Protein 4IJN (pdb70)

InterPro domains:
  IPR000890 Aliphatic acid kinase, short-chain [PF00871] (3-370)
  IPR000890 Aliphatic acid kinase, short-chain [PR00471] (3-14)
  IPR000890 Aliphatic acid kinase, short-chain [PR00471] (154-167)
  IPR000890 Aliphatic acid kinase, short-chain [PR00471] (184-205)
  IPR000890 Aliphatic acid kinase, short-chain [PR00471] (280-293)
  IPR000890 Aliphatic acid kinase, short-chain [PR00471] (302-318)
  IPR000890 Aliphatic acid kinase, short-chain [PR00471] (357-369)
  IPR000890 Aliphatic acid kinase, short-chain [PTHR21060] (1-375)
  IPR004372 Acetate/propionate kinase [MF_00020] (1-376)
  IPR004372 Acetate/propionate kinase [PIRSF000722] (1-375)
  IPR004372 Acetate/propionate kinase [TIGR00016] (37-373)
  IPR023865 Aliphatic acid kinase, short-chain, conserved site [PS01075] (3-14)
  IPR023865 Aliphatic acid kinase, short-chain, conserved site [PS01076] (184-201)
  IPR043129 ATPase, nucleotide binding domain [SSF53067] (1-176)
  IPR043129 ATPase, nucleotide binding domain [SSF53067] (139-375)

Solvent-accessible surface area: 27531 Å² total; per-residue (Å²): 135,66,1,2,1,0,1,11,7,18,48,56,26,0,80,10,0,0,0,51,11,79,70,16,86,61,50,16,101,22,70,13,102,141,13,52,81,70,101,24,71,63,10,45,23,0,0,104,24,0,41,99,75,5,56,94,73,51,30,87,20,145,110,42,93,21,46,5,0,0,2,55,0,3,0,1,7,73,80,25,72,52,51,21,78,9,68,108,114,1,17,61,59,1,124,116,22,13,56,16,0,46,19,29,0,39,7,3,3,100,0,0,62,2,0,90,141,49,28,92,138,40,64,8,4,0,6,2,4,3,37,34,1,69,120,16,55,48,38,8,14,32,7,0,0,23,47,86,39,12,105,88,78,123,12,63,17,16,0,2,16,1,25,0,0,67,45,0,1,69,46,0,3,112,84,39,134,102,88,48,128,55,0,21,0,0,0,0,12,1,13,122,7,0,0,0,0,0,0,36,26,19,59,8,30,0,0,1,1,0,4,3,8,8,8,0,4,2,0,18,42,15,1,0,31,5,0,1,2,0,0,2,32,0,83,77,67,22,64,38,54,3,65,76,0,16,41,5,1,5,109,111,0,0,4,59,16,5,2,57,1,90,67,22,215,33,0,65,65,56,33,94,90,57,42,147,99,0,89,30,1,3,36,3,8,12,27,21,2,33,26,27,0,1,5,0,3,0,30,20,7,129,12,17,0,0,0,0,0,11,45,14,0,32,94,23,37,29,0,2,103,35,0,3,50,62,1,48,45,7,4,4,82,26,34,89,74,74,4,65,61,203,41,119,111,55,31,77,0,2,27,138,119,16,158,6,24,0,0,0,1,29,15,64,45,25,22,14,5,0,90,30,7,88,88,77,90,1,1,3,0,1,26,5,22,72,61,33,0,25,8,0,2,0,78,3,99,84,15,81,67,51,18,94,21,87,10,105,126,27,56,40,83,95,16,83,74,17,54,22,0,0,115,23,0,49,98,77,12,46,93,70,54,36,83,32,142,115,45,83,21,105,7,0,0,2,42,0,3,0,1,7,69,87,43,44,125,45,19,77,6,71,114,63,1,18,61,58,2,122,112,20,13,59,17,0,51,46,35,0,40,7,5,4,109,0,0,80,5,0,77,71,48,32,87,137,40,59,1,2,0,8,2,3,4,35,32,3,74,119,15,52,50,39,8,14,27,7,0,0,37,67,140,32,8,94,80,76,121,7,64,22,15,0,3,20,0,21,5,0,67,34,0,1,72,49,0,3,115,85,38,132,102,87,43,134,54,0,19,0,0,0,0,21,1,14,127,7,0,0,0,0,0,0,34,25,19,56,7,30,0,0,1,2,0,3,4,8,5,8,0,4,2,0,17,43,14,1,0,30,6,0,1,2,0,0,2,29,0,79,72,69,21,64,39,52,2,69,79,0,17,44,14,0,6,148,106,0,0,4,40,3,5,3,56,2,87,67,23,209,38,0,75,62,55,33,93,87,57,46,146,83,0,93,44,1,3,36,3,8,12,27,18,2,34,25,28,0,1,6,0,2,0,33,19,9,130,13,17,0,0,0,0,0,10,45,12,0,35,89,22,31,25,0,1,82,44,0,4,49,62,1,49,45,5,4,4,88,26,33,86,82,69,0,66,46,111,43,118,115,54,27,69,0,2,26,129,128,15,158,6,25,0,0,0,1,31,35,45,40,30,16,20,1,0,106,29,7,86,82,75

CATH classification: 3.30.420.40 (+1 more: 3.30.420.40)

B-factor: mean 19.55, std 8.21, range [7.13, 52.05]

Organism: Mycolicibacterium smegmatis (strain ATCC 700084 / mc(2)155) (NCBI:txid246196)

Foldseek 3Di:
DEWEWEWEFWQFKIKIWIADLPVRDTPDIDMDGRACDDQRNALLSVVVVVVVVCVVVVHDVVPHNHAEYFYEQADQAPPDAAWDFDDVVSLVSLVVCCVLEVGGSVRRSVNVVNCCVVPVPHTYIYHYFQNLVNPADCVAWPDPDDPVVCVVVVFTFRGGNNLVVLVQLVVVCVVVVHQSQCAWEKEWAAEQQTKIFTAHRSHTHHMFAHSHSQAAAQHQQAAHDDDVVVLVCCCPPVVDDNVRVVCNRRHQHGLCVQVVANGDVRLVVCVVVPRVSSVVSLVRRLVRLLVVVVVSCVVNVHHAEYEFEYDCRQPPLVSVCSNQPPVVVVQFAFDSVQSPDDDNDWDWGTDPSRNHTYIYHYDDPSSSSRNSPPPD/DWEWEWEFFPFKIKIWIADLVVRDTPDIDMGGRACDPQHNHLLSRVVVVCVVCVVVVHDVVPPPYAEYEFEAEDQAPPDAAWAFDDPVSLVSLVVCCVLEVRGSVRRSVNVVSCCVVCVPHTYIYHYQQNLVPPAPCVQWPDPDDPVVCVVVVFTFRGGPNLQVLVQLVVVCVVVVHQLQCAWEKEWAAEQQTKIFTAHRSHTHHMAAGSHSQAAAFHQQAAHDDDVVVLVCCVPPVVDDNVRVVCNRRGLHGLCNQPVDNGDVRLVVCVVVVRVSSVVSLVRRLVRLLVVVVVSCVVRVHHAEYEFEDDCRQPPLVSVCSNCPPCVVVQWAFDSVQSPDDDRAWGWGTDPRRNHTYIYHYGDVRSSSVVSPPPD

Secondary structure (DSSP, 8-state):
--EEEEEEE-SS-EEEEEE-TTT--EEEEEEE-STTBTTB-SHHHHHHHHHHHHHHTT--GGGS-EEEEEEEES--TTT--S-EE--HHHHHHHHHTGGGSTTTHHHHHHHHHHHHHH-TTS-EEEEETTGGGTT--HHHH--SS-HHHHHHTT-----S-HHHHHHHHHHHHHHTTS-GGG-EEEEEEESSSEEEEEEETTEEEEES--SSTTSSS--SS---S--HHHHHHHHHTS---HHHHHHHHHHS-HHHHHH--SSHHHHHHHHHTT-HHHHHHHHHHHHHHHHHHHHHHHHHSS--EEEEEHHHHHH-HHHHHHHHTT-GGGT--B-HHHHHS---S-EE-B-TT-SSEEEE----HHHHHHHHHTT-/-EEEEEEE-SS-EEEEEEETTTTEEEEEEEE--TTSSS--SHHHHHHHHHHHHHHTT--GGGTTEEEEEEEES--TTT--S-EE--HHHHHHHHHTGGGSTTTHHHHHHHHHHHHHH-TTS-EEEEETTGGGTT--HHHH--SS-HHHHHHHT-----S-HHHHHHHHHHHHHHTTS-GGG-EEEEEEESSSEEEEEEETTEEEEES--SSTTSSS--SS---S--HHHHHHHHHTS---HHHHHHHHHHS-HHHHHH--SSHHHHHHHHHTT-HHHHHHHHHHHHHHHHHHHHHHHHHSS--EEEEEHHHHHH-HHHHHHHHTT-GGGT--B-HHHHH----S-EE-B-TT-SSEEEE----HHHHHHHHHTT-

Sequence (751 aa):
MVTVLVVNSSGSSSSSSLKYAVVRPASGEFLADGIIEEIGSGAVVPDHDAALRAAFDELAAAGLHLEDLDLKAVGHRMVHGGKTFYKPSVVDDELIAKARELSPLAPLHNPPAIKGIEVARKLLPDLPHIAVFDTAFFHDLPAPASTYAIDRELAETWHIKRYGFHGTSSHEYVSQQAAIFLDRPLESLNQIVLHLGNGASASAVAGGKAVDTSMGLTPMEGLVMGTRSGDIDPGVIMYLWRTAGMSVDDIESMLNRRSGVLGLGGASDFRKLRELIESGDEHAKLAYDVYIHRLRKYIGAYMAVLGRTDVVISFTAGVGENVPPVRRDALAGLGGLGIEIDDALNSAKSDEPRLISTPDSRVTVLVVPTNEELAIARACVGVVTVLVVNSGSSSLKYAVVRPASGEFLADGIIIEEIGSGAVPDHDAALRAAFDELAAAGLHLEDLDLKAVGHRMVHGGKTFYKPSVVDDELIAKARELSPLAPLHNPPAIKGIEVARRKLLPDLPHIAVFDTAFFHDLPAPASTYAIDRELAETWHIKRYGFHGTSHEYVSQQAAIFLDRPLESLNQIVLHLGNGASASAVAGGKAVDTSMGLTPMEGLVMGTRSGDIDPGVIMYLWRTAGMSVDDIESSMLNRRSGVVLGLGGASDFRKLRELIESGDEHAKLAYDVYIHRLRKYIGAYMAVLGRTDVISFTAGVGENVPPVRRRDALAGLGGLGIEIDDALNSAKSDEPRLISTPDSRVTVLVVPTNEELAIARACVGV

Nearest PDB structures (foldseek):
  4ijn-assembly1_B  TM=9.954E-01  e=4.849E-78  Mycolicibacterium smegmatis MC2 155
  3r9p-assembly1_B-2  TM=9.637E-01  e=4.231E-61  Mycobacterium avium subsp. paratuberculosis
  4iz9-assembly1_A-2  TM=9.794E-01  e=1.901E-60  Mycobacterium avium 104
  3r9p-assembly1_A  TM=9.610E-01  e=1.086E-59  Mycobacterium avium subsp. paratuberculosis
  3p4i-assembly1_A  TM=9.543E-01  e=3.615E-59  Mycobacterium avium

Structure (mmCIF, N/CA/C/O backbone):
data_4IJN
#
_entry.id   4IJN
#
_cell.length_a   55.430
_cell.length_b   81.910
_cell.length_c   95.400
_cell.angle_alpha   90.000
_cell.angle_beta   96.510
_cell.angle_gamma   90.000
#
_symmetry.space_group_name_H-M   'P 1 21 1'
#
loop_
_entity.id
_entity.type
_entity.pdbx_description
1 polymer 'Acetate kinase'
2 non-polymer 'SULFATE ION'
3 non-polymer 'ADENOSINE MONOPHOSPHATE'
4 non-polymer 1,2-ETHANEDIOL
5 water water
#
loop_
_atom_site.group_PDB
_atom_site.id
_atom_site.type_symbol
_atom_site.label_atom_id
_atom_site.label_alt_id
_atom_site.label_comp_id
_atom_site.label_asym_id
_atom_site.label_entity_id
_atom_site.label_seq_id
_atom_site.pdbx_PDB_ins_code
_atom_site.Cartn_x
_atom_site.Cartn_y
_atom_site.Cartn_z
_atom_site.occupancy
_atom_site.B_iso_or_equiv
_atom_site.auth_seq_id
_atom_site.auth_comp_id
_atom_site.auth_asym_id
_atom_site.auth_atom_id
_atom_site.pdbx_PDB_model_num
ATOM 1 N N . MET A 1 22 ? 69.177 16.770 25.772 1.00 39.43 1 MET A N 1
ATOM 2 C CA . MET A 1 22 ? 68.504 17.089 24.476 1.00 38.21 1 MET A CA 1
ATOM 3 C C . MET A 1 22 ? 67.218 16.236 24.328 1.00 33.76 1 MET A C 1
ATOM 4 O O . MET A 1 22 ? 67.162 15.069 24.748 1.00 35.15 1 MET A O 1
ATOM 9 N N . VAL A 1 23 ? 66.187 16.852 23.761 1.00 29.96 2 VAL A N 1
ATOM 10 C CA . VAL A 1 23 ? 64.879 16.217 23.501 1.00 26.68 2 VAL A CA 1
ATOM 11 C C . VAL A 1 23 ? 64.992 14.930 22.692 1.00 23.92 2 VAL A C 1
ATOM 12 O O . VAL A 1 23 ? 65.686 14.886 21.693 1.00 21.49 2 VAL A O 1
ATOM 16 N N . THR A 1 24 ? 64.233 13.920 23.106 1.00 21.92 3 THR A N 1
ATOM 17 C CA . THR A 1 24 ? 64.324 12.576 22.524 1.00 21.41 3 THR A CA 1
ATOM 18 C C . THR A 1 24 ? 62.924 12.114 22.122 1.00 19.72 3 THR A C 1
ATOM 19 O O . THR A 1 24 ? 61.945 12.449 22.789 1.00 19.45 3 THR A O 1
ATOM 23 N N . VAL A 1 25 ? 62.808 11.410 20.993 1.00 18.29 4 VAL A N 1
ATOM 24 C CA . VAL A 1 25 ? 61.522 10.900 20.503 1.00 17.65 4 VAL A CA 1
ATOM 25 C C . VAL A 1 25 ? 61.714 9.401 20.237 1.00 16.85 4 VAL A C 1
ATOM 26 O O . VAL A 1 25 ? 62.731 9.001 19.681 1.00 18.44 4 VAL A O 1
ATOM 30 N N . LEU A 1 26 ? 60.734 8.589 20.611 1.00 15.21 5 LEU A N 1
ATOM 31 C CA . LEU A 1 26 ? 60.648 7.189 20.161 1.00 14.30 5 LEU A CA 1
ATOM 32 C C . LEU A 1 26 ? 59.824 7.123 18.887 1.00 13.90 5 LEU A C 1
ATOM 33 O O . LEU A 1 26 ? 58.711 7.654 18.843 1.00 13.60 5 LEU A O 1
ATOM 38 N N . VAL A 1 27 ? 60.380 6.465 17.865 1.00 13.63 6 VAL A N 1
ATOM 39 C CA . VAL A 1 27 ? 59.714 6.308 16.557 1.00 13.94 6 VAL A CA 1
ATOM 40 C C . VAL A 1 27 ? 59.322 4.854 16.373 1.00 13.73 6 VAL A C 1
ATOM 41 O O . VAL A 1 27 ? 60.135 3.963 16.611 1.00 14.01 6 VAL A O 1
ATOM 45 N N . VAL A 1 28 ? 58.065 4.663 16.009 1.00 13.87 7 VAL A N 1
ATOM 46 C CA . VAL A 1 28 ? 57.488 3.360 15.734 1.00 14.64 7 VAL A CA 1
ATOM 47 C C . VAL A 1 28 ? 56.940 3.379 14.301 1.00 14.68 7 VAL A C 1
ATOM 48 O O . VAL A 1 28 ? 56.110 4.202 13.933 1.00 15.38 7 VAL A O 1
ATOM 52 N N . ASN A 1 29 ? 57.424 2.459 13.474 1.00 15.24 8 ASN A N 1
ATOM 53 C CA . ASN A 1 29 ? 57.019 2.357 12.100 1.00 15.87 8 ASN A CA 1
ATOM 54 C C . ASN A 1 29 ? 56.615 0.897 11.879 1.00 14.67 8 ASN A C 1
ATOM 55 O O . ASN A 1 29 ? 57.451 0.020 11.680 1.00 14.04 8 ASN A O 1
ATOM 60 N N . SER A 1 30 ? 55.306 0.686 11.939 1.00 14.99 9 SER A N 1
ATOM 61 C CA A SER A 1 30 ? 54.706 -0.653 12.025 0.50 15.11 9 SER A CA 1
ATOM 62 C CA B SER A 1 30 ? 54.715 -0.656 12.054 0.50 15.08 9 SER A CA 1
ATOM 63 C C . SER A 1 30 ? 54.158 -1.068 10.702 1.00 15.69 9 SER A C 1
ATOM 64 O O . SER A 1 30 ? 53.155 -0.515 10.262 1.00 18.16 9 SER A O 1
ATOM 69 N N . GLY A 1 31 ? 54.828 -2.032 10.056 1.00 14.76 10 GLY A N 1
ATOM 70 C CA . GLY A 1 31 ? 54.431 -2.567 8.781 1.00 14.75 10 GLY A CA 1
ATOM 71 C C . GLY A 1 31 ? 53.779 -3.932 8.926 1.00 14.69 10 GLY A C 1
ATOM 72 O O . GLY A 1 31 ? 53.629 -4.430 10.013 1.00 14.16 10 GLY A O 1
ATOM 73 N N . SER A 1 32 ? 53.407 -4.514 7.797 1.00 15.39 11 SER A N 1
ATOM 74 C CA A SER A 1 32 ? 52.562 -5.707 7.774 0.70 16.22 11 SER A CA 1
ATOM 75 C CA B SER A 1 32 ? 52.555 -5.698 7.800 0.30 15.81 11 SER A CA 1
ATOM 76 C C . SER A 1 32 ? 53.206 -6.840 8.555 1.00 16.60 11 SER A C 1
ATOM 77 O O . SER A 1 32 ? 52.550 -7.515 9.369 1.00 17.54 11 SER A O 1
ATOM 82 N N . SER A 1 33 ? 54.499 -7.042 8.346 1.00 16.55 12 SER A N 1
ATOM 83 C CA A SER A 1 33 ? 55.210 -8.109 9.052 0.50 16.86 12 SER A CA 1
ATOM 84 C CA B SER A 1 33 ? 55.195 -8.111 9.082 0.50 16.82 12 SER A CA 1
ATOM 85 C C . SER A 1 33 ? 56.445 -7.642 9.819 1.00 16.26 12 SER A C 1
ATOM 86 O O . SER A 1 33 ? 57.207 -8.441 10.316 1.00 15.59 12 SER A O 1
ATOM 91 N N . SER A 1 34 ? 56.625 -6.328 9.953 1.00 15.96 13 SER A N 1
ATOM 92 C CA A SER A 1 34 ? 57.781 -5.851 10.715 0.70 15.66 13 SER A CA 1
ATOM 93 C CA B SER A 1 34 ? 57.835 -5.763 10.580 0.30 15.79 13 SER A CA 1
ATOM 94 C C . SER A 1 34 ? 57.451 -4.609 11.498 1.00 15.66 13 SER A C 1
ATOM 95 O O . SER A 1 34 ? 56.437 -3.919 11.247 1.00 16.85 13 SER A O 1
ATOM 100 N N . LEU A 1 35 ? 58.251 -4.370 12.524 1.00 14.14 14 LEU A N 1
ATOM 101 C CA . LEU A 1 35 ? 58.102 -3.131 13.297 1.00 14.12 14 LEU A CA 1
ATOM 102 C C . LEU A 1 35 ? 59.470 -2.528 13.453 1.00 13.85 14 LEU A C 1
ATOM 103 O O . LEU A 1 35 ? 60.347 -3.172 13.991 1.00 13.61 14 LEU A O 1
ATOM 108 N N . LYS A 1 36 ? 59.669 -1.311 12.923 1.00 14.32 15 LYS A N 1
ATOM 109 C CA . LYS A 1 36 ? 60.953 -0.640 13.000 1.00 15.05 15 LYS A CA 1
ATOM 110 C C . LYS A 1 36 ? 60.820 0.370 14.115 1.00 14.50 15 LYS A C 1
ATOM 111 O O . LYS A 1 36 ? 59.787 1.021 14.215 1.00 14.35 15 LYS A O 1
ATOM 117 N N . TYR A 1 37 ? 61.846 0.474 14.948 1.00 13.83 16 TYR A N 1
ATOM 118 C CA . TYR A 1 37 ? 61.816 1.400 16.069 1.00 14.08 16 TYR A CA 1
ATOM 119 C C . TYR A 1 37 ? 63.137 2.157 16.134 1.00 14.03 16 TYR A C 1
ATOM 120 O O . TYR A 1 37 ? 64.175 1.657 15.713 1.00 13.40 16 TYR A O 1
ATOM 129 N N . ALA A 1 38 ? 63.088 3.385 16.638 1.00 13.94 17 ALA A N 1
ATOM 130 C CA . ALA A 1 38 ? 64.315 4.142 16.895 1.00 13.95 17 ALA A CA 1
ATOM 131 C C . ALA A 1 38 ? 64.088 5.106 18.046 1.00 14.27 17 ALA A C 1
ATOM 132 O O . ALA A 1 38 ? 62.994 5.574 18.267 1.00 14.52 17 ALA A O 1
ATOM 134 N N . VAL A 1 39 ? 65.146 5.402 18.777 1.00 14.56 18 VAL A N 1
ATOM 135 C CA . VAL A 1 39 ? 65.114 6.481 19.747 1.00 15.18 18 VAL A CA 1
ATOM 136 C C . VAL A 1 39 ? 66.054 7.540 19.197 1.00 14.94 18 VAL A C 1
ATOM 137 O O . VAL A 1 39 ? 67.248 7.263 19.002 1.00 14.65 18 VAL A O 1
ATOM 141 N N . VAL A 1 40 ? 65.514 8.727 18.922 1.00 15.59 19 VAL A N 1
ATOM 142 C CA . VAL A 1 40 ? 66.169 9.725 18.089 1.00 16.12 19 VAL A CA 1
ATOM 143 C C . VAL A 1 40 ? 66.179 11.081 18.809 1.00 16.60 19 VAL A C 1
ATOM 144 O O . VAL A 1 40 ? 65.177 11.478 19.401 1.00 16.07 19 VAL A O 1
ATOM 148 N N . ARG A 1 41 ? 67.286 11.810 18.699 1.00 16.90 20 ARG A N 1
ATOM 149 C CA . ARG A 1 41 ? 67.289 13.219 19.084 1.00 18.08 20 ARG A CA 1
ATOM 150 C C . ARG A 1 41 ? 67.098 14.081 17.839 1.00 17.75 20 ARG A C 1
ATOM 151 O O . ARG A 1 41 ? 68.012 14.168 17.031 1.00 17.46 20 ARG A O 1
ATOM 159 N N . PRO A 1 42 ? 65.914 14.695 17.671 1.00 18.47 21 PRO A N 1
ATOM 160 C CA . PRO A 1 42 ? 65.646 15.332 16.378 1.00 18.57 21 PRO A CA 1
ATOM 161 C C . PRO A 1 42 ? 66.570 16.520 16.044 1.00 18.69 21 PRO A C 1
ATOM 162 O O . PRO A 1 42 ? 66.829 16.767 14.852 1.00 19.54 21 PRO A O 1
ATOM 166 N N . ALA A 1 43 ? 67.101 17.211 17.048 1.00 18.85 22 ALA A N 1
ATOM 167 C CA . ALA A 1 43 ? 67.945 18.399 16.760 1.00 18.71 22 ALA A CA 1
ATOM 168 C C . ALA A 1 43 ? 69.262 17.968 16.108 1.00 18.60 22 ALA A C 1
ATOM 169 O O . ALA A 1 43 ? 69.530 18.310 14.964 1.00 18.99 22 ALA A O 1
ATOM 171 N N . SER A 1 44 ? 70.054 17.185 16.819 1.00 18.66 23 SER A N 1
ATOM 172 C CA . SER A 1 44 ? 71.308 16.620 16.287 1.00 18.68 23 SER A CA 1
ATOM 173 C C . SER A 1 44 ? 71.123 15.532 15.220 1.00 18.49 23 SER A C 1
ATOM 174 O O . SER A 1 44 ? 72.015 15.295 14.399 1.00 18.83 23 SER A O 1
ATOM 177 N N . GLY A 1 45 ? 69.995 14.837 15.252 1.00 18.11 24 GLY A N 1
ATOM 178 C CA . GLY A 1 45 ? 69.813 13.679 14.434 1.00 18.01 24 GLY A CA 1
ATOM 179 C C . GLY A 1 45 ? 70.463 12.422 14.992 1.00 17.97 24 GLY A C 1
ATOM 180 O O . GLY A 1 45 ? 70.464 11.371 14.339 1.00 18.38 24 GLY A O 1
ATOM 181 N N . GLU A 1 46 ? 71.014 12.492 16.213 1.00 18.03 25 GLU A N 1
ATOM 182 C CA . GLU A 1 46 ? 71.609 11.306 16.848 1.00 18.87 25 GLU A CA 1
ATOM 183 C C . GLU A 1 46 ? 70.563 10.224 17.128 1.00 17.89 25 GLU A C 1
ATOM 184 O O . GLU A 1 46 ? 69.482 10.501 17.642 1.00 17.06 25 GLU A O 1
ATOM 190 N N . PHE A 1 47 ? 70.902 8.991 16.764 1.00 18.03 26 PHE A N 1
ATOM 191 C CA . PHE A 1 47 ? 70.157 7.809 17.149 1.00 18.16 26 PHE A CA 1
ATOM 192 C C . PHE A 1 47 ? 70.762 7.197 18.379 1.00 17.92 26 PHE A C 1
ATOM 193 O O . PHE A 1 47 ? 71.968 6.886 18.402 1.00 18.58 26 PHE A O 1
ATOM 201 N N . LEU A 1 48 ? 69.951 7.026 19.421 1.00 17.95 27 LEU A N 1
ATOM 202 C CA . LEU A 1 48 ? 70.384 6.375 20.646 1.00 18.51 27 LEU A CA 1
ATOM 203 C C . LEU A 1 48 ? 70.196 4.859 20.531 1.00 18.48 27 LEU A C 1
ATOM 204 O O . LEU A 1 48 ? 70.893 4.087 21.176 1.00 18.81 27 LEU A O 1
ATOM 209 N N . ALA A 1 49 ? 69.252 4.441 19.696 1.00 17.62 28 ALA A N 1
ATOM 210 C CA . ALA A 1 49 ? 69.013 3.018 19.451 1.00 17.66 28 ALA A CA 1
ATOM 211 C C . ALA A 1 49 ? 68.171 2.902 18.194 1.00 17.85 28 ALA A C 1
ATOM 212 O O . ALA A 1 49 ? 67.485 3.837 17.823 1.00 16.86 28 ALA A O 1
ATOM 214 N N . ASP A 1 50 ? 68.203 1.730 17.571 1.00 18.71 29 ASP A N 1
ATOM 215 C CA . ASP A 1 50 ? 67.385 1.478 16.408 1.00 19.76 29 ASP A CA 1
ATOM 216 C C . ASP A 1 50 ? 67.324 -0.028 16.260 1.00 18.24 29 ASP A C 1
ATOM 217 O O . ASP A 1 50 ? 68.215 -0.759 16.710 1.00 18.45 29 ASP A O 1
ATOM 222 N N . GLY A 1 51 ? 66.238 -0.497 15.680 1.00 17.22 30 GLY A N 1
ATOM 223 C CA . GLY A 1 51 ? 66.095 -1.924 15.464 1.00 16.13 30 GLY A CA 1
ATOM 224 C C . GLY A 1 51 ? 64.856 -2.257 14.669 1.00 15.78 30 GLY A C 1
ATOM 225 O O . GLY A 1 51 ? 64.071 -1.392 14.304 1.00 15.53 30 GLY A O 1
ATOM 226 N N . ILE A 1 52 ? 64.702 -3.539 14.375 1.00 15.61 31 ILE A N 1
ATOM 227 C CA . ILE A 1 52 ? 63.525 -3.995 13.681 1.00 15.72 31 ILE A CA 1
ATOM 228 C C . ILE A 1 52 ? 63.116 -5.362 14.211 1.00 15.24 31 ILE A C 1
ATOM 229 O O . ILE A 1 52 ? 63.965 -6.256 14.386 1.00 15.36 31 ILE A O 1
ATOM 234 N N . ILE A 1 53 ? 61.821 -5.515 14.477 1.00 14.44 32 ILE A N 1
ATOM 235 C CA . ILE A 1 53 ? 61.235 -6.811 14.812 1.00 14.79 32 ILE A CA 1
ATOM 236 C C . ILE A 1 53 ? 60.603 -7.364 13.561 1.00 15.20 32 ILE A C 1
ATOM 237 O O . ILE A 1 53 ? 59.785 -6.701 12.926 1.00 14.67 32 ILE A O 1
ATOM 242 N N . GLU A 1 54 ? 60.995 -8.583 13.180 1.00 15.96 33 GLU A N 1
ATOM 243 C CA . GLU A 1 54 ? 60.572 -9.118 11.891 1.00 17.61 33 GLU A CA 1
ATOM 244 C C . GLU A 1 54 ? 59.740 -10.370 12.045 1.00 16.54 33 GLU A C 1
ATOM 245 O O . GLU A 1 54 ? 59.637 -10.916 13.125 1.00 16.00 33 GLU A O 1
ATOM 251 N N . GLU A 1 55 ? 59.156 -10.813 10.945 1.00 16.06 34 GLU A N 1
ATOM 252 C CA . GLU A 1 55 ? 58.347 -12.053 10.945 1.00 17.14 34 GLU A CA 1
ATOM 253 C C . GLU A 1 55 ? 57.168 -12.015 11.911 1.00 16.00 34 GLU A C 1
ATOM 254 O O . GLU A 1 55 ? 56.769 -13.007 12.508 1.00 14.67 34 GLU A O 1
ATOM 260 N N . ILE A 1 56 ? 56.603 -10.824 12.070 1.00 14.25 35 ILE A N 1
ATOM 261 C CA . ILE A 1 56 ? 55.430 -10.669 12.904 1.00 13.90 35 ILE A CA 1
ATOM 262 C C . ILE A 1 56 ? 54.270 -11.439 12.297 1.00 13.81 35 ILE A C 1
ATOM 263 O O . ILE A 1 56 ? 54.077 -11.394 11.076 1.00 14.32 35 ILE A O 1
ATOM 268 N N . GLY A 1 57 ? 53.550 -12.168 13.136 1.00 13.71 36 GLY A N 1
ATOM 269 C CA . GLY A 1 57 ? 52.343 -12.880 12.689 1.00 13.89 36 GLY A CA 1
ATOM 270 C C . GLY A 1 57 ? 52.241 -14.284 13.192 1.00 14.00 36 GLY A C 1
ATOM 271 O O . GLY A 1 57 ? 51.167 -14.875 13.143 1.00 14.09 36 GLY A O 1
ATOM 272 N N . SER A 1 58 ? 53.326 -14.822 13.739 1.00 13.86 37 SER A N 1
ATOM 273 C CA . SER A 1 58 ? 53.290 -16.208 14.249 1.00 13.85 37 SER A CA 1
ATOM 274 C C . SER A 1 58 ? 54.411 -16.389 15.230 1.00 14.14 37 SER A C 1
ATOM 275 O O . SER A 1 58 ? 55.280 -15.514 15.342 1.00 13.26 37 SER A O 1
ATOM 278 N N . GLY A 1 59 ? 54.436 -17.540 15.896 1.00 14.52 38 GLY A N 1
ATOM 279 C CA . GLY A 1 59 ? 55.560 -17.885 16.774 1.00 14.97 38 GLY A CA 1
ATOM 280 C C . GLY A 1 59 ? 55.673 -16.986 17.983 1.00 15.18 38 GLY A C 1
ATOM 281 O O . GLY A 1 59 ? 54.681 -16.617 18.592 1.00 15.22 38 GLY A O 1
ATOM 282 N N . ALA A 1 60 ? 56.894 -16.555 18.294 1.00 15.66 39 ALA A N 1
ATOM 283 C CA . ALA A 1 60 ? 57.085 -15.722 19.499 1.00 16.13 39 ALA A CA 1
ATOM 284 C C . ALA A 1 60 ? 56.494 -14.319 19.318 1.00 16.31 39 ALA A C 1
ATOM 285 O O . ALA A 1 60 ? 56.274 -13.613 20.313 1.00 16.98 39 ALA A O 1
ATOM 287 N N . VAL A 1 61 ? 56.272 -13.880 18.086 1.00 15.90 40 VAL A N 1
ATOM 288 C CA A VAL A 1 61 ? 55.759 -12.519 17.836 0.70 15.76 40 VAL A CA 1
ATOM 289 C CA B VAL A 1 61 ? 55.746 -12.518 17.833 0.30 15.74 40 VAL A CA 1
ATOM 290 C C . VAL A 1 61 ? 54.459 -12.614 17.034 1.00 15.88 40 VAL A C 1
ATOM 291 O O . VAL A 1 61 ? 54.417 -12.329 15.877 1.00 15.14 40 VAL A O 1
ATOM 298 N N . PRO A 1 62 ? 53.379 -13.046 17.694 1.00 18.03 41 PRO A N 1
ATOM 299 C CA . PRO A 1 62 ? 52.136 -13.301 16.982 1.00 19.28 41 PRO A CA 1
ATOM 300 C C . PRO A 1 62 ? 51.450 -12.077 16.392 1.00 19.45 41 PRO A C 1
ATOM 301 O O . PRO A 1 62 ? 50.682 -12.217 15.442 1.00 20.40 41 PRO A O 1
ATOM 305 N N . ASP A 1 63 ? 51.739 -10.912 16.960 1.00 19.46 42 ASP A N 1
ATOM 306 C CA . ASP A 1 63 ? 51.090 -9.669 16.577 1.00 19.11 42 ASP A CA 1
ATOM 307 C C . ASP A 1 63 ? 51.958 -8.478 16.914 1.00 19.14 42 ASP A C 1
ATOM 308 O O . ASP A 1 63 ? 53.059 -8.614 17.469 1.00 18.22 42 ASP A O 1
ATOM 313 N N . HIS A 1 64 ? 51.481 -7.276 16.567 1.00 17.97 43 HIS A N 1
ATOM 314 C CA . HIS A 1 64 ? 52.268 -6.079 16.751 1.00 18.46 43 HIS A CA 1
ATOM 315 C C . HIS A 1 64 ? 52.391 -5.668 18.213 1.00 17.52 43 HIS A C 1
ATOM 316 O O . HIS A 1 64 ? 53.357 -5.039 18.594 1.00 17.84 43 HIS A O 1
ATOM 323 N N . ASP A 1 65 ? 51.434 -6.058 19.040 1.00 17.68 44 ASP A N 1
ATOM 324 C CA . ASP A 1 65 ? 51.550 -5.855 20.494 1.00 17.60 44 ASP A CA 1
ATOM 325 C C . ASP A 1 65 ? 52.798 -6.587 21.016 1.00 17.05 44 ASP A C 1
ATOM 326 O O . ASP A 1 65 ? 53.651 -6.036 21.724 1.00 16.58 44 ASP A O 1
ATOM 331 N N . ALA A 1 66 ? 52.922 -7.836 20.637 1.00 16.67 45 ALA A N 1
ATOM 332 C CA . ALA A 1 66 ? 54.079 -8.622 21.030 1.00 16.50 45 ALA A CA 1
ATOM 333 C C . ALA A 1 66 ? 55.365 -8.030 20.426 1.00 16.30 45 ALA A C 1
ATOM 334 O O . ALA A 1 66 ? 56.415 -7.995 21.067 1.00 16.39 45 ALA A O 1
ATOM 336 N N . ALA A 1 67 ? 55.262 -7.566 19.186 1.00 16.16 46 ALA A N 1
ATOM 337 C CA . ALA A 1 67 ? 56.403 -6.967 18.507 1.00 16.02 46 ALA A CA 1
ATOM 338 C C . ALA A 1 67 ? 56.950 -5.729 19.238 1.00 16.31 46 ALA A C 1
ATOM 339 O O . ALA A 1 67 ? 58.162 -5.598 19.431 1.00 16.19 46 ALA A O 1
ATOM 341 N N . LEU A 1 68 ? 56.079 -4.813 19.679 1.00 16.67 47 LEU A N 1
ATOM 342 C CA . LEU A 1 68 ? 56.599 -3.615 20.342 1.00 16.66 47 LEU A CA 1
ATOM 343 C C . LEU A 1 68 ? 57.171 -3.971 21.704 1.00 17.42 47 LEU A C 1
ATOM 344 O O . LEU A 1 68 ? 58.195 -3.451 22.078 1.00 17.82 47 LEU A O 1
ATOM 349 N N . ARG A 1 69 ? 56.562 -4.925 22.390 1.00 18.29 48 ARG A N 1
ATOM 350 C CA . ARG A 1 69 ? 57.102 -5.406 23.681 1.00 19.03 48 ARG A CA 1
ATOM 351 C C . ARG A 1 69 ? 58.511 -5.991 23.470 1.00 19.23 48 ARG A C 1
ATOM 352 O O . ARG A 1 69 ? 59.443 -5.739 24.252 1.00 20.04 48 ARG A O 1
ATOM 360 N N . ALA A 1 70 ? 58.681 -6.703 22.359 1.00 18.75 49 ALA A N 1
ATOM 361 C CA . ALA A 1 70 ? 59.975 -7.267 22.003 1.00 18.43 49 ALA A CA 1
ATOM 362 C C . ALA A 1 70 ? 61.003 -6.196 21.676 1.00 18.24 49 ALA A C 1
ATOM 363 O O . ALA A 1 70 ? 62.182 -6.326 22.039 1.00 18.60 49 ALA A O 1
ATOM 365 N N . ALA A 1 71 ? 60.577 -5.157 20.967 1.00 17.40 50 ALA A N 1
ATOM 366 C CA . ALA A 1 71 ? 61.398 -3.978 20.774 1.00 17.75 50 ALA A CA 1
ATOM 367 C C . ALA A 1 71 ? 61.865 -3.402 22.139 1.00 18.24 50 ALA A C 1
ATOM 368 O O . ALA A 1 71 ? 63.020 -3.043 22.303 1.00 17.93 50 ALA A O 1
ATOM 370 N N . PHE A 1 72 ? 60.958 -3.329 23.104 1.00 19.49 51 PHE A N 1
ATOM 371 C CA . PHE A 1 72 ? 61.298 -2.767 24.408 1.00 21.01 51 PHE A CA 1
ATOM 372 C C . PHE A 1 72 ? 62.309 -3.692 25.095 1.00 22.68 51 PHE A C 1
ATOM 373 O O . PHE A 1 72 ? 63.293 -3.220 25.664 1.00 23.21 51 PHE A O 1
ATOM 381 N N . ASP A 1 73 ? 62.116 -5.010 24.993 1.00 23.86 52 ASP A N 1
ATOM 382 C CA . ASP A 1 73 ? 63.132 -5.976 25.485 1.00 25.17 52 ASP A CA 1
ATOM 383 C C . ASP A 1 73 ? 64.514 -5.762 24.868 1.00 24.34 52 ASP A C 1
ATOM 384 O O . ASP A 1 73 ? 65.515 -5.828 25.581 1.00 24.46 52 ASP A O 1
ATOM 389 N N . GLU A 1 74 ? 64.575 -5.511 23.557 1.00 21.90 53 GLU A N 1
ATOM 390 C CA . GLU A 1 74 ? 65.831 -5.203 22.877 1.00 21.98 53 GLU A CA 1
ATOM 391 C C . GLU A 1 74 ? 66.481 -3.913 23.379 1.00 22.80 53 GLU A C 1
ATOM 392 O O . GLU A 1 74 ? 67.714 -3.839 23.499 1.00 25.64 53 GLU A O 1
ATOM 398 N N . LEU A 1 75 ? 65.678 -2.889 23.639 1.00 22.94 54 LEU A N 1
ATOM 399 C CA . LEU A 1 75 ? 66.203 -1.620 24.151 1.00 23.45 54 LEU A CA 1
ATOM 400 C C . LEU A 1 75 ? 66.847 -1.874 25.505 1.00 25.02 54 LEU A C 1
ATOM 401 O O . LEU A 1 75 ? 67.983 -1.476 25.736 1.00 26.38 54 LEU A O 1
ATOM 406 N N . ALA A 1 76 ? 66.139 -2.600 26.359 1.00 26.31 55 ALA A N 1
ATOM 407 C CA . ALA A 1 76 ? 66.663 -2.964 27.688 1.00 28.56 55 ALA A CA 1
ATOM 408 C C . ALA A 1 76 ? 67.933 -3.795 27.568 1.00 30.28 55 ALA A C 1
ATOM 409 O O . ALA A 1 76 ? 68.934 -3.513 28.236 1.00 31.29 55 ALA A O 1
ATOM 411 N N . ALA A 1 77 ? 67.907 -4.807 26.706 1.00 31.55 56 ALA A N 1
ATOM 412 C CA . ALA A 1 77 ? 69.088 -5.650 26.475 1.00 31.86 56 ALA A CA 1
ATOM 413 C C . ALA A 1 77 ? 70.299 -4.824 26.008 1.00 33.71 56 ALA A C 1
ATOM 414 O O . ALA A 1 77 ? 71.438 -5.164 26.325 1.00 34.41 56 ALA A O 1
ATOM 416 N N . ALA A 1 78 ? 70.051 -3.730 25.290 1.00 32.94 57 ALA A N 1
ATOM 417 C CA . ALA A 1 78 ? 71.120 -2.866 24.813 1.00 33.30 57 ALA A CA 1
ATOM 418 C C . ALA A 1 78 ? 71.527 -1.805 25.837 1.00 34.18 57 ALA A C 1
ATOM 419 O O . ALA A 1 78 ? 72.387 -0.971 25.548 1.00 34.53 57 ALA A O 1
ATOM 421 N N . GLY A 1 79 ? 70.912 -1.840 27.020 1.00 33.86 58 GLY A N 1
ATOM 422 C CA . GLY A 1 79 ? 71.224 -0.915 28.099 1.00 33.89 58 GLY A CA 1
ATOM 423 C C . GLY A 1 79 ? 70.465 0.395 28.054 1.00 34.16 58 GLY A C 1
ATOM 424 O O . GLY A 1 79 ? 70.829 1.342 28.750 1.00 32.55 58 GLY A O 1
ATOM 425 N N . LEU A 1 80 ? 69.392 0.453 27.263 1.00 32.86 59 LEU A N 1
ATOM 426 C CA . LEU A 1 80 ? 68.572 1.648 27.168 1.00 33.53 59 LEU A CA 1
ATOM 427 C C . LEU A 1 80 ? 67.362 1.567 28.058 1.00 33.12 59 LEU A C 1
ATOM 428 O O . LEU A 1 80 ? 66.612 0.597 28.018 1.00 36.34 59 LEU A O 1
ATOM 433 N N . HIS A 1 81 ? 67.152 2.613 28.839 1.00 31.74 60 HIS A N 1
ATOM 434 C CA . HIS A 1 81 ? 66.024 2.687 29.737 1.00 31.29 60 HIS A CA 1
ATOM 435 C C . HIS A 1 81 ? 65.267 3.960 29.403 1.00 30.17 60 HIS A C 1
ATOM 436 O O . HIS A 1 81 ? 65.758 5.069 29.620 1.00 30.21 60 HIS A O 1
ATOM 443 N N . LEU A 1 82 ? 64.064 3.803 28.858 1.00 28.17 61 LEU A N 1
ATOM 444 C CA . LEU A 1 82 ? 63.336 4.950 28.325 1.00 27.75 61 LEU A CA 1
ATOM 445 C C . LEU A 1 82 ? 63.003 5.955 29.419 1.00 28.51 61 LEU A C 1
ATOM 446 O O . LEU A 1 82 ? 63.011 7.162 29.182 1.00 26.30 61 LEU A O 1
ATOM 451 N N . GLU A 1 83 ? 62.753 5.444 30.624 1.00 30.59 62 GLU A N 1
ATOM 452 C CA . GLU A 1 83 ? 62.416 6.288 31.765 1.00 33.15 62 GLU A CA 1
ATOM 453 C C . GLU A 1 83 ? 63.548 7.236 32.175 1.00 34.08 62 GLU A C 1
ATOM 454 O O . GLU A 1 83 ? 63.302 8.210 32.896 1.00 33.29 62 GLU A O 1
ATOM 460 N N . ASP A 1 84 ? 64.776 6.951 31.742 1.00 35.07 63 ASP A N 1
ATOM 461 C CA . ASP A 1 84 ? 65.915 7.852 31.978 1.00 36.89 63 ASP A CA 1
ATOM 462 C C . ASP A 1 84 ? 66.068 8.936 30.916 1.00 38.51 63 ASP A C 1
ATOM 463 O O . ASP A 1 84 ? 66.928 9.818 31.031 1.00 38.07 63 ASP A O 1
ATOM 468 N N . LEU A 1 85 ? 65.256 8.868 29.868 1.00 37.41 64 LEU A N 1
ATOM 469 C CA . LEU A 1 85 ? 65.404 9.785 28.756 1.00 37.78 64 LEU A CA 1
ATOM 470 C C . LEU A 1 85 ? 64.372 10.883 28.853 1.00 37.67 64 LEU A C 1
ATOM 471 O O . LEU A 1 85 ? 63.315 10.719 29.471 1.00 39.09 64 LEU A O 1
ATOM 476 N N . ASP A 1 86 ? 64.697 12.028 28.268 1.00 38.52 65 ASP A N 1
ATOM 477 C CA . ASP A 1 86 ? 63.775 13.136 28.208 1.00 38.63 65 ASP A CA 1
ATOM 478 C C . ASP A 1 86 ? 62.869 12.861 27.009 1.00 34.80 65 ASP A C 1
ATOM 479 O O . ASP A 1 86 ? 62.877 13.632 26.054 1.00 34.01 65 ASP A O 1
ATOM 484 N N . LEU A 1 87 ? 62.137 11.738 27.046 1.00 33.85 66 LEU A N 1
ATOM 485 C CA . LEU A 1 87 ? 61.238 11.366 25.932 1.00 28.60 66 LEU A CA 1
ATOM 486 C C . LEU A 1 87 ? 60.061 12.316 25.884 1.00 25.96 66 LEU A C 1
ATOM 487 O O . LEU A 1 87 ? 59.296 12.407 26.852 1.00 26.21 66 LEU A O 1
ATOM 492 N N . LYS A 1 88 ? 59.903 13.010 24.762 1.00 21.89 67 LYS A N 1
ATOM 493 C CA . LYS A 1 88 ? 58.883 14.043 24.608 1.00 21.41 67 LYS A CA 1
ATOM 494 C C . LYS A 1 88 ? 57.668 13.555 23.873 1.00 19.43 67 LYS A C 1
ATOM 495 O O . LYS A 1 88 ? 56.615 14.152 23.986 1.00 19.16 67 LYS A O 1
ATOM 497 N N . ALA A 1 89 ? 57.813 12.446 23.127 1.00 17.61 68 ALA A N 1
ATOM 498 C CA . ALA A 1 89 ? 56.744 11.965 22.272 1.00 16.10 68 ALA A CA 1
ATOM 499 C C . ALA A 1 89 ? 57.129 10.617 21.677 1.00 14.67 68 ALA A C 1
ATOM 500 O O . ALA A 1 89 ? 58.271 10.231 21.717 1.00 13.62 68 ALA A O 1
ATOM 502 N N . VAL A 1 90 ? 56.117 9.952 21.165 1.00 14.16 69 VAL A N 1
ATOM 503 C CA . VAL A 1 90 ? 56.259 8.746 20.371 1.00 13.91 69 VAL A CA 1
ATOM 504 C C . VAL A 1 90 ? 55.654 9.066 19.028 1.00 13.27 69 VAL A C 1
ATOM 505 O O . VAL A 1 90 ? 54.490 9.404 18.958 1.00 13.97 69 VAL A O 1
ATOM 509 N N . GLY A 1 91 ? 56.430 8.928 17.967 1.00 12.72 70 GLY A N 1
ATOM 510 C CA . GLY A 1 91 ? 55.945 9.186 16.631 1.00 12.40 70 GLY A CA 1
ATOM 511 C C . GLY A 1 91 ? 55.651 7.885 15.925 1.00 11.95 70 GLY A C 1
ATOM 512 O O . GLY A 1 91 ? 56.403 6.946 16.086 1.00 12.19 70 GLY A O 1
ATOM 513 N N . HIS A 1 92 ? 54.562 7.862 15.154 1.00 11.46 71 HIS A N 1
ATOM 514 C CA . HIS A 1 92 ? 54.090 6.683 14.412 1.00 11.19 71 HIS A CA 1
ATOM 515 C C . HIS A 1 92 ? 53.902 7.050 12.950 1.00 11.27 71 HIS A C 1
ATOM 516 O O . HIS A 1 92 ? 53.305 8.093 12.634 1.00 11.32 71 HIS A O 1
ATOM 523 N N . ARG A 1 93 ? 54.350 6.178 12.066 1.00 11.15 72 ARG A N 1
ATOM 524 C CA . ARG A 1 93 ? 53.981 6.338 10.639 1.00 11.40 72 ARG A CA 1
ATOM 525 C C . ARG A 1 93 ? 52.536 5.915 10.386 1.00 11.26 72 ARG A C 1
ATOM 526 O O . ARG A 1 93 ? 52.165 4.803 10.714 1.00 11.68 72 ARG A O 1
ATOM 534 N N . MET A 1 94 ? 51.713 6.797 9.814 1.00 11.32 73 MET A N 1
ATOM 535 C CA . MET A 1 94 ? 50.386 6.415 9.360 1.00 11.10 73 MET A CA 1
ATOM 536 C C . MET A 1 94 ? 50.303 6.728 7.869 1.00 10.89 73 MET A C 1
ATOM 537 O O . MET A 1 94 ? 50.593 7.819 7.429 1.00 11.42 73 MET A O 1
ATOM 542 N N . VAL A 1 95 ? 49.947 5.739 7.092 1.00 10.52 74 VAL A N 1
ATOM 543 C CA . VAL A 1 95 ? 49.937 5.933 5.652 1.00 10.43 74 VAL A CA 1
ATOM 544 C C . VAL A 1 95 ? 48.760 6.792 5.148 1.00 10.48 74 VAL A C 1
ATOM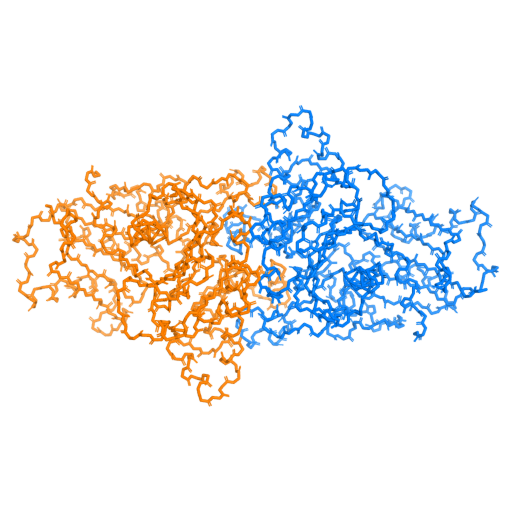 545 O O . VAL A 1 95 ? 48.986 7.730 4.371 1.00 10.68 74 VAL A O 1
ATOM 549 N N . HIS A 1 96 ? 47.549 6.477 5.584 1.00 10.49 75 HIS A N 1
ATOM 550 C CA . HIS A 1 96 ? 46.352 7.138 5.124 1.00 10.64 75 HIS A CA 1
ATOM 551 C C . HIS A 1 96 ? 45.532 7.745 6.262 1.00 11.44 75 HIS A C 1
ATOM 552 O O . HIS A 1 96 ? 45.082 7.035 7.174 1.00 11.48 75 HIS A O 1
ATOM 559 N N . GLY A 1 97 ? 45.285 9.052 6.157 1.00 11.88 76 GLY A N 1
ATOM 560 C CA . GLY A 1 97 ? 44.347 9.724 7.022 1.00 12.86 76 GLY A CA 1
ATOM 561 C C . GLY A 1 97 ? 43.199 10.394 6.309 1.00 13.74 76 GLY A C 1
ATOM 562 O O . GLY A 1 97 ? 42.456 11.180 6.911 1.00 14.22 76 GLY A O 1
ATOM 563 N N . GLY A 1 98 ? 43.047 10.091 5.027 1.00 13.64 77 GLY A N 1
ATOM 564 C CA . GLY A 1 98 ? 42.017 10.703 4.224 1.00 14.64 77 GLY A CA 1
ATOM 565 C C . GLY A 1 98 ? 42.059 12.213 4.224 1.00 15.59 77 GLY A C 1
ATOM 566 O O . GLY A 1 98 ? 43.136 12.823 4.308 1.00 15.75 77 GLY A O 1
ATOM 567 N N . LYS A 1 99 ? 40.880 12.824 4.136 1.00 17.17 78 LYS A N 1
ATOM 568 C CA . LYS A 1 99 ? 40.763 14.272 4.038 1.00 19.18 78 LYS A CA 1
ATOM 569 C C . LYS A 1 99 ? 41.041 14.955 5.364 1.00 20.49 78 LYS A C 1
ATOM 570 O O . LYS A 1 99 ? 41.586 16.074 5.395 1.00 21.30 78 LYS A O 1
ATOM 572 N N . THR A 1 100 ? 40.680 14.277 6.456 1.00 21.83 79 THR A N 1
ATOM 573 C CA . THR A 1 100 ? 40.654 14.900 7.780 1.00 23.68 79 THR A CA 1
ATOM 574 C C . THR A 1 100 ? 41.998 15.019 8.469 1.00 22.68 79 THR A C 1
ATOM 575 O O . THR A 1 100 ? 42.288 16.035 9.091 1.00 21.48 79 THR A O 1
ATOM 579 N N . PHE A 1 101 ? 42.823 13.980 8.360 1.00 19.88 80 PHE A N 1
ATOM 580 C CA . PHE A 1 101 ? 44.099 13.937 9.037 1.00 18.39 80 PHE A CA 1
ATOM 581 C C . PHE A 1 101 ? 45.229 13.822 8.040 1.00 17.11 80 PHE A C 1
ATOM 582 O O . PHE A 1 101 ? 45.373 12.773 7.382 1.00 16.24 80 PHE A O 1
ATOM 590 N N . TYR A 1 102 ? 46.006 14.882 7.896 1.00 15.72 81 TYR A N 1
ATOM 591 C CA . TYR A 1 102 ? 47.236 14.808 7.104 1.00 15.64 81 TYR A CA 1
ATOM 592 C C . TYR A 1 102 ? 48.423 15.487 7.766 1.00 15.56 81 TYR A C 1
ATOM 593 O O . TYR A 1 102 ? 49.561 15.063 7.598 1.00 15.33 81 TYR A O 1
ATOM 602 N N . LYS A 1 103 ? 48.181 16.564 8.505 1.00 16.05 82 LYS A N 1
ATOM 603 C CA . LYS A 1 103 ? 49.248 17.204 9.241 1.00 16.24 82 LYS A CA 1
ATOM 604 C C . LYS A 1 103 ? 49.688 16.274 10.374 1.00 16.26 82 LYS A C 1
ATOM 605 O O . LYS A 1 103 ? 48.898 15.439 10.803 1.00 16.51 82 LYS A O 1
ATOM 607 N N . PRO A 1 104 ? 50.923 16.436 10.892 1.00 16.83 83 PRO A N 1
ATOM 608 C CA . PRO A 1 104 ? 51.262 15.654 12.100 1.00 17.07 83 PRO A CA 1
ATOM 609 C C . PRO A 1 104 ? 50.265 15.953 13.196 1.00 17.54 83 PRO A C 1
ATOM 610 O O . PRO A 1 104 ? 49.957 17.140 13.454 1.00 18.65 83 PRO A O 1
ATOM 614 N N . SER A 1 105 ? 49.714 14.896 13.777 1.00 17.55 84 SER A N 1
ATOM 615 C CA . SER A 1 105 ? 48.527 14.999 14.623 1.00 18.22 84 SER A CA 1
ATOM 616 C C . SER A 1 105 ? 48.700 14.207 15.903 1.00 17.69 84 SER A C 1
ATOM 617 O O . SER A 1 105 ? 49.170 13.078 15.897 1.00 17.20 84 SER A O 1
ATOM 620 N N . VAL A 1 106 ? 48.300 14.797 17.013 1.00 18.27 85 VAL A N 1
ATOM 621 C CA . VAL A 1 106 ? 48.241 14.038 18.260 1.00 18.09 85 VAL A CA 1
ATOM 622 C C . VAL A 1 106 ? 47.174 12.966 18.133 1.00 17.76 85 VAL A C 1
ATOM 623 O O . VAL A 1 106 ? 46.037 13.249 17.703 1.00 18.16 85 VAL A O 1
ATOM 627 N N . VAL A 1 107 ? 47.529 11.727 18.466 1.00 17.03 86 VAL A N 1
ATOM 628 C CA . VAL A 1 107 ? 46.602 10.619 18.349 1.00 17.91 86 VAL A CA 1
ATOM 629 C C . VAL A 1 107 ? 45.513 10.714 19.411 1.00 19.89 86 VAL A C 1
ATOM 630 O O . VAL A 1 107 ? 45.804 10.939 20.586 1.00 20.94 86 VAL A O 1
ATOM 634 N N . ASP A 1 108 ? 44.268 10.537 18.986 1.00 21.25 87 ASP A N 1
ATOM 635 C CA . ASP A 1 108 ? 43.121 10.380 19.894 1.00 23.49 87 ASP A CA 1
ATOM 636 C C . ASP A 1 108 ? 42.202 9.346 19.254 1.00 24.50 87 ASP A C 1
ATOM 637 O O . ASP A 1 108 ? 42.494 8.871 18.151 1.00 21.91 87 ASP A O 1
ATOM 642 N N . ASP A 1 109 ? 41.081 9.022 19.904 1.00 25.85 88 ASP A N 1
ATOM 643 C CA . ASP A 1 109 ? 40.166 7.999 19.372 1.00 26.78 88 ASP A CA 1
ATOM 644 C C . ASP A 1 109 ? 39.592 8.364 18.005 1.00 26.03 88 ASP A C 1
ATOM 645 O O . ASP A 1 109 ? 39.391 7.483 17.166 1.00 24.79 88 ASP A O 1
ATOM 650 N N . GLU A 1 110 ? 39.314 9.648 17.778 1.00 25.05 89 GLU A N 1
ATOM 651 C CA . GLU A 1 110 ? 38.804 10.087 16.495 1.00 24.43 89 GLU A CA 1
ATOM 652 C C . GLU A 1 110 ? 39.770 9.711 15.365 1.00 22.04 89 GLU A C 1
ATOM 653 O O . GLU A 1 110 ? 39.355 9.144 14.361 1.00 21.06 89 GLU A O 1
ATOM 659 N N . LEU A 1 111 ? 41.046 10.032 15.543 1.00 19.70 90 LEU A N 1
ATOM 660 C CA . LEU A 1 111 ? 42.065 9.745 14.554 1.00 17.87 90 LEU A CA 1
ATOM 661 C C . LEU A 1 111 ? 42.179 8.231 14.337 1.00 16.72 90 LEU A C 1
ATOM 662 O O . LEU A 1 111 ? 42.265 7.783 13.199 1.00 16.28 90 LEU A O 1
ATOM 667 N N . ILE A 1 112 ? 42.188 7.461 15.417 1.00 16.65 91 ILE A N 1
ATOM 668 C CA . ILE A 1 112 ? 42.267 5.997 15.272 1.00 16.30 91 ILE A CA 1
ATOM 669 C C . ILE A 1 112 ? 41.055 5.469 14.506 1.00 16.35 91 ILE A C 1
ATOM 670 O O . ILE A 1 112 ? 41.160 4.597 13.617 1.00 15.94 91 ILE A O 1
ATOM 675 N N . ALA A 1 113 ? 39.878 5.983 14.849 1.00 16.77 92 ALA A N 1
ATOM 676 C CA . ALA A 1 113 ? 38.676 5.508 14.181 1.00 16.89 92 ALA A CA 1
ATOM 677 C C . ALA A 1 113 ? 38.706 5.832 12.673 1.00 16.46 92 ALA A C 1
ATOM 678 O O . ALA A 1 113 ? 38.316 4.990 11.837 1.00 16.94 92 ALA A O 1
ATOM 680 N N . LYS A 1 114 ? 39.182 7.027 12.320 1.00 16.31 93 LYS A N 1
ATOM 681 C CA . LYS A 1 114 ? 39.350 7.391 10.911 1.00 15.87 93 LYS A CA 1
ATOM 682 C C . LYS A 1 114 ? 40.360 6.476 10.215 1.00 14.88 93 LYS A C 1
ATOM 683 O O . LYS A 1 114 ? 40.098 5.952 9.125 1.00 13.92 93 LYS A O 1
ATOM 689 N N . ALA A 1 115 ? 41.492 6.244 10.863 1.00 14.35 94 ALA A N 1
ATOM 690 C CA . ALA A 1 115 ? 42.528 5.376 10.258 1.00 13.95 94 ALA A CA 1
ATOM 691 C C . ALA A 1 115 ? 41.998 3.977 10.059 1.00 13.90 94 ALA A C 1
ATOM 692 O O . ALA A 1 115 ? 42.297 3.341 9.072 1.00 13.94 94 ALA A O 1
ATOM 694 N N . ARG A 1 116 ? 41.176 3.509 10.984 1.00 14.53 95 ARG A N 1
ATOM 695 C CA . ARG A 1 116 ? 40.564 2.193 10.879 1.00 14.96 95 ARG A CA 1
ATOM 696 C C . ARG A 1 116 ? 39.566 2.147 9.715 1.00 15.11 95 ARG A C 1
ATOM 697 O O . ARG A 1 116 ? 39.568 1.203 8.890 1.00 14.65 95 ARG A O 1
ATOM 705 N N . GLU A 1 117 ? 38.791 3.217 9.577 1.00 15.63 96 GLU A N 1
ATOM 706 C CA . GLU A 1 117 ? 37.791 3.312 8.485 1.00 16.10 96 GLU A CA 1
ATOM 707 C C . GLU A 1 117 ? 38.488 3.242 7.121 1.00 15.88 96 GLU A C 1
ATOM 708 O O . GLU A 1 117 ? 37.979 2.622 6.174 1.00 15.19 96 GLU A O 1
ATOM 714 N N . LEU A 1 118 ? 39.640 3.911 7.031 1.00 15.42 97 LEU A N 1
ATOM 715 C CA . LEU A 1 118 ? 40.432 3.976 5.814 1.00 15.29 97 LEU A CA 1
ATOM 716 C C . LEU A 1 118 ? 41.353 2.776 5.600 1.00 14.17 97 LEU A C 1
ATOM 717 O O . LEU A 1 118 ? 42.052 2.711 4.590 1.00 13.82 97 LEU A O 1
ATOM 722 N N . SER A 1 119 ? 41.388 1.805 6.524 1.00 13.29 98 SER A N 1
ATOM 723 C CA . SER A 1 119 ? 42.375 0.752 6.427 1.00 12.42 98 SER A CA 1
ATOM 724 C C . SER A 1 119 ? 42.343 -0.037 5.107 1.00 11.90 98 SER A C 1
ATOM 725 O O . SER A 1 119 ? 43.423 -0.395 4.599 1.00 11.19 98 SER A O 1
ATOM 728 N N . PRO A 1 120 ? 41.146 -0.267 4.541 1.00 11.70 99 PRO A N 1
ATOM 729 C CA . PRO A 1 120 ? 41.121 -1.009 3.271 1.00 11.43 99 PRO A CA 1
ATOM 730 C C . PRO A 1 120 ? 41.762 -0.238 2.113 1.00 11.25 99 PRO A C 1
ATOM 731 O O . PRO A 1 120 ? 42.075 -0.858 1.120 1.00 11.06 99 PRO A O 1
ATOM 735 N N . LEU A 1 121 ? 41.971 1.082 2.236 1.00 11.00 100 LEU A N 1
ATOM 736 C CA . LEU A 1 121 ? 42.721 1.833 1.223 1.00 10.76 100 LEU A CA 1
ATOM 737 C C . LEU A 1 121 ? 44.242 1.607 1.347 1.00 10.39 100 LEU A C 1
ATOM 738 O O . LEU A 1 121 ? 44.975 1.874 0.428 1.00 10.60 100 LEU A O 1
ATOM 743 N N . ALA A 1 122 ? 44.712 1.151 2.503 1.00 10.05 101 ALA A N 1
ATOM 744 C CA . ALA A 1 122 ? 46.130 0.948 2.751 1.00 9.95 101 ALA A CA 1
ATOM 745 C C . ALA A 1 122 ? 46.271 -0.279 3.648 1.00 10.28 101 ALA A C 1
ATOM 746 O O . ALA A 1 122 ? 46.767 -0.180 4.758 1.00 10.24 101 ALA A O 1
ATOM 748 N N . PRO A 1 123 ? 45.835 -1.439 3.136 1.00 10.57 102 PRO A N 1
ATOM 749 C CA . PRO A 1 123 ? 45.708 -2.655 3.957 1.00 11.11 102 PRO A CA 1
ATOM 750 C C . PRO A 1 123 ? 47.033 -3.207 4.486 1.00 11.62 102 PRO A C 1
ATOM 751 O O . PRO A 1 123 ? 47.021 -3.946 5.496 1.00 11.89 102 PRO A O 1
ATOM 755 N N . LEU A 1 124 ? 48.136 -2.884 3.826 1.00 12.12 103 LEU A N 1
ATOM 756 C CA . LEU A 1 124 ? 49.473 -3.297 4.260 1.00 12.82 103 LEU A CA 1
ATOM 757 C C . LEU A 1 124 ? 50.048 -2.396 5.333 1.00 12.70 103 LEU A C 1
ATOM 758 O O . LEU A 1 124 ? 51.077 -2.688 5.931 1.00 13.58 103 LEU A O 1
ATOM 763 N N . HIS A 1 125 ? 49.408 -1.268 5.606 1.00 12.50 104 HIS A N 1
ATOM 764 C CA . HIS A 1 125 ? 50.047 -0.231 6.376 1.00 12.83 104 HIS A CA 1
ATOM 765 C C . HIS A 1 125 ? 49.176 0.344 7.489 1.00 12.13 104 HIS A C 1
ATOM 766 O O . HIS A 1 125 ? 49.633 0.484 8.606 1.00 12.31 104 HIS A O 1
ATOM 773 N N . ASN A 1 126 ? 47.938 0.679 7.190 1.00 11.53 105 ASN A N 1
ATOM 774 C CA . ASN A 1 126 ? 47.072 1.293 8.222 1.00 11.16 105 ASN A CA 1
ATOM 775 C C . ASN A 1 126 ? 46.769 0.329 9.378 1.00 11.34 105 ASN A C 1
ATOM 776 O O . ASN A 1 126 ? 46.916 0.695 10.563 1.00 11.32 105 ASN A O 1
ATOM 781 N N . PRO A 1 127 ? 46.421 -0.924 9.061 1.00 11.34 106 PRO A N 1
ATOM 782 C CA . PRO A 1 127 ? 46.146 -1.797 10.219 1.00 11.58 106 PRO A CA 1
ATOM 783 C C . PRO A 1 127 ? 47.339 -2.068 11.158 1.00 11.57 106 PRO A C 1
ATOM 784 O O . PRO A 1 127 ? 47.172 -2.002 12.383 1.00 11.76 106 PRO A O 1
ATOM 788 N N . PRO A 1 128 ? 48.517 -2.361 10.622 1.00 11.34 107 PRO A N 1
ATOM 789 C CA . PRO A 1 128 ? 49.616 -2.579 11.556 1.00 11.64 107 PRO A CA 1
ATOM 790 C C . PRO A 1 128 ? 50.027 -1.317 12.302 1.00 11.54 107 PRO A C 1
ATOM 791 O O . PRO A 1 128 ? 50.446 -1.358 13.455 1.00 11.37 107 PRO A O 1
ATOM 795 N N . ALA A 1 129 ? 49.879 -0.167 11.659 1.00 11.31 108 ALA A N 1
ATOM 796 C CA . ALA A 1 129 ? 50.214 1.073 12.348 1.00 11.35 108 ALA A CA 1
ATOM 797 C C . ALA A 1 129 ? 49.239 1.388 13.513 1.00 11.32 108 ALA A C 1
ATOM 798 O O . ALA A 1 129 ? 49.640 1.819 14.614 1.00 11.77 108 ALA A O 1
ATOM 800 N N . ILE A 1 130 ? 47.957 1.127 13.302 1.00 11.42 109 ILE A N 1
ATOM 801 C CA . ILE A 1 130 ? 46.957 1.250 14.360 1.00 11.69 109 ILE A CA 1
ATOM 802 C C . ILE A 1 130 ? 47.300 0.296 15.494 1.00 12.11 109 ILE A C 1
ATOM 803 O O . ILE A 1 130 ? 47.289 0.669 16.674 1.00 12.09 109 ILE A O 1
ATOM 808 N N . LYS A 1 131 ? 47.625 -0.949 15.156 1.00 12.35 110 LYS A N 1
ATOM 809 C CA . LYS A 1 131 ? 48.004 -1.894 16.205 1.00 13.04 110 LYS A CA 1
ATOM 810 C C . LYS A 1 131 ? 49.241 -1.440 16.961 1.00 12.73 110 LYS A C 1
ATOM 811 O O . LYS A 1 131 ? 49.313 -1.612 18.175 1.00 13.22 110 LYS A O 1
ATOM 817 N N . GLY A 1 132 ? 50.213 -0.846 16.267 1.00 12.22 111 GLY A N 1
ATOM 818 C CA . GLY A 1 132 ? 51.369 -0.284 16.932 1.00 12.34 111 GLY A CA 1
ATOM 819 C C . GLY A 1 132 ? 51.025 0.876 17.862 1.00 12.64 111 GLY A C 1
ATOM 820 O O . GLY A 1 132 ? 51.605 1.014 18.960 1.00 12.82 111 GLY A O 1
ATOM 821 N N . ILE A 1 133 ? 50.077 1.715 17.455 1.00 12.64 112 ILE A N 1
ATOM 822 C CA . ILE A 1 133 ? 49.635 2.793 18.333 1.00 13.33 112 ILE A CA 1
ATOM 823 C C . ILE A 1 133 ? 48.988 2.188 19.561 1.00 13.96 112 ILE A C 1
ATOM 824 O O . ILE A 1 133 ? 49.236 2.618 20.665 1.00 13.96 112 ILE A O 1
ATOM 829 N N . GLU A 1 134 ? 48.176 1.169 19.350 1.00 14.73 113 GLU A N 1
ATOM 830 C CA . GLU A 1 134 ? 47.415 0.595 20.463 1.00 15.81 113 GLU A CA 1
ATOM 831 C C . GLU A 1 134 ? 48.325 0.038 21.529 1.00 15.94 113 GLU A C 1
ATOM 832 O O . GLU A 1 134 ? 48.126 0.312 22.741 1.00 16.31 113 GLU A O 1
ATOM 838 N N . VAL A 1 135 ? 49.355 -0.704 21.133 1.00 15.54 114 VAL A N 1
ATOM 839 C CA . VAL A 1 135 ? 50.295 -1.201 22.141 1.00 15.33 114 VAL A CA 1
ATOM 840 C C . VAL A 1 135 ? 51.146 -0.086 22.715 1.00 15.53 114 VAL A C 1
ATOM 841 O O . VAL A 1 135 ? 51.391 -0.054 23.935 1.00 15.69 114 VAL A O 1
ATOM 845 N N . ALA A 1 136 ? 51.600 0.834 21.867 1.00 15.11 115 ALA A N 1
ATOM 846 C CA . ALA A 1 136 ? 52.433 1.946 22.357 1.00 15.72 115 ALA A CA 1
ATOM 847 C C . ALA A 1 136 ? 51.744 2.781 23.434 1.00 16.52 115 ALA A C 1
ATOM 848 O O . ALA A 1 136 ? 52.394 3.219 24.382 1.00 16.79 115 ALA A O 1
ATOM 850 N N . ARG A 1 137 ? 50.459 3.009 23.268 1.00 17.57 116 ARG A N 1
ATOM 851 C CA . ARG A 1 137 ? 49.713 3.782 24.263 1.00 19.08 116 ARG A CA 1
ATOM 852 C C . ARG A 1 137 ? 49.567 2.990 25.581 1.00 19.72 116 ARG A C 1
ATOM 853 O O . ARG A 1 137 ? 49.530 3.599 26.642 1.00 20.49 116 ARG A O 1
ATOM 861 N N . LYS A 1 138 ? 49.524 1.664 25.524 1.00 19.71 117 LYS A N 1
ATOM 862 C CA . LYS A 1 138 ? 49.540 0.857 26.756 1.00 20.80 117 LYS A CA 1
ATOM 863 C C . LYS A 1 138 ? 50.894 0.912 27.457 1.00 21.00 117 LYS A C 1
ATOM 864 O O . LYS A 1 138 ? 50.971 1.018 28.701 1.00 20.26 117 LYS A O 1
ATOM 870 N N . LEU A 1 139 ? 51.974 0.828 26.686 1.00 20.03 118 LEU A N 1
ATOM 871 C CA . LEU A 1 139 ? 53.322 0.853 27.252 1.00 20.18 118 LEU A CA 1
ATOM 872 C C . LEU A 1 139 ? 53.770 2.243 27.706 1.00 20.63 118 LEU A C 1
ATOM 873 O O . LEU A 1 139 ? 54.523 2.369 28.683 1.00 21.65 118 LEU A O 1
ATOM 878 N N . LEU A 1 140 ? 53.306 3.267 26.996 1.00 19.82 119 LEU A N 1
ATOM 879 C CA . LEU A 1 140 ? 53.683 4.651 27.243 1.00 19.96 119 LEU A CA 1
ATOM 880 C C . LEU A 1 140 ? 52.426 5.551 27.285 1.00 20.26 119 LEU A C 1
ATOM 881 O O . LEU A 1 140 ? 52.214 6.406 26.424 1.00 18.17 119 LEU A O 1
ATOM 886 N N . PRO A 1 141 ? 51.612 5.391 28.353 1.00 21.18 120 PRO A N 1
ATOM 887 C CA . PRO A 1 141 ? 50.356 6.113 28.492 1.00 22.43 120 PRO A CA 1
ATOM 888 C C . PRO A 1 141 ? 50.505 7.623 28.715 1.00 23.31 120 PRO A C 1
ATOM 889 O O . PRO A 1 141 ? 49.595 8.387 28.378 1.00 24.86 120 PRO A O 1
ATOM 893 N N . ASP A 1 142 ? 51.628 8.069 29.253 1.00 24.37 121 ASP A N 1
ATOM 894 C CA . ASP A 1 142 ? 51.734 9.468 29.696 1.00 26.01 121 ASP A CA 1
ATOM 895 C C . ASP A 1 142 ? 52.487 10.368 28.724 1.00 24.96 121 ASP A C 1
ATOM 896 O O . ASP A 1 142 ? 52.845 11.496 29.070 1.00 27.43 121 ASP A O 1
ATOM 901 N N . LEU A 1 143 ? 52.731 9.879 27.510 1.00 23.65 122 LEU A N 1
ATOM 902 C CA . LEU A 1 143 ? 53.427 10.639 26.492 1.00 23.76 122 LEU A CA 1
ATOM 903 C C . LEU A 1 143 ? 52.428 10.906 25.361 1.00 21.28 122 LEU A C 1
ATOM 904 O O . LEU A 1 143 ? 51.514 10.119 25.151 1.00 20.26 122 LEU A O 1
ATOM 909 N N . PRO A 1 144 ? 52.614 12.006 24.631 1.00 19.82 123 PRO A N 1
ATOM 910 C CA . PRO A 1 144 ? 51.804 12.223 23.434 1.00 19.06 123 PRO A CA 1
ATOM 911 C C . PRO A 1 144 ? 52.258 11.258 22.363 1.00 17.85 123 PRO A C 1
ATOM 912 O O . PRO A 1 144 ? 53.461 11.092 22.178 1.00 17.47 123 PRO A O 1
ATOM 916 N N . HIS A 1 145 ? 51.300 10.640 21.687 1.00 17.19 124 HIS A N 1
ATOM 917 C CA . HIS A 1 145 ? 51.572 9.815 20.512 1.00 16.29 124 HIS A CA 1
ATOM 918 C C . HIS A 1 145 ? 51.129 10.624 19.319 1.00 15.83 124 HIS A C 1
ATOM 919 O O . HIS A 1 145 ? 50.042 11.190 19.327 1.00 16.22 124 HIS A O 1
ATOM 926 N N . ILE A 1 146 ? 52.018 10.731 18.329 1.00 14.85 125 ILE A N 1
ATOM 927 C CA . ILE A 1 146 ? 51.805 11.563 17.168 1.00 14.71 125 ILE A CA 1
ATOM 928 C C . ILE A 1 146 ? 51.816 10.715 15.919 1.00 13.87 125 ILE A C 1
ATOM 929 O O . ILE A 1 146 ? 52.748 9.938 15.723 1.00 13.65 125 ILE A O 1
ATOM 934 N N . ALA A 1 147 ? 50.802 10.903 15.079 1.00 13.21 126 ALA A N 1
ATOM 935 C CA . ALA A 1 147 ? 50.751 10.311 13.740 1.00 12.69 126 ALA A CA 1
ATOM 936 C C . ALA A 1 147 ? 51.353 11.254 12.715 1.00 12.70 126 ALA A C 1
ATOM 937 O O . ALA A 1 147 ? 50.984 12.420 12.676 1.00 13.01 126 ALA A O 1
ATOM 939 N N . VAL A 1 148 ? 52.237 10.717 11.878 1.00 12.49 127 VAL A N 1
ATOM 940 C CA . VAL A 1 148 ? 52.883 11.458 10.810 1.00 12.31 127 VAL A CA 1
ATOM 941 C C . VAL A 1 148 ? 52.464 10.736 9.539 1.00 11.74 127 VAL A C 1
ATOM 942 O O . VAL A 1 148 ? 52.702 9.532 9.402 1.00 11.40 127 VAL A O 1
ATOM 946 N N . PHE A 1 149 ? 51.863 11.489 8.630 1.00 11.60 128 PHE A N 1
ATOM 947 C CA . PHE A 1 149 ? 51.132 10.930 7.501 1.00 11.42 128 PHE A CA 1
ATOM 948 C C . PHE A 1 149 ? 51.893 10.975 6.187 1.00 11.08 128 PHE A C 1
ATOM 949 O O . PHE A 1 149 ? 52.490 12.010 5.862 1.00 11.24 128 PHE A O 1
ATOM 957 N N . ASP A 1 150 ? 51.804 9.883 5.419 1.00 10.69 129 ASP A N 1
ATOM 958 C CA . ASP A 1 150 ? 52.471 9.779 4.135 1.00 10.59 129 ASP A CA 1
ATOM 959 C C . ASP A 1 150 ? 51.907 10.755 3.112 1.00 10.39 129 ASP A C 1
ATOM 960 O O . ASP A 1 150 ? 52.563 11.002 2.098 1.00 9.99 129 ASP A O 1
ATOM 965 N N . THR A 1 151 ? 50.680 11.230 3.342 1.00 10.57 130 THR A N 1
ATOM 966 C CA . THR A 1 151 ? 49.954 12.028 2.364 1.00 10.49 130 THR A CA 1
ATOM 967 C C . THR A 1 151 ? 50.219 13.533 2.475 1.00 11.04 130 THR A C 1
ATOM 968 O O . THR A 1 151 ? 49.847 14.274 1.584 1.00 10.56 130 THR A O 1
ATOM 972 N N . ALA A 1 152 ? 50.785 13.972 3.598 1.00 11.19 131 ALA A N 1
ATOM 973 C CA . ALA A 1 152 ? 50.871 15.427 3.899 1.00 11.90 131 ALA A CA 1
ATOM 974 C C . ALA A 1 152 ? 51.543 16.256 2.809 1.00 11.83 131 ALA A C 1
ATOM 975 O O . ALA A 1 152 ? 51.066 17.348 2.447 1.00 12.19 131 ALA A O 1
ATOM 977 N N . PHE A 1 153 ? 52.668 15.749 2.312 1.00 12.22 132 PHE A N 1
ATOM 978 C CA . PHE A 1 153 ? 53.487 16.499 1.354 1.00 11.97 132 PHE A CA 1
ATOM 979 C C . PHE A 1 153 ? 52.708 16.754 0.061 1.00 11.69 132 PHE A C 1
ATOM 980 O O . PHE A 1 153 ? 53.012 17.705 -0.667 1.00 11.76 132 PHE A O 1
ATOM 988 N N . PHE A 1 154 ? 51.717 15.900 -0.193 1.00 11.15 133 PHE A N 1
ATOM 989 C CA . PHE A 1 154 ? 50.920 15.927 -1.418 1.00 10.95 133 PHE A CA 1
ATOM 990 C C . PHE A 1 154 ? 49.543 16.562 -1.275 1.00 11.40 133 PHE A C 1
ATOM 991 O O . PHE A 1 154 ? 48.757 16.577 -2.215 1.00 10.81 133 PHE A O 1
ATOM 999 N N . HIS A 1 155 ? 49.246 17.136 -0.113 1.00 12.16 134 HIS A N 1
ATOM 1000 C CA . HIS A 1 155 ? 47.928 17.694 0.148 1.00 13.24 134 HIS A CA 1
ATOM 1001 C C . HIS A 1 155 ? 47.472 18.732 -0.883 1.00 13.93 134 HIS A C 1
ATOM 1002 O O . HIS A 1 155 ? 46.279 18.800 -1.245 1.00 14.14 134 HIS A O 1
ATOM 1009 N N . ASP A 1 156 ? 48.424 19.522 -1.332 1.00 14.62 135 ASP A N 1
ATOM 1010 C CA . ASP A 1 156 ? 48.165 20.624 -2.259 1.00 15.62 135 ASP A CA 1
ATOM 1011 C C . ASP A 1 156 ? 48.610 20.344 -3.696 1.00 13.90 135 ASP A C 1
ATOM 1012 O O . ASP A 1 156 ? 48.854 21.265 -4.478 1.00 12.94 135 ASP A O 1
ATOM 1017 N N . LEU A 1 157 ? 48.653 19.067 -4.076 1.00 12.16 136 LEU A N 1
ATOM 1018 C CA . LEU A 1 157 ? 48.858 18.755 -5.505 1.00 11.45 136 LEU A CA 1
ATOM 1019 C C . LEU A 1 157 ? 47.903 19.580 -6.379 1.00 11.82 136 LEU A C 1
ATOM 1020 O O . LEU A 1 157 ? 46.707 19.781 -6.013 1.00 11.89 136 LEU A O 1
ATOM 1025 N N . PRO A 1 158 ? 48.383 20.044 -7.551 1.00 11.60 137 PRO A N 1
ATOM 1026 C CA . PRO A 1 158 ? 47.488 20.730 -8.477 1.00 11.72 137 PRO A CA 1
ATOM 1027 C C . PRO A 1 158 ? 46.329 19.829 -8.885 1.00 11.33 137 PRO A C 1
ATOM 1028 O O . PRO A 1 158 ? 46.506 18.615 -9.064 1.00 10.91 137 PRO A O 1
ATOM 1032 N N . ALA A 1 159 ? 45.136 20.411 -9.000 1.00 11.44 138 ALA A N 1
ATOM 1033 C CA . ALA A 1 159 ? 43.968 19.598 -9.365 1.00 11.17 138 ALA A CA 1
ATOM 1034 C C . ALA A 1 159 ? 44.092 18.803 -10.663 1.00 10.90 138 ALA A C 1
ATOM 1035 O O . ALA A 1 159 ? 43.619 17.655 -10.707 1.00 11.08 138 ALA A O 1
ATOM 1037 N N . PRO A 1 160 ? 44.747 19.353 -11.712 1.00 10.56 139 PRO A N 1
ATOM 1038 C CA . PRO A 1 160 ? 44.882 18.536 -12.913 1.00 10.30 139 PRO A CA 1
ATOM 1039 C C . PRO A 1 160 ? 45.723 17.277 -12.718 1.00 10.26 139 PRO A C 1
ATOM 1040 O O . PRO A 1 160 ? 45.579 16.353 -13.515 1.00 10.57 139 PRO A O 1
ATOM 1044 N N . ALA A 1 161 ? 46.537 17.226 -11.659 1.00 10.19 140 ALA A N 1
ATOM 1045 C CA . ALA A 1 161 ? 47.374 16.059 -11.364 1.00 10.24 140 ALA A CA 1
ATOM 1046 C C . ALA A 1 161 ? 46.702 15.134 -10.388 1.00 10.25 140 ALA A C 1
ATOM 1047 O O . ALA A 1 161 ? 47.023 13.943 -10.350 1.00 10.87 140 ALA A O 1
ATOM 1049 N N . SER A 1 162 ? 45.762 15.620 -9.601 1.00 10.44 141 SER A N 1
ATOM 1050 C CA . SER A 1 162 ? 45.159 14.748 -8.573 1.00 10.34 141 SER A CA 1
ATOM 1051 C C . SER A 1 162 ? 43.752 14.294 -8.879 1.00 10.32 141 SER A C 1
ATOM 1052 O O . SER A 1 162 ? 43.209 13.513 -8.114 1.00 10.47 141 SER A O 1
ATOM 1055 N N . THR A 1 163 ? 43.151 14.822 -9.953 1.00 10.10 142 THR A N 1
ATOM 1056 C CA . THR A 1 163 ? 41.766 14.531 -10.300 1.00 9.82 142 THR A CA 1
ATOM 1057 C C . THR A 1 163 ? 41.757 13.436 -11.360 1.00 9.53 142 THR A C 1
ATOM 1058 O O . THR A 1 163 ? 42.251 13.622 -12.499 1.00 9.51 142 THR A O 1
ATOM 1062 N N . TYR A 1 164 ? 41.204 12.274 -11.004 1.00 9.11 143 TYR A N 1
ATOM 1063 C CA . TYR A 1 164 ? 41.042 11.183 -11.996 1.00 9.07 143 TYR A CA 1
ATOM 1064 C C . TYR A 1 164 ? 39.942 11.567 -12.979 1.00 9.12 143 TYR A C 1
ATOM 1065 O O . TYR A 1 164 ? 38.999 12.305 -12.654 1.00 8.95 143 TYR A O 1
ATOM 1074 N N . ALA A 1 165 ? 40.057 11.073 -14.209 1.00 9.22 144 ALA A N 1
ATOM 1075 C CA . ALA A 1 165 ? 39.105 11.378 -15.258 1.00 9.58 144 ALA A CA 1
ATOM 1076 C C . ALA A 1 165 ? 37.910 10.400 -15.194 1.00 10.06 144 ALA A C 1
ATOM 1077 O O . ALA A 1 165 ? 37.686 9.550 -16.055 1.00 10.25 144 ALA A O 1
ATOM 1079 N N . ILE A 1 166 ? 37.144 10.542 -14.117 1.00 10.26 145 ILE A N 1
ATOM 1080 C CA . ILE A 1 166 ? 35.946 9.734 -13.899 1.00 10.95 145 ILE A CA 1
ATOM 1081 C C . ILE A 1 166 ? 34.751 10.651 -13.624 1.00 11.44 145 ILE A C 1
ATOM 1082 O O . ILE A 1 166 ? 34.891 11.871 -13.539 1.00 13.06 145 ILE A O 1
ATOM 1087 N N . ASP A 1 167 ? 33.584 10.060 -13.488 1.00 11.56 146 ASP A N 1
ATOM 1088 C CA . ASP A 1 167 ? 32.368 10.785 -13.179 1.00 11.91 146 ASP A CA 1
ATOM 1089 C C . ASP A 1 167 ? 32.569 11.742 -12.020 1.00 11.88 146 ASP A C 1
ATOM 1090 O O . ASP A 1 167 ? 32.881 11.316 -10.910 1.00 11.07 146 ASP A O 1
ATOM 1095 N N . ARG A 1 168 ? 32.454 13.043 -12.290 1.00 12.61 147 ARG A N 1
ATOM 1096 C CA . ARG A 1 168 ? 32.865 14.073 -11.366 1.00 13.95 147 ARG A CA 1
ATOM 1097 C C . ARG A 1 168 ? 32.101 14.029 -10.066 1.00 13.46 147 ARG A C 1
ATOM 1098 O O . ARG A 1 168 ? 32.675 14.123 -8.967 1.00 12.71 147 ARG A O 1
ATOM 1106 N N . GLU A 1 169 ? 30.793 13.891 -10.198 1.00 13.30 148 GLU A N 1
ATOM 1107 C CA . GLU A 1 169 ? 29.912 13.848 -9.040 1.00 13.82 148 GLU A CA 1
ATOM 1108 C C . GLU A 1 169 ? 30.130 12.600 -8.197 1.00 12.36 148 GLU A C 1
ATOM 1109 O O . GLU A 1 169 ? 30.066 12.658 -6.989 1.00 11.73 148 GLU A O 1
ATOM 1115 N N . LEU A 1 170 ? 30.383 11.468 -8.835 1.00 11.35 149 LEU A N 1
ATOM 1116 C CA . LEU A 1 170 ? 30.665 10.257 -8.064 1.00 11.38 149 LEU A CA 1
ATOM 1117 C C . LEU A 1 170 ? 31.968 10.424 -7.285 1.00 11.04 149 LEU A C 1
ATOM 1118 O O . LEU A 1 170 ? 32.055 10.059 -6.125 1.00 10.95 149 LEU A O 1
ATOM 1123 N N . ALA A 1 171 ? 32.984 10.968 -7.953 1.00 11.20 150 ALA A N 1
ATOM 1124 C CA . ALA A 1 171 ? 34.295 11.208 -7.321 1.00 11.65 150 ALA A CA 1
ATOM 1125 C C . ALA A 1 171 ? 34.172 12.143 -6.108 1.00 12.45 150 ALA A C 1
ATOM 1126 O O . ALA A 1 171 ? 34.779 11.914 -5.067 1.00 11.92 150 ALA A O 1
ATOM 1128 N N . GLU A 1 172 ? 33.371 13.185 -6.268 1.00 13.83 151 GLU A N 1
ATOM 1129 C CA . GLU A 1 172 ? 33.204 14.189 -5.203 1.00 15.16 151 GLU A CA 1
ATOM 1130 C C . GLU A 1 172 ? 32.489 13.598 -3.994 1.00 14.51 151 GLU A C 1
ATOM 1131 O O . GLU A 1 172 ? 32.925 13.760 -2.856 1.00 14.39 151 GLU A O 1
ATOM 1137 N N . THR A 1 173 ? 31.408 12.857 -4.247 1.00 14.05 152 THR A N 1
ATOM 1138 C CA . THR A 1 173 ? 30.675 12.187 -3.206 1.00 13.96 152 THR A CA 1
ATOM 1139 C C . THR A 1 173 ? 31.504 11.214 -2.386 1.00 13.59 152 THR A C 1
ATOM 1140 O O . THR A 1 173 ? 31.408 11.202 -1.147 1.00 13.34 152 THR A O 1
ATOM 1144 N N . TRP A 1 174 ? 32.324 10.411 -3.067 1.00 12.90 153 TRP A N 1
ATOM 1145 C CA . TRP A 1 174 ? 33.102 9.409 -2.421 1.00 12.52 153 TRP A CA 1
ATOM 1146 C C . TRP A 1 174 ? 34.552 9.818 -2.164 1.00 12.34 153 TRP A C 1
ATOM 1147 O O . TRP A 1 174 ? 35.328 8.997 -1.772 1.00 11.74 153 TRP A O 1
ATOM 1158 N N . HIS A 1 175 ? 34.894 11.097 -2.321 1.00 12.72 154 HIS A N 1
ATOM 1159 C CA . HIS A 1 175 ? 36.199 11.621 -1.931 1.00 13.65 154 HIS A CA 1
ATOM 1160 C C . HIS A 1 175 ? 37.349 10.958 -2.676 1.00 12.41 154 HIS A C 1
ATOM 1161 O O . HIS A 1 175 ? 38.431 10.744 -2.131 1.00 12.74 154 HIS A O 1
ATOM 1168 N N . ILE A 1 176 ? 37.129 10.694 -3.961 1.00 11.39 155 ILE A N 1
ATOM 1169 C CA . ILE A 1 176 ? 38.158 10.078 -4.791 1.00 11.20 155 ILE A CA 1
ATOM 1170 C C . ILE A 1 176 ? 39.067 11.111 -5.436 1.00 11.08 155 ILE A C 1
ATOM 1171 O O . ILE A 1 176 ? 38.622 11.975 -6.198 1.00 11.33 155 ILE A O 1
ATOM 1176 N N . LYS A 1 177 ? 40.353 10.984 -5.155 1.00 10.95 156 LYS A N 1
ATOM 1177 C CA . LYS A 1 177 ? 41.381 11.813 -5.718 1.00 10.92 156 LYS A CA 1
ATOM 1178 C C . LYS A 1 177 ? 42.716 11.123 -5.468 1.00 10.50 156 LYS A C 1
ATOM 1179 O O . LYS A 1 177 ? 42.760 10.139 -4.720 1.00 10.09 156 LYS A O 1
ATOM 1185 N N . ARG A 1 178 ? 43.769 11.627 -6.113 1.00 9.94 157 ARG A N 1
ATOM 1186 C CA . ARG A 1 178 ? 45.138 11.171 -5.858 1.00 9.94 157 ARG A CA 1
ATOM 1187 C C . ARG A 1 178 ? 45.599 11.808 -4.551 1.00 10.22 157 ARG A C 1
ATOM 1188 O O . ARG A 1 178 ? 45.729 13.041 -4.444 1.00 10.72 157 ARG A O 1
ATOM 1196 N N . TYR A 1 179 ? 45.936 10.955 -3.584 1.00 10.41 158 TYR A N 1
ATOM 1197 C CA . TYR A 1 179 ? 46.548 11.378 -2.347 1.00 10.84 158 TYR A CA 1
ATOM 1198 C C . TYR A 1 179 ? 48.075 11.390 -2.386 1.00 10.29 158 TYR A C 1
ATOM 1199 O O . TYR A 1 179 ? 48.699 12.357 -1.981 1.00 10.20 158 TYR A O 1
ATOM 1208 N N . GLY A 1 180 ? 48.666 10.326 -2.878 1.00 9.66 159 GLY A N 1
ATOM 1209 C CA . GLY A 1 180 ? 50.118 10.148 -2.859 1.00 9.37 159 GLY A CA 1
ATOM 1210 C C . GLY A 1 180 ? 50.633 9.682 -1.524 1.00 9.25 159 GLY A C 1
ATOM 1211 O O . GLY A 1 180 ? 50.067 10.001 -0.487 1.00 9.29 159 GLY A O 1
ATOM 1212 N N . PHE A 1 181 ? 51.760 8.976 -1.562 1.00 9.02 160 PHE A N 1
ATOM 1213 C CA . PHE A 1 181 ? 52.365 8.429 -0.341 1.00 9.09 160 PHE A CA 1
ATOM 1214 C C . PHE A 1 181 ? 53.863 8.538 -0.370 1.00 9.01 160 PHE A C 1
ATOM 1215 O O . PHE A 1 181 ? 54.429 9.069 -1.314 1.00 9.00 160 PHE A O 1
ATOM 1223 N N . HIS A 1 182 ? 54.512 8.082 0.703 1.00 9.17 161 HIS A N 1
ATOM 1224 C CA . HIS A 1 182 ? 55.946 8.312 0.881 1.00 9.50 161 HIS A CA 1
ATOM 1225 C C . HIS A 1 182 ? 56.274 9.810 0.979 1.00 9.76 161 HIS A C 1
ATOM 1226 O O . HIS A 1 182 ? 57.427 10.227 0.772 1.00 10.33 161 HIS A O 1
ATOM 1233 N N . GLY A 1 183 ? 55.293 10.613 1.347 1.00 10.32 162 GLY A N 1
ATOM 1234 C CA . GLY A 1 183 ? 55.497 12.042 1.389 1.00 10.51 162 GLY A CA 1
ATOM 1235 C C . GLY A 1 183 ? 56.674 12.518 2.241 1.00 11.31 162 GLY A C 1
ATOM 1236 O O . GLY A 1 183 ? 57.305 13.512 1.902 1.00 11.21 162 GLY A O 1
ATOM 1237 N N . THR A 1 184 ? 56.950 11.846 3.360 1.00 12.67 163 THR A N 1
ATOM 1238 C CA . THR A 1 184 ? 58.008 12.316 4.250 1.00 13.48 163 THR A CA 1
ATOM 1239 C C . THR A 1 184 ? 59.371 12.162 3.608 1.00 13.45 163 THR A C 1
ATOM 1240 O O . THR A 1 184 ? 60.251 12.982 3.810 1.00 14.48 163 THR A O 1
ATOM 1244 N N . SER A 1 185 ? 59.538 11.127 2.795 1.00 12.99 164 SER A N 1
ATOM 1245 C CA A SER A 1 185 ? 60.749 10.898 2.071 0.70 12.99 164 SER A CA 1
ATOM 1246 C CA B SER A 1 185 ? 60.798 10.932 2.098 0.30 12.64 164 SER A CA 1
ATOM 1247 C C . SER A 1 185 ? 60.887 11.816 0.878 1.00 12.50 164 SER A C 1
ATOM 1248 O O . SER A 1 185 ? 61.937 12.376 0.616 1.00 12.23 164 SER A O 1
ATOM 1253 N N . HIS A 1 186 ? 59.805 11.955 0.101 1.00 12.15 165 HIS A N 1
ATOM 1254 C CA . HIS A 1 186 ? 59.854 12.866 -1.016 1.00 11.54 165 HIS A CA 1
ATOM 1255 C C . HIS A 1 186 ? 60.187 14.274 -0.551 1.00 12.39 165 HIS A C 1
ATOM 1256 O O . HIS A 1 186 ? 60.971 14.982 -1.213 1.00 12.48 165 HIS A O 1
ATOM 1263 N N . GLU A 1 187 ? 59.588 14.634 0.576 1.00 12.81 166 GLU A N 1
ATOM 1264 C CA . GLU A 1 187 ? 59.817 15.967 1.179 1.00 14.02 166 GLU A CA 1
ATOM 1265 C C . GLU A 1 187 ? 61.268 16.083 1.606 1.00 14.16 166 GLU A C 1
ATOM 1266 O O . GLU A 1 187 ? 61.963 17.026 1.239 1.00 14.00 166 GLU A O 1
ATOM 1272 N N . TYR A 1 188 ? 61.699 15.143 2.435 1.00 15.02 167 TYR A N 1
ATOM 1273 C CA . TYR A 1 188 ? 63.052 15.151 2.990 1.00 15.87 167 TYR A CA 1
ATOM 1274 C C . TYR A 1 188 ? 64.114 15.205 1.887 1.00 15.46 167 TYR A C 1
ATOM 1275 O O . TYR A 1 188 ? 65.039 16.001 1.935 1.00 15.31 167 TYR A O 1
ATOM 1284 N N . VAL A 1 189 ? 63.977 14.369 0.856 1.00 15.02 168 VAL A N 1
ATOM 1285 C CA . VAL A 1 189 ? 64.974 14.314 -0.212 1.00 15.03 168 VAL A CA 1
ATOM 1286 C C . VAL A 1 189 ? 65.006 15.585 -1.046 1.00 14.81 168 VAL A C 1
ATOM 1287 O O . VAL A 1 189 ? 66.083 16.098 -1.410 1.00 14.61 168 VAL A O 1
ATOM 1291 N N . SER A 1 190 ? 63.832 16.152 -1.322 1.00 14.19 169 SER A N 1
ATOM 1292 C CA . SER A 1 190 ? 63.799 17.367 -2.088 1.00 14.75 169 SER A CA 1
ATOM 1293 C C . SER A 1 190 ? 64.499 18.483 -1.299 1.00 15.15 169 SER A C 1
ATOM 1294 O O . SER A 1 190 ? 65.200 19.267 -1.896 1.00 15.94 169 SER A O 1
ATOM 1297 N N . GLN A 1 191 ? 64.315 18.537 0.013 1.00 15.65 170 GLN A N 1
ATOM 1298 C CA . GLN A 1 191 ? 65.001 19.544 0.849 1.00 16.87 170 GLN A CA 1
ATOM 1299 C C . GLN A 1 191 ? 66.489 19.308 0.866 1.00 17.97 170 GLN A C 1
ATOM 1300 O O . GLN A 1 191 ? 67.287 20.239 0.725 1.00 18.68 170 GLN A O 1
ATOM 1306 N N . GLN A 1 192 ? 66.872 18.043 1.034 1.00 17.91 171 GLN A N 1
ATOM 1307 C CA . GLN A 1 192 ? 68.272 17.701 1.197 1.00 19.32 171 GLN A CA 1
ATOM 1308 C C . GLN A 1 192 ? 69.024 17.790 -0.106 1.00 18.66 171 GLN A C 1
ATOM 1309 O O . GLN A 1 192 ? 70.207 18.086 -0.093 1.00 19.78 171 GLN A O 1
ATOM 1315 N N . ALA A 1 193 ? 68.353 17.619 -1.245 1.00 17.76 172 ALA A N 1
ATOM 1316 C CA . ALA A 1 193 ? 69.014 17.807 -2.536 1.00 17.78 172 ALA A CA 1
ATOM 1317 C C . ALA A 1 193 ? 69.404 19.280 -2.743 1.00 18.06 172 ALA A C 1
ATOM 1318 O O . ALA A 1 193 ? 70.511 19.600 -3.207 1.00 19.44 172 ALA A O 1
ATOM 1320 N N . ALA A 1 194 ? 68.501 20.172 -2.382 1.00 18.31 173 ALA A N 1
ATOM 1321 C CA . ALA A 1 194 ? 68.770 21.608 -2.444 1.00 18.29 173 ALA A CA 1
ATOM 1322 C C . ALA A 1 194 ? 69.957 21.962 -1.546 1.00 19.30 173 ALA A C 1
ATOM 1323 O O . ALA A 1 194 ? 70.848 22.696 -1.984 1.00 20.23 173 ALA A O 1
ATOM 1325 N N . ILE A 1 195 ? 69.941 21.466 -0.315 1.00 19.54 174 ILE A N 1
ATOM 1326 C CA . ILE A 1 195 ? 71.018 21.729 0.668 1.00 20.80 174 ILE A CA 1
ATOM 1327 C C . ILE A 1 195 ? 72.351 21.183 0.147 1.00 22.11 174 ILE A C 1
ATOM 1328 O O . ILE A 1 195 ? 73.385 21.864 0.216 1.00 23.57 174 ILE A O 1
ATOM 1333 N N . PHE A 1 196 ? 72.331 19.958 -0.383 1.00 20.95 175 PHE A N 1
ATOM 1334 C CA . PHE A 1 196 ? 73.526 19.355 -0.943 1.00 22.11 175 PHE A CA 1
ATOM 1335 C C . PHE A 1 196 ? 74.134 20.195 -2.064 1.00 22.66 175 PHE A C 1
ATOM 1336 O O . PHE A 1 196 ? 75.352 20.334 -2.148 1.00 23.56 175 PHE A O 1
ATOM 1344 N N . LEU A 1 197 ? 73.289 20.748 -2.919 1.00 22.41 176 LEU A N 1
ATOM 1345 C CA . LEU A 1 197 ? 73.736 21.550 -4.054 1.00 22.66 176 LEU A CA 1
ATOM 1346 C C . LEU A 1 197 ? 73.955 23.031 -3.716 1.00 23.67 176 LEU A C 1
ATOM 1347 O O . LEU A 1 197 ? 74.273 23.814 -4.604 1.00 23.26 176 LEU A O 1
ATOM 1352 N N . ASP A 1 198 ? 73.783 23.401 -2.452 1.00 24.76 177 ASP A N 1
ATOM 1353 C CA . ASP A 1 198 ? 73.827 24.820 -2.044 1.00 26.33 177 ASP A CA 1
ATOM 1354 C C . ASP A 1 198 ? 73.035 25.711 -3.006 1.00 25.26 177 ASP A C 1
ATOM 1355 O O . ASP A 1 198 ? 73.511 26.752 -3.456 1.00 26.01 177 ASP A O 1
ATOM 1360 N N . ARG A 1 199 ? 71.808 25.304 -3.329 1.00 24.95 178 ARG A N 1
ATOM 1361 C CA . ARG A 1 199 ? 70.914 26.111 -4.163 1.00 25.24 178 ARG A CA 1
ATOM 1362 C C . ARG A 1 199 ? 69.564 26.280 -3.458 1.00 23.53 178 ARG A C 1
ATOM 1363 O O . ARG A 1 199 ? 69.162 25.390 -2.707 1.00 23.30 178 ARG A O 1
ATOM 1371 N N . PRO A 1 200 ? 68.874 27.420 -3.673 1.00 22.43 179 PRO A N 1
ATOM 1372 C CA . PRO A 1 200 ? 67.604 27.565 -2.950 1.00 21.39 179 PRO A CA 1
ATOM 1373 C C . PRO A 1 200 ? 66.626 26.465 -3.335 1.00 19.92 179 PRO A C 1
ATOM 1374 O O . PRO A 1 200 ? 66.486 26.193 -4.507 1.00 18.73 179 PRO A O 1
ATOM 1378 N N . LEU A 1 201 ? 65.944 25.916 -2.342 1.00 19.81 180 LEU A N 1
ATOM 1379 C CA . LEU A 1 201 ? 64.877 24.934 -2.561 1.00 19.22 180 LEU A CA 1
ATOM 1380 C C . LEU A 1 201 ? 63.842 25.467 -3.580 1.00 19.63 180 LEU A C 1
ATOM 1381 O O . LEU A 1 201 ? 63.373 24.735 -4.455 1.00 19.10 180 LEU A O 1
ATOM 1386 N N . GLU A 1 202 ? 63.508 26.755 -3.485 1.00 20.34 181 GLU A N 1
ATOM 1387 C CA . GLU A 1 202 ? 62.507 27.350 -4.364 1.00 20.96 181 GLU A CA 1
ATOM 1388 C C . GLU A 1 202 ? 62.966 27.557 -5.823 1.00 19.67 181 GLU A C 1
ATOM 1389 O O . GLU A 1 202 ? 62.177 27.958 -6.665 1.00 19.95 181 GLU A O 1
ATOM 1395 N N . SER A 1 203 ? 64.248 27.348 -6.114 1.00 18.77 182 SER A N 1
ATOM 1396 C CA . SER A 1 203 ? 64.782 27.552 -7.457 1.00 18.18 182 SER A CA 1
ATOM 1397 C C . SER A 1 203 ? 64.769 26.276 -8.283 1.00 17.09 182 SER A C 1
ATOM 1398 O O . SER A 1 203 ? 64.974 26.331 -9.488 1.00 17.09 182 SER A O 1
ATOM 1401 N N . LEU A 1 204 ? 64.557 25.140 -7.621 1.00 15.69 183 LEU A N 1
ATOM 1402 C CA . LEU A 1 204 ? 64.787 23.850 -8.261 1.00 14.90 183 LEU A CA 1
ATOM 1403 C C . LEU A 1 204 ? 63.512 23.077 -8.666 1.00 13.82 183 LEU A C 1
ATOM 1404 O O . LEU A 1 204 ? 62.560 22.960 -7.899 1.00 13.89 183 LEU A O 1
ATOM 1409 N N . ASN A 1 205 ? 63.560 22.505 -9.856 1.00 13.04 184 ASN A N 1
ATOM 1410 C CA . ASN A 1 205 ? 62.571 21.502 -10.274 1.00 12.26 184 ASN A CA 1
ATOM 1411 C C . ASN A 1 205 ? 63.223 20.144 -10.161 1.00 11.89 184 ASN A C 1
ATOM 1412 O O . ASN A 1 205 ? 64.295 19.921 -10.750 1.00 11.63 184 ASN A O 1
ATOM 1417 N N . GLN A 1 206 ? 62.585 19.248 -9.413 1.00 11.59 185 GLN A N 1
ATOM 1418 C CA . GLN A 1 206 ? 63.219 17.985 -9.010 1.00 11.57 185 GLN A CA 1
ATOM 1419 C C . GLN A 1 206 ? 62.327 16.807 -9.229 1.00 11.00 185 GLN A C 1
ATOM 1420 O O . GLN A 1 206 ? 61.109 16.915 -9.104 1.00 10.87 185 GLN A O 1
ATOM 1426 N N . ILE A 1 207 ? 62.953 15.652 -9.495 1.00 10.41 186 ILE A N 1
ATOM 1427 C CA . ILE A 1 207 ? 62.280 14.374 -9.407 1.00 9.94 186 ILE A CA 1
ATOM 1428 C C . ILE A 1 207 ? 62.919 13.596 -8.280 1.00 9.84 186 ILE A C 1
ATOM 1429 O O . ILE A 1 207 ? 64.164 13.591 -8.135 1.00 9.89 186 ILE A O 1
ATOM 1434 N N . VAL A 1 208 ? 62.084 12.939 -7.473 1.00 9.62 187 VAL A N 1
ATOM 1435 C CA . VAL A 1 208 ? 62.586 12.074 -6.410 1.00 9.59 187 VAL A CA 1
ATOM 1436 C C . VAL A 1 208 ? 62.039 10.676 -6.668 1.00 9.36 187 VAL A C 1
ATOM 1437 O O . VAL A 1 208 ? 60.833 10.509 -6.949 1.00 9.18 187 VAL A O 1
ATOM 1441 N N . LEU A 1 209 ? 62.932 9.695 -6.580 1.00 9.27 188 LEU A N 1
ATOM 1442 C CA . LEU A 1 209 ? 62.574 8.286 -6.802 1.00 9.14 188 LEU A CA 1
ATOM 1443 C C . LEU A 1 209 ? 62.769 7.518 -5.515 1.00 9.05 188 LEU A C 1
ATOM 1444 O O . LEU A 1 209 ? 63.918 7.223 -5.127 1.00 9.26 188 LEU A O 1
ATOM 1449 N N . HIS A 1 210 ? 61.665 7.242 -4.834 1.00 8.78 189 HIS A N 1
ATOM 1450 C CA . HIS A 1 210 ? 61.648 6.409 -3.622 1.00 8.98 189 HIS A CA 1
ATOM 1451 C C . HIS A 1 210 ? 61.507 4.951 -4.043 1.00 9.04 189 HIS A C 1
ATOM 1452 O O . HIS A 1 210 ? 60.411 4.483 -4.323 1.00 8.93 189 HIS A O 1
ATOM 1459 N N . LEU A 1 211 ? 62.634 4.246 -4.089 1.00 9.53 190 LEU A N 1
ATOM 1460 C CA . LEU A 1 211 ? 62.654 2.895 -4.606 1.00 9.62 190 LEU A CA 1
ATOM 1461 C C . LEU A 1 211 ? 62.981 1.960 -3.443 1.00 10.20 190 LEU A C 1
ATOM 1462 O O . LEU A 1 211 ? 64.142 1.742 -3.095 1.00 10.47 190 LEU A O 1
ATOM 1467 N N . GLY A 1 212 ? 61.919 1.470 -2.845 1.00 10.94 191 GLY A N 1
ATOM 1468 C CA . GLY A 1 212 ? 62.000 0.554 -1.716 1.00 11.93 191 GLY A CA 1
ATOM 1469 C C . GLY A 1 212 ? 61.070 -0.608 -1.916 1.00 12.95 191 GLY A C 1
ATOM 1470 O O . GLY A 1 212 ? 60.714 -0.927 -3.051 1.00 13.59 191 GLY A O 1
ATOM 1471 N N . ASN A 1 213 ? 60.648 -1.230 -0.817 1.00 13.63 192 ASN A N 1
ATOM 1472 C CA . ASN A 1 213 ? 59.632 -2.290 -0.883 1.00 14.58 192 ASN A CA 1
ATOM 1473 C C . ASN A 1 213 ? 58.366 -1.757 -1.537 1.00 12.73 192 ASN A C 1
ATOM 1474 O O . ASN A 1 213 ? 57.834 -2.341 -2.475 1.00 13.93 192 ASN A O 1
ATOM 1479 N N . GLY A 1 214 ? 57.910 -0.611 -1.086 1.00 11.82 193 GLY A N 1
ATOM 1480 C CA . GLY A 1 214 ? 57.003 0.193 -1.915 1.00 10.92 193 GLY A CA 1
ATOM 1481 C C . GLY A 1 214 ? 57.837 1.165 -2.736 1.00 10.55 193 GLY A C 1
ATOM 1482 O O . GLY A 1 214 ? 58.945 1.556 -2.331 1.00 10.60 193 GLY A O 1
ATOM 1483 N N . ALA A 1 215 ? 57.335 1.566 -3.890 1.00 9.58 194 ALA A N 1
ATOM 1484 C CA . ALA A 1 215 ? 58.110 2.481 -4.764 1.00 9.33 194 ALA A CA 1
ATOM 1485 C C . ALA A 1 215 ? 57.211 3.533 -5.335 1.00 9.10 194 ALA A C 1
ATOM 1486 O O . ALA A 1 215 ? 56.120 3.253 -5.778 1.00 8.81 194 ALA A O 1
ATOM 1488 N N . SER A 1 216 ? 57.687 4.768 -5.303 1.00 8.84 195 SER A N 1
ATOM 1489 C CA . SER A 1 216 ? 56.944 5.877 -5.843 1.00 8.69 195 SER A CA 1
ATOM 1490 C C . SER A 1 216 ? 57.893 6.955 -6.307 1.00 8.39 195 SER A C 1
ATOM 1491 O O . SER A 1 216 ? 59.017 7.064 -5.821 1.00 8.40 195 SER A O 1
ATOM 1494 N N . ALA A 1 217 ? 57.428 7.725 -7.299 1.00 7.99 196 ALA A N 1
ATOM 1495 C CA . ALA A 1 217 ? 58.149 8.890 -7.828 1.00 7.97 196 ALA A CA 1
ATOM 1496 C C . ALA A 1 217 ? 57.365 10.152 -7.475 1.00 7.98 196 ALA A C 1
ATOM 1497 O O . ALA A 1 217 ? 56.139 10.112 -7.364 1.00 7.79 196 ALA A O 1
ATOM 1499 N N . SER A 1 218 ? 58.067 11.269 -7.377 1.00 8.03 197 SER A N 1
ATOM 1500 C CA . SER A 1 218 ? 57.425 12.578 -7.270 1.00 8.37 197 SER A CA 1
ATOM 1501 C C . SER A 1 218 ? 58.119 13.580 -8.178 1.00 8.48 197 SER A C 1
ATOM 1502 O O . SER A 1 218 ? 59.283 13.426 -8.530 1.00 8.43 197 SER A O 1
ATOM 1505 N N . ALA A 1 219 ? 57.375 14.631 -8.483 1.00 8.74 198 ALA A N 1
ATOM 1506 C CA . ALA A 1 219 ? 57.869 15.821 -9.194 1.00 9.10 198 ALA A CA 1
ATOM 1507 C C . ALA A 1 219 ? 57.604 16.971 -8.266 1.00 9.44 198 ALA A C 1
ATOM 1508 O O . ALA A 1 219 ? 56.478 17.118 -7.767 1.00 9.30 198 ALA A O 1
ATOM 1510 N N . VAL A 1 220 ? 58.654 17.766 -8.029 1.00 9.84 199 VAL A N 1
ATOM 1511 C CA . VAL A 1 220 ? 58.620 18.853 -7.048 1.00 10.53 199 VAL A CA 1
ATOM 1512 C C . VAL A 1 220 ? 59.117 20.132 -7.737 1.00 11.11 199 VAL A C 1
ATOM 1513 O O . VAL A 1 220 ? 60.245 20.152 -8.268 1.00 11.94 199 VAL A O 1
ATOM 1517 N N . ALA A 1 221 ? 58.277 21.171 -7.743 1.00 11.62 200 ALA A N 1
ATOM 1518 C CA . ALA A 1 221 ? 58.586 22.435 -8.379 1.00 12.49 200 ALA A CA 1
ATOM 1519 C C . ALA A 1 221 ? 58.777 23.482 -7.298 1.00 12.92 200 ALA A C 1
ATOM 1520 O O . ALA A 1 221 ? 57.829 23.885 -6.622 1.00 13.34 200 ALA A O 1
ATOM 1522 N N . GLY A 1 222 ? 60.037 23.853 -7.080 1.00 13.55 201 GLY A N 1
ATOM 1523 C CA . GLY A 1 222 ? 60.350 24.950 -6.138 1.00 14.03 201 GLY A CA 1
ATOM 1524 C C . GLY A 1 222 ? 59.906 24.627 -4.734 1.00 14.00 201 GLY A C 1
ATOM 1525 O O . GLY A 1 222 ? 59.393 25.493 -4.008 1.00 14.04 201 GLY A O 1
ATOM 1526 N N . GLY A 1 223 ? 60.072 23.366 -4.373 1.00 13.45 202 GLY A N 1
ATOM 1527 C CA . GLY A 1 223 ? 59.701 22.823 -3.087 1.00 13.57 202 GLY A CA 1
ATOM 1528 C C . GLY A 1 223 ? 58.306 22.226 -2.948 1.00 13.33 202 GLY A C 1
ATOM 1529 O O . GLY A 1 223 ? 58.065 21.557 -1.952 1.00 14.18 202 GLY A O 1
ATOM 1530 N N . LYS A 1 224 ? 57.405 22.513 -3.898 1.00 12.92 203 LYS A N 1
ATOM 1531 C CA . LYS A 1 224 ? 55.986 22.100 -3.831 1.00 12.35 203 LYS A CA 1
ATOM 1532 C C . LYS A 1 224 ? 55.769 20.882 -4.710 1.00 11.75 203 LYS A C 1
ATOM 1533 O O . LYS A 1 224 ? 56.128 20.909 -5.884 1.00 11.58 203 LYS A O 1
ATOM 1535 N N . ALA A 1 225 ? 55.156 19.822 -4.198 1.00 11.23 204 ALA A N 1
ATOM 1536 C CA . ALA A 1 225 ? 54.880 18.696 -5.028 1.00 10.90 204 ALA A CA 1
ATOM 1537 C C . ALA A 1 225 ? 53.883 19.060 -6.129 1.00 10.67 204 ALA A C 1
ATOM 1538 O O . ALA A 1 225 ? 52.869 19.728 -5.864 1.00 10.97 204 ALA A O 1
ATOM 1540 N N . VAL A 1 226 ? 54.188 18.679 -7.368 1.00 10.27 205 VAL A N 1
ATOM 1541 C CA . VAL A 1 226 ? 53.261 18.867 -8.466 1.00 10.17 205 VAL A CA 1
ATOM 1542 C C . VAL A 1 226 ? 52.740 17.562 -9.067 1.00 9.81 205 VAL A C 1
ATOM 1543 O O . VAL A 1 226 ? 51.764 17.585 -9.829 1.00 9.93 205 VAL A O 1
ATOM 1547 N N . ASP A 1 227 ? 53.381 16.429 -8.768 1.00 9.16 206 ASP A N 1
ATOM 1548 C CA . ASP A 1 227 ? 52.841 15.130 -9.208 1.00 8.81 206 ASP A CA 1
ATOM 1549 C C . ASP A 1 227 ? 53.475 14.041 -8.388 1.00 8.37 206 ASP A C 1
ATOM 1550 O O . ASP A 1 227 ? 54.549 14.223 -7.783 1.00 8.33 206 ASP A O 1
ATOM 1555 N N . THR A 1 228 ? 52.790 12.928 -8.310 1.00 8.05 207 THR A N 1
ATOM 1556 C CA . THR A 1 228 ? 53.384 11.748 -7.657 1.00 7.83 207 THR A CA 1
ATOM 1557 C C . THR A 1 228 ? 52.646 10.507 -8.164 1.00 7.71 207 THR A C 1
ATOM 1558 O O . THR A 1 228 ? 51.515 10.595 -8.640 1.00 7.56 207 THR A O 1
ATOM 1562 N N . SER A 1 229 ? 53.256 9.331 -8.003 1.00 7.61 208 SER A N 1
ATOM 1563 C CA . SER A 1 229 ? 52.837 8.148 -8.760 1.00 7.57 208 SER A CA 1
ATOM 1564 C C . SER A 1 229 ? 51.811 7.263 -8.071 1.00 7.69 208 SER A C 1
ATOM 1565 O O . SER A 1 229 ? 51.008 6.637 -8.741 1.00 7.98 208 SER A O 1
ATOM 1568 N N . MET A 1 230 ? 51.792 7.235 -6.726 1.00 7.74 209 MET A N 1
ATOM 1569 C CA . MET A 1 230 ? 50.754 6.505 -6.038 1.00 7.86 209 MET A CA 1
ATOM 1570 C C . MET A 1 230 ? 49.444 7.324 -6.074 1.00 8.02 209 MET A C 1
ATOM 1571 O O . MET A 1 230 ? 49.446 8.512 -6.460 1.00 8.20 209 MET A O 1
ATOM 1576 N N . GLY A 1 231 ? 48.339 6.722 -5.681 1.00 8.13 210 GLY A N 1
ATOM 1577 C CA . GLY A 1 231 ? 47.025 7.259 -6.057 1.00 8.05 210 GLY A CA 1
ATOM 1578 C C . GLY A 1 231 ? 46.156 7.595 -4.876 1.00 8.23 210 GLY A C 1
ATOM 1579 O O . GLY A 1 231 ? 46.592 8.206 -3.897 1.00 8.11 210 GLY A O 1
ATOM 1580 N N . LEU A 1 232 ? 44.900 7.191 -4.977 1.00 8.55 211 LEU A N 1
ATOM 1581 C CA . LEU A 1 232 ? 44.036 7.172 -3.806 1.00 8.87 211 LEU A CA 1
ATOM 1582 C C . LEU A 1 232 ? 44.635 6.216 -2.785 1.00 8.74 211 LEU A C 1
ATOM 1583 O O . LEU A 1 232 ? 44.486 6.407 -1.579 1.00 8.68 211 LEU A O 1
ATOM 1588 N N . THR A 1 233 ? 45.272 5.192 -3.320 1.00 8.63 212 THR A N 1
ATOM 1589 C CA . THR A 1 233 ? 45.922 4.122 -2.536 1.00 8.54 212 THR A CA 1
ATOM 1590 C C . THR A 1 233 ? 47.374 3.964 -2.988 1.00 8.48 212 THR A C 1
ATOM 1591 O O . THR A 1 233 ? 47.764 4.458 -4.052 1.00 7.97 212 THR A O 1
ATOM 1595 N N . PRO A 1 234 ? 48.175 3.222 -2.187 1.00 8.49 213 PRO A N 1
ATOM 1596 C CA . PRO A 1 234 ? 49.535 2.918 -2.567 1.00 8.61 213 PRO A CA 1
ATOM 1597 C C . PRO A 1 234 ? 49.668 1.898 -3.680 1.00 8.57 213 PRO A C 1
ATOM 1598 O O . PRO A 1 234 ? 50.770 1.413 -3.909 1.00 9.09 213 PRO A O 1
ATOM 1602 N N . MET A 1 235 ? 48.594 1.598 -4.418 1.00 8.64 214 MET A N 1
ATOM 1603 C CA . MET A 1 235 ? 48.658 0.583 -5.479 1.00 8.56 214 MET A CA 1
ATOM 1604 C C . MET A 1 235 ? 49.054 1.102 -6.869 1.00 8.40 214 MET A C 1
ATOM 1605 O O . MET A 1 235 ? 49.388 0.306 -7.726 1.00 8.79 214 MET A O 1
ATOM 1610 N N . GLU A 1 236 ? 48.988 2.410 -7.082 1.00 8.08 215 GLU A N 1
ATOM 1611 C CA . GLU A 1 236 ? 49.259 2.995 -8.395 1.00 7.90 215 GLU A CA 1
ATOM 1612 C C . GLU A 1 236 ? 50.756 3.267 -8.564 1.00 7.53 215 GLU A C 1
ATOM 1613 O O . GLU A 1 236 ? 51.445 3.507 -7.605 1.00 7.52 215 GLU A O 1
ATOM 1619 N N . GLY A 1 237 ? 51.224 3.200 -9.805 1.00 7.49 216 GLY A N 1
ATOM 1620 C CA . GLY A 1 237 ? 52.511 3.791 -10.195 1.00 7.28 216 GLY A CA 1
ATOM 1621 C C . GLY A 1 237 ? 53.560 2.747 -10.543 1.00 7.27 216 GLY A C 1
ATOM 1622 O O . GLY A 1 237 ? 53.367 1.934 -11.468 1.00 7.13 216 GLY A O 1
ATOM 1623 N N . LEU A 1 238 ? 54.686 2.843 -9.847 1.00 7.25 217 LEU A N 1
ATOM 1624 C CA . LEU A 1 238 ? 55.858 2.057 -10.173 1.00 7.37 217 LEU A CA 1
ATOM 1625 C C . LEU A 1 238 ? 55.629 0.575 -9.867 1.00 7.49 217 LEU A C 1
ATOM 1626 O O . LEU A 1 238 ? 54.771 0.240 -9.043 1.00 7.63 217 LEU A O 1
ATOM 1631 N N . VAL A 1 239 ? 56.455 -0.296 -10.453 1.00 7.69 218 VAL A N 1
ATOM 1632 C CA . VAL A 1 239 ? 56.534 -1.688 -10.027 1.00 7.95 218 VAL A CA 1
ATOM 1633 C C . VAL A 1 239 ? 57.207 -1.694 -8.641 1.00 8.13 218 VAL A C 1
ATOM 1634 O O . VAL A 1 239 ? 58.154 -0.934 -8.408 1.00 8.53 218 VAL A O 1
ATOM 1638 N N . MET A 1 240 ? 56.726 -2.548 -7.718 1.00 8.44 219 MET A N 1
ATOM 1639 C CA . MET A 1 240 ? 57.235 -2.579 -6.382 1.00 8.67 219 MET A CA 1
ATOM 1640 C C . MET A 1 240 ? 57.618 -4.012 -6.000 1.00 9.00 219 MET A C 1
ATOM 1641 O O . MET A 1 240 ? 57.711 -4.896 -6.881 1.00 8.90 219 MET A O 1
ATOM 1646 N N . GLY A 1 241 ? 57.960 -4.199 -4.712 1.00 9.20 220 GLY A N 1
ATOM 1647 C CA . GLY A 1 241 ? 58.423 -5.516 -4.222 1.00 9.92 220 GLY A CA 1
ATOM 1648 C C . GLY A 1 241 ? 57.429 -6.604 -4.495 1.00 10.18 220 GLY A C 1
ATOM 1649 O O . GLY A 1 241 ? 57.766 -7.678 -5.056 1.00 10.88 220 GLY A O 1
ATOM 1650 N N . THR A 1 242 ? 56.194 -6.348 -4.069 1.00 10.58 221 THR A N 1
ATOM 1651 C CA . THR A 1 242 ? 55.103 -7.291 -4.198 1.00 11.11 221 THR A CA 1
ATOM 1652 C C . THR A 1 242 ? 53.875 -6.680 -4.847 1.00 11.07 221 THR A C 1
ATOM 1653 O O . THR A 1 242 ? 52.868 -7.359 -5.029 1.00 10.81 221 THR A O 1
ATOM 1657 N N . ARG A 1 243 ? 53.955 -5.381 -5.212 1.00 11.05 222 ARG A N 1
ATOM 1658 C CA . ARG A 1 243 ? 52.838 -4.668 -5.806 1.00 11.04 222 ARG A CA 1
ATOM 1659 C C . ARG A 1 243 ? 53.018 -4.435 -7.291 1.00 10.50 222 ARG A C 1
ATOM 1660 O O . ARG A 1 243 ? 54.124 -4.136 -7.765 1.00 10.49 222 ARG A O 1
ATOM 1668 N N . SER A 1 244 ? 51.915 -4.498 -8.003 1.00 10.18 223 SER A N 1
ATOM 1669 C CA . SER A 1 244 ? 51.924 -4.399 -9.453 1.00 9.86 223 SER A CA 1
ATOM 1670 C C . SER A 1 244 ? 52.252 -3.006 -9.944 1.00 9.56 223 SER A C 1
ATOM 1671 O O . SER A 1 244 ? 52.789 -2.825 -11.028 1.00 9.35 223 SER A O 1
ATOM 1674 N N . GLY A 1 245 ? 51.865 -2.016 -9.139 1.00 9.06 224 GLY A N 1
ATOM 1675 C CA . GLY A 1 245 ? 51.719 -0.658 -9.657 1.00 8.82 224 GLY A CA 1
ATOM 1676 C C . GLY A 1 245 ? 50.733 -0.624 -10.823 1.00 8.73 224 GLY A C 1
ATOM 1677 O O . GLY A 1 245 ? 49.826 -1.414 -10.911 1.00 8.97 224 GLY A O 1
ATOM 1678 N N . ASP A 1 246 ? 50.952 0.318 -11.726 1.00 8.72 225 ASP A N 1
ATOM 1679 C CA . ASP A 1 246 ? 50.032 0.598 -12.829 1.00 8.74 225 ASP A CA 1
ATOM 1680 C C . ASP A 1 246 ? 49.579 -0.651 -13.573 1.00 8.89 225 ASP A C 1
ATOM 1681 O O . ASP A 1 246 ? 50.404 -1.465 -13.980 1.00 9.18 225 ASP A O 1
ATOM 1686 N N . ILE A 1 247 ? 48.287 -0.764 -13.781 1.00 8.93 226 ILE A N 1
ATOM 1687 C CA . ILE A 1 247 ? 47.705 -1.869 -14.507 1.00 9.37 226 ILE A CA 1
ATOM 1688 C C . ILE A 1 247 ? 46.401 -1.437 -15.183 1.00 9.32 226 ILE A C 1
ATOM 1689 O O . ILE A 1 247 ? 45.642 -0.624 -14.644 1.00 8.81 226 ILE A O 1
ATOM 1694 N N . ASP A 1 248 ? 46.173 -1.975 -16.390 1.00 9.59 227 ASP A N 1
ATOM 1695 C CA . ASP A 1 248 ? 44.951 -1.711 -17.147 1.00 9.71 227 ASP A CA 1
ATOM 1696 C C . ASP A 1 248 ? 43.790 -2.077 -16.245 1.00 9.90 227 ASP A C 1
ATOM 1697 O O . ASP A 1 248 ? 43.720 -3.201 -15.769 1.00 9.65 227 ASP A O 1
ATOM 1702 N N . PRO A 1 249 ? 42.836 -1.155 -16.028 1.00 10.19 228 PRO A N 1
ATOM 1703 C CA . PRO A 1 249 ? 41.652 -1.576 -15.209 1.00 10.41 228 PRO A CA 1
ATOM 1704 C C . PRO A 1 249 ? 40.894 -2.778 -15.823 1.00 10.77 228 PRO A C 1
ATOM 1705 O O . PRO A 1 249 ? 40.240 -3.513 -15.100 1.00 10.62 228 PRO A O 1
ATOM 1709 N N . GLY A 1 250 ? 41.001 -2.941 -17.144 1.00 10.71 229 GLY A N 1
ATOM 1710 C CA . GLY A 1 250 ? 40.415 -4.081 -17.849 1.00 11.06 229 GLY A CA 1
ATOM 1711 C C . GLY A 1 250 ? 40.937 -5.410 -17.366 1.00 11.32 229 GLY A C 1
ATOM 1712 O O . GLY A 1 250 ? 40.228 -6.413 -17.422 1.00 11.33 229 GLY A O 1
ATOM 1713 N N . VAL A 1 251 ? 42.164 -5.433 -16.852 1.00 11.34 230 VAL A N 1
ATOM 1714 C CA . VAL A 1 251 ? 42.731 -6.684 -16.337 1.00 11.77 230 VAL A CA 1
ATOM 1715 C C . VAL A 1 251 ? 41.974 -7.097 -15.080 1.00 11.78 230 VAL A C 1
ATOM 1716 O O . VAL A 1 251 ? 41.692 -8.295 -14.845 1.00 11.86 230 VAL A O 1
ATOM 1720 N N . ILE A 1 252 ? 41.644 -6.129 -14.230 1.00 11.97 231 ILE A N 1
ATOM 1721 C CA . ILE A 1 252 ? 40.890 -6.435 -13.025 1.00 12.43 231 ILE A CA 1
ATOM 1722 C C . ILE A 1 252 ? 39.524 -7.015 -13.377 1.00 12.53 231 ILE A C 1
ATOM 1723 O O . ILE A 1 252 ? 39.070 -8.007 -12.772 1.00 12.70 231 ILE A O 1
ATOM 1728 N N . MET A 1 253 ? 38.867 -6.411 -14.366 1.00 12.27 232 MET A N 1
ATOM 1729 C CA . MET A 1 253 ? 37.536 -6.809 -14.753 1.00 12.53 232 MET A CA 1
ATOM 1730 C C . MET A 1 253 ? 37.580 -8.252 -15.327 1.00 12.97 232 MET A C 1
ATOM 1731 O O . MET A 1 253 ? 36.678 -9.059 -15.105 1.00 12.77 232 MET A O 1
ATOM 1736 N N . TYR A 1 254 ? 38.640 -8.544 -16.072 1.00 12.95 233 TYR A N 1
ATOM 1737 C CA . TYR A 1 254 ? 38.833 -9.861 -16.710 1.00 13.53 233 TYR A CA 1
ATOM 1738 C C . TYR A 1 254 ? 39.132 -10.927 -15.690 1.00 13.92 233 TYR A C 1
ATOM 1739 O O . TYR A 1 254 ? 38.591 -12.056 -15.783 1.00 14.08 233 TYR A O 1
ATOM 1748 N N . LEU A 1 255 ? 39.969 -10.602 -14.703 1.00 13.56 234 LEU A N 1
ATOM 1749 C CA . LEU A 1 255 ? 40.230 -11.574 -13.619 1.00 13.86 234 LEU A CA 1
ATOM 1750 C C . LEU A 1 255 ? 38.979 -11.921 -12.800 1.00 14.30 234 LEU A C 1
ATOM 1751 O O . LEU A 1 255 ? 38.793 -13.074 -12.393 1.00 15.03 234 LEU A O 1
ATOM 1756 N N . TRP A 1 256 ? 38.112 -10.936 -12.593 1.00 14.18 235 TRP A N 1
ATOM 1757 C CA . TRP A 1 256 ? 36.830 -11.172 -11.962 1.00 14.57 235 TRP A CA 1
ATOM 1758 C C . TRP A 1 256 ? 35.889 -11.973 -12.838 1.00 15.31 235 TRP A C 1
ATOM 1759 O O . TRP A 1 256 ? 35.318 -12.979 -12.368 1.00 16.12 235 TRP A O 1
ATOM 1770 N N . ARG A 1 257 ? 35.749 -11.562 -14.101 1.00 14.99 236 ARG A N 1
ATOM 1771 C CA . ARG A 1 257 ? 34.708 -12.082 -14.984 1.00 15.79 236 ARG A CA 1
ATOM 1772 C C . ARG A 1 257 ? 35.045 -13.481 -15.516 1.00 16.20 236 ARG A C 1
ATOM 1773 O O . ARG A 1 257 ? 34.182 -14.379 -15.561 1.00 16.39 236 ARG A O 1
ATOM 1781 N N . THR A 1 258 ? 36.298 -13.676 -15.873 1.00 16.46 237 THR A N 1
ATOM 1782 C CA . THR A 1 258 ? 36.713 -14.902 -16.560 1.00 17.32 237 THR A CA 1
ATOM 1783 C C . THR A 1 258 ? 37.527 -15.844 -15.674 1.00 17.91 237 THR A C 1
ATOM 1784 O O . THR A 1 258 ? 37.279 -17.074 -15.665 1.00 17.90 237 THR A O 1
ATOM 1788 N N . ALA A 1 259 ? 38.486 -15.306 -14.935 1.00 17.70 238 ALA A N 1
ATOM 1789 C CA . ALA A 1 259 ? 39.286 -16.132 -14.036 1.00 17.91 238 ALA A CA 1
ATOM 1790 C C . ALA A 1 259 ? 38.568 -16.481 -12.740 1.00 18.37 238 ALA A C 1
ATOM 1791 O O . ALA A 1 259 ? 39.051 -17.340 -12.005 1.00 20.54 238 ALA A O 1
ATOM 1793 N N . GLY A 1 260 ? 37.405 -15.866 -12.505 1.00 17.84 239 GLY A N 1
ATOM 1794 C CA . GLY A 1 260 ? 36.556 -16.142 -11.357 1.00 17.80 239 GLY A CA 1
ATOM 1795 C C . GLY A 1 260 ? 37.117 -15.785 -10.001 1.00 17.60 239 GLY A C 1
ATOM 1796 O O . GLY A 1 260 ? 36.761 -16.392 -8.991 1.00 17.92 239 GLY A O 1
ATOM 1797 N N . MET A 1 261 ? 37.976 -14.778 -9.968 1.00 16.47 240 MET A N 1
ATOM 1798 C CA . MET A 1 261 ? 38.567 -14.324 -8.724 1.00 16.63 240 MET A CA 1
ATOM 1799 C C . MET A 1 261 ? 37.681 -13.273 -8.043 1.00 16.07 240 MET A C 1
ATOM 1800 O O . MET A 1 261 ? 37.107 -12.430 -8.723 1.00 16.24 240 MET A O 1
ATOM 1805 N N . SER A 1 262 ? 37.609 -13.325 -6.711 1.00 15.80 241 SER A N 1
ATOM 1806 C CA . SER A 1 262 ? 36.845 -12.347 -5.961 1.00 15.14 241 SER A CA 1
ATOM 1807 C C . SER A 1 262 ? 37.616 -11.039 -6.047 1.00 14.29 241 SER A C 1
ATOM 1808 O O . SER A 1 262 ? 38.839 -11.026 -6.248 1.00 13.58 241 SER A O 1
ATOM 1811 N N . VAL A 1 263 ? 36.912 -9.936 -5.847 1.00 13.92 242 VAL A N 1
ATOM 1812 C CA . VAL A 1 263 ? 37.595 -8.656 -5.866 1.00 13.64 242 VAL A CA 1
ATOM 1813 C C . VAL A 1 263 ? 38.645 -8.577 -4.753 1.00 13.67 242 VAL A C 1
ATOM 1814 O O . VAL A 1 263 ? 39.748 -8.066 -4.976 1.00 13.32 242 VAL A O 1
ATOM 1818 N N . ASP A 1 264 ? 38.331 -9.076 -3.559 1.00 14.31 243 ASP A N 1
ATOM 1819 C CA . ASP A 1 264 ? 39.287 -9.060 -2.470 1.00 15.06 243 ASP A CA 1
ATOM 1820 C C . ASP A 1 264 ? 40.538 -9.856 -2.887 1.00 14.04 243 ASP A C 1
ATOM 1821 O O . ASP A 1 264 ? 41.650 -9.488 -2.555 1.00 12.91 243 ASP A O 1
ATOM 1826 N N . ASP A 1 265 ? 40.335 -10.990 -3.541 1.00 13.80 244 ASP A N 1
ATOM 1827 C CA . ASP A 1 265 ? 41.454 -11.828 -3.943 1.00 13.70 244 ASP A CA 1
ATOM 1828 C C . ASP A 1 265 ? 42.319 -11.215 -5.064 1.00 12.89 244 ASP A C 1
ATOM 1829 O O . ASP A 1 265 ? 43.563 -11.344 -5.046 1.00 12.52 244 ASP A O 1
ATOM 1834 N N . ILE A 1 266 ? 41.688 -10.495 -5.986 1.00 12.44 245 ILE A N 1
ATOM 1835 C CA . ILE A 1 266 ? 42.420 -9.721 -6.993 1.00 11.96 245 ILE A CA 1
ATOM 1836 C C . ILE A 1 266 ? 43.253 -8.640 -6.311 1.00 11.28 245 ILE A C 1
ATOM 1837 O O . ILE A 1 266 ? 44.443 -8.500 -6.573 1.00 10.41 245 ILE A O 1
ATOM 1842 N N . GLU A 1 267 ? 42.637 -7.884 -5.408 1.00 11.04 246 GLU A N 1
ATOM 1843 C CA . GLU A 1 267 ? 43.393 -6.886 -4.637 1.00 11.04 246 GLU A CA 1
ATOM 1844 C C . GLU A 1 267 ? 44.583 -7.510 -3.878 1.00 11.13 246 GLU A C 1
ATOM 1845 O O . GLU A 1 267 ? 45.674 -6.992 -3.921 1.00 10.85 246 GLU A O 1
ATOM 1851 N N . SER A 1 268 ? 44.371 -8.672 -3.249 1.00 11.53 247 SER A N 1
ATOM 1852 C CA . SER A 1 268 ? 45.435 -9.323 -2.513 1.00 11.94 247 SER A CA 1
ATOM 1853 C C . SER A 1 268 ? 46.564 -9.719 -3.445 1.00 11.79 247 SER A C 1
ATOM 1854 O O . SER A 1 268 ? 47.746 -9.552 -3.109 1.00 12.19 247 SER A O 1
ATOM 1857 N N . MET A 1 269 ? 46.201 -10.226 -4.615 1.00 11.64 248 MET A N 1
ATOM 1858 C CA . MET A 1 269 ? 47.170 -10.606 -5.620 1.00 11.80 248 MET A CA 1
ATOM 1859 C C . MET A 1 269 ? 47.993 -9.409 -6.096 1.00 11.41 248 MET A C 1
ATOM 1860 O O . MET A 1 269 ? 49.222 -9.488 -6.188 1.00 10.97 248 MET A O 1
ATOM 1865 N N . LEU A 1 270 ? 47.315 -8.298 -6.362 1.00 10.92 249 LEU A N 1
ATOM 1866 C CA . LEU A 1 270 ? 48.021 -7.097 -6.791 1.00 10.71 249 LEU A CA 1
ATOM 1867 C C . LEU A 1 270 ? 48.894 -6.482 -5.726 1.00 10.62 249 LEU A C 1
ATOM 1868 O O . LEU A 1 270 ? 49.852 -5.782 -6.066 1.00 10.18 249 LEU A O 1
ATOM 1873 N N . ASN A 1 271 ? 48.568 -6.699 -4.457 1.00 11.29 250 ASN A N 1
ATOM 1874 C CA . ASN A 1 271 ? 49.330 -6.113 -3.336 1.00 12.02 250 ASN A CA 1
ATOM 1875 C C . ASN A 1 271 ? 50.444 -7.024 -2.838 1.00 13.15 250 ASN A C 1
ATOM 1876 O O . ASN A 1 271 ? 51.463 -6.546 -2.369 1.00 12.61 250 ASN A O 1
ATOM 1881 N N . ARG A 1 272 ? 50.223 -8.340 -2.913 1.00 14.47 251 ARG A N 1
ATOM 1882 C CA . ARG A 1 272 ? 51.069 -9.320 -2.229 1.00 16.46 251 ARG A CA 1
ATOM 1883 C C . ARG A 1 272 ? 51.775 -10.322 -3.113 1.00 15.84 251 ARG A C 1
ATOM 1884 O O . ARG A 1 272 ? 52.779 -10.910 -2.666 1.00 16.16 251 ARG A O 1
ATOM 1892 N N . ARG A 1 273 ? 51.266 -10.539 -4.321 1.00 15.44 252 ARG A N 1
ATOM 1893 C CA . ARG A 1 273 ? 51.783 -11.580 -5.214 1.00 16.40 252 ARG A CA 1
ATOM 1894 C C . ARG A 1 273 ? 52.038 -11.018 -6.597 1.00 14.87 252 ARG A C 1
ATOM 1895 O O . ARG A 1 273 ? 51.916 -11.695 -7.621 1.00 15.20 252 ARG A O 1
ATOM 1903 N N . SER A 1 274 ? 52.448 -9.756 -6.616 1.00 13.32 253 SER A N 1
ATOM 1904 C CA . SER A 1 274 ? 52.723 -9.081 -7.868 1.00 12.44 253 SER A CA 1
ATOM 1905 C C . SER A 1 274 ? 54.111 -8.459 -7.798 1.00 12.18 253 SER A C 1
ATOM 1906 O O . SER A 1 274 ? 54.937 -8.823 -6.953 1.00 11.63 253 SER A O 1
ATOM 1909 N N . GLY A 1 275 ? 54.373 -7.460 -8.618 1.00 12.53 254 GLY A N 1
ATOM 1910 C CA . GLY A 1 275 ? 55.654 -6.771 -8.529 1.00 12.39 254 GLY A CA 1
ATOM 1911 C C . GLY A 1 275 ? 56.806 -7.691 -8.888 1.00 13.20 254 GLY A C 1
ATOM 1912 O O . GLY A 1 275 ? 56.634 -8.667 -9.653 1.00 13.06 254 GLY A O 1
ATOM 1913 N N . VAL A 1 276 ? 57.973 -7.381 -8.350 1.00 14.24 255 VAL A N 1
ATOM 1914 C CA . VAL A 1 276 ? 59.181 -8.238 -8.516 1.00 16.37 255 VAL A CA 1
ATOM 1915 C C . VAL A 1 276 ? 58.937 -9.668 -8.002 1.00 16.60 255 VAL A C 1
ATOM 1916 O O . VAL A 1 276 ? 59.449 -10.630 -8.587 1.00 16.32 255 VAL A O 1
ATOM 1920 N N . LEU A 1 277 ? 58.177 -9.823 -6.933 1.00 16.67 256 LEU A N 1
ATOM 1921 C CA . LEU A 1 277 ? 57.873 -11.184 -6.427 1.00 17.05 256 LEU A CA 1
ATOM 1922 C C . LEU A 1 277 ? 57.018 -12.001 -7.382 1.00 17.48 256 LEU A C 1
ATOM 1923 O O . LEU A 1 277 ? 57.390 -13.111 -7.749 1.00 19.08 256 LEU A O 1
ATOM 1928 N N . GLY A 1 278 ? 55.862 -11.467 -7.757 1.00 17.26 257 GLY A N 1
ATOM 1929 C CA . GLY A 1 278 ? 54.891 -12.180 -8.595 1.00 16.82 257 GLY A CA 1
ATOM 1930 C C . GLY A 1 278 ? 55.448 -12.457 -9.966 1.00 17.09 257 GLY A C 1
ATOM 1931 O O . GLY A 1 278 ? 55.339 -13.547 -10.495 1.00 16.63 257 GLY A O 1
ATOM 1932 N N . LEU A 1 279 ? 56.127 -11.476 -10.526 1.00 16.50 258 LEU A N 1
ATOM 1933 C CA . LEU A 1 279 ? 56.660 -11.644 -11.846 1.00 16.62 258 LEU A CA 1
ATOM 1934 C C . LEU A 1 279 ? 58.031 -12.374 -11.844 1.00 16.59 258 LEU A C 1
ATOM 1935 O O . LEU A 1 279 ? 58.264 -13.250 -12.687 1.00 16.61 258 LEU A O 1
ATOM 1940 N N . GLY A 1 280 ? 58.907 -12.026 -10.901 1.00 15.89 259 GLY A N 1
ATOM 1941 C CA . GLY A 1 280 ? 60.310 -12.440 -10.938 1.00 16.38 259 GLY A CA 1
ATOM 1942 C C . GLY A 1 280 ? 60.664 -13.607 -10.034 1.00 17.01 259 GLY A C 1
ATOM 1943 O O . GLY A 1 280 ? 61.757 -14.171 -10.138 1.00 17.01 259 GLY A O 1
ATOM 1944 N N . GLY A 1 281 ? 59.748 -13.928 -9.135 1.00 17.61 260 GLY A N 1
ATOM 1945 C CA . GLY A 1 281 ? 59.945 -14.990 -8.139 1.00 18.97 260 GLY A CA 1
ATOM 1946 C C . GLY A 1 281 ? 60.971 -14.641 -7.088 1.00 20.67 260 GLY A C 1
ATOM 1947 O O . GLY A 1 281 ? 61.580 -15.545 -6.516 1.00 22.69 260 GLY A O 1
ATOM 1948 N N . ALA A 1 282 ? 61.186 -13.343 -6.842 1.00 20.38 261 ALA A N 1
ATOM 1949 C CA . ALA A 1 282 ? 62.182 -12.887 -5.889 1.00 22.50 261 ALA A CA 1
ATOM 1950 C C . ALA A 1 282 ? 61.512 -12.186 -4.724 1.00 23.92 261 ALA A C 1
ATOM 1951 O O . ALA A 1 282 ? 60.766 -11.196 -4.911 1.00 24.12 261 ALA A O 1
ATOM 1953 N N . SER A 1 283 ? 61.826 -12.654 -3.518 1.00 26.14 262 SER A N 1
ATOM 1954 C CA . SER A 1 283 ? 61.299 -12.086 -2.272 1.00 28.52 262 SER A CA 1
ATOM 1955 C C . SER A 1 283 ? 61.747 -10.645 -1.976 1.00 28.70 262 SER A C 1
ATOM 1956 O O . SER A 1 283 ? 61.089 -9.937 -1.196 1.00 26.21 262 SER A O 1
ATOM 1959 N N . ASP A 1 284 ? 62.866 -10.234 -2.574 1.00 26.19 263 ASP A N 1
ATOM 1960 C CA . ASP A 1 284 ? 63.343 -8.863 -2.478 1.00 25.82 263 ASP A CA 1
ATOM 1961 C C . ASP A 1 284 ? 64.372 -8.557 -3.545 1.00 24.07 263 ASP A C 1
ATOM 1962 O O . ASP A 1 284 ? 64.811 -9.432 -4.276 1.00 22.43 263 ASP A O 1
ATOM 1967 N N . PHE A 1 285 ? 64.753 -7.287 -3.652 1.00 22.32 264 PHE A N 1
ATOM 1968 C CA . PHE A 1 285 ? 65.616 -6.891 -4.753 1.00 20.40 264 PHE A CA 1
ATOM 1969 C C . PHE A 1 285 ? 67.016 -7.487 -4.771 1.00 22.44 264 PHE A C 1
ATOM 1970 O O . PHE A 1 285 ? 67.564 -7.696 -5.843 1.00 22.28 264 PHE A O 1
ATOM 1978 N N . ARG A 1 286 ? 67.619 -7.737 -3.605 1.00 23.80 265 ARG A N 1
ATOM 1979 C CA . ARG A 1 286 ? 68.909 -8.445 -3.556 1.00 26.40 265 ARG A CA 1
ATOM 1980 C C . ARG A 1 286 ? 68.809 -9.835 -4.180 1.00 24.20 265 ARG A C 1
ATOM 1981 O O . ARG A 1 286 ? 69.690 -10.261 -4.930 1.00 25.57 265 ARG A O 1
ATOM 1989 N N . LYS A 1 287 ? 67.752 -10.551 -3.794 1.00 23.90 266 LYS A N 1
ATOM 1990 C CA . LYS A 1 287 ? 67.487 -11.891 -4.308 1.00 22.20 266 LYS A CA 1
ATOM 1991 C C . LYS A 1 287 ? 67.247 -11.841 -5.798 1.00 21.21 266 LYS A C 1
ATOM 1992 O O . LYS A 1 287 ? 67.694 -12.715 -6.541 1.00 20.55 266 LYS A O 1
ATOM 1994 N N . LEU A 1 288 ? 66.538 -10.804 -6.241 1.00 19.62 267 LEU A N 1
ATOM 1995 C CA . LEU A 1 288 ? 66.254 -10.649 -7.666 1.00 18.93 267 LEU A CA 1
ATOM 1996 C C . LEU A 1 288 ? 67.554 -10.554 -8.454 1.00 18.98 267 LEU A C 1
ATOM 1997 O O . LEU A 1 288 ? 67.747 -11.239 -9.454 1.00 19.56 267 LEU A O 1
ATOM 2002 N N . ARG A 1 289 ? 68.468 -9.716 -7.988 1.00 19.82 268 ARG A N 1
ATOM 2003 C CA . ARG A 1 289 ? 69.729 -9.531 -8.707 1.00 21.27 268 ARG A CA 1
ATOM 2004 C C . ARG A 1 289 ? 70.548 -10.830 -8.710 1.00 21.96 268 ARG A C 1
ATOM 2005 O O . ARG A 1 289 ? 71.149 -11.197 -9.724 1.00 22.66 268 ARG A O 1
ATOM 2013 N N . GLU A 1 290 ? 70.520 -11.549 -7.598 1.00 22.58 269 GLU A N 1
ATOM 2014 C CA . GLU A 1 290 ? 71.212 -12.846 -7.491 1.00 23.71 269 GLU A CA 1
ATOM 2015 C C . GLU A 1 290 ? 70.690 -13.891 -8.506 1.00 23.67 269 GLU A C 1
ATOM 2016 O O . GLU A 1 290 ? 71.481 -14.585 -9.168 1.00 25.05 269 GLU A O 1
ATOM 2018 N N . LEU A 1 291 ? 69.372 -13.962 -8.648 1.00 23.04 270 LEU A N 1
ATOM 2019 C CA . LEU A 1 291 ? 68.734 -14.801 -9.657 1.00 21.98 270 LEU A CA 1
ATOM 2020 C C . LEU A 1 291 ? 69.128 -14.414 -11.078 1.00 22.09 270 LEU A C 1
ATOM 2021 O O . LEU A 1 291 ? 69.363 -15.268 -11.918 1.00 22.00 270 LEU A O 1
ATOM 2026 N N . ILE A 1 292 ? 69.141 -13.114 -11.368 1.00 21.41 271 ILE A N 1
ATOM 2027 C CA . ILE A 1 292 ? 69.560 -12.637 -12.682 1.00 21.15 271 ILE A CA 1
ATOM 2028 C C . ILE A 1 292 ? 70.997 -13.074 -13.016 1.00 23.25 271 ILE A C 1
ATOM 2029 O O . ILE A 1 292 ? 71.282 -13.536 -14.120 1.00 22.27 271 ILE A O 1
ATOM 2034 N N . GLU A 1 293 ? 71.884 -12.919 -12.042 1.00 23.66 272 GLU A N 1
ATOM 2035 C CA . GLU A 1 293 ? 73.284 -13.267 -12.239 1.00 26.27 272 GLU A CA 1
ATOM 2036 C C . GLU A 1 293 ? 73.435 -14.775 -12.453 1.00 28.08 272 GLU A C 1
ATOM 2037 O O . GLU A 1 293 ? 74.345 -15.201 -13.175 1.00 30.40 272 GLU A O 1
ATOM 2039 N N . SER A 1 294 ? 72.555 -15.570 -11.831 1.00 28.20 273 SER A N 1
ATOM 2040 C CA . SER A 1 294 ? 72.489 -17.027 -12.043 1.00 30.14 273 SER A CA 1
ATOM 2041 C C . SER A 1 294 ? 71.826 -17.486 -13.365 1.00 30.06 273 SER A C 1
ATOM 2042 O O . SER A 1 294 ? 71.796 -18.694 -13.675 1.00 28.14 273 SER A O 1
ATOM 2045 N N . GLY A 1 295 ? 71.289 -16.532 -14.129 1.00 27.69 274 GLY A N 1
ATOM 2046 C CA . GLY A 1 295 ? 70.674 -16.808 -15.425 1.00 26.99 274 GLY A CA 1
ATOM 2047 C C . GLY A 1 295 ? 69.178 -17.061 -15.413 1.00 25.55 274 GLY A C 1
ATOM 2048 O O . GLY A 1 295 ? 68.642 -17.673 -16.352 1.00 26.28 274 GLY A O 1
ATOM 2049 N N . ASP A 1 296 ? 68.485 -16.584 -14.380 1.00 23.94 275 ASP A N 1
ATOM 2050 C CA . ASP A 1 296 ? 67.049 -16.821 -14.266 1.00 23.19 275 ASP A CA 1
ATOM 2051 C C . ASP A 1 296 ? 66.345 -15.845 -15.203 1.00 22.74 275 ASP A C 1
ATOM 2052 O O . ASP A 1 296 ? 66.354 -14.623 -14.929 1.00 20.84 275 ASP A O 1
ATOM 2057 N N . GLU A 1 297 ? 65.717 -16.362 -16.261 1.00 21.75 276 GLU A N 1
ATOM 2058 C CA . GLU A 1 297 ? 65.114 -15.496 -17.291 1.00 22.35 276 GLU A CA 1
ATOM 2059 C C . GLU A 1 297 ? 63.894 -14.753 -16.747 1.00 20.65 276 GLU A C 1
ATOM 2060 O O . GLU A 1 297 ? 63.672 -13.596 -17.101 1.00 18.47 276 GLU A O 1
ATOM 2066 N N . HIS A 1 298 ? 63.122 -15.408 -15.876 1.00 20.07 277 HIS A N 1
ATOM 2067 C CA . HIS A 1 298 ? 61.971 -14.754 -15.256 1.00 19.92 277 HIS A CA 1
ATOM 2068 C C . HIS A 1 298 ? 62.401 -13.553 -14.422 1.00 17.89 277 HIS A C 1
ATOM 2069 O O . HIS A 1 298 ? 61.727 -12.522 -14.450 1.00 16.85 277 HIS A O 1
ATOM 2076 N N . ALA A 1 299 ? 63.467 -13.709 -13.632 1.00 16.65 278 ALA A N 1
ATOM 2077 C CA . ALA A 1 299 ? 63.941 -12.614 -12.773 1.00 16.01 278 ALA A CA 1
ATOM 2078 C C . ALA A 1 299 ? 64.409 -11.435 -13.629 1.00 15.35 278 ALA A C 1
ATOM 2079 O O . ALA A 1 299 ? 64.151 -10.263 -13.313 1.00 14.77 278 ALA A O 1
ATOM 2081 N N . LYS A 1 300 ? 65.077 -11.748 -14.718 1.00 15.66 279 LYS A N 1
ATOM 2082 C CA . LYS A 1 300 ? 65.557 -10.719 -15.646 1.00 15.39 279 LYS A CA 1
ATOM 2083 C C . LYS A 1 300 ? 64.384 -9.965 -16.280 1.00 14.57 279 LYS A C 1
ATOM 2084 O O . LYS A 1 300 ? 64.418 -8.738 -16.409 1.00 13.75 279 LYS A O 1
ATOM 2090 N N . LEU A 1 301 ? 63.354 -10.696 -16.688 1.00 13.69 280 LEU A N 1
ATOM 2091 C CA . LEU A 1 301 ? 62.189 -10.025 -17.291 1.00 13.33 280 LEU A CA 1
ATOM 2092 C C . LEU A 1 301 ? 61.521 -9.116 -16.238 1.00 12.42 280 LEU A C 1
ATOM 2093 O O . LEU A 1 301 ? 61.126 -7.963 -16.531 1.00 11.74 280 LEU A O 1
ATOM 2098 N N . ALA A 1 302 ? 61.452 -9.579 -14.989 1.00 11.84 281 ALA A N 1
ATOM 2099 C CA . ALA A 1 302 ? 60.853 -8.764 -13.944 1.00 11.37 281 ALA A CA 1
ATOM 2100 C C . ALA A 1 302 ? 61.650 -7.485 -13.728 1.00 10.97 281 ALA A C 1
ATOM 2101 O O . ALA A 1 302 ? 61.081 -6.413 -13.568 1.00 10.57 281 ALA A O 1
ATOM 2103 N N . TYR A 1 303 ? 62.972 -7.593 -13.719 1.00 10.54 282 TYR A N 1
ATOM 2104 C CA . TYR A 1 303 ? 63.834 -6.410 -13.570 1.00 10.58 282 TYR A CA 1
ATOM 2105 C C . TYR A 1 303 ? 63.619 -5.458 -14.756 1.00 10.34 282 TYR A C 1
ATOM 2106 O O . TYR A 1 303 ? 63.514 -4.237 -14.605 1.00 10.34 282 TYR A O 1
ATOM 2115 N N . ASP A 1 304 ? 63.519 -6.016 -15.952 1.00 10.44 283 ASP A N 1
ATOM 2116 C CA . ASP A 1 304 ? 63.343 -5.193 -17.156 1.00 10.62 283 ASP A CA 1
ATOM 2117 C C . ASP A 1 304 ? 61.975 -4.509 -17.155 1.00 10.02 283 ASP A C 1
ATOM 2118 O O . ASP A 1 304 ? 61.840 -3.360 -17.622 1.00 9.57 283 ASP A O 1
ATOM 2123 N N . VAL A 1 305 ? 60.961 -5.182 -16.610 1.00 9.58 284 VAL A N 1
ATOM 2124 C CA . VAL A 1 305 ? 59.631 -4.544 -16.469 1.00 9.48 284 VAL A CA 1
ATOM 2125 C C . VAL A 1 305 ? 59.690 -3.393 -15.459 1.00 9.23 284 VAL A C 1
ATOM 2126 O O . VAL A 1 305 ? 59.159 -2.294 -15.675 1.00 8.87 284 VAL A O 1
ATOM 2130 N N . TYR A 1 306 ? 60.378 -3.640 -14.357 1.00 9.14 285 TYR A N 1
ATOM 2131 C CA . TYR A 1 306 ? 60.568 -2.636 -13.294 1.00 9.31 285 TYR A CA 1
ATOM 2132 C C . TYR A 1 306 ? 61.294 -1.408 -13.860 1.00 8.90 285 TYR A C 1
ATOM 2133 O O . TYR A 1 306 ? 60.909 -0.262 -13.615 1.00 8.64 285 TYR A O 1
ATOM 2142 N N . ILE A 1 307 ? 62.352 -1.642 -14.623 1.00 8.92 286 ILE A N 1
ATOM 2143 C CA . ILE A 1 307 ? 63.130 -0.505 -15.179 1.00 9.13 286 ILE A CA 1
ATOM 2144 C C . ILE A 1 307 ? 62.331 0.240 -16.238 1.00 9.24 286 ILE A C 1
ATOM 2145 O O . ILE A 1 307 ? 62.340 1.495 -16.299 1.00 8.83 286 ILE A O 1
ATOM 2150 N N . HIS A 1 308 ? 61.649 -0.515 -17.091 1.00 9.54 287 HIS A N 1
ATOM 2151 C CA . HIS A 1 308 ? 60.802 0.089 -18.133 1.00 10.11 287 HIS A CA 1
ATOM 2152 C C . HIS A 1 308 ? 59.774 1.057 -17.504 1.00 9.60 287 HIS A C 1
ATOM 2153 O O . HIS A 1 308 ? 59.622 2.191 -17.961 1.00 9.25 287 HIS A O 1
ATOM 2160 N N . ARG A 1 309 ? 59.122 0.632 -16.425 1.00 9.43 288 ARG A N 1
ATOM 2161 C CA . ARG A 1 309 ? 58.097 1.444 -15.792 1.00 9.18 288 ARG A CA 1
ATOM 2162 C C . ARG A 1 309 ? 58.746 2.684 -15.185 1.00 9.26 288 ARG A C 1
ATOM 2163 O O . ARG A 1 309 ? 58.180 3.767 -15.237 1.00 9.23 288 ARG A O 1
ATOM 2171 N N . LEU A 1 310 ? 59.889 2.486 -14.528 1.00 9.33 289 LEU A N 1
ATOM 2172 C CA . LEU A 1 310 ? 60.590 3.584 -13.872 1.00 9.24 289 LEU A CA 1
ATOM 2173 C C . LEU A 1 310 ? 61.033 4.653 -14.877 1.00 9.49 289 LEU A C 1
ATOM 2174 O O . LEU A 1 310 ? 60.884 5.853 -14.655 1.00 9.23 289 LEU A O 1
ATOM 2179 N N . ARG A 1 311 ? 61.596 4.195 -15.978 1.00 10.01 290 ARG A N 1
ATOM 2180 C CA . ARG A 1 311 ? 62.000 5.106 -17.060 1.00 10.69 290 ARG A CA 1
ATOM 2181 C C . ARG A 1 311 ? 60.819 5.911 -17.526 1.00 10.63 290 ARG A C 1
ATOM 2182 O O . ARG A 1 311 ? 60.955 7.105 -17.780 1.00 10.52 290 ARG A O 1
ATOM 2190 N N . LYS A 1 312 ? 59.659 5.274 -17.665 1.00 10.37 291 LYS A N 1
ATOM 2191 C CA . LYS A 1 312 ? 58.491 5.999 -18.135 1.00 10.58 291 LYS A CA 1
ATOM 2192 C C . LYS A 1 312 ? 58.079 7.080 -17.132 1.00 9.68 291 LYS A C 1
ATOM 2193 O O . LYS A 1 312 ? 57.791 8.171 -17.543 1.00 9.15 291 LYS A O 1
ATOM 2199 N N . TYR A 1 313 ? 58.113 6.795 -15.833 1.00 8.83 292 TYR A N 1
ATOM 2200 C CA . TYR A 1 313 ? 57.782 7.833 -14.861 1.00 8.41 292 TYR A CA 1
ATOM 2201 C C . TYR A 1 313 ? 58.789 8.985 -14.836 1.00 8.51 292 TYR A C 1
ATOM 2202 O O . TYR A 1 313 ? 58.412 10.148 -14.666 1.00 8.58 292 TYR A O 1
ATOM 2211 N N . ILE A 1 314 ? 60.060 8.672 -15.047 1.00 8.63 293 ILE A N 1
ATOM 2212 C CA . ILE A 1 314 ? 61.076 9.725 -15.075 1.00 8.91 293 ILE A CA 1
ATOM 2213 C C . ILE A 1 314 ? 60.804 10.651 -16.266 1.00 8.95 293 ILE A C 1
ATOM 2214 O O . ILE A 1 314 ? 60.753 11.898 -16.128 1.00 9.35 293 ILE A O 1
ATOM 2219 N N . GLY A 1 315 ? 60.618 10.055 -17.425 1.00 8.84 294 GLY A N 1
ATOM 2220 C CA . GLY A 1 315 ? 60.279 10.830 -18.631 1.00 8.94 294 GLY A CA 1
ATOM 2221 C C . GLY A 1 315 ? 59.001 11.625 -18.441 1.00 8.88 294 GLY A C 1
ATOM 2222 O O . GLY A 1 315 ? 58.888 12.809 -18.809 1.00 8.86 294 GLY A O 1
ATOM 2223 N N . ALA A 1 316 ? 57.973 10.963 -17.909 1.00 8.56 295 ALA A N 1
ATOM 2224 C CA . ALA A 1 316 ? 56.711 11.660 -17.642 1.00 8.46 295 ALA A CA 1
ATOM 2225 C C . ALA A 1 316 ? 56.869 12.912 -16.766 1.00 8.59 295 ALA A C 1
ATOM 2226 O O . ALA A 1 316 ? 56.305 13.987 -17.021 1.00 8.65 295 ALA A O 1
ATOM 2228 N N . TYR A 1 317 ? 57.600 12.774 -15.698 1.00 8.48 296 TYR A N 1
ATOM 2229 C CA . TYR A 1 317 ? 57.735 13.886 -14.763 1.00 8.81 296 TYR A CA 1
ATOM 2230 C C . TYR A 1 317 ? 58.687 14.959 -15.296 1.00 9.28 296 TYR A C 1
ATOM 2231 O O . TYR A 1 317 ? 58.528 16.126 -14.954 1.00 9.28 296 TYR A O 1
ATOM 2240 N N . MET A 1 318 ? 59.600 14.599 -16.191 1.00 9.85 297 MET A N 1
ATOM 2241 C CA . MET A 1 318 ? 60.376 15.619 -16.915 1.00 10.52 297 MET A CA 1
ATOM 2242 C C . MET A 1 318 ? 59.461 16.453 -17.786 1.00 10.72 297 MET A C 1
ATOM 2243 O O . MET A 1 318 ? 59.625 17.679 -17.873 1.00 10.83 297 MET A O 1
ATOM 2248 N N . ALA A 1 319 ? 58.478 15.813 -18.421 1.00 10.56 298 ALA A N 1
ATOM 2249 C CA . ALA A 1 319 ? 57.468 16.574 -19.178 1.00 10.86 298 ALA A CA 1
ATOM 2250 C C . ALA A 1 319 ? 56.579 17.404 -18.279 1.00 10.88 298 ALA A C 1
ATOM 2251 O O . ALA A 1 319 ? 56.258 18.553 -18.625 1.00 11.15 298 ALA A O 1
ATOM 2253 N N . VAL A 1 320 ? 56.232 16.896 -17.094 1.00 10.58 299 VAL A N 1
ATOM 2254 C CA . VAL A 1 320 ? 55.451 17.690 -16.150 1.00 10.67 299 VAL A CA 1
ATOM 2255 C C . VAL A 1 320 ? 56.223 18.920 -15.707 1.00 11.12 299 VAL A C 1
ATOM 2256 O O . VAL A 1 320 ? 55.661 19.998 -15.707 1.00 11.05 299 VAL A O 1
ATOM 2260 N N . LEU A 1 321 ? 57.486 18.753 -15.306 1.00 11.07 300 LEU A N 1
ATOM 2261 C CA . LEU A 1 321 ? 58.294 19.879 -14.831 1.00 11.62 300 LEU A CA 1
ATOM 2262 C C . LEU A 1 321 ? 58.683 20.813 -15.954 1.00 12.15 300 LEU A C 1
ATOM 2263 O O . LEU A 1 321 ? 58.849 21.993 -15.710 1.00 11.94 300 LEU A O 1
ATOM 2268 N N . GLY A 1 322 ? 58.846 20.284 -17.162 1.00 12.70 301 GLY A N 1
ATOM 2269 C CA . GLY A 1 322 ? 59.273 21.082 -18.315 1.00 13.83 301 GLY A CA 1
ATOM 2270 C C . GLY A 1 322 ? 60.782 21.274 -18.292 1.00 13.97 301 GLY A C 1
ATOM 2271 O O . GLY A 1 322 ? 61.464 20.831 -19.211 1.00 15.11 301 GLY A O 1
ATOM 2272 N N . ARG A 1 323 ? 61.295 21.953 -17.266 1.00 14.14 302 ARG A N 1
ATOM 2273 C CA . ARG A 1 323 ? 62.734 22.006 -16.997 1.00 14.45 302 ARG A CA 1
ATOM 2274 C C . ARG A 1 323 ? 63.005 21.192 -15.733 1.00 13.55 302 ARG A C 1
ATOM 2275 O O . ARG A 1 323 ? 62.417 21.464 -14.710 1.00 12.98 302 ARG A O 1
ATOM 2283 N N . THR A 1 324 ? 63.881 20.200 -15.821 1.00 13.16 303 THR A N 1
ATOM 2284 C CA . THR A 1 324 ? 64.275 19.407 -14.665 1.00 13.20 303 THR A CA 1
ATOM 2285 C C . THR A 1 324 ? 65.711 19.711 -14.249 1.00 13.42 303 THR A C 1
ATOM 2286 O O . THR A 1 324 ? 66.637 19.536 -15.048 1.00 14.27 303 THR A O 1
ATOM 2290 N N . ASP A 1 325 ? 65.907 20.181 -13.022 1.00 13.37 304 ASP A N 1
ATOM 2291 C CA . ASP A 1 325 ? 67.225 20.477 -12.507 1.00 13.71 304 ASP A CA 1
ATOM 2292 C C . ASP A 1 325 ? 67.955 19.282 -11.891 1.00 13.33 304 ASP A C 1
ATOM 2293 O O . ASP A 1 325 ? 69.203 19.172 -12.031 1.00 13.60 304 ASP A O 1
ATOM 2298 N N . VAL A 1 326 ? 67.194 18.415 -11.196 1.00 12.69 305 VAL A N 1
ATOM 2299 C CA A VAL A 1 326 ? 67.799 17.340 -10.420 0.50 12.37 305 VAL A CA 1
ATOM 2300 C CA B VAL A 1 326 ? 67.771 17.367 -10.349 0.50 12.25 305 VAL A CA 1
ATOM 2301 C C . VAL A 1 326 ? 66.871 16.133 -10.339 1.00 11.82 305 VAL A C 1
ATOM 2302 O O . VAL A 1 326 ? 65.640 16.267 -10.252 1.00 11.36 305 VAL A O 1
ATOM 2309 N N . ILE A 1 327 ? 67.484 14.967 -10.420 1.00 11.57 306 ILE A N 1
ATOM 2310 C CA . ILE A 1 327 ? 66.852 13.685 -10.164 1.00 10.94 306 ILE A CA 1
ATOM 2311 C C . ILE A 1 327 ? 67.581 13.016 -9.018 1.00 10.93 306 ILE A C 1
ATOM 2312 O O . ILE A 1 327 ? 68.840 12.896 -9.053 1.00 10.68 306 ILE A O 1
ATOM 2317 N N . SER A 1 328 ? 66.841 12.596 -7.986 1.00 10.56 307 SER A N 1
ATOM 2318 C CA . SER A 1 328 ? 67.492 11.961 -6.819 1.00 10.94 307 SER A CA 1
ATOM 2319 C C . SER A 1 328 ? 66.888 10.594 -6.551 1.00 10.73 307 SER A C 1
ATOM 2320 O O . SER A 1 328 ? 65.659 10.451 -6.543 1.00 11.04 307 SER A O 1
ATOM 2323 N N . PHE A 1 329 ? 67.749 9.624 -6.243 1.00 10.51 308 PHE A N 1
ATOM 2324 C CA . PHE A 1 329 ? 67.324 8.271 -5.853 1.00 10.23 308 PHE A CA 1
ATOM 2325 C C . PHE A 1 329 ? 67.395 8.129 -4.333 1.00 10.29 308 PHE A C 1
ATOM 2326 O O . PHE A 1 329 ? 68.340 8.642 -3.690 1.00 10.28 308 PHE A O 1
ATOM 2334 N N . THR A 1 330 ? 66.422 7.408 -3.769 1.00 10.16 309 THR A N 1
ATOM 2335 C CA . THR A 1 330 ? 66.396 7.154 -2.337 1.00 9.96 309 THR A CA 1
ATOM 2336 C C . THR A 1 330 ? 65.706 5.808 -2.035 1.00 9.99 309 THR A C 1
ATOM 2337 O O . THR A 1 330 ? 65.227 5.123 -2.947 1.00 9.81 309 THR A O 1
ATOM 2341 N N . ALA A 1 331 ? 65.745 5.454 -0.757 1.00 10.06 310 ALA A N 1
ATOM 2342 C CA . ALA A 1 331 ? 65.195 4.219 -0.207 1.00 10.25 310 ALA A CA 1
ATOM 2343 C C . ALA A 1 331 ? 66.090 3.018 -0.551 1.00 10.57 310 ALA A C 1
ATOM 2344 O O . ALA A 1 331 ? 67.167 3.171 -1.111 1.00 11.00 310 ALA A O 1
ATOM 2346 N N . GLY A 1 332 ? 65.695 1.825 -0.110 1.00 11.12 311 GLY A N 1
ATOM 2347 C CA . GLY A 1 332 ? 66.607 0.692 -0.129 1.00 11.78 311 GLY A CA 1
ATOM 2348 C C . GLY A 1 332 ? 67.270 0.371 -1.455 1.00 11.94 311 GLY A C 1
ATOM 2349 O O . GLY A 1 332 ? 68.498 0.178 -1.535 1.00 13.36 311 GLY A O 1
ATOM 2350 N N . VAL A 1 333 ? 66.475 0.302 -2.519 1.00 11.89 312 VAL A N 1
ATOM 2351 C CA . VAL A 1 333 ? 66.990 0.014 -3.838 1.00 11.90 312 VAL A CA 1
ATOM 2352 C C . VAL A 1 333 ? 67.704 1.249 -4.424 1.00 12.01 312 VAL A C 1
ATOM 2353 O O . VAL A 1 333 ? 68.795 1.150 -5.020 1.00 12.31 312 VAL A O 1
ATOM 2357 N N . GLY A 1 334 ? 67.064 2.398 -4.294 1.00 11.82 313 GLY A N 1
ATOM 2358 C CA . GLY A 1 334 ? 67.640 3.639 -4.808 1.00 12.18 313 GLY A CA 1
ATOM 2359 C C . GLY A 1 334 ? 69.017 3.976 -4.268 1.00 12.52 313 GLY A C 1
ATOM 2360 O O . GLY A 1 334 ? 69.871 4.489 -4.990 1.00 13.02 313 GLY A O 1
ATOM 2361 N N . GLU A 1 335 ? 69.238 3.676 -3.000 1.00 13.07 314 GLU A N 1
ATOM 2362 C CA . GLU A 1 335 ? 70.470 4.015 -2.320 1.00 13.57 314 GLU A CA 1
ATOM 2363 C C . GLU A 1 335 ? 71.567 2.997 -2.595 1.00 14.29 314 GLU A C 1
ATOM 2364 O O . GLU A 1 335 ? 72.760 3.348 -2.581 1.00 14.92 314 GLU A O 1
ATOM 2370 N N . ASN A 1 336 ? 71.172 1.760 -2.877 1.00 13.68 315 ASN A N 1
ATOM 2371 C CA . ASN A 1 336 ? 72.099 0.619 -2.787 1.00 14.76 315 ASN A CA 1
ATOM 2372 C C . ASN A 1 336 ? 72.308 -0.209 -4.040 1.00 14.15 315 ASN A C 1
ATOM 2373 O O . ASN A 1 336 ? 73.170 -1.125 -4.065 1.00 13.77 315 ASN A O 1
ATOM 2378 N N . VAL A 1 337 ? 71.565 0.094 -5.107 1.00 13.56 316 VAL A N 1
ATOM 2379 C CA . VAL A 1 337 ? 71.662 -0.693 -6.314 1.00 13.14 316 VAL A CA 1
ATOM 2380 C C . VAL A 1 337 ? 72.060 0.122 -7.544 1.00 12.82 316 VAL A C 1
ATOM 2381 O O . VAL A 1 337 ? 71.204 0.607 -8.297 1.00 12.28 316 VAL A O 1
ATOM 2385 N N . PRO A 1 338 ? 73.368 0.245 -7.793 1.00 12.62 317 PRO A N 1
ATOM 2386 C CA . PRO A 1 338 ? 73.841 1.045 -8.946 1.00 12.72 317 PRO A CA 1
ATOM 2387 C C . PRO A 1 338 ? 73.238 0.644 -10.297 1.00 12.43 317 PRO A C 1
ATOM 2388 O O . PRO A 1 338 ? 72.887 1.514 -11.092 1.00 11.85 317 PRO A O 1
ATOM 2392 N N . PRO A 1 339 ? 73.060 -0.674 -10.553 1.00 12.38 318 PRO A N 1
ATOM 2393 C CA . PRO A 1 339 ? 72.462 -0.989 -11.839 1.00 12.45 318 PRO A CA 1
ATOM 2394 C C . PRO A 1 339 ? 71.059 -0.396 -12.112 1.00 11.99 318 PRO A C 1
ATOM 2395 O O . PRO A 1 339 ? 70.722 -0.122 -13.259 1.00 12.26 318 PRO A O 1
ATOM 2399 N N . VAL A 1 340 ? 70.242 -0.219 -11.086 1.00 11.67 319 VAL A N 1
ATOM 2400 C CA . VAL A 1 340 ? 68.900 0.340 -11.289 1.00 11.24 319 VAL A CA 1
ATOM 2401 C C . VAL A 1 340 ? 69.042 1.794 -11.728 1.00 11.17 319 VAL A C 1
ATOM 2402 O O . VAL A 1 340 ? 68.371 2.261 -12.658 1.00 11.07 319 VAL A O 1
ATOM 2406 N N . ARG A 1 341 ? 69.961 2.490 -11.092 1.00 11.39 320 ARG A N 1
ATOM 2407 C CA . ARG A 1 341 ? 70.160 3.919 -11.389 1.00 11.59 320 ARG A CA 1
ATOM 2408 C C . ARG A 1 341 ? 70.721 4.054 -12.819 1.00 12.14 320 ARG A C 1
ATOM 2409 O O . ARG A 1 341 ? 70.290 4.920 -13.620 1.00 11.91 320 ARG A O 1
ATOM 2417 N N . ARG A 1 342 ? 71.648 3.182 -13.166 1.00 12.88 321 ARG A N 1
ATOM 2418 C CA . ARG A 1 342 ? 72.243 3.174 -14.490 1.00 13.61 321 ARG A CA 1
ATOM 2419 C C . ARG A 1 342 ? 71.185 2.884 -15.565 1.00 13.35 321 ARG A C 1
ATOM 2420 O O . ARG A 1 342 ? 71.022 3.631 -16.534 1.00 13.15 321 ARG A O 1
ATOM 2428 N N . ASP A 1 343 ? 70.454 1.792 -15.384 1.00 12.94 322 ASP A N 1
ATOM 2429 C CA . ASP A 1 343 ? 69.496 1.323 -16.386 1.00 12.76 322 ASP A CA 1
ATOM 2430 C C . ASP A 1 343 ? 68.267 2.240 -16.511 1.00 12.23 322 ASP A C 1
ATOM 2431 O O . ASP A 1 343 ? 67.713 2.411 -17.593 1.00 12.04 322 ASP A O 1
ATOM 2436 N N . ALA A 1 344 ? 67.868 2.857 -15.406 1.00 11.92 323 ALA A N 1
ATOM 2437 C CA . ALA A 1 344 ? 66.721 3.799 -15.417 1.00 12.04 323 ALA A CA 1
ATOM 2438 C C . ALA A 1 344 ? 67.069 5.018 -16.258 1.00 12.40 323 ALA A C 1
ATOM 2439 O O . ALA A 1 344 ? 66.178 5.626 -16.833 1.00 13.34 323 ALA A O 1
ATOM 2441 N N . LEU A 1 345 ? 68.355 5.375 -16.336 1.00 12.38 324 LEU A N 1
ATOM 2442 C CA . LEU A 1 345 ? 68.751 6.665 -16.954 1.00 12.77 324 LEU A CA 1
ATOM 2443 C C . LEU A 1 345 ? 69.640 6.550 -18.181 1.00 13.20 324 LEU A C 1
ATOM 2444 O O . LEU A 1 345 ? 69.970 7.575 -18.804 1.00 12.57 324 LEU A O 1
ATOM 2449 N N . ALA A 1 346 ? 69.994 5.333 -18.553 1.00 13.67 325 ALA A N 1
ATOM 2450 C CA . ALA A 1 346 ? 70.827 5.095 -19.748 1.00 14.06 325 ALA A CA 1
ATOM 2451 C C . ALA A 1 346 ? 70.190 5.592 -21.028 1.00 14.61 325 ALA A C 1
ATOM 2452 O O . ALA A 1 346 ? 68.973 5.563 -21.206 1.00 13.90 325 ALA A O 1
ATOM 2454 N N . GLY A 1 347 ? 71.029 6.069 -21.948 1.00 14.90 326 GLY A N 1
ATOM 2455 C CA . GLY A 1 347 ? 70.542 6.479 -23.253 1.00 15.35 326 GLY A CA 1
ATOM 2456 C C . GLY A 1 347 ? 69.676 7.725 -23.291 1.00 15.52 326 GLY A C 1
ATOM 2457 O O . GLY A 1 347 ? 68.912 7.909 -24.256 1.00 15.87 326 GLY A O 1
ATOM 2458 N N . LEU A 1 348 ? 69.765 8.572 -22.255 1.00 15.24 327 LEU A N 1
ATOM 2459 C CA . LEU A 1 348 ? 68.954 9.784 -22.152 1.00 15.50 327 LEU A CA 1
ATOM 2460 C C . LEU A 1 348 ? 69.755 11.058 -22.337 1.00 16.21 327 LEU A C 1
ATOM 2461 O O . LEU A 1 348 ? 69.376 12.127 -21.854 1.00 15.82 327 LEU A O 1
ATOM 2466 N N . GLY A 1 349 ? 70.859 10.969 -23.070 1.00 17.77 328 GLY A N 1
ATOM 2467 C CA . GLY A 1 349 ? 71.627 12.175 -23.379 1.00 19.07 328 GLY A CA 1
ATOM 2468 C C . GLY A 1 349 ? 70.816 13.249 -24.056 1.00 19.76 328 GLY A C 1
ATOM 2469 O O . GLY A 1 349 ? 71.040 14.449 -23.817 1.00 21.24 328 GLY A O 1
ATOM 2470 N N . GLY A 1 350 ? 69.897 12.825 -24.919 1.00 21.14 329 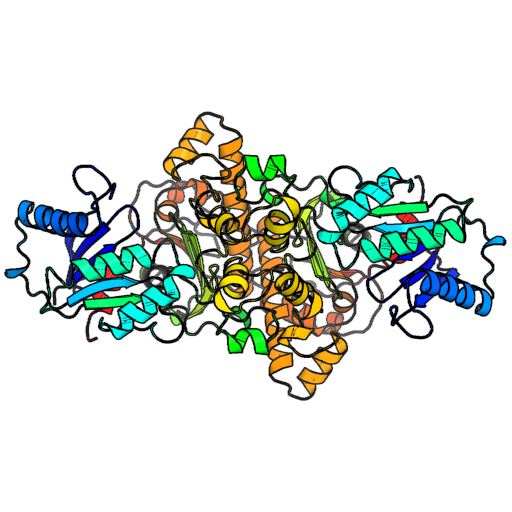GLY A N 1
ATOM 2471 C CA . GLY A 1 350 ? 68.938 13.721 -25.578 1.00 22.30 329 GLY A CA 1
ATOM 2472 C C . GLY A 1 350 ? 68.009 14.477 -24.635 1.00 22.34 329 GLY A C 1
ATOM 2473 O O . GLY A 1 350 ? 67.418 15.501 -25.014 1.00 24.77 329 GLY A O 1
ATOM 2474 N N . LEU A 1 351 ? 67.868 13.986 -23.413 1.00 20.00 330 LEU A N 1
ATOM 2475 C CA . LEU A 1 351 ? 67.082 14.669 -22.402 1.00 19.36 330 LEU A CA 1
ATOM 2476 C C . LEU A 1 351 ? 67.970 15.341 -21.342 1.00 18.28 330 LEU A C 1
ATOM 2477 O O . LEU A 1 351 ? 67.480 15.789 -20.289 1.00 18.17 330 LEU A O 1
ATOM 2482 N N . GLY A 1 352 ? 69.269 15.442 -21.631 1.00 17.46 331 GLY A N 1
ATOM 2483 C CA . GLY A 1 352 ? 70.191 16.170 -20.780 1.00 16.75 331 GLY A CA 1
ATOM 2484 C C . GLY A 1 352 ? 70.720 15.393 -19.587 1.00 15.59 331 GLY A C 1
ATOM 2485 O O . GLY A 1 352 ? 71.151 15.990 -18.617 1.00 15.54 331 GLY A O 1
ATOM 2486 N N . ILE A 1 353 ? 70.687 14.065 -19.660 1.00 15.03 332 ILE A N 1
ATOM 2487 C CA . ILE A 1 353 ? 71.101 13.202 -18.534 1.00 14.61 332 ILE A CA 1
ATOM 2488 C C . ILE A 1 353 ? 72.271 12.307 -18.923 1.00 15.38 332 ILE A C 1
ATOM 2489 O O . ILE A 1 353 ? 72.202 11.581 -19.927 1.00 15.16 332 ILE A O 1
ATOM 2494 N N . GLU A 1 354 ? 73.323 12.338 -18.101 1.00 15.96 333 GLU A N 1
ATOM 2495 C CA . GLU A 1 354 ? 74.452 11.435 -18.252 1.00 17.29 333 GLU A CA 1
ATOM 2496 C C . GLU A 1 354 ? 74.992 10.999 -16.901 1.00 16.52 333 GLU A C 1
ATOM 2497 O O . GLU A 1 354 ? 75.469 11.810 -16.111 1.00 16.57 333 GLU A O 1
ATOM 2503 N N . ILE A 1 355 ? 74.906 9.698 -16.656 1.00 16.08 334 ILE A N 1
ATOM 2504 C CA . ILE A 1 355 ? 75.467 9.074 -15.465 1.00 15.34 334 ILE A CA 1
ATOM 2505 C C . ILE A 1 355 ? 76.974 8.874 -15.590 1.00 14.86 334 ILE A C 1
ATOM 2506 O O . ILE A 1 355 ? 77.469 8.540 -16.671 1.00 14.66 334 ILE A O 1
ATOM 2511 N N . ASP A 1 356 ? 77.672 9.177 -14.505 1.00 14.22 335 ASP A N 1
ATOM 2512 C CA . ASP A 1 356 ? 79.095 8.839 -14.329 1.00 14.20 335 ASP A CA 1
ATOM 2513 C C . ASP A 1 356 ? 79.149 7.446 -13.702 1.00 13.97 335 ASP A C 1
ATOM 2514 O O . ASP A 1 356 ? 78.888 7.267 -12.521 1.00 13.57 335 ASP A O 1
ATOM 2519 N N . ASP A 1 357 ? 79.478 6.448 -14.502 1.00 14.63 336 ASP A N 1
ATOM 2520 C CA . ASP A 1 357 ? 79.434 5.073 -14.025 1.00 14.58 336 ASP A CA 1
ATOM 2521 C C . ASP A 1 357 ? 80.354 4.836 -12.836 1.00 14.32 336 ASP A C 1
ATOM 2522 O O . ASP A 1 357 ? 80.047 4.053 -11.974 1.00 13.81 336 ASP A O 1
ATOM 2527 N N . ALA A 1 358 ? 81.505 5.503 -12.806 1.00 14.22 337 ALA A N 1
ATOM 2528 C CA . ALA A 1 358 ? 82.418 5.297 -1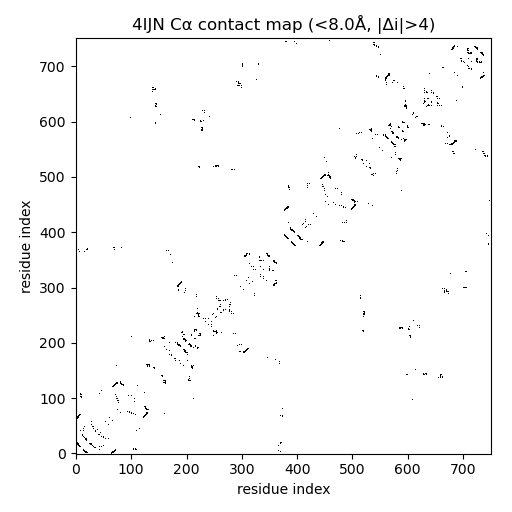1.714 1.00 14.50 337 ALA A CA 1
ATOM 2529 C C . ALA A 1 358 ? 81.828 5.833 -10.427 1.00 14.14 337 ALA A C 1
ATOM 2530 O O . ALA A 1 358 ? 81.876 5.162 -9.394 1.00 14.10 337 ALA A O 1
ATOM 2532 N N . LEU A 1 359 ? 81.279 7.054 -10.464 1.00 13.77 338 LEU A N 1
ATOM 2533 C CA . LEU A 1 359 ? 80.658 7.618 -9.278 1.00 13.82 338 LEU A CA 1
ATOM 2534 C C . LEU A 1 359 ? 79.441 6.800 -8.857 1.00 13.61 338 LEU A C 1
ATOM 2535 O O . LEU A 1 359 ? 79.169 6.630 -7.675 1.00 13.50 338 LEU A O 1
ATOM 2540 N N . ASN A 1 360 ? 78.718 6.302 -9.835 1.00 13.74 339 ASN A N 1
ATOM 2541 C CA . ASN A 1 360 ? 77.535 5.462 -9.546 1.00 13.86 339 ASN A CA 1
ATOM 2542 C C . ASN A 1 360 ? 77.867 4.124 -8.878 1.00 14.89 339 ASN A C 1
ATOM 2543 O O . ASN A 1 360 ? 77.120 3.648 -8.008 1.00 14.51 339 ASN A O 1
ATOM 2548 N N . SER A 1 361 ? 79.027 3.570 -9.225 1.00 16.25 340 SER A N 1
ATOM 2549 C CA . SER A 1 361 ? 79.468 2.282 -8.684 1.00 18.09 340 SER A CA 1
ATOM 2550 C C . SER A 1 361 ? 80.166 2.322 -7.335 1.00 18.96 340 SER A C 1
ATOM 2551 O O . SER A 1 361 ? 80.089 1.363 -6.558 1.00 19.18 340 SER A O 1
ATOM 2554 N N . ALA A 1 362 ? 80.859 3.412 -7.037 1.00 17.86 341 ALA A N 1
ATOM 2555 C CA . ALA A 1 362 ? 81.619 3.505 -5.810 1.00 18.90 341 ALA A CA 1
ATOM 2556 C C . ALA A 1 362 ? 80.680 3.443 -4.613 1.00 20.39 341 ALA A C 1
ATOM 2557 O O . ALA A 1 362 ? 79.646 4.089 -4.609 1.00 21.36 341 ALA A O 1
ATOM 2559 N N . LYS A 1 363 ? 81.012 2.641 -3.619 1.00 21.60 342 LYS A N 1
ATOM 2560 C CA . LYS A 1 363 ? 80.093 2.471 -2.482 1.00 22.14 342 LYS A CA 1
ATOM 2561 C C . LYS A 1 363 ? 80.221 3.648 -1.533 1.00 21.01 342 LYS A C 1
ATOM 2562 O O . LYS A 1 363 ? 81.306 4.101 -1.256 1.00 23.50 342 LYS A O 1
ATOM 2568 N N . SER A 1 364 ? 79.082 4.148 -1.056 1.00 18.63 343 SER A N 1
ATOM 2569 C CA . SER A 1 364 ? 79.001 5.274 -0.172 1.00 18.11 343 SER A CA 1
ATOM 2570 C C . SER A 1 364 ? 77.609 5.253 0.434 1.00 17.85 343 SER A C 1
ATOM 2571 O O . SER A 1 364 ? 76.668 4.730 -0.191 1.00 17.13 343 SER A O 1
ATOM 2574 N N . ASP A 1 365 ? 77.509 5.845 1.617 1.00 18.56 344 ASP A N 1
ATOM 2575 C CA . ASP A 1 365 ? 76.224 6.040 2.293 1.00 20.00 344 ASP A CA 1
ATOM 2576 C C . ASP A 1 365 ? 75.863 7.504 2.442 1.00 19.74 344 ASP A C 1
ATOM 2577 O O . ASP A 1 365 ? 74.951 7.833 3.206 1.00 19.40 344 ASP A O 1
ATOM 2582 N N . GLU A 1 366 ? 76.561 8.373 1.710 1.00 19.87 345 GLU A N 1
ATOM 2583 C CA . GLU A 1 366 ? 76.436 9.821 1.830 1.00 21.90 345 GLU A CA 1
ATOM 2584 C C . GLU A 1 366 ? 75.576 10.347 0.689 1.00 18.91 345 GLU A C 1
ATOM 2585 O O . GLU A 1 366 ? 75.620 9.768 -0.402 1.00 17.19 345 GLU A O 1
ATOM 2591 N N . PRO A 1 367 ? 74.847 11.461 0.912 1.00 18.08 346 PRO A N 1
ATOM 2592 C CA . PRO A 1 367 ? 74.308 12.154 -0.251 1.00 17.17 346 PRO A CA 1
ATOM 2593 C C . PRO A 1 367 ? 75.445 12.496 -1.222 1.00 16.36 346 PRO A C 1
ATOM 2594 O O . PRO A 1 367 ? 76.537 12.943 -0.771 1.00 16.03 346 PRO A O 1
ATOM 2598 N N . ARG A 1 368 ? 75.216 12.283 -2.512 1.00 14.70 347 ARG A N 1
ATOM 2599 C CA . ARG A 1 368 ? 76.289 12.295 -3.500 1.00 14.70 347 ARG A CA 1
ATOM 2600 C C . ARG A 1 368 ? 75.818 12.429 -4.938 1.00 14.24 347 ARG A C 1
ATOM 2601 O O . ARG A 1 368 ? 74.725 12.036 -5.311 1.00 13.88 347 ARG A O 1
ATOM 2609 N N . LEU A 1 369 ? 76.721 12.964 -5.743 1.00 14.87 348 LEU A N 1
ATOM 2610 C CA . LEU A 1 369 ? 76.542 13.162 -7.158 1.00 14.88 348 LEU A CA 1
ATOM 2611 C C . LEU A 1 369 ? 76.893 11.896 -7.915 1.00 14.55 348 LEU A C 1
ATOM 2612 O O . LEU A 1 369 ? 77.955 11.304 -7.657 1.00 14.86 348 LEU A O 1
ATOM 2617 N N . ILE A 1 370 ? 76.055 11.508 -8.881 1.00 13.72 349 ILE A N 1
ATOM 2618 C CA . ILE A 1 370 ? 76.363 10.386 -9.749 1.00 13.13 349 ILE A CA 1
ATOM 2619 C C . ILE A 1 370 ? 76.278 10.688 -11.220 1.00 13.23 349 ILE A C 1
ATOM 2620 O O . ILE A 1 370 ? 76.437 9.809 -12.036 1.00 12.82 349 ILE A O 1
ATOM 2625 N N . SER A 1 371 ? 76.097 11.949 -11.561 1.00 13.54 350 SER A N 1
ATOM 2626 C CA . SER A 1 371 ? 76.084 12.376 -12.946 1.00 14.34 350 SER A CA 1
ATOM 2627 C C . SER A 1 371 ? 77.444 13.019 -13.291 1.00 15.24 350 SER A C 1
ATOM 2628 O O . SER A 1 371 ? 78.181 13.401 -12.407 1.00 16.13 350 SER A O 1
ATOM 2631 N N . THR A 1 372 ? 77.754 13.073 -14.580 1.00 16.07 351 THR A N 1
ATOM 2632 C CA . THR A 1 372 ? 79.010 13.644 -15.094 1.00 17.16 351 THR A CA 1
ATOM 2633 C C . THR A 1 372 ? 78.890 15.166 -15.079 1.00 18.32 351 THR A C 1
ATOM 2634 O O . THR A 1 372 ? 77.793 15.710 -15.046 1.00 17.45 351 THR A O 1
ATOM 2638 N N . PRO A 1 373 ? 80.022 15.872 -15.155 1.00 19.77 352 PRO A N 1
ATOM 2639 C CA . PRO A 1 373 ? 79.916 17.334 -15.232 1.00 20.89 352 PRO A CA 1
ATOM 2640 C C . PRO A 1 373 ? 79.133 17.866 -16.445 1.00 21.99 352 PRO A C 1
ATOM 2641 O O . PRO A 1 373 ? 78.547 18.930 -16.350 1.00 23.69 352 PRO A O 1
ATOM 2645 N N . ASP A 1 374 ? 79.138 17.145 -17.567 1.00 23.77 353 ASP A N 1
ATOM 2646 C CA . ASP A 1 374 ? 78.426 17.549 -18.801 1.00 25.32 353 ASP A CA 1
ATOM 2647 C C . ASP A 1 374 ? 76.903 17.364 -18.671 1.00 23.89 353 ASP A C 1
ATOM 2648 O O . ASP A 1 374 ? 76.127 17.943 -19.437 1.00 24.25 353 ASP A O 1
ATOM 2653 N N . SER A 1 375 ? 76.462 16.541 -17.724 1.00 21.08 354 SER A N 1
ATOM 2654 C CA . SER A 1 375 ? 75.035 16.284 -17.579 1.00 19.45 354 SER A CA 1
ATOM 2655 C C . SER A 1 375 ? 74.288 17.574 -17.270 1.00 19.06 354 SER A C 1
ATOM 2656 O O . SER A 1 375 ? 74.569 18.238 -16.279 1.00 19.32 354 SER A O 1
ATOM 2659 N N . ARG A 1 376 ? 73.331 17.935 -18.121 1.00 19.35 355 ARG A N 1
ATOM 2660 C CA . ARG A 1 376 ? 72.493 19.114 -17.869 1.00 20.28 355 ARG A CA 1
ATOM 2661 C C . ARG A 1 376 ? 71.662 18.910 -16.619 1.00 18.98 355 ARG A C 1
ATOM 2662 O O . ARG A 1 376 ? 71.548 19.796 -15.791 1.00 20.07 355 ARG A O 1
ATOM 2670 N N . VAL A 1 377 ? 71.103 17.720 -16.477 1.00 16.94 356 VAL A N 1
ATOM 2671 C CA . VAL A 1 377 ? 70.328 17.370 -15.299 1.00 16.00 356 VAL A CA 1
ATOM 2672 C C . VAL A 1 377 ? 71.280 16.783 -14.256 1.00 15.18 356 VAL A C 1
ATOM 2673 O O . VAL A 1 377 ? 72.039 15.853 -14.548 1.00 15.32 356 VAL A O 1
ATOM 2677 N N . THR A 1 378 ? 71.225 17.261 -13.020 1.00 14.34 357 THR A N 1
ATOM 2678 C CA . THR A 1 378 ? 72.092 16.743 -11.983 1.00 13.99 357 THR A CA 1
ATOM 2679 C C . THR A 1 378 ? 71.432 15.491 -11.389 1.00 13.21 357 THR A C 1
ATOM 2680 O O . THR A 1 378 ? 70.250 15.505 -11.159 1.00 13.16 357 THR A O 1
ATOM 2684 N N . VAL A 1 379 ? 72.195 14.427 -11.202 1.00 12.69 358 VAL A N 1
ATOM 2685 C CA . VAL A 1 379 ? 71.640 13.184 -10.634 1.00 12.21 358 VAL A CA 1
ATOM 2686 C C . VAL A 1 379 ? 72.299 12.877 -9.305 1.00 12.11 358 VAL A C 1
ATOM 2687 O O . VAL A 1 379 ? 73.522 12.820 -9.245 1.00 12.54 358 VAL A O 1
ATOM 2691 N N . LEU A 1 380 ? 71.491 12.618 -8.268 1.00 11.54 359 LEU A N 1
ATOM 2692 C CA . LEU A 1 380 ? 71.973 12.398 -6.945 1.00 11.40 359 LEU A CA 1
ATOM 2693 C C . LEU A 1 380 ? 71.489 11.067 -6.390 1.00 11.12 359 LEU A C 1
ATOM 2694 O O . LEU A 1 380 ? 70.433 10.566 -6.810 1.00 10.96 359 LEU A O 1
ATOM 2699 N N . VAL A 1 381 ? 72.225 10.574 -5.394 1.00 11.50 360 VAL A N 1
ATOM 2700 C CA . VAL A 1 381 ? 71.701 9.597 -4.427 1.00 11.65 360 VAL A CA 1
ATOM 2701 C C . VAL A 1 381 ? 71.604 10.348 -3.097 1.00 11.96 360 VAL A C 1
ATOM 2702 O O . VAL A 1 381 ? 72.598 10.871 -2.645 1.00 12.77 360 VAL A O 1
ATOM 2706 N N . VAL A 1 382 ? 70.408 10.416 -2.526 1.00 11.80 361 VAL A N 1
ATOM 2707 C CA . VAL A 1 382 ? 70.134 11.114 -1.273 1.00 12.59 361 VAL A CA 1
ATOM 2708 C C . VAL A 1 382 ? 69.423 10.170 -0.322 1.00 13.18 361 VAL A C 1
ATOM 2709 O O . VAL A 1 382 ? 68.230 9.954 -0.452 1.00 13.06 361 VAL A O 1
ATOM 2713 N N . PRO A 1 383 ? 70.168 9.570 0.634 1.00 14.47 362 PRO A N 1
ATOM 2714 C CA . PRO A 1 383 ? 69.516 8.586 1.496 1.00 15.20 362 PRO A CA 1
ATOM 2715 C C . PRO A 1 383 ? 68.420 9.204 2.344 1.00 15.93 362 PRO A C 1
ATOM 2716 O O . PRO A 1 383 ? 68.522 10.372 2.756 1.00 16.52 362 PRO A O 1
ATOM 2720 N N . THR A 1 384 ? 67.343 8.462 2.575 1.00 17.77 363 THR A N 1
ATOM 2721 C CA . THR A 1 384 ? 66.382 8.889 3.579 1.00 20.24 363 THR A CA 1
ATOM 2722 C C . THR A 1 384 ? 66.455 7.938 4.751 1.00 21.82 363 THR A C 1
ATOM 2723 O O . THR A 1 384 ? 66.307 6.737 4.576 1.00 23.60 363 THR A O 1
ATOM 2727 N N . ASN A 1 385 ? 66.693 8.463 5.934 1.00 24.06 364 ASN A N 1
ATOM 2728 C CA . ASN A 1 385 ? 66.277 7.762 7.133 1.00 24.35 364 ASN A CA 1
ATOM 2729 C C . ASN A 1 385 ? 64.836 8.135 7.474 1.00 24.26 364 ASN A C 1
ATOM 2730 O O . ASN A 1 385 ? 64.511 9.284 7.837 1.00 22.93 364 ASN A O 1
ATOM 2735 N N . GLU A 1 386 ? 63.961 7.154 7.319 1.00 24.79 365 GLU A N 1
ATOM 2736 C CA . GLU A 1 386 ? 62.537 7.366 7.526 1.00 24.87 365 GLU A CA 1
ATOM 2737 C C . GLU A 1 386 ? 62.242 7.632 9.005 1.00 24.24 365 GLU A C 1
ATOM 2738 O O . GLU A 1 386 ? 61.514 8.566 9.355 1.00 22.70 365 GLU A O 1
ATOM 2744 N N . GLU A 1 387 ? 62.893 6.865 9.870 1.00 23.46 366 GLU A N 1
ATOM 2745 C CA . GLU A 1 387 ? 62.656 7.015 11.322 1.00 23.33 366 GLU A CA 1
ATOM 2746 C C . GLU A 1 387 ? 63.083 8.413 11.769 1.00 23.42 366 GLU A C 1
ATOM 2747 O O . GLU A 1 387 ? 62.397 9.080 12.534 1.00 24.29 366 GLU A O 1
ATOM 2753 N N . LEU A 1 388 ? 64.207 8.881 11.263 1.00 24.49 367 LEU A N 1
ATOM 2754 C CA . LEU A 1 388 ? 64.632 10.251 11.570 1.00 24.07 367 LEU A CA 1
ATOM 2755 C C . LEU A 1 388 ? 63.640 11.309 11.176 1.00 23.66 367 LEU A C 1
ATOM 2756 O O . LEU A 1 388 ? 63.499 12.357 11.842 1.00 22.52 367 LEU A O 1
ATOM 2761 N N . ALA A 1 389 ? 63.007 11.106 10.024 1.00 22.99 368 ALA A N 1
ATOM 2762 C CA . ALA A 1 389 ? 62.051 12.058 9.516 1.00 23.44 368 ALA A CA 1
ATOM 2763 C C . ALA A 1 389 ? 60.798 12.094 10.393 1.00 23.16 368 ALA A C 1
ATOM 2764 O O . ALA A 1 389 ? 60.254 13.150 10.675 1.00 22.95 368 ALA A O 1
ATOM 2766 N N . ILE A 1 390 ? 60.355 10.918 10.825 1.00 23.59 369 ILE A N 1
ATOM 2767 C CA . ILE A 1 390 ? 59.181 10.851 11.700 1.00 22.83 369 ILE A CA 1
ATOM 2768 C C . ILE A 1 390 ? 59.470 11.604 12.995 1.00 22.48 369 ILE A C 1
ATOM 2769 O O . ILE A 1 390 ? 58.693 12.467 13.412 1.00 22.64 369 ILE A O 1
ATOM 2774 N N . ALA A 1 391 ? 60.628 11.329 13.596 1.00 21.46 370 ALA A N 1
ATOM 2775 C CA . ALA A 1 391 ? 60.972 11.934 14.875 1.00 22.35 370 ALA A CA 1
ATOM 2776 C C . ALA A 1 391 ? 60.967 13.428 14.748 1.00 23.08 370 ALA A C 1
ATOM 2777 O O . ALA A 1 391 ? 60.485 14.159 15.620 1.00 22.29 370 ALA A O 1
ATOM 2779 N N . ARG A 1 392 ? 61.491 13.911 13.625 1.00 24.70 371 ARG A N 1
ATOM 2780 C CA . ARG A 1 392 ? 61.535 15.352 13.416 1.00 24.04 371 ARG A CA 1
ATOM 2781 C C . ARG A 1 392 ? 60.170 16.009 13.299 1.00 25.47 371 ARG A C 1
ATOM 2782 O O . ARG A 1 392 ? 59.958 17.088 13.848 1.00 22.96 371 ARG A O 1
ATOM 2790 N N . ALA A 1 393 ? 59.234 15.330 12.637 1.00 24.84 372 ALA A N 1
ATOM 2791 C CA . ALA A 1 393 ? 57.877 15.855 12.495 1.00 25.95 372 ALA A CA 1
ATOM 2792 C C . ALA A 1 393 ? 57.098 15.939 13.814 1.00 25.89 372 ALA A C 1
ATOM 2793 O O . ALA A 1 393 ? 56.094 16.615 13.877 1.00 26.84 372 ALA A O 1
ATOM 2795 N N . CYS A 1 394 ? 57.554 15.237 14.853 1.00 24.16 373 CYS A N 1
ATOM 2796 C CA . CYS A 1 394 ? 56.925 15.268 16.177 1.00 23.38 373 CYS A CA 1
ATOM 2797 C C . CYS A 1 394 ? 57.205 16.527 16.950 1.00 23.90 373 CYS A C 1
ATOM 2798 O O . CYS A 1 394 ? 56.463 16.866 17.860 1.00 23.89 373 CYS A O 1
ATOM 2801 N N . VAL A 1 395 ? 58.299 17.199 16.604 1.00 24.29 374 VAL A N 1
ATOM 2802 C CA . VAL A 1 395 ? 58.700 18.404 17.297 1.00 25.43 374 VAL A CA 1
ATOM 2803 C C . VAL A 1 395 ? 57.784 19.555 16.879 1.00 25.37 374 VAL A C 1
ATOM 2804 O O . VAL A 1 395 ? 57.568 19.782 15.687 1.00 26.14 374 VAL A O 1
ATOM 2808 N N . GLY A 1 396 ? 57.227 20.249 17.860 1.00 26.59 375 GLY A N 1
ATOM 2809 C CA . GLY A 1 396 ? 56.362 21.398 17.585 1.00 28.09 375 GLY A CA 1
ATOM 2810 C C . GLY A 1 396 ? 54.935 21.028 17.218 1.00 28.34 375 GLY A C 1
ATOM 2811 O O . GLY A 1 396 ? 54.185 21.846 16.693 1.00 28.70 375 GLY A O 1
ATOM 2812 N N . VAL A 1 397 ? 54.584 19.770 17.460 1.00 26.43 376 VAL A N 1
ATOM 2813 C CA . VAL A 1 397 ? 53.223 19.315 17.535 1.00 27.37 376 VAL A CA 1
ATOM 2814 C C . VAL A 1 397 ? 53.002 19.289 19.052 1.00 29.25 376 VAL A C 1
ATOM 2815 O O . VAL A 1 397 ? 51.926 19.565 19.533 1.00 33.21 376 VAL A O 1
ATOM 2819 N N . VAL B 1 23 ? 42.087 -3.612 -58.307 1.00 37.48 2 VAL B N 1
ATOM 2820 C CA . VAL B 1 23 ? 41.311 -4.225 -57.181 1.00 37.62 2 VAL B CA 1
ATOM 2821 C C . VAL B 1 23 ? 40.481 -3.151 -56.474 1.00 34.89 2 VAL B C 1
ATOM 2822 O O . VAL B 1 23 ? 40.948 -2.033 -56.283 1.00 33.91 2 VAL B O 1
ATOM 2826 N N . THR B 1 24 ? 39.248 -3.505 -56.111 1.00 33.42 3 THR B N 1
ATOM 2827 C CA . THR B 1 24 ? 38.333 -2.597 -55.401 1.00 31.30 3 THR B CA 1
ATOM 2828 C C . THR B 1 24 ? 37.769 -3.287 -54.164 1.00 29.77 3 THR B C 1
ATOM 2829 O O . THR B 1 24 ? 37.397 -4.457 -54.206 1.00 29.05 3 THR B O 1
ATOM 2833 N N . VAL B 1 25 ? 37.700 -2.536 -53.067 1.00 28.32 4 VAL B N 1
ATOM 2834 C CA . VAL B 1 25 ? 37.360 -3.074 -51.747 1.00 27.41 4 VAL B CA 1
ATOM 2835 C C . VAL B 1 25 ? 36.296 -2.177 -51.151 1.00 25.77 4 VAL B C 1
ATOM 2836 O O . VAL B 1 25 ? 36.412 -0.955 -51.244 1.00 25.56 4 VAL B O 1
ATOM 2840 N N . LEU B 1 26 ? 35.295 -2.790 -50.533 1.00 24.04 5 LEU B N 1
ATOM 2841 C CA . LEU B 1 26 ? 34.370 -2.083 -49.646 1.00 23.58 5 LEU B CA 1
ATOM 2842 C C . LEU B 1 26 ? 34.921 -2.188 -48.211 1.00 23.01 5 LEU B C 1
ATOM 2843 O O . LEU B 1 26 ? 35.206 -3.292 -47.739 1.00 22.69 5 LEU B O 1
ATOM 2848 N N . VAL B 1 27 ? 35.018 -1.038 -47.542 1.00 21.86 6 VAL B N 1
ATOM 2849 C CA . VAL B 1 27 ? 35.505 -0.943 -46.156 1.00 21.28 6 VAL B CA 1
ATOM 2850 C C . VAL B 1 27 ? 34.362 -0.539 -45.232 1.00 21.04 6 VAL B C 1
ATOM 2851 O O . VAL B 1 27 ? 33.608 0.402 -45.518 1.00 20.63 6 VAL B O 1
ATOM 2855 N N . VAL B 1 28 ? 34.215 -1.278 -44.133 1.00 21.15 7 VAL B N 1
ATOM 2856 C CA . VAL B 1 28 ? 33.169 -1.017 -43.154 1.00 20.86 7 VAL B CA 1
ATOM 2857 C C . VAL B 1 28 ? 33.844 -0.854 -41.800 1.00 20.84 7 VAL B C 1
ATOM 2858 O O . VAL B 1 28 ? 34.667 -1.666 -41.428 1.00 19.65 7 VAL B O 1
ATOM 2862 N N . ASN B 1 29 ? 33.536 0.235 -41.098 1.00 21.31 8 ASN B N 1
ATOM 2863 C CA . ASN B 1 29 ? 33.908 0.400 -39.695 1.00 22.25 8 ASN B CA 1
ATOM 2864 C C . ASN B 1 29 ? 32.613 0.644 -38.942 1.00 20.66 8 ASN B C 1
ATOM 2865 O O . ASN B 1 29 ? 32.029 1.721 -39.027 1.00 20.42 8 ASN B O 1
ATOM 2870 N N . SER B 1 30 ? 32.139 -0.390 -38.259 1.00 20.53 9 SER B N 1
ATOM 2871 C CA . SER B 1 30 ? 30.830 -0.381 -37.664 1.00 20.00 9 SER B CA 1
ATOM 2872 C C . SER B 1 30 ? 31.008 -0.151 -36.172 1.00 20.35 9 SER B C 1
ATOM 2873 O O . SER B 1 30 ? 31.353 -1.067 -35.442 1.00 19.58 9 SER B O 1
ATOM 2876 N N . GLY B 1 31 ? 30.778 1.085 -35.747 1.00 21.12 10 GLY B N 1
ATOM 2877 C CA . GLY B 1 31 ? 30.840 1.447 -34.333 1.00 21.47 10 GLY B CA 1
ATOM 2878 C C . GLY B 1 31 ? 29.466 1.456 -33.690 1.00 22.33 10 GLY B C 1
ATOM 2879 O O . GLY B 1 31 ? 28.467 1.192 -34.342 1.00 21.54 10 GLY B O 1
ATOM 2880 N N . SER B 1 32 ? 29.411 1.759 -32.395 1.00 24.05 11 SER B N 1
ATOM 2881 C CA . SER B 1 32 ? 28.153 1.618 -31.662 1.00 25.35 11 SER B CA 1
ATOM 2882 C C . SER B 1 32 ? 27.091 2.582 -32.169 1.00 25.35 11 SER B C 1
ATOM 2883 O O . SER B 1 32 ? 25.930 2.225 -32.266 1.00 26.10 11 SER B O 1
ATOM 2886 N N . SER B 1 33 ? 27.514 3.792 -32.515 1.00 25.27 12 SER B N 1
ATOM 2887 C CA . SER B 1 33 ? 26.602 4.870 -32.901 1.00 25.98 12 SER B CA 1
ATOM 2888 C C . SER B 1 33 ? 26.679 5.244 -34.384 1.00 24.89 12 SER B C 1
ATOM 2889 O O . SER B 1 33 ? 25.793 5.915 -34.923 1.00 24.40 12 SER B O 1
ATOM 2892 N N . SER B 1 34 ? 27.732 4.827 -35.073 1.00 23.24 13 SER B N 1
ATOM 2893 C CA . SER B 1 34 ? 27.823 5.184 -36.494 1.00 23.61 13 SER B CA 1
ATOM 2894 C C . SER B 1 34 ? 28.520 4.115 -37.298 1.00 22.58 13 SER B C 1
ATOM 2895 O O . SER B 1 34 ? 29.225 3.270 -36.756 1.00 23.49 13 SER B O 1
ATOM 2898 N N . LEU B 1 35 ? 28.335 4.168 -38.603 1.00 21.45 14 LEU B N 1
ATOM 2899 C CA . LEU B 1 35 ? 28.953 3.199 -39.478 1.00 22.17 14 LEU B CA 1
ATOM 2900 C C . LEU B 1 35 ? 29.604 3.940 -40.626 1.00 21.36 14 LEU B C 1
ATOM 2901 O O . LEU B 1 35 ? 28.911 4.557 -41.451 1.00 21.78 14 LEU B O 1
ATOM 2906 N N . LYS B 1 36 ? 30.940 3.899 -40.644 1.00 20.46 15 LYS B N 1
ATOM 2907 C CA . LYS B 1 36 ? 31.741 4.518 -41.679 1.00 20.36 15 LYS B CA 1
ATOM 2908 C C . LYS B 1 36 ? 31.966 3.500 -42.804 1.00 20.35 15 LYS B C 1
ATOM 2909 O O . LYS B 1 36 ? 32.226 2.327 -42.547 1.00 19.50 15 LYS B O 1
ATOM 2911 N N . TYR B 1 37 ? 31.875 3.968 -44.048 1.00 20.25 16 TYR B N 1
ATOM 2912 C CA . TYR B 1 37 ? 32.044 3.109 -45.215 1.00 20.72 16 TYR B CA 1
ATOM 2913 C C . TYR B 1 37 ? 32.825 3.835 -46.307 1.00 20.49 16 TYR B C 1
ATOM 2914 O O . TYR B 1 37 ? 32.796 5.057 -46.412 1.00 20.52 16 TYR B O 1
ATOM 2923 N N . ALA B 1 38 ? 33.556 3.067 -47.117 1.00 20.78 17 ALA B N 1
ATOM 2924 C CA . ALA B 1 38 ? 34.234 3.604 -48.271 1.00 20.88 17 ALA B CA 1
ATOM 2925 C C . ALA B 1 38 ? 34.404 2.494 -49.274 1.00 21.14 17 ALA B C 1
ATOM 2926 O O . ALA B 1 38 ? 34.451 1.315 -48.922 1.00 20.77 17 ALA B O 1
ATOM 2928 N N . VAL B 1 39 ? 34.477 2.895 -50.532 1.00 22.20 18 VAL B N 1
ATOM 2929 C CA . VAL B 1 39 ? 34.847 2.016 -51.623 1.00 22.89 18 VAL B CA 1
ATOM 2930 C C . VAL B 1 39 ? 36.211 2.504 -52.096 1.00 23.58 18 VAL B C 1
ATOM 2931 O O . VAL B 1 39 ? 36.353 3.670 -52.481 1.00 23.05 18 VAL B O 1
ATOM 2935 N N . VAL B 1 40 ? 37.218 1.624 -52.030 1.00 24.57 19 VAL B N 1
ATOM 2936 C CA . VAL B 1 40 ? 38.618 2.004 -52.188 1.00 25.13 19 VAL B CA 1
ATOM 2937 C C . VAL B 1 40 ? 39.353 1.087 -53.166 1.00 26.76 19 VAL B C 1
ATOM 2938 O O . VAL B 1 40 ? 39.159 -0.139 -53.177 1.00 26.87 19 VAL B O 1
ATOM 2942 N N . ARG B 1 41 ? 40.179 1.705 -54.000 1.00 28.49 20 ARG B N 1
ATOM 2943 C CA . ARG B 1 41 ? 41.153 0.995 -54.825 1.00 30.41 20 ARG B CA 1
ATOM 2944 C C . ARG B 1 41 ? 42.501 1.143 -54.139 1.00 29.65 20 ARG B C 1
ATOM 2945 O O . ARG B 1 41 ? 43.127 2.192 -54.265 1.00 28.89 20 ARG B O 1
ATOM 2953 N N . PRO B 1 42 ? 42.941 0.106 -53.396 1.00 30.13 21 PRO B N 1
ATOM 2954 C CA . PRO B 1 42 ? 44.128 0.217 -52.560 1.00 30.26 21 PRO B CA 1
ATOM 2955 C C . PRO B 1 42 ? 45.422 0.498 -53.313 1.00 31.22 21 PRO B C 1
ATOM 2956 O O . PRO B 1 42 ? 46.255 1.259 -52.818 1.00 30.42 21 PRO B O 1
ATOM 2960 N N . ALA B 1 43 ? 45.594 -0.083 -54.498 1.00 32.89 22 ALA B N 1
ATOM 2961 C CA . ALA B 1 43 ? 46.834 0.132 -55.239 1.00 34.05 22 ALA B CA 1
ATOM 2962 C C . ALA B 1 43 ? 47.092 1.635 -55.406 1.00 34.86 22 ALA B C 1
ATOM 2963 O O . ALA B 1 43 ? 48.135 2.143 -54.987 1.00 36.45 22 ALA B O 1
ATOM 2965 N N . SER B 1 44 ? 46.123 2.336 -55.991 1.00 35.28 23 SER B N 1
ATOM 2966 C CA . SER B 1 44 ? 46.236 3.772 -56.264 1.00 35.25 23 SER B CA 1
ATOM 2967 C C . SER B 1 44 ? 45.890 4.620 -55.059 1.00 34.82 23 SER B C 1
ATOM 2968 O O . SER B 1 44 ? 46.227 5.806 -55.006 1.00 36.37 23 SER B O 1
ATOM 2971 N N . GLY B 1 45 ? 45.180 4.019 -54.108 1.00 32.29 24 GLY B N 1
ATOM 2972 C CA . GLY B 1 45 ? 44.610 4.754 -53.016 1.00 30.94 24 GLY B CA 1
ATOM 2973 C C . GLY B 1 45 ? 43.356 5.532 -53.374 1.00 30.91 24 GLY B C 1
ATOM 2974 O O . GLY B 1 45 ? 42.805 6.200 -52.518 1.00 28.47 24 GLY B O 1
ATOM 2975 N N . GLU B 1 46 ? 42.868 5.469 -54.617 1.00 30.37 25 GLU B N 1
ATOM 2976 C CA . GLU B 1 46 ? 41.740 6.321 -54.953 1.00 31.23 25 GLU B CA 1
ATOM 2977 C C . GLU B 1 46 ? 40.451 5.855 -54.222 1.00 28.98 25 GLU B C 1
ATOM 2978 O O . GLU B 1 46 ? 40.190 4.657 -54.083 1.00 28.35 25 GLU B O 1
ATOM 2984 N N . PHE B 1 47 ? 39.696 6.822 -53.720 1.00 28.19 26 PHE B N 1
ATOM 2985 C CA . PHE B 1 47 ? 38.395 6.581 -53.104 1.00 27.68 26 PHE B CA 1
ATOM 2986 C C . PHE B 1 47 ? 37.291 6.850 -54.102 1.00 28.10 26 PHE B C 1
ATOM 2987 O O . PHE B 1 47 ? 37.123 7.979 -54.533 1.00 28.40 26 PHE B O 1
ATOM 2995 N N . LEU B 1 48 ? 36.493 5.836 -54.399 1.00 28.24 27 LEU B N 1
ATOM 2996 C CA . LEU B 1 48 ? 35.332 6.015 -55.274 1.00 28.68 27 LEU B CA 1
ATOM 2997 C C . LEU B 1 48 ? 34.119 6.593 -54.542 1.00 28.21 27 LEU B C 1
ATOM 2998 O O . LEU B 1 48 ? 33.249 7.205 -55.152 1.00 28.47 27 LEU B O 1
ATOM 3003 N N . ALA B 1 49 ? 34.041 6.373 -53.234 1.00 27.77 28 ALA B N 1
ATOM 3004 C CA . ALA B 1 49 ? 32.979 6.947 -52.428 1.00 27.46 28 ALA B CA 1
ATOM 3005 C C . ALA B 1 49 ? 33.384 6.807 -50.977 1.00 27.07 28 ALA B C 1
ATOM 3006 O O . ALA B 1 49 ? 34.167 5.936 -50.641 1.00 26.03 28 ALA B O 1
ATOM 3008 N N . ASP B 1 50 ? 32.867 7.679 -50.131 1.00 27.87 29 ASP B N 1
ATOM 3009 C CA . ASP B 1 50 ? 32.949 7.450 -48.687 1.00 27.98 29 ASP B CA 1
ATOM 3010 C C . ASP B 1 50 ? 31.790 8.145 -48.007 1.00 26.30 29 ASP B C 1
ATOM 3011 O O . ASP B 1 50 ? 31.144 9.025 -48.599 1.00 25.51 29 ASP B O 1
ATOM 3016 N N . GLY B 1 51 ? 31.475 7.706 -46.788 1.00 24.71 30 GLY B N 1
ATOM 3017 C CA . GLY B 1 51 ? 30.382 8.314 -46.050 1.00 23.79 30 GLY B CA 1
ATOM 3018 C C . GLY B 1 51 ? 30.318 7.787 -44.628 1.00 22.65 30 GLY B C 1
ATOM 3019 O O . GLY B 1 51 ? 31.106 6.935 -44.225 1.00 21.25 30 GLY B O 1
ATOM 3020 N N . ILE B 1 52 ? 29.380 8.329 -43.871 1.00 22.76 31 ILE B N 1
ATOM 3021 C CA A ILE B 1 52 ? 29.157 7.886 -42.506 0.50 22.20 31 ILE B CA 1
ATOM 3022 C CA B ILE B 1 52 ? 29.167 7.912 -42.487 0.50 22.12 31 ILE B CA 1
ATOM 3023 C C . ILE B 1 52 ? 27.656 7.878 -42.280 1.00 22.88 31 ILE B C 1
ATOM 3024 O O . ILE B 1 52 ? 26.982 8.818 -42.666 1.00 22.64 31 ILE B O 1
ATOM 3033 N N . ILE B 1 53 ? 27.137 6.779 -41.720 1.00 23.18 32 ILE B N 1
ATOM 3034 C CA . ILE B 1 53 ? 25.736 6.680 -41.333 1.00 24.15 32 ILE B CA 1
ATOM 3035 C C . ILE B 1 53 ? 25.735 6.887 -39.827 1.00 25.36 32 ILE B C 1
ATOM 3036 O O . ILE B 1 53 ? 26.374 6.118 -39.075 1.00 24.28 32 ILE B O 1
ATOM 3041 N N . GLU B 1 54 ? 25.037 7.937 -39.387 1.00 25.95 33 GLU B N 1
ATOM 3042 C CA . GLU B 1 54 ? 25.128 8.396 -38.006 1.00 26.57 33 GLU B CA 1
ATOM 3043 C C . GLU B 1 54 ? 23.856 8.124 -37.213 1.00 27.67 33 GLU B C 1
ATOM 3044 O O . GLU B 1 54 ? 22.829 7.761 -37.780 1.00 27.00 33 GLU B O 1
ATOM 3050 N N . GLU B 1 55 ? 23.966 8.279 -35.894 1.00 27.65 34 GLU B N 1
ATOM 3051 C CA . GLU B 1 55 ? 22.820 8.144 -34.982 1.00 29.10 34 GLU B CA 1
ATOM 3052 C C . GLU B 1 55 ? 22.090 6.817 -35.142 1.00 27.49 34 GLU B C 1
ATOM 3053 O O . GLU B 1 55 ? 20.852 6.763 -35.213 1.00 29.24 34 GLU B O 1
ATOM 3059 N N . ILE B 1 56 ? 22.860 5.731 -35.188 1.00 25.23 35 ILE B N 1
ATOM 3060 C CA . ILE B 1 56 ? 22.264 4.398 -35.222 1.00 24.55 35 ILE B CA 1
ATOM 3061 C C . ILE B 1 56 ? 21.403 4.246 -33.965 1.00 24.22 35 ILE B C 1
ATOM 3062 O O . ILE B 1 56 ? 21.822 4.620 -32.863 1.00 25.58 35 ILE B O 1
ATOM 3067 N N . GLY B 1 57 ? 20.202 3.724 -34.158 1.00 24.33 36 GLY B N 1
ATOM 3068 C CA . GLY B 1 57 ? 19.141 3.753 -33.148 1.00 24.53 36 GLY B CA 1
ATOM 3069 C C . GLY B 1 57 ? 18.080 4.814 -33.410 1.00 24.98 36 GLY B C 1
ATOM 3070 O O . GLY B 1 57 ? 17.112 4.933 -32.654 1.00 25.40 36 GLY B O 1
ATOM 3071 N N . SER B 1 58 ? 18.264 5.627 -34.443 1.00 23.59 37 SER B N 1
ATOM 3072 C CA . SER B 1 58 ? 17.249 6.601 -34.852 1.00 23.91 37 SER B CA 1
ATOM 3073 C C . SER B 1 58 ? 16.043 5.914 -35.486 1.00 23.92 37 SER B C 1
ATOM 3074 O O . SER B 1 58 ? 16.061 4.717 -35.809 1.00 24.10 37 SER B O 1
ATOM 3077 N N . GLY B 1 59 ? 14.981 6.681 -35.681 1.00 24.27 38 GLY B N 1
ATOM 3078 C CA . GLY B 1 59 ? 13.809 6.177 -36.388 1.00 25.18 38 GLY B CA 1
ATOM 3079 C C . GLY B 1 59 ? 14.173 5.627 -37.750 1.00 25.71 38 GLY B C 1
ATOM 3080 O O . GLY B 1 59 ? 13.740 4.537 -38.124 1.00 27.25 38 GLY B O 1
ATOM 3081 N N . ALA B 1 60 ? 15.001 6.373 -38.479 1.00 25.14 39 ALA B N 1
ATOM 3082 C CA . ALA B 1 60 ? 15.391 6.015 -39.833 1.00 25.80 39 ALA B CA 1
ATOM 3083 C C . ALA B 1 60 ? 16.406 4.878 -39.894 1.00 25.46 39 ALA B C 1
ATOM 3084 O O . ALA B 1 60 ? 16.371 4.099 -40.831 1.00 26.11 39 ALA B O 1
ATOM 3086 N N . VAL B 1 61 ? 17.298 4.809 -38.910 1.00 25.30 40 VAL B N 1
ATOM 3087 C CA . VAL B 1 61 ? 18.366 3.787 -38.873 1.00 25.23 40 VAL B CA 1
ATOM 3088 C C . VAL B 1 61 ? 18.390 3.094 -37.494 1.00 25.48 40 VAL B C 1
ATOM 3089 O O . VAL B 1 61 ? 19.223 3.401 -36.650 1.00 24.23 40 VAL B O 1
ATOM 3093 N N . PRO B 1 62 ? 17.461 2.166 -37.257 1.00 27.35 41 PRO B N 1
ATOM 3094 C CA . PRO B 1 62 ? 17.333 1.714 -35.861 1.00 27.83 41 PRO B CA 1
ATOM 3095 C C . PRO B 1 62 ? 18.416 0.750 -35.372 1.00 27.99 41 PRO B C 1
ATOM 3096 O O . PRO B 1 62 ? 18.580 0.583 -34.149 1.00 28.11 41 PRO B O 1
ATOM 3100 N N . ASP B 1 63 ? 19.100 0.086 -36.296 1.00 27.52 42 ASP B N 1
ATOM 3101 C CA . ASP B 1 63 ? 20.142 -0.883 -35.942 1.00 28.20 42 ASP B CA 1
ATOM 3102 C C . ASP B 1 63 ? 21.242 -0.885 -37.002 1.00 28.18 42 ASP B C 1
ATOM 3103 O O . ASP B 1 63 ? 21.153 -0.169 -38.018 1.00 26.85 42 ASP B O 1
ATOM 3108 N N . HIS B 1 64 ? 22.269 -1.707 -36.787 1.00 27.62 43 HIS B N 1
ATOM 3109 C CA . HIS B 1 64 ? 23.428 -1.722 -37.686 1.00 28.23 43 HIS B CA 1
ATOM 3110 C C . HIS B 1 64 ? 23.089 -2.304 -39.054 1.00 28.58 43 HIS B C 1
ATOM 3111 O O . HIS B 1 64 ? 23.645 -1.900 -40.064 1.00 28.62 43 HIS B O 1
ATOM 3118 N N . ASP B 1 65 ? 22.129 -3.218 -39.074 1.00 29.80 44 ASP B N 1
ATOM 3119 C CA . ASP B 1 65 ? 21.623 -3.786 -40.314 1.00 29.77 44 ASP B CA 1
ATOM 3120 C C . ASP B 1 65 ? 21.004 -2.686 -41.198 1.00 29.21 44 ASP B C 1
ATOM 3121 O O . ASP B 1 65 ? 21.303 -2.597 -42.400 1.00 28.72 44 ASP B O 1
ATOM 3126 N N . ALA B 1 66 ? 20.162 -1.842 -40.600 1.00 28.21 45 ALA B N 1
ATOM 3127 C CA . ALA B 1 66 ? 19.611 -0.668 -41.297 1.00 28.16 45 ALA B CA 1
ATOM 3128 C C . ALA B 1 66 ? 20.746 0.249 -41.779 1.00 27.34 45 ALA B C 1
ATOM 3129 O O . ALA B 1 66 ? 20.671 0.836 -42.858 1.00 26.51 45 ALA B O 1
ATOM 3131 N N . ALA B 1 67 ? 21.798 0.343 -40.970 1.00 25.44 46 ALA B N 1
ATOM 3132 C CA . ALA B 1 67 ? 22.894 1.268 -41.245 1.00 24.47 46 ALA B CA 1
ATOM 3133 C C . ALA B 1 67 ? 23.678 0.891 -42.491 1.00 24.06 46 ALA B C 1
ATOM 3134 O O . ALA B 1 67 ? 23.970 1.746 -43.339 1.00 23.66 46 ALA B O 1
ATOM 3136 N N . LEU B 1 68 ? 24.016 -0.388 -42.628 1.00 24.70 47 LEU B N 1
ATOM 3137 C CA . LEU B 1 68 ? 24.731 -0.809 -43.827 1.00 25.70 47 LEU B CA 1
ATOM 3138 C C . LEU B 1 68 ? 23.813 -0.682 -45.036 1.00 26.16 47 LEU B C 1
ATOM 3139 O O . LEU B 1 68 ? 24.258 -0.248 -46.087 1.00 27.72 47 LEU B O 1
ATOM 3144 N N . ARG B 1 69 ? 22.532 -1.037 -44.894 1.00 28.34 48 ARG B N 1
ATOM 3145 C CA . ARG B 1 69 ? 21.575 -0.849 -46.010 1.00 28.00 48 ARG B CA 1
ATOM 3146 C C . ARG B 1 69 ? 21.509 0.609 -46.452 1.00 27.21 48 ARG B C 1
ATOM 3147 O O . ARG B 1 69 ? 21.477 0.892 -47.653 1.00 27.69 48 ARG B O 1
ATOM 3155 N N . ALA B 1 70 ? 21.494 1.522 -45.493 1.00 25.99 49 ALA B N 1
ATOM 3156 C CA . ALA B 1 70 ? 21.494 2.956 -45.778 1.00 26.14 49 ALA B CA 1
ATOM 3157 C C . ALA B 1 70 ? 22.778 3.408 -46.509 1.00 26.02 49 ALA B C 1
ATOM 3158 O O . ALA B 1 70 ? 22.707 4.197 -47.450 1.00 27.18 49 ALA B O 1
ATOM 3160 N N . ALA B 1 71 ? 23.937 2.887 -46.096 1.00 25.09 50 ALA B N 1
ATOM 3161 C CA . ALA B 1 71 ? 25.190 3.171 -46.795 1.00 25.20 50 ALA B CA 1
ATOM 3162 C C . ALA B 1 71 ? 25.061 2.763 -48.274 1.00 26.51 50 ALA B C 1
ATOM 3163 O O . ALA B 1 71 ? 25.449 3.514 -49.167 1.00 26.16 50 ALA B O 1
ATOM 3165 N N . PHE B 1 72 ? 24.477 1.589 -48.511 1.00 27.39 51 PHE B N 1
ATOM 3166 C CA . PHE B 1 72 ? 24.214 1.098 -49.864 1.00 29.94 51 PHE B CA 1
ATOM 3167 C C . PHE B 1 72 ? 23.258 2.029 -50.640 1.00 30.60 51 PHE B C 1
ATOM 3168 O O . PHE B 1 72 ? 23.457 2.245 -51.828 1.00 29.55 51 PHE B O 1
ATOM 3176 N N . ASP B 1 73 ? 22.251 2.596 -49.963 1.00 30.69 52 ASP B N 1
ATOM 3177 C CA . ASP B 1 73 ? 21.359 3.602 -50.591 1.00 30.77 52 ASP B CA 1
ATOM 3178 C C . ASP B 1 73 ? 22.116 4.872 -50.977 1.00 30.57 52 ASP B C 1
ATOM 3179 O O . ASP B 1 73 ? 21.886 5.448 -52.041 1.00 30.99 52 ASP B O 1
ATOM 3184 N N . GLU B 1 74 ? 23.022 5.317 -50.112 1.00 29.58 53 GLU B N 1
ATOM 3185 C CA . GLU B 1 74 ? 23.826 6.509 -50.412 1.00 29.33 53 GLU B CA 1
ATOM 3186 C C . GLU B 1 74 ? 24.749 6.284 -51.588 1.00 29.30 53 GLU B C 1
ATOM 3187 O O . GLU B 1 74 ? 24.975 7.197 -52.384 1.00 29.63 53 GLU B O 1
ATOM 3193 N N . LEU B 1 75 ? 25.325 5.086 -51.673 1.00 28.70 54 LEU B N 1
ATOM 3194 C CA . LEU B 1 75 ? 26.191 4.750 -52.786 1.00 28.79 54 LEU B CA 1
ATOM 3195 C C . LEU B 1 75 ? 25.380 4.787 -54.078 1.00 30.25 54 LEU B C 1
ATOM 3196 O O . LEU B 1 75 ? 25.804 5.386 -55.081 1.00 30.26 54 LEU B O 1
ATOM 3201 N N . ALA B 1 76 ? 24.214 4.154 -54.033 1.00 30.87 55 ALA B N 1
ATOM 3202 C CA . ALA B 1 76 ? 23.305 4.121 -55.168 1.00 33.78 55 ALA B CA 1
ATOM 3203 C C . ALA B 1 76 ? 22.914 5.535 -55.571 1.00 35.47 55 ALA B C 1
ATOM 3204 O O . ALA B 1 76 ? 22.979 5.886 -56.765 1.00 37.13 55 ALA B O 1
ATOM 3206 N N . ALA B 1 77 ? 22.549 6.340 -54.573 1.00 36.03 56 ALA B N 1
ATOM 3207 C CA . ALA B 1 77 ? 22.151 7.733 -54.789 1.00 37.76 56 ALA B CA 1
ATOM 3208 C C . ALA B 1 77 ? 23.265 8.557 -55.440 1.00 37.84 56 ALA B C 1
ATOM 3209 O O . ALA B 1 77 ? 22.999 9.497 -56.194 1.00 38.65 56 ALA B O 1
ATOM 3211 N N . ALA B 1 78 ? 24.508 8.187 -55.160 1.00 37.93 57 ALA B N 1
ATOM 3212 C CA . ALA B 1 78 ? 25.662 8.822 -55.786 1.00 37.06 57 ALA B CA 1
ATOM 3213 C C . ALA B 1 78 ? 25.963 8.261 -57.189 1.00 37.95 57 ALA B C 1
ATOM 3214 O O . ALA B 1 78 ? 26.855 8.753 -57.863 1.00 36.68 57 ALA B O 1
ATOM 3216 N N . GLY B 1 79 ? 25.214 7.248 -57.627 1.00 37.88 58 GLY B N 1
ATOM 3217 C CA . GLY B 1 79 ? 25.441 6.628 -58.926 1.00 37.53 58 GLY B CA 1
ATOM 3218 C C . GLY B 1 79 ? 26.512 5.558 -58.900 1.00 37.04 58 GLY B C 1
ATOM 3219 O O . GLY B 1 79 ? 27.063 5.208 -59.924 1.00 35.49 58 GLY B O 1
ATOM 3220 N N . LEU B 1 80 ? 26.793 5.024 -57.715 1.00 35.76 59 LEU B N 1
ATOM 3221 C CA . LEU B 1 80 ? 27.745 3.942 -57.574 1.00 36.48 59 LEU B CA 1
ATOM 3222 C C . LEU B 1 80 ? 26.979 2.673 -57.368 1.00 36.53 59 LEU B C 1
ATOM 3223 O O . LEU B 1 80 ? 26.161 2.594 -56.453 1.00 37.01 59 LEU B O 1
ATOM 3228 N N . HIS B 1 81 ? 27.244 1.678 -58.207 1.00 36.12 60 HIS B N 1
ATOM 3229 C CA . HIS B 1 81 ? 26.573 0.395 -58.097 1.00 36.12 60 HIS B CA 1
ATOM 3230 C C . HIS B 1 81 ? 27.617 -0.677 -57.927 1.00 35.38 60 HIS B C 1
ATOM 3231 O O . HIS B 1 81 ? 28.398 -0.945 -58.836 1.00 32.83 60 HIS B O 1
ATOM 3238 N N . LEU B 1 82 ? 27.650 -1.263 -56.731 1.00 36.53 61 LEU B N 1
ATOM 3239 C CA . LEU B 1 82 ? 28.715 -2.197 -56.352 1.00 37.29 61 LEU B CA 1
ATOM 3240 C C . LEU B 1 82 ? 28.824 -3.360 -57.339 1.00 37.98 61 LEU B C 1
ATOM 3241 O O . LEU B 1 82 ? 29.928 -3.813 -57.648 1.00 39.40 61 LEU B O 1
ATOM 3243 N N . GLU B 1 83 ? 27.684 -3.802 -57.866 1.00 39.11 62 GLU B N 1
ATOM 3244 C CA . GLU B 1 83 ? 27.628 -4.901 -58.833 1.00 39.41 62 GLU B CA 1
ATOM 3245 C C . GLU B 1 83 ? 28.417 -4.647 -60.129 1.00 37.86 62 GLU B C 1
ATOM 3246 O O . GLU B 1 83 ? 28.845 -5.596 -60.795 1.00 37.09 62 GLU B O 1
ATOM 3252 N N . ASP B 1 84 ? 28.602 -3.378 -60.480 1.00 36.55 63 ASP B N 1
ATOM 3253 C CA . ASP B 1 84 ? 29.431 -3.013 -61.616 1.00 37.50 63 ASP B CA 1
ATOM 3254 C C . ASP B 1 84 ? 30.890 -2.819 -61.234 1.00 39.40 63 ASP B C 1
ATOM 3255 O O . ASP B 1 84 ? 31.739 -2.663 -62.103 1.00 39.23 63 ASP B O 1
ATOM 3260 N N . LEU B 1 85 ? 31.193 -2.821 -59.940 1.00 39.92 64 LEU B N 1
ATOM 3261 C CA . LEU B 1 85 ? 32.554 -2.578 -59.511 1.00 41.24 64 LEU B CA 1
ATOM 3262 C C . LEU B 1 85 ? 33.267 -3.908 -59.366 1.00 41.52 64 LEU B C 1
ATOM 3263 O O . LEU B 1 85 ? 32.659 -4.973 -59.415 1.00 40.21 64 LEU B O 1
ATOM 3268 N N . ASP B 1 86 ? 34.575 -3.877 -59.230 1.00 44.12 65 ASP B N 1
ATOM 3269 C CA . ASP B 1 86 ? 35.280 -5.141 -59.314 1.00 45.08 65 ASP B CA 1
ATOM 3270 C C . ASP B 1 86 ? 35.394 -5.780 -57.931 1.00 40.80 65 ASP B C 1
ATOM 3271 O O . ASP B 1 86 ? 36.387 -6.428 -57.656 1.00 43.70 65 ASP B O 1
ATOM 3276 N N . LEU B 1 87 ? 34.375 -5.642 -57.071 1.00 37.66 66 LEU B N 1
ATOM 3277 C CA . LEU B 1 87 ? 34.616 -5.856 -55.618 1.00 33.56 66 LEU B CA 1
ATOM 3278 C C . LEU B 1 87 ? 35.264 -7.197 -55.331 1.00 33.32 66 LEU B C 1
ATOM 3279 O O . LEU B 1 87 ? 34.711 -8.249 -55.675 1.00 32.75 66 LEU B O 1
ATOM 3284 N N . LYS B 1 88 ? 36.444 -7.152 -54.710 1.00 31.35 67 LYS B N 1
ATOM 3285 C CA . LYS B 1 88 ? 37.199 -8.352 -54.423 1.00 31.93 67 LYS B CA 1
ATOM 3286 C C . LYS B 1 88 ? 37.082 -8.766 -52.964 1.00 30.13 67 LYS B C 1
ATOM 3287 O O . LYS B 1 88 ? 37.247 -9.948 -52.659 1.00 29.54 67 LYS B O 1
ATOM 3293 N N . ALA B 1 89 ? 36.786 -7.807 -52.071 1.00 28.61 68 ALA B N 1
ATOM 3294 C CA . ALA B 1 89 ? 36.619 -8.107 -50.648 1.00 26.97 68 ALA B CA 1
ATOM 3295 C C . ALA B 1 89 ? 35.882 -7.008 -49.897 1.00 25.64 68 ALA B C 1
ATOM 3296 O O . ALA B 1 89 ? 35.793 -5.865 -50.356 1.00 25.20 68 ALA B O 1
ATOM 3298 N N . VAL B 1 90 ? 35.367 -7.386 -48.731 1.00 24.29 69 VAL B N 1
ATOM 3299 C CA . VAL B 1 90 ? 34.837 -6.435 -47.762 1.00 23.24 69 VAL B CA 1
ATOM 3300 C C . VAL B 1 90 ? 35.746 -6.494 -46.527 1.00 23.00 69 VAL B C 1
ATOM 3301 O O . VAL B 1 90 ? 35.894 -7.550 -45.917 1.00 23.95 69 VAL B O 1
ATOM 3305 N N . GLY B 1 91 ? 36.348 -5.357 -46.193 1.00 21.93 70 GLY B N 1
ATOM 3306 C CA . GLY B 1 91 ? 37.232 -5.236 -45.021 1.00 21.00 70 GLY B CA 1
ATOM 3307 C C . GLY B 1 91 ? 36.476 -4.634 -43.847 1.00 20.54 70 GLY B C 1
ATOM 3308 O O . GLY B 1 91 ? 35.758 -3.644 -44.005 1.00 20.62 70 GLY B O 1
ATOM 3309 N N . HIS B 1 92 ? 36.631 -5.234 -42.666 1.00 19.64 71 HIS B N 1
ATOM 3310 C CA . HIS B 1 92 ? 35.967 -4.746 -41.450 1.00 19.04 71 HIS B CA 1
ATOM 3311 C C . HIS B 1 92 ? 36.991 -4.383 -40.403 1.00 18.25 71 HIS B C 1
ATOM 3312 O O . HIS B 1 92 ? 37.955 -5.103 -40.235 1.00 18.11 71 HIS B O 1
ATOM 3319 N N . ARG B 1 93 ? 36.783 -3.281 -39.677 1.00 17.60 72 ARG B N 1
ATOM 3320 C CA . ARG B 1 93 ? 37.532 -3.085 -38.409 1.00 17.57 72 ARG B CA 1
ATOM 3321 C C . ARG B 1 93 ? 37.067 -4.070 -37.318 1.00 17.30 72 ARG B C 1
ATOM 3322 O O . ARG B 1 93 ? 35.875 -4.123 -36.990 1.00 17.20 72 ARG B O 1
ATOM 3330 N N . MET B 1 94 ? 37.998 -4.830 -36.726 1.00 16.68 73 MET B N 1
ATOM 3331 C CA . MET B 1 94 ? 37.720 -5.570 -35.493 1.00 16.65 73 MET B CA 1
ATOM 3332 C C . MET B 1 94 ? 38.754 -5.124 -34.452 1.00 16.11 73 MET B C 1
ATOM 3333 O O . MET B 1 94 ? 39.948 -5.090 -34.717 1.00 16.53 73 MET B O 1
ATOM 3338 N N . VAL B 1 95 ? 38.295 -4.780 -33.266 1.00 16.20 74 VAL B N 1
ATOM 3339 C CA . VAL B 1 95 ? 39.201 -4.283 -32.230 1.00 15.96 74 VAL B CA 1
ATOM 3340 C C . VAL B 1 95 ? 40.011 -5.383 -31.530 1.00 16.14 74 VAL B C 1
ATOM 3341 O O . VAL B 1 95 ? 41.213 -5.267 -31.413 1.00 16.24 74 VAL B O 1
ATOM 3345 N N . HIS B 1 96 ? 39.374 -6.460 -31.098 1.00 16.80 75 HIS B N 1
ATOM 3346 C CA . HIS B 1 96 ? 40.083 -7.502 -30.353 1.00 16.46 75 HIS B CA 1
ATOM 3347 C C . HIS B 1 96 ? 39.866 -8.871 -31.005 1.00 17.55 75 HIS B C 1
ATOM 3348 O O . HIS B 1 96 ? 38.722 -9.305 -31.161 1.00 17.10 75 HIS B O 1
ATOM 3355 N N . GLY B 1 97 ? 40.967 -9.556 -31.266 1.00 18.13 76 GLY B N 1
ATOM 3356 C CA . GLY B 1 97 ? 40.952 -10.976 -31.673 1.00 19.54 76 GLY B CA 1
ATOM 3357 C C . GLY B 1 97 ? 41.679 -11.891 -30.690 1.00 20.82 76 GLY B C 1
ATOM 3358 O O . GLY B 1 97 ? 41.932 -13.057 -30.977 1.00 20.69 76 GLY B O 1
ATOM 3359 N N . GLY B 1 98 ? 42.011 -11.384 -29.506 1.00 21.77 77 GLY B N 1
ATOM 3360 C CA . GLY B 1 98 ? 42.777 -12.155 -28.522 1.00 22.91 77 GLY B CA 1
ATOM 3361 C C . GLY B 1 98 ? 44.095 -12.665 -29.079 1.00 24.33 77 GLY B C 1
ATOM 3362 O O . GLY B 1 98 ? 44.715 -12.027 -29.921 1.00 24.05 77 GLY B O 1
ATOM 3363 N N . LYS B 1 99 ? 44.506 -13.847 -28.633 1.00 26.50 78 LYS B N 1
ATOM 3364 C CA . LYS B 1 99 ? 45.753 -14.445 -29.099 1.00 28.51 78 LYS B CA 1
ATOM 3365 C C . LYS B 1 99 ? 45.636 -15.063 -30.497 1.00 29.59 78 LYS B C 1
ATOM 3366 O O . LYS B 1 99 ? 46.616 -15.100 -31.231 1.00 30.92 78 LYS B O 1
ATOM 3368 N N . THR B 1 100 ? 44.434 -15.510 -30.869 1.00 30.66 79 THR B N 1
ATOM 3369 C CA . THR B 1 100 ? 44.245 -16.369 -32.038 1.00 31.27 79 THR B CA 1
ATOM 3370 C C . THR B 1 100 ? 44.218 -15.612 -33.352 1.00 29.59 79 THR B C 1
ATOM 3371 O O . THR B 1 100 ? 44.709 -16.115 -34.356 1.00 29.64 79 THR B O 1
ATOM 3375 N N . PHE B 1 101 ? 43.613 -14.421 -33.353 1.00 27.45 80 PHE B N 1
ATOM 3376 C CA . PHE B 1 101 ? 43.469 -13.644 -34.564 1.00 25.92 80 PHE B CA 1
ATOM 3377 C C . PHE B 1 101 ? 44.045 -12.251 -34.366 1.00 25.20 80 PHE B C 1
ATOM 3378 O O . PHE B 1 101 ? 43.582 -11.496 -33.508 1.00 23.75 80 PHE B O 1
ATOM 3386 N N . TYR B 1 102 ? 45.054 -11.920 -35.157 1.00 23.87 81 TYR B N 1
ATOM 3387 C CA . TYR B 1 102 ? 45.556 -10.554 -35.204 1.00 22.77 81 TYR B CA 1
ATOM 3388 C C . TYR B 1 102 ? 45.939 -10.125 -36.616 1.00 22.33 81 TYR B C 1
ATOM 3389 O O . TYR B 1 102 ? 45.827 -8.950 -36.957 1.00 21.69 81 TYR B O 1
ATOM 3398 N N . LYS B 1 103 ? 46.413 -11.061 -37.439 1.00 23.21 82 LYS B N 1
ATOM 3399 C CA . LYS B 1 103 ? 46.691 -10.754 -38.836 1.00 23.80 82 LYS B CA 1
ATOM 3400 C C . LYS B 1 103 ? 45.359 -10.560 -39.572 1.00 22.83 82 LYS B C 1
ATOM 3401 O O . LYS B 1 103 ? 44.333 -11.070 -39.132 1.00 22.12 82 LYS B O 1
ATOM 3407 N N . PRO B 1 104 ? 45.371 -9.815 -40.683 1.00 22.61 83 PRO B N 1
ATOM 3408 C CA . PRO B 1 104 ? 44.157 -9.733 -41.499 1.00 23.13 83 PRO B CA 1
ATOM 3409 C C . PRO B 1 104 ? 43.670 -11.147 -41.802 1.00 24.25 83 PRO B C 1
ATOM 3410 O O . PRO B 1 104 ? 44.456 -11.992 -42.253 1.00 25.67 83 PRO B O 1
ATOM 3414 N N . SER B 1 105 ? 42.407 -11.414 -41.495 1.00 24.11 84 SER B N 1
ATOM 3415 C CA . SER B 1 105 ? 41.906 -12.786 -41.450 1.00 24.27 84 SER B CA 1
ATOM 3416 C C . SER B 1 105 ? 40.586 -12.907 -42.184 1.00 24.01 84 SER B C 1
ATOM 3417 O O . SER B 1 105 ? 39.697 -12.065 -42.054 1.00 21.80 84 SER B O 1
ATOM 3420 N N . VAL B 1 106 ? 40.441 -13.975 -42.960 1.00 25.05 85 VAL B N 1
ATOM 3421 C CA . VAL B 1 106 ? 39.177 -14.213 -43.634 1.00 25.95 85 VAL B CA 1
ATOM 3422 C C . VAL B 1 106 ? 38.131 -14.568 -42.577 1.00 25.82 85 VAL B C 1
ATOM 3423 O O . VAL B 1 106 ? 38.339 -15.477 -41.753 1.00 26.54 85 VAL B O 1
ATOM 3427 N N . VAL B 1 107 ? 37.017 -13.842 -42.600 1.00 25.85 86 VAL B N 1
ATOM 3428 C CA . VAL B 1 107 ? 35.929 -14.080 -41.676 1.00 26.61 86 VAL B CA 1
ATOM 3429 C C . VAL B 1 107 ? 35.215 -15.410 -41.957 1.00 28.49 86 VAL B C 1
ATOM 3430 O O . VAL B 1 107 ? 34.858 -15.713 -43.112 1.00 28.66 86 VAL B O 1
ATOM 3434 N N . ASP B 1 108 ? 35.046 -16.200 -40.897 1.00 28.71 87 ASP B N 1
ATOM 3435 C CA . ASP B 1 108 ? 34.152 -17.360 -40.902 1.00 30.94 87 ASP B CA 1
ATOM 3436 C C . ASP B 1 108 ? 33.472 -17.467 -39.537 1.00 31.47 87 ASP B C 1
ATOM 3437 O O . ASP B 1 108 ? 33.681 -16.631 -38.675 1.00 29.77 87 ASP B O 1
ATOM 3442 N N . ASP B 1 109 ? 32.630 -18.468 -39.352 1.00 32.81 88 ASP B N 1
ATOM 3443 C CA . ASP B 1 109 ? 31.943 -18.646 -38.080 1.00 34.73 88 ASP B CA 1
ATOM 3444 C C . ASP B 1 109 ? 32.917 -18.761 -36.904 1.00 34.22 88 ASP B C 1
ATOM 3445 O O . ASP B 1 109 ? 32.648 -18.219 -35.832 1.00 35.89 88 ASP B O 1
ATOM 3450 N N . GLU B 1 110 ? 34.053 -19.434 -37.101 1.00 33.38 89 GLU B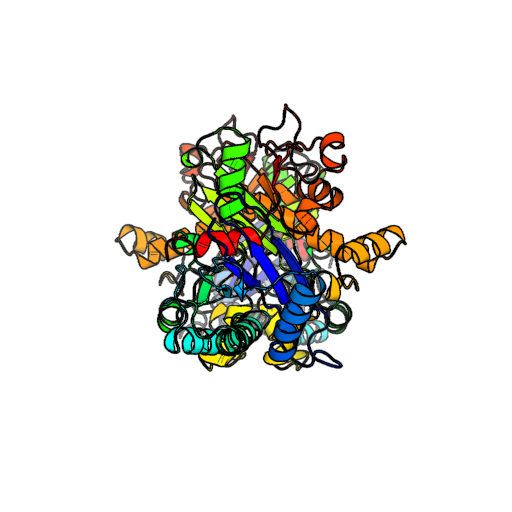 N 1
ATOM 3451 C CA . GLU B 1 110 ? 35.099 -19.525 -36.065 1.00 32.35 89 GLU B CA 1
ATOM 3452 C C . GLU B 1 110 ? 35.525 -18.132 -35.563 1.00 29.85 89 GLU B C 1
ATOM 3453 O O . GLU B 1 110 ? 35.486 -17.829 -34.366 1.00 29.18 89 GLU B O 1
ATOM 3455 N N . LEU B 1 111 ? 35.912 -17.286 -36.506 1.00 28.10 90 LEU B N 1
ATOM 3456 C CA . LEU B 1 111 ? 36.440 -15.969 -36.170 1.00 26.76 90 LEU B CA 1
ATOM 3457 C C . LEU B 1 111 ? 35.381 -15.138 -35.439 1.00 26.51 90 LEU B C 1
ATOM 3458 O O . LEU B 1 111 ? 35.672 -14.477 -34.415 1.00 24.46 90 LEU B O 1
ATOM 3463 N N . ILE B 1 112 ? 34.149 -15.181 -35.936 1.00 25.51 91 ILE B N 1
ATOM 3464 C CA . ILE B 1 112 ? 33.052 -14.450 -35.298 1.00 25.41 91 ILE B CA 1
ATOM 3465 C C . ILE B 1 112 ? 32.803 -14.946 -33.868 1.00 25.66 91 ILE B C 1
ATOM 3466 O O . ILE B 1 112 ? 32.596 -14.143 -32.960 1.00 25.32 91 ILE B O 1
ATOM 3471 N N . ALA B 1 113 ? 32.873 -16.258 -33.663 1.00 25.72 92 ALA B N 1
ATOM 3472 C CA . ALA B 1 113 ? 32.703 -16.837 -32.329 1.00 26.35 92 ALA B CA 1
ATOM 3473 C C . ALA B 1 113 ? 33.777 -16.357 -31.332 1.00 25.77 92 ALA B C 1
ATOM 3474 O O . ALA B 1 113 ? 33.503 -16.123 -30.146 1.00 26.72 92 ALA B O 1
ATOM 3476 N N . LYS B 1 114 ? 35.007 -16.236 -31.812 1.00 26.34 93 LYS B N 1
ATOM 3477 C CA . LYS B 1 114 ? 36.102 -15.786 -30.960 1.00 26.22 93 LYS B CA 1
ATOM 3478 C C . LYS B 1 114 ? 35.917 -14.287 -30.661 1.00 24.90 93 LYS B C 1
ATOM 3479 O O . LYS B 1 114 ? 36.046 -13.866 -29.522 1.00 23.50 93 LYS B O 1
ATOM 3485 N N . ALA B 1 115 ? 35.593 -13.495 -31.680 1.00 24.11 94 ALA B N 1
ATOM 3486 C CA . ALA B 1 115 ? 35.333 -12.059 -31.470 1.00 22.51 94 ALA B CA 1
ATOM 3487 C C . ALA B 1 115 ? 34.206 -11.818 -30.464 1.00 22.43 94 ALA B C 1
ATOM 3488 O O . ALA B 1 115 ? 34.277 -10.890 -29.630 1.00 21.07 94 ALA B O 1
ATOM 3490 N N . ARG B 1 116 ? 33.163 -12.647 -30.522 1.00 22.61 95 ARG B N 1
ATOM 3491 C CA . ARG B 1 116 ? 32.073 -12.579 -29.559 1.00 23.06 95 ARG B CA 1
ATOM 3492 C C . ARG B 1 116 ? 32.562 -12.933 -28.158 1.00 22.51 95 ARG B C 1
ATOM 3493 O O . ARG B 1 116 ? 32.215 -12.259 -27.180 1.00 21.34 95 ARG B O 1
ATOM 3501 N N . GLU B 1 117 ? 33.380 -13.975 -28.062 1.00 23.10 96 GLU B N 1
ATOM 3502 C CA . GLU B 1 117 ? 33.907 -14.412 -26.767 1.00 23.59 96 GLU B CA 1
ATOM 3503 C C . GLU B 1 117 ? 34.693 -13.271 -26.106 1.00 22.41 96 GLU B C 1
ATOM 3504 O O . GLU B 1 117 ? 34.657 -13.086 -24.904 1.00 21.93 96 GLU B O 1
ATOM 3510 N N . LEU B 1 118 ? 35.413 -12.544 -26.933 1.00 21.97 97 LEU B N 1
ATOM 3511 C CA . LEU B 1 118 ? 36.276 -11.461 -26.508 1.00 21.08 97 LEU B CA 1
ATOM 3512 C C . LEU B 1 118 ? 35.562 -10.119 -26.404 1.00 19.70 97 LEU B C 1
ATOM 3513 O O . LEU B 1 118 ? 36.172 -9.144 -25.975 1.00 18.67 97 LEU B O 1
ATOM 3518 N N . SER B 1 119 ? 34.276 -10.057 -26.734 1.00 18.72 98 SER B N 1
ATOM 3519 C CA . SER B 1 119 ? 33.548 -8.772 -26.633 1.00 17.79 98 SER B CA 1
ATOM 3520 C C . SER B 1 119 ? 33.648 -8.096 -25.266 1.00 16.82 98 SER B C 1
ATOM 3521 O O . SER B 1 119 ? 33.785 -6.881 -25.203 1.00 16.00 98 SER B O 1
ATOM 3524 N N . PRO B 1 120 ? 33.617 -8.861 -24.162 1.00 16.49 99 PRO B N 1
ATOM 3525 C CA . PRO B 1 120 ? 33.791 -8.172 -22.886 1.00 16.08 99 PRO B CA 1
ATOM 3526 C C . PRO B 1 120 ? 35.161 -7.480 -22.675 1.00 15.58 99 PRO B C 1
ATOM 3527 O O . PRO B 1 120 ? 35.243 -6.633 -21.782 1.00 15.03 99 PRO B O 1
ATOM 3531 N N . LEU B 1 121 ? 36.188 -7.805 -23.470 1.00 15.36 100 LEU B N 1
ATOM 3532 C CA . LEU B 1 121 ? 37.486 -7.080 -23.429 1.00 15.78 100 LEU B CA 1
ATOM 3533 C C . LEU B 1 121 ? 37.440 -5.785 -24.211 1.00 15.16 100 LEU B C 1
ATOM 3534 O O . LEU B 1 121 ? 38.310 -4.914 -24.037 1.00 14.89 100 LEU B O 1
ATOM 3539 N N . ALA B 1 122 ? 36.450 -5.649 -25.082 1.00 14.65 101 ALA B N 1
ATOM 3540 C CA . ALA B 1 122 ? 36.286 -4.443 -25.896 1.00 14.68 101 ALA B CA 1
ATOM 3541 C C . ALA B 1 122 ? 34.809 -4.227 -26.124 1.00 14.88 101 ALA B C 1
ATOM 3542 O O . ALA B 1 122 ? 34.323 -4.291 -27.293 1.00 14.64 101 ALA B O 1
ATOM 3544 N N . PRO B 1 123 ? 34.080 -3.963 -25.028 1.00 15.05 102 PRO B N 1
ATOM 3545 C CA . PRO B 1 123 ? 32.603 -3.945 -25.077 1.00 15.14 102 PRO B CA 1
ATOM 3546 C C . PRO B 1 123 ? 31.964 -2.804 -25.881 1.00 15.77 102 PRO B C 1
ATOM 3547 O O . PRO B 1 123 ? 30.775 -2.885 -26.210 1.00 16.30 102 PRO B O 1
ATOM 3551 N N . LEU B 1 124 ? 32.706 -1.728 -26.123 1.00 15.89 103 LEU B N 1
ATOM 3552 C CA . LEU B 1 124 ? 32.206 -0.618 -26.936 1.00 17.11 103 LEU B CA 1
ATOM 3553 C C . LEU B 1 124 ? 32.461 -0.825 -28.416 1.00 17.27 103 LEU B C 1
ATOM 3554 O O . LEU B 1 124 ? 31.980 -0.036 -29.237 1.00 18.71 103 LEU B O 1
ATOM 3559 N N . HIS B 1 125 ? 33.237 -1.842 -28.783 1.00 16.73 104 HIS B N 1
ATOM 3560 C CA . HIS B 1 125 ? 33.703 -1.936 -30.172 1.00 17.81 104 HIS B CA 1
ATOM 3561 C C . HIS B 1 125 ? 33.473 -3.273 -30.813 1.00 17.26 104 HIS B C 1
ATOM 3562 O O . HIS B 1 125 ? 33.088 -3.353 -31.973 1.00 18.20 104 HIS B O 1
ATOM 3569 N N . ASN B 1 126 ? 33.792 -4.340 -30.111 1.00 16.85 105 ASN B N 1
ATOM 3570 C CA . ASN B 1 126 ? 33.653 -5.656 -30.723 1.00 17.17 105 ASN B CA 1
ATOM 3571 C C . ASN B 1 126 ? 32.175 -5.968 -31.070 1.00 17.63 105 ASN B C 1
ATOM 3572 O O . ASN B 1 126 ? 31.904 -6.424 -32.166 1.00 18.56 105 ASN B O 1
ATOM 3577 N N . PRO B 1 127 ? 31.233 -5.686 -30.155 1.00 17.69 106 PRO B N 1
ATOM 3578 C CA . PRO B 1 127 ? 29.833 -6.001 -30.512 1.00 18.12 106 PRO B CA 1
ATOM 3579 C C . PRO B 1 127 ? 29.323 -5.329 -31.796 1.00 18.45 106 PRO B C 1
ATOM 3580 O O . PRO B 1 127 ? 28.764 -6.041 -32.631 1.00 18.90 106 PRO B O 1
ATOM 3584 N N . PRO B 1 128 ? 29.476 -3.986 -31.960 1.00 18.18 107 PRO B N 1
ATOM 3585 C CA . PRO B 1 128 ? 28.941 -3.421 -33.224 1.00 18.20 107 PRO B CA 1
ATOM 3586 C C . PRO B 1 128 ? 29.728 -3.823 -34.443 1.00 18.53 107 PRO B C 1
ATOM 3587 O O . PRO B 1 128 ? 29.180 -3.812 -35.554 1.00 19.12 107 PRO B O 1
ATOM 3591 N N . ALA B 1 129 ? 31.000 -4.169 -34.251 1.00 18.49 108 ALA B N 1
ATOM 3592 C CA . ALA B 1 129 ? 31.827 -4.645 -35.370 1.00 18.83 108 ALA B CA 1
ATOM 3593 C C . ALA B 1 129 ? 31.264 -5.970 -35.876 1.00 19.75 108 ALA B C 1
ATOM 3594 O O . ALA B 1 129 ? 31.112 -6.165 -37.094 1.00 18.87 108 ALA B O 1
ATOM 3596 N N . ILE B 1 130 ? 30.958 -6.858 -34.942 1.00 20.15 109 ILE B N 1
ATOM 3597 C CA . ILE B 1 130 ? 30.365 -8.144 -35.266 1.00 21.36 109 ILE B CA 1
ATOM 3598 C C . ILE B 1 130 ? 29.027 -7.951 -35.983 1.00 22.03 109 ILE B C 1
ATOM 3599 O O . ILE B 1 130 ? 28.735 -8.643 -36.969 1.00 23.30 109 ILE B O 1
ATOM 3604 N N . LYS B 1 131 ? 28.219 -7.005 -35.516 1.00 22.49 110 LYS B N 1
ATOM 3605 C CA . LYS B 1 131 ? 26.930 -6.746 -36.171 1.00 22.55 110 LYS B CA 1
ATOM 3606 C C . LYS B 1 131 ? 27.122 -6.217 -37.595 1.00 22.93 110 LYS B C 1
ATOM 3607 O O . LYS B 1 131 ? 26.354 -6.574 -38.475 1.00 22.66 110 LYS B O 1
ATOM 3613 N N . GLY B 1 132 ? 28.140 -5.374 -37.797 1.00 22.17 111 GLY B N 1
ATOM 3614 C CA . GLY B 1 132 ? 28.549 -4.924 -39.119 1.00 22.37 111 GLY B CA 1
ATOM 3615 C C . GLY B 1 132 ? 28.904 -6.076 -40.049 1.00 23.24 111 GLY B C 1
ATOM 3616 O O . GLY B 1 132 ? 28.514 -6.084 -41.238 1.00 23.02 111 GLY B O 1
ATOM 3617 N N . ILE B 1 133 ? 29.686 -7.030 -39.531 1.00 23.51 112 ILE B N 1
ATOM 3618 C CA . ILE B 1 133 ? 30.018 -8.244 -40.281 1.00 24.58 112 ILE B CA 1
ATOM 3619 C C . ILE B 1 133 ? 28.735 -9.021 -40.624 1.00 25.18 112 ILE B C 1
ATOM 3620 O O . ILE B 1 133 ? 28.531 -9.440 -41.776 1.00 24.85 112 ILE B O 1
ATOM 3625 N N . GLU B 1 134 ? 27.885 -9.212 -39.622 1.00 25.57 113 GLU B N 1
ATOM 3626 C CA . GLU B 1 134 ? 26.676 -10.007 -39.779 1.00 26.63 113 GLU B CA 1
ATOM 3627 C C . GLU B 1 134 ? 25.783 -9.486 -40.914 1.00 26.95 113 GLU B C 1
ATOM 3628 O O . GLU B 1 134 ? 25.404 -10.277 -41.797 1.00 27.89 113 GLU B O 1
ATOM 3634 N N . VAL B 1 135 ? 25.528 -8.179 -40.954 1.00 26.09 114 VAL B N 1
ATOM 3635 C CA . VAL B 1 135 ? 24.702 -7.606 -42.021 1.00 27.06 114 VAL B CA 1
ATOM 3636 C C . VAL B 1 135 ? 25.429 -7.647 -43.363 1.00 27.58 114 VAL B C 1
ATOM 3637 O O . VAL B 1 135 ? 24.808 -7.898 -44.404 1.00 28.20 114 VAL B O 1
ATOM 3641 N N . ALA B 1 136 ? 26.735 -7.401 -43.349 1.00 27.24 115 ALA B N 1
ATOM 3642 C CA . ALA B 1 136 ? 27.512 -7.395 -44.596 1.00 27.91 115 ALA B CA 1
ATOM 3643 C C . ALA B 1 136 ? 27.574 -8.767 -45.261 1.00 28.89 115 ALA B C 1
ATOM 3644 O O . ALA B 1 136 ? 27.539 -8.858 -46.491 1.00 29.57 115 ALA B O 1
ATOM 3646 N N . ARG B 1 137 ? 27.692 -9.821 -44.459 1.00 29.93 116 ARG B N 1
ATOM 3647 C CA A ARG B 1 137 ? 27.714 -11.191 -44.982 0.50 31.35 116 ARG B CA 1
ATOM 3648 C CA B ARG B 1 137 ? 27.717 -11.185 -44.995 0.50 31.05 116 ARG B CA 1
ATOM 3649 C C . ARG B 1 137 ? 26.338 -11.619 -45.506 1.00 32.41 116 ARG B C 1
ATOM 3650 O O . ARG B 1 137 ? 26.243 -12.548 -46.294 1.00 33.70 116 ARG B O 1
ATOM 3665 N N . LYS B 1 138 ? 25.280 -10.943 -45.060 1.00 33.42 117 LYS B N 1
ATOM 3666 C CA . LYS B 1 138 ? 23.928 -11.213 -45.569 1.00 35.49 117 LYS B CA 1
ATOM 3667 C C . LYS B 1 138 ? 23.717 -10.523 -46.915 1.00 37.20 117 LYS B C 1
ATOM 3668 O O . LYS B 1 138 ? 23.131 -11.100 -47.841 1.00 38.79 117 LYS B O 1
ATOM 3670 N N . LEU B 1 139 ? 24.181 -9.282 -47.017 1.00 37.87 118 LEU B N 1
ATOM 3671 C CA . LEU B 1 139 ? 24.067 -8.505 -48.248 1.00 37.70 118 LEU B CA 1
ATOM 3672 C C . LEU B 1 139 ? 25.065 -8.916 -49.321 1.00 37.13 118 LEU B C 1
ATOM 3673 O O . LEU B 1 139 ? 24.778 -8.781 -50.515 1.00 36.59 118 LEU B O 1
ATOM 3678 N N . LEU B 1 140 ? 26.243 -9.389 -48.914 1.00 35.15 119 LEU B N 1
ATOM 3679 C CA . LEU B 1 140 ? 27.293 -9.751 -49.867 1.00 34.14 119 LEU B CA 1
ATOM 3680 C C . LEU B 1 140 ? 27.893 -11.110 -49.509 1.00 33.19 119 LEU B C 1
ATOM 3681 O O . LEU B 1 140 ? 29.053 -11.198 -49.133 1.00 32.67 119 LEU B O 1
ATOM 3686 N N . PRO B 1 141 ? 27.093 -12.183 -49.631 1.00 32.50 120 PRO B N 1
ATOM 3687 C CA . PRO B 1 141 ? 27.485 -13.506 -49.146 1.00 33.27 120 PRO B CA 1
ATOM 3688 C C . PRO B 1 141 ? 28.562 -14.192 -49.957 1.00 34.22 120 PRO B C 1
ATOM 3689 O O . PRO B 1 141 ? 29.164 -15.147 -49.466 1.00 35.30 120 PRO B O 1
ATOM 3693 N N . ASP B 1 142 ? 28.812 -13.712 -51.175 1.00 35.27 121 ASP B N 1
ATOM 3694 C CA . ASP B 1 142 ? 29.754 -14.357 -52.079 1.00 36.65 121 ASP B CA 1
ATOM 3695 C C . ASP B 1 142 ? 31.093 -13.637 -52.212 1.00 35.20 121 ASP B C 1
ATOM 3696 O O . ASP B 1 142 ? 31.921 -14.035 -53.025 1.00 35.33 121 ASP B O 1
ATOM 3701 N N . LEU B 1 143 ? 31.332 -12.592 -51.418 1.00 33.25 122 LEU B N 1
ATOM 3702 C CA . LEU B 1 143 ? 32.666 -11.987 -51.376 1.00 32.64 122 LEU B CA 1
ATOM 3703 C C . LEU B 1 143 ? 33.371 -12.478 -50.121 1.00 30.71 122 LEU B C 1
ATOM 3704 O O . LEU B 1 143 ? 32.699 -12.852 -49.175 1.00 30.33 122 LEU B O 1
ATOM 3709 N N . PRO B 1 144 ? 34.708 -12.507 -50.134 1.00 29.70 123 PRO B N 1
ATOM 3710 C CA . PRO B 1 144 ? 35.440 -12.674 -48.869 1.00 28.62 123 PRO B CA 1
ATOM 3711 C C . PRO B 1 144 ? 35.258 -11.445 -47.986 1.00 27.42 123 PRO B C 1
ATOM 3712 O O . PRO B 1 144 ? 35.247 -10.322 -48.485 1.00 26.69 123 PRO B O 1
ATOM 3716 N N . HIS B 1 145 ? 35.065 -11.688 -46.693 1.00 25.67 124 HIS B N 1
ATOM 3717 C CA . HIS B 1 145 ? 35.019 -10.636 -45.683 1.00 24.42 124 HIS B CA 1
ATOM 3718 C C . HIS B 1 145 ? 36.254 -10.807 -44.853 1.00 23.22 124 HIS B C 1
ATOM 3719 O O . HIS B 1 145 ? 36.562 -11.925 -44.406 1.00 23.68 124 HIS B O 1
ATOM 3726 N N . ILE B 1 146 ? 36.986 -9.713 -44.676 1.00 22.47 125 ILE B N 1
ATOM 3727 C CA . ILE B 1 146 ? 38.287 -9.773 -44.036 1.00 22.27 125 ILE B CA 1
ATOM 3728 C C . ILE B 1 146 ? 38.229 -8.894 -42.797 1.00 21.53 125 ILE B C 1
ATOM 3729 O O . ILE B 1 146 ? 37.869 -7.723 -42.910 1.00 21.16 125 ILE B O 1
ATOM 3734 N N . ALA B 1 147 ? 38.593 -9.458 -41.652 1.00 20.64 126 ALA B N 1
ATOM 3735 C CA . ALA B 1 147 ? 38.740 -8.670 -40.409 1.00 20.07 126 ALA B CA 1
ATOM 3736 C C . ALA B 1 147 ? 40.175 -8.122 -40.298 1.00 20.01 126 ALA B C 1
ATOM 3737 O O . ALA B 1 147 ? 41.151 -8.877 -40.411 1.00 19.53 126 ALA B O 1
ATOM 3739 N N . VAL B 1 148 ? 40.291 -6.809 -40.059 1.00 18.93 127 VAL B N 1
ATOM 3740 C CA . VAL B 1 148 ? 41.579 -6.154 -39.848 1.00 18.18 127 VAL B CA 1
ATOM 3741 C C . VAL B 1 148 ? 41.588 -5.666 -38.394 1.00 17.22 127 VAL B C 1
ATOM 3742 O O . VAL B 1 148 ? 40.691 -4.911 -37.998 1.00 17.36 127 VAL B O 1
ATOM 3746 N N . PHE B 1 149 ? 42.570 -6.123 -37.632 1.00 16.63 128 PHE B N 1
ATOM 3747 C CA . PHE B 1 149 ? 42.582 -5.998 -36.159 1.00 16.24 128 PHE B CA 1
ATOM 3748 C C . PHE B 1 149 ? 43.414 -4.850 -35.639 1.00 15.60 128 PHE B C 1
ATOM 3749 O O . PHE B 1 149 ? 44.542 -4.624 -36.065 1.00 15.04 128 PHE B O 1
ATOM 3757 N N . ASP B 1 150 ? 42.879 -4.176 -34.621 1.00 15.69 129 ASP B N 1
ATOM 3758 C CA . ASP B 1 150 ? 43.579 -3.064 -34.002 1.00 15.63 129 ASP B CA 1
ATOM 3759 C C . ASP B 1 150 ? 44.875 -3.487 -33.293 1.00 15.05 129 ASP B C 1
ATOM 3760 O O . ASP B 1 150 ? 45.681 -2.648 -32.959 1.00 14.34 129 ASP B O 1
ATOM 3765 N N . THR B 1 151 ? 44.996 -4.762 -32.972 1.00 14.85 130 THR B N 1
ATOM 3766 C CA . THR B 1 151 ? 46.099 -5.289 -32.169 1.00 14.96 130 THR B CA 1
ATOM 3767 C C . THR B 1 151 ? 47.338 -5.667 -32.973 1.00 15.07 130 THR B C 1
ATOM 3768 O O . THR B 1 151 ? 48.407 -5.831 -32.412 1.00 14.73 130 THR B O 1
ATOM 3772 N N . ALA B 1 152 ? 47.181 -5.809 -34.282 1.00 15.18 131 ALA B N 1
ATOM 3773 C CA . ALA B 1 152 ? 48.171 -6.437 -35.139 1.00 15.83 131 ALA B CA 1
ATOM 3774 C C . ALA B 1 152 ? 49.519 -5.741 -35.047 1.00 15.55 131 ALA B C 1
ATOM 3775 O O . ALA B 1 152 ? 50.547 -6.393 -34.948 1.00 15.71 131 ALA B O 1
ATOM 3777 N N . PHE B 1 153 ? 49.506 -4.401 -35.088 1.00 14.95 132 PHE B N 1
ATOM 3778 C CA . PHE B 1 153 ? 50.738 -3.615 -35.130 1.00 14.80 132 PHE B CA 1
ATOM 3779 C C . PHE B 1 153 ? 51.561 -3.783 -33.853 1.00 14.72 132 PHE B C 1
ATOM 3780 O O . PHE B 1 153 ? 52.783 -3.574 -33.848 1.00 15.13 132 PHE B O 1
ATOM 3788 N N . PHE B 1 154 ? 50.888 -4.171 -32.772 1.00 14.40 133 PHE B N 1
ATOM 3789 C CA . PHE B 1 154 ? 51.515 -4.337 -31.475 1.00 14.49 133 PHE B CA 1
ATOM 3790 C C . PHE B 1 154 ? 51.835 -5.777 -31.100 1.00 15.48 133 PHE B C 1
ATOM 3791 O O . PHE B 1 154 ? 52.312 -6.033 -30.002 1.00 14.94 133 PHE B O 1
ATOM 3799 N N . HIS B 1 155 ? 51.695 -6.703 -32.040 1.00 16.73 134 HIS B N 1
ATOM 3800 C CA . HIS B 1 155 ? 51.875 -8.116 -31.719 1.00 18.64 134 HIS B CA 1
ATOM 3801 C C . HIS B 1 155 ? 53.276 -8.374 -31.214 1.00 18.74 134 HIS B C 1
ATOM 3802 O O . HIS B 1 155 ? 53.491 -9.216 -30.356 1.00 19.21 134 HIS B O 1
ATOM 3809 N N . ASP B 1 156 ? 54.246 -7.658 -31.764 1.00 19.73 135 ASP B N 1
ATOM 3810 C CA . ASP B 1 156 ? 55.639 -7.923 -31.420 1.00 20.58 135 ASP B CA 1
ATOM 3811 C C . ASP B 1 156 ? 56.227 -6.876 -30.463 1.00 18.74 135 ASP B C 1
ATOM 3812 O O . ASP B 1 156 ? 57.428 -6.626 -30.431 1.00 18.06 135 ASP B O 1
ATOM 3817 N N . LEU B 1 157 ? 55.374 -6.287 -29.629 1.00 16.66 136 LEU B N 1
ATOM 3818 C CA . LEU B 1 157 ? 55.878 -5.411 -28.584 1.00 15.80 136 LEU B CA 1
ATOM 3819 C C . LEU B 1 157 ? 56.925 -6.167 -27.768 1.00 15.48 136 LEU B C 1
ATOM 3820 O O . LEU B 1 157 ? 56.738 -7.362 -27.463 1.00 15.86 136 LEU B O 1
ATOM 3825 N N . PRO B 1 158 ? 58.004 -5.492 -27.393 1.00 15.23 137 PRO B N 1
ATOM 3826 C CA . PRO B 1 158 ? 58.978 -6.131 -26.472 1.00 15.35 137 PRO B CA 1
ATOM 3827 C C . PRO B 1 158 ? 58.323 -6.621 -25.178 1.00 14.58 137 PRO B C 1
ATOM 3828 O O . PRO B 1 158 ? 57.499 -5.907 -24.587 1.00 14.65 137 PRO B O 1
ATOM 3832 N N . ALA B 1 159 ? 58.710 -7.804 -24.707 1.00 14.77 138 ALA B N 1
ATOM 3833 C CA . ALA B 1 159 ? 58.127 -8.329 -23.442 1.00 14.65 138 ALA B CA 1
ATOM 3834 C C . ALA B 1 159 ? 58.183 -7.359 -22.254 1.00 13.87 138 ALA B C 1
ATOM 3835 O O . ALA B 1 159 ? 57.222 -7.304 -21.480 1.00 13.96 138 ALA B O 1
ATOM 3837 N N . PRO B 1 160 ? 59.274 -6.589 -22.069 1.00 13.73 139 PRO B N 1
ATOM 3838 C CA . PRO B 1 160 ? 59.240 -5.669 -20.924 1.00 13.40 139 PRO B CA 1
ATOM 3839 C C . PRO B 1 160 ? 58.172 -4.575 -21.031 1.00 12.92 139 PRO B C 1
ATOM 3840 O O . PRO B 1 160 ? 57.792 -4.022 -20.014 1.00 13.31 139 PRO B O 1
ATOM 3844 N N . ALA B 1 161 ? 57.701 -4.301 -22.244 1.00 13.24 140 ALA B N 1
ATOM 3845 C CA . ALA B 1 161 ? 56.630 -3.318 -22.481 1.00 13.36 140 ALA B CA 1
ATOM 3846 C C . ALA B 1 161 ? 55.233 -3.938 -22.443 1.00 13.64 140 ALA B C 1
ATOM 3847 O O . ALA B 1 161 ? 54.264 -3.236 -22.162 1.00 14.98 140 ALA B O 1
ATOM 3849 N N . SER B 1 162 ? 55.103 -5.239 -22.663 1.00 13.58 141 SER B N 1
ATOM 3850 C CA . SER B 1 162 ? 53.786 -5.851 -22.731 1.00 13.56 141 SER B CA 1
ATOM 3851 C C . SER B 1 162 ? 53.407 -6.717 -21.531 1.00 13.10 141 SER B C 1
ATOM 3852 O O . SER B 1 162 ? 52.281 -7.224 -21.459 1.00 13.09 141 SER B O 1
ATOM 3855 N N . THR B 1 163 ? 54.345 -6.908 -20.620 1.00 12.47 142 THR B N 1
ATOM 3856 C CA . THR B 1 163 ? 54.132 -7.792 -19.481 1.00 12.47 142 THR B CA 1
ATOM 3857 C C . THR B 1 163 ? 53.796 -6.974 -18.255 1.00 11.60 142 THR B C 1
ATOM 3858 O O . THR B 1 163 ? 54.612 -6.181 -17.806 1.00 11.36 142 THR B O 1
ATOM 3862 N N . TYR B 1 164 ? 52.590 -7.176 -17.698 1.00 11.27 143 TYR B N 1
ATOM 3863 C CA . TYR B 1 164 ? 52.224 -6.528 -16.455 1.00 10.87 143 TYR B CA 1
ATOM 3864 C C . TYR B 1 164 ? 52.968 -7.173 -15.311 1.00 11.08 143 TYR B C 1
ATOM 3865 O O . TYR B 1 164 ? 53.336 -8.357 -15.374 1.00 11.14 143 TYR B O 1
ATOM 3874 N N . ALA B 1 165 ? 53.180 -6.414 -14.255 1.00 10.78 144 ALA B N 1
ATOM 3875 C CA . ALA B 1 165 ? 53.931 -6.903 -13.097 1.00 11.01 144 ALA B CA 1
ATOM 3876 C C . ALA B 1 165 ? 52.998 -7.589 -12.117 1.00 11.74 144 ALA B C 1
ATOM 3877 O O . ALA B 1 165 ? 52.792 -7.142 -11.007 1.00 11.11 144 ALA B O 1
ATOM 3879 N N . ILE B 1 166 ? 52.459 -8.710 -12.587 1.00 12.34 145 ILE B N 1
ATOM 3880 C CA . ILE B 1 166 ? 51.589 -9.539 -11.787 1.00 13.38 145 ILE B CA 1
ATOM 3881 C C . ILE B 1 166 ? 52.093 -10.977 -11.749 1.00 14.55 145 ILE B C 1
ATOM 3882 O O . ILE B 1 166 ? 53.017 -11.355 -12.454 1.00 15.32 145 ILE B O 1
ATOM 3887 N N . ASP B 1 167 ? 51.478 -11.753 -10.870 1.00 15.85 146 ASP B N 1
ATOM 3888 C CA . ASP B 1 167 ? 51.736 -13.215 -10.746 1.00 17.85 146 ASP B CA 1
ATOM 3889 C C . ASP B 1 167 ? 51.885 -13.801 -12.146 1.00 18.36 146 ASP B C 1
ATOM 3890 O O . ASP B 1 167 ? 50.938 -13.819 -12.909 1.00 17.52 146 ASP B O 1
ATOM 3895 N N . ARG B 1 168 ? 53.081 -14.292 -12.454 1.00 18.09 147 ARG B N 1
ATOM 3896 C CA . ARG B 1 168 ? 53.422 -14.717 -13.811 1.00 18.83 147 ARG B CA 1
ATOM 3897 C C . ARG B 1 168 ? 52.594 -15.932 -14.253 1.00 18.32 147 ARG B C 1
ATOM 3898 O O . ARG B 1 168 ? 52.127 -15.991 -15.374 1.00 17.79 147 ARG B O 1
ATOM 3906 N N . GLU B 1 169 ? 52.406 -16.864 -13.329 1.00 18.30 148 GLU B N 1
ATOM 3907 C CA . GLU B 1 169 ? 51.645 -18.078 -13.648 1.00 18.71 148 GLU B CA 1
ATOM 3908 C C . GLU B 1 169 ? 50.208 -17.700 -13.967 1.00 17.56 148 GLU B C 1
ATOM 3909 O O . GLU B 1 169 ? 49.618 -18.173 -14.913 1.00 16.95 148 GLU B O 1
ATOM 3915 N N . LEU B 1 170 ? 49.650 -16.825 -13.145 1.00 16.43 149 LEU B N 1
ATOM 3916 C CA . LEU B 1 170 ? 48.295 -16.326 -13.382 1.00 15.69 149 LEU B CA 1
ATOM 3917 C C . LEU B 1 170 ? 48.173 -15.624 -14.733 1.00 15.17 149 LEU B C 1
ATOM 3918 O O . LEU B 1 170 ? 47.284 -15.915 -15.515 1.00 14.99 149 LEU B O 1
ATOM 3923 N N . ALA B 1 171 ? 49.104 -14.717 -15.032 1.00 14.89 150 ALA B N 1
ATOM 3924 C CA . ALA B 1 171 ? 49.067 -13.996 -16.294 1.00 15.35 150 ALA B CA 1
ATOM 3925 C C . ALA B 1 171 ? 49.063 -14.936 -17.503 1.00 16.20 150 ALA B C 1
ATOM 3926 O O . ALA B 1 171 ? 48.249 -14.809 -18.388 1.00 15.76 150 ALA B O 1
ATOM 3928 N N . GLU B 1 172 ? 50.001 -15.860 -17.517 1.00 17.63 151 GLU B N 1
ATOM 3929 C CA . GLU B 1 172 ? 50.134 -16.785 -18.630 1.00 18.81 151 GLU B CA 1
ATOM 3930 C C . GLU B 1 172 ? 48.931 -17.749 -18.735 1.00 18.22 151 GLU B C 1
ATOM 3931 O O . GLU B 1 172 ? 48.534 -18.154 -19.830 1.00 19.56 151 GLU B O 1
ATOM 3937 N N . THR B 1 173 ? 48.372 -18.131 -17.598 1.00 17.22 152 THR B N 1
ATOM 3938 C CA . THR B 1 173 ? 47.207 -19.017 -17.561 1.00 16.66 152 THR B CA 1
ATOM 3939 C C . THR B 1 173 ? 46.009 -18.397 -18.301 1.00 16.48 152 THR B C 1
ATOM 3940 O O . THR B 1 173 ? 45.265 -19.108 -18.995 1.00 16.55 152 THR B O 1
ATOM 3944 N N . TRP B 1 174 ? 45.815 -17.081 -18.148 1.00 15.92 153 TRP B N 1
ATOM 3945 C CA . TRP B 1 174 ? 44.680 -16.344 -18.723 1.00 15.89 153 TRP B CA 1
ATOM 3946 C C . TRP B 1 174 ? 45.074 -15.431 -19.906 1.00 16.22 153 TRP B C 1
ATOM 3947 O O . TRP B 1 174 ? 44.259 -14.655 -20.437 1.00 16.72 153 TRP B O 1
ATOM 3958 N N . HIS B 1 175 ? 46.318 -15.559 -20.359 1.00 17.49 154 HIS B N 1
ATOM 3959 C CA . HIS B 1 175 ? 46.829 -14.841 -21.529 1.00 18.53 154 HIS B CA 1
ATOM 3960 C C . HIS B 1 175 ? 46.725 -13.316 -21.355 1.00 16.62 154 HIS B C 1
ATOM 3961 O O . HIS B 1 175 ? 46.314 -12.589 -22.258 1.00 16.23 154 HIS B O 1
ATOM 3968 N N . ILE B 1 176 ? 47.091 -12.868 -20.161 1.00 15.70 155 ILE B N 1
ATOM 3969 C CA . ILE B 1 176 ? 47.062 -11.464 -19.829 1.00 14.76 155 ILE B CA 1
ATOM 3970 C C . ILE B 1 176 ? 48.355 -10.786 -20.296 1.00 14.70 155 ILE B C 1
ATOM 3971 O O . ILE B 1 176 ? 49.446 -11.161 -19.880 1.00 14.23 155 ILE B O 1
ATOM 3976 N N . LYS B 1 177 ? 48.219 -9.802 -21.176 1.00 14.43 156 LYS B N 1
ATOM 3977 C CA . LYS B 1 177 ? 49.356 -8.992 -21.631 1.00 14.54 156 LYS B CA 1
ATOM 3978 C C . LYS B 1 177 ? 48.790 -7.719 -22.230 1.00 13.96 156 LYS B C 1
ATOM 3979 O O . LYS B 1 177 ? 47.563 -7.593 -22.430 1.00 13.60 156 LYS B O 1
ATOM 3985 N N . ARG B 1 178 ? 49.672 -6.789 -22.542 1.00 13.17 157 ARG B N 1
ATOM 3986 C CA . ARG B 1 178 ? 49.274 -5.583 -23.262 1.00 12.90 157 ARG B CA 1
ATOM 3987 C C . ARG B 1 178 ? 49.125 -5.929 -24.729 1.00 13.17 157 ARG B C 1
ATOM 3988 O O . ARG B 1 178 ? 50.115 -6.272 -25.387 1.00 14.11 157 ARG B O 1
ATOM 3996 N N . TYR B 1 179 ? 47.905 -5.827 -25.237 1.00 13.41 158 TYR B N 1
ATOM 3997 C CA . TYR B 1 179 ? 47.633 -5.972 -26.672 1.00 14.00 158 TYR B CA 1
ATOM 3998 C C . TYR B 1 179 ? 47.835 -4.682 -27.436 1.00 13.88 158 TYR B C 1
ATOM 3999 O O . TYR B 1 179 ? 48.468 -4.686 -28.491 1.00 14.94 158 TYR B O 1
ATOM 4008 N N . GLY B 1 180 ? 47.262 -3.583 -26.954 1.00 13.16 159 GLY B N 1
ATOM 4009 C CA . GLY B 1 180 ? 47.304 -2.321 -27.683 1.00 12.64 159 GLY B CA 1
ATOM 4010 C C . GLY B 1 180 ? 46.248 -2.250 -28.752 1.00 12.63 159 GLY B C 1
ATOM 4011 O O . GLY B 1 180 ? 45.823 -3.271 -29.274 1.00 12.74 159 GLY B O 1
ATOM 4012 N N . PHE B 1 181 ? 45.802 -1.032 -29.075 1.00 11.95 160 PHE B N 1
ATOM 4013 C CA . PHE B 1 181 ? 44.735 -0.824 -30.067 1.00 12.11 160 PHE B CA 1
ATOM 4014 C C . PHE B 1 181 ? 45.014 0.435 -30.865 1.00 11.98 160 PHE B C 1
ATOM 4015 O O . PHE B 1 181 ? 46.023 1.098 -30.661 1.00 11.48 160 PHE B O 1
ATOM 4023 N N . HIS B 1 182 ? 44.139 0.742 -31.822 1.00 12.80 161 HIS B N 1
ATOM 4024 C CA . HIS B 1 182 ? 44.401 1.747 -32.836 1.00 12.77 161 HIS B CA 1
ATOM 4025 C C . HIS B 1 182 ? 45.651 1.403 -33.670 1.00 13.50 161 HIS B C 1
ATOM 4026 O O . HIS B 1 182 ? 46.297 2.309 -34.244 1.00 13.42 161 HIS B O 1
ATOM 4033 N N . GLY B 1 183 ? 45.994 0.111 -33.758 1.00 13.66 162 GLY B N 1
ATOM 4034 C CA . GLY B 1 183 ? 47.237 -0.279 -34.438 1.00 14.37 162 GLY B CA 1
ATOM 4035 C C . GLY B 1 183 ? 47.308 0.139 -35.900 1.00 14.83 162 GLY B C 1
ATOM 4036 O O . GLY B 1 183 ? 48.358 0.515 -36.394 1.00 15.03 162 GLY B O 1
ATOM 4037 N N . THR B 1 184 ? 46.190 0.122 -36.608 1.00 15.76 163 THR B N 1
ATOM 4038 C CA . THR B 1 184 ? 46.240 0.495 -38.050 1.00 16.63 163 THR B CA 1
ATOM 4039 C C . THR B 1 184 ? 46.531 1.988 -38.217 1.00 16.42 163 THR B C 1
ATOM 4040 O O . THR B 1 184 ? 47.152 2.411 -39.176 1.00 16.91 163 THR B O 1
ATOM 4044 N N . SER B 1 185 ? 46.077 2.799 -37.257 1.00 15.55 164 SER B N 1
ATOM 4045 C CA . SER B 1 185 ? 46.414 4.231 -37.255 1.00 15.22 164 SER B CA 1
ATOM 4046 C C . SER B 1 185 ? 47.856 4.519 -36.862 1.00 15.06 164 SER B C 1
ATOM 4047 O O . SER B 1 185 ? 48.553 5.281 -37.517 1.00 15.58 164 SER B O 1
ATOM 4050 N N . HIS B 1 186 ? 48.333 3.883 -35.797 1.00 14.62 165 HIS B N 1
ATOM 4051 C CA . HIS B 1 186 ? 49.695 4.074 -35.376 1.00 14.68 165 HIS B CA 1
ATOM 4052 C C . HIS B 1 186 ? 50.671 3.644 -36.468 1.00 15.29 165 HIS B C 1
ATOM 4053 O O . HIS B 1 186 ? 51.665 4.342 -36.739 1.00 15.23 165 HIS B O 1
ATOM 4060 N N . GLU B 1 187 ? 50.366 2.508 -37.090 1.00 15.50 166 GLU B N 1
ATOM 4061 C CA . GLU B 1 187 ? 51.167 1.985 -38.206 1.00 16.49 166 GLU B CA 1
ATOM 4062 C C . GLU B 1 187 ? 51.147 2.947 -39.391 1.00 16.73 166 GLU B C 1
ATOM 4063 O O . GLU B 1 187 ? 52.204 3.406 -39.842 1.00 17.04 166 GLU B O 1
ATOM 4069 N N . TYR B 1 188 ? 49.960 3.276 -39.880 1.00 16.77 167 TYR B N 1
ATOM 4070 C CA . TYR B 1 188 ? 49.809 4.168 -41.023 1.00 17.43 167 TYR B CA 1
ATOM 4071 C C . TYR B 1 188 ? 50.491 5.512 -40.803 1.00 17.22 167 TYR B C 1
ATOM 4072 O O . TYR B 1 188 ? 51.225 5.980 -41.647 1.00 17.01 167 TYR B O 1
ATOM 4081 N N . VAL B 1 189 ? 50.263 6.128 -39.641 1.00 16.47 168 VAL B N 1
ATOM 4082 C CA . VAL B 1 189 ? 50.832 7.424 -39.364 1.00 16.09 168 VAL B CA 1
ATOM 4083 C C . VAL B 1 189 ? 52.371 7.394 -39.250 1.00 16.20 168 VAL B C 1
ATOM 4084 O O . VAL B 1 189 ? 53.066 8.275 -39.793 1.00 17.04 168 VAL B O 1
ATOM 4088 N N . SER B 1 190 ? 52.909 6.362 -38.597 1.00 15.96 169 SER B N 1
ATOM 4089 C CA . SER B 1 190 ? 54.360 6.222 -38.492 1.00 16.05 169 SER B CA 1
ATOM 4090 C C . SER B 1 190 ? 54.971 6.055 -39.879 1.00 16.81 169 SER B C 1
ATOM 4091 O O . SER B 1 190 ? 56.031 6.591 -40.110 1.00 16.65 169 SER B O 1
ATOM 4094 N N . GLN B 1 191 ? 54.294 5.340 -40.784 1.00 17.32 170 GLN B N 1
ATOM 4095 C CA . GLN B 1 191 ? 54.791 5.183 -42.169 1.00 17.95 170 GLN B CA 1
ATOM 4096 C C . GLN B 1 191 ? 54.742 6.515 -42.910 1.00 18.45 170 GLN B C 1
ATOM 4097 O O . GLN B 1 191 ? 55.689 6.883 -43.591 1.00 18.74 170 GLN B O 1
ATOM 4103 N N . GLN B 1 192 ? 53.627 7.219 -42.765 1.00 18.43 171 GLN B N 1
ATOM 4104 C CA . GLN B 1 192 ? 53.396 8.493 -43.443 1.00 18.91 171 GLN B CA 1
ATOM 4105 C C . GLN B 1 192 ? 54.237 9.646 -42.918 1.00 18.90 171 GLN B C 1
ATOM 4106 O O . GLN B 1 192 ? 54.541 10.582 -43.658 1.00 19.70 171 GLN B O 1
ATOM 4112 N N . ALA B 1 193 ? 54.624 9.607 -41.648 1.00 18.55 172 ALA B N 1
ATOM 4113 C CA . ALA B 1 193 ? 55.537 10.629 -41.132 1.00 18.49 172 ALA B CA 1
ATOM 4114 C C . ALA B 1 193 ? 56.952 10.519 -41.747 1.00 19.06 172 ALA B C 1
ATOM 4115 O O . ALA B 1 193 ? 57.565 11.538 -42.089 1.00 19.59 172 ALA B O 1
ATOM 4117 N N . ALA B 1 194 ? 57.458 9.291 -41.858 1.00 19.47 173 ALA B N 1
ATOM 4118 C CA . ALA B 1 194 ? 58.736 8.995 -42.531 1.00 20.14 173 ALA B CA 1
ATOM 4119 C C . ALA B 1 194 ? 58.696 9.560 -43.948 1.00 21.32 173 ALA B C 1
ATOM 4120 O O . ALA B 1 194 ? 59.610 10.285 -44.362 1.00 21.91 173 ALA B O 1
ATOM 4122 N N . ILE B 1 195 ? 57.629 9.239 -44.662 1.00 21.76 174 ILE B N 1
ATOM 4123 C CA . ILE B 1 195 ? 57.460 9.683 -46.054 1.00 22.67 174 ILE B CA 1
ATOM 4124 C C . ILE B 1 195 ? 57.396 11.211 -46.133 1.00 23.00 174 ILE B C 1
ATOM 4125 O O . ILE B 1 195 ? 58.078 11.823 -46.965 1.00 23.96 174 ILE B O 1
ATOM 4130 N N . PHE B 1 196 ? 56.594 11.839 -45.281 1.00 22.45 175 PHE B N 1
ATOM 4131 C CA . PHE B 1 196 ? 56.541 13.295 -45.241 1.00 22.70 175 PHE B CA 1
ATOM 4132 C C . PHE B 1 196 ? 57.927 13.910 -45.028 1.00 23.59 175 PHE B C 1
ATOM 4133 O O . PHE B 1 196 ? 58.256 14.941 -45.632 1.00 24.50 175 PHE B O 1
ATOM 4141 N N . LEU B 1 197 ? 58.759 13.277 -44.191 1.00 23.32 176 LEU B N 1
ATOM 4142 C CA . LEU B 1 197 ? 60.111 13.777 -43.930 1.00 24.06 176 LEU B CA 1
ATOM 4143 C C . LEU B 1 197 ? 61.144 13.253 -44.953 1.00 25.25 176 LEU B C 1
ATOM 4144 O O . LEU B 1 197 ? 62.314 13.591 -44.877 1.00 25.49 176 LEU B O 1
ATOM 4149 N N . ASP B 1 198 ? 60.694 12.445 -45.908 1.00 26.13 177 ASP B N 1
ATOM 4150 C CA . ASP B 1 198 ? 61.601 11.802 -46.859 1.00 27.36 177 ASP B CA 1
ATOM 4151 C C . ASP B 1 198 ? 62.828 11.212 -46.157 1.00 26.46 177 ASP B C 1
ATOM 4152 O O . ASP B 1 198 ? 63.974 11.386 -46.599 1.00 25.73 177 ASP B O 1
ATOM 4157 N N . ARG B 1 199 ? 62.592 10.549 -45.021 1.00 24.90 178 ARG B N 1
ATOM 4158 C CA . ARG B 1 199 ? 63.632 9.849 -44.302 1.00 24.71 178 ARG B CA 1
ATOM 4159 C C . ARG B 1 199 ? 63.212 8.404 -44.104 1.00 24.03 178 ARG B C 1
ATOM 4160 O O . ARG B 1 199 ? 62.029 8.125 -44.006 1.00 23.27 178 ARG B O 1
ATOM 4168 N N . PRO B 1 200 ? 64.177 7.477 -44.044 1.00 23.83 179 PRO B N 1
ATOM 4169 C CA . PRO B 1 200 ? 63.811 6.066 -43.976 1.00 23.40 179 PRO B CA 1
ATOM 4170 C C . PRO B 1 200 ? 63.096 5.718 -42.685 1.00 21.89 179 PRO B C 1
ATOM 4171 O O . PRO B 1 200 ? 63.553 6.091 -41.618 1.00 21.05 179 PRO B O 1
ATOM 4175 N N . LEU B 1 201 ? 62.009 4.967 -42.812 1.00 21.65 180 LEU B N 1
ATOM 4176 C CA . LEU B 1 201 ? 61.233 4.556 -41.641 1.00 21.11 180 LEU B CA 1
ATOM 4177 C C . LEU B 1 201 ? 62.103 3.902 -40.561 1.00 21.26 180 LEU B C 1
ATOM 4178 O O . LEU B 1 201 ? 61.917 4.154 -39.362 1.00 19.99 180 LEU B O 1
ATOM 4183 N N . GLU B 1 202 ? 63.094 3.112 -40.985 1.00 21.04 181 GLU B N 1
ATOM 4184 C CA . GLU B 1 202 ? 63.902 2.345 -40.069 1.00 21.93 181 GLU B CA 1
ATOM 4185 C C . GLU B 1 202 ? 64.867 3.223 -39.277 1.00 20.58 181 GLU B C 1
ATOM 4186 O O . GLU B 1 202 ? 65.428 2.783 -38.277 1.00 20.56 181 GLU B O 1
ATOM 4192 N N . SER B 1 203 ? 65.079 4.456 -39.744 1.00 20.05 182 SER B N 1
ATOM 4193 C CA . SER B 1 203 ? 65.986 5.382 -39.112 1.00 19.84 182 SER B CA 1
ATOM 4194 C C . SER B 1 203 ? 65.329 6.268 -38.076 1.00 18.88 182 SER B C 1
ATOM 4195 O O . SER B 1 203 ? 66.017 7.047 -37.457 1.00 18.53 182 SER B O 1
ATOM 4198 N N . LEU B 1 204 ? 64.013 6.178 -37.911 1.00 18.37 183 LEU B N 1
ATOM 4199 C CA . LEU B 1 204 ? 63.303 7.170 -37.109 1.00 18.23 183 LEU B CA 1
ATOM 4200 C C . LEU B 1 204 ? 62.764 6.601 -35.803 1.00 17.41 183 LEU B C 1
ATOM 4201 O O . LEU B 1 204 ? 62.199 5.516 -35.783 1.00 17.55 183 LEU B O 1
ATOM 4206 N N . ASN B 1 205 ? 62.966 7.330 -34.712 1.00 17.04 184 ASN B N 1
ATOM 4207 C CA . ASN B 1 205 ? 62.246 7.053 -33.469 1.00 16.03 184 ASN B CA 1
ATOM 4208 C C . ASN B 1 205 ? 61.094 8.045 -33.357 1.00 15.59 184 ASN B C 1
ATOM 4209 O O . ASN B 1 205 ? 61.289 9.258 -33.454 1.00 15.32 184 ASN B O 1
ATOM 4214 N N . GLN B 1 206 ? 59.888 7.519 -33.206 1.00 14.85 185 GLN B N 1
ATOM 4215 C CA . GLN B 1 206 ? 58.706 8.348 -33.314 1.00 14.92 185 GLN B CA 1
ATOM 4216 C C . GLN B 1 206 ? 57.733 8.120 -32.193 1.00 13.98 185 GLN B C 1
ATOM 4217 O O . GLN B 1 206 ? 57.573 6.985 -31.709 1.00 13.49 185 GLN B O 1
ATOM 4223 N N . ILE B 1 207 ? 57.029 9.193 -31.842 1.00 13.55 186 ILE B N 1
ATOM 4224 C CA . ILE B 1 207 ? 55.819 9.084 -31.033 1.00 12.85 186 ILE B CA 1
ATOM 4225 C C . ILE B 1 207 ? 54.602 9.422 -31.899 1.00 12.90 186 ILE B C 1
ATOM 4226 O O . ILE B 1 207 ? 54.617 10.396 -32.642 1.00 13.41 186 ILE B O 1
ATOM 4231 N N . VAL B 1 208 ? 53.561 8.609 -31.809 1.00 12.79 187 VAL B N 1
ATOM 4232 C CA . VAL B 1 208 ? 52.293 8.886 -32.510 1.00 13.14 187 VAL B CA 1
ATOM 4233 C C . VAL B 1 208 ? 51.179 9.030 -31.463 1.00 13.08 187 VAL B C 1
ATOM 4234 O O . VAL B 1 208 ? 51.000 8.187 -30.562 1.00 12.98 187 VAL B O 1
ATOM 4238 N N . LEU B 1 209 ? 50.451 10.142 -31.583 1.00 12.96 188 LEU B N 1
ATOM 4239 C CA . LEU B 1 209 ? 49.364 10.458 -30.669 1.00 12.65 188 LEU B CA 1
ATOM 4240 C C . LEU B 1 209 ? 48.034 10.401 -31.412 1.00 12.59 188 LEU B C 1
ATOM 4241 O O . LEU B 1 209 ? 47.678 11.322 -32.126 1.00 12.53 188 LEU B O 1
ATOM 4246 N N . HIS B 1 210 ? 47.315 9.299 -31.237 1.00 12.47 189 HIS B N 1
ATOM 4247 C CA . HIS B 1 210 ? 46.020 9.112 -31.830 1.00 12.62 189 HIS B CA 1
ATOM 4248 C C . HIS B 1 210 ? 44.986 9.678 -30.861 1.00 12.79 189 HIS B C 1
ATOM 4249 O O . HIS B 1 210 ? 44.578 8.998 -29.927 1.00 12.26 189 HIS B O 1
ATOM 4256 N N . LEU B 1 211 ? 44.593 10.936 -31.075 1.00 12.85 190 LEU B N 1
ATOM 4257 C CA . LEU B 1 211 ? 43.652 11.572 -30.179 1.00 13.23 190 LEU B CA 1
ATOM 4258 C C . LEU B 1 211 ? 42.298 11.692 -30.849 1.00 13.87 190 LEU B C 1
ATOM 4259 O O . LEU B 1 211 ? 42.052 12.637 -31.606 1.00 14.69 190 LEU B O 1
ATOM 4264 N N . GLY B 1 212 ? 41.448 10.702 -30.608 1.00 14.93 191 GLY B N 1
ATOM 4265 C CA . GLY B 1 212 ? 40.061 10.700 -31.119 1.00 15.44 191 GLY B CA 1
ATOM 4266 C C . GLY B 1 212 ? 39.093 10.438 -29.993 1.00 16.43 191 GLY B C 1
ATOM 4267 O O . GLY B 1 212 ? 39.399 10.730 -28.811 1.00 17.37 191 GLY B O 1
ATOM 4268 N N . ASN B 1 213 ? 37.947 9.833 -30.310 1.00 16.63 192 ASN B N 1
ATOM 4269 C CA . ASN B 1 213 ? 36.998 9.426 -29.268 1.00 17.26 192 ASN B CA 1
ATOM 4270 C C . ASN B 1 213 ? 37.690 8.481 -28.302 1.00 15.62 192 ASN B C 1
ATOM 4271 O O . ASN B 1 213 ? 37.636 8.686 -27.090 1.00 15.82 192 ASN B O 1
ATOM 4276 N N . GLY B 1 214 ? 38.341 7.453 -28.848 1.00 14.25 193 GLY B N 1
ATOM 4277 C CA . GLY B 1 214 ? 39.344 6.691 -28.101 1.00 13.04 193 GLY B CA 1
ATOM 4278 C C . GLY B 1 214 ? 40.669 7.406 -28.283 1.00 12.61 193 GLY B C 1
ATOM 4279 O O . GLY B 1 214 ? 40.868 8.075 -29.301 1.00 12.50 193 GLY B O 1
ATOM 4280 N N . ALA B 1 215 ? 41.551 7.349 -27.293 1.00 11.58 194 ALA B N 1
ATOM 4281 C CA . ALA B 1 215 ? 42.826 8.039 -27.397 1.00 11.37 194 ALA B CA 1
ATOM 4282 C C . ALA B 1 215 ? 43.937 7.126 -26.958 1.00 11.00 194 ALA B C 1
ATOM 4283 O O . ALA B 1 215 ? 43.825 6.457 -25.938 1.00 10.70 194 ALA B O 1
ATOM 4285 N N . SER B 1 216 ? 44.942 7.020 -27.816 1.00 11.13 195 SER B N 1
ATOM 4286 C CA . SER B 1 216 ? 46.126 6.259 -27.513 1.00 10.88 195 SER B CA 1
ATOM 4287 C C . SER B 1 216 ? 47.396 6.869 -28.088 1.00 10.72 195 SER B C 1
ATOM 4288 O O . SER B 1 216 ? 47.375 7.578 -29.092 1.00 11.39 195 SER B O 1
ATOM 4291 N N . ALA B 1 217 ? 48.495 6.593 -27.381 1.00 10.56 196 ALA B N 1
ATOM 4292 C CA . ALA B 1 217 ? 49.862 6.932 -27.792 1.00 10.70 196 ALA B CA 1
ATOM 4293 C C . ALA B 1 217 ? 50.629 5.697 -28.150 1.00 10.66 196 ALA B C 1
ATOM 4294 O O . ALA B 1 217 ? 50.379 4.631 -27.597 1.00 10.72 196 ALA B O 1
ATOM 4296 N N . SER B 1 218 ? 51.593 5.849 -29.062 1.00 10.87 197 SER B N 1
ATOM 4297 C CA . SER B 1 218 ? 52.573 4.801 -29.348 1.00 10.92 197 SER B CA 1
ATOM 4298 C C . SER B 1 218 ? 53.978 5.372 -29.449 1.00 11.17 197 SER B C 1
ATOM 4299 O O . SER B 1 218 ? 54.182 6.537 -29.752 1.00 10.87 197 SER B O 1
ATOM 4302 N N . ALA B 1 219 ? 54.941 4.495 -29.182 1.00 11.31 198 ALA B N 1
ATOM 4303 C CA . ALA B 1 219 ? 56.365 4.742 -29.410 1.00 11.73 198 ALA B CA 1
ATOM 4304 C C . ALA B 1 219 ? 56.797 3.741 -30.469 1.00 12.27 198 ALA B C 1
ATOM 4305 O O . ALA B 1 219 ? 56.571 2.542 -30.314 1.00 12.42 198 ALA B O 1
ATOM 4307 N N . VAL B 1 220 ? 57.426 4.240 -31.530 1.00 13.13 199 VAL B N 1
ATOM 4308 C CA . VAL B 1 220 ? 57.772 3.422 -32.691 1.00 13.94 199 VAL B CA 1
ATOM 4309 C C . VAL B 1 220 ? 59.262 3.643 -32.981 1.00 14.94 199 VAL B C 1
ATOM 4310 O O . VAL B 1 220 ? 59.705 4.768 -33.229 1.00 15.11 199 VAL B O 1
ATOM 4314 N N . ALA B 1 221 ? 60.027 2.562 -32.896 1.00 15.94 200 ALA B N 1
ATOM 4315 C CA . ALA B 1 221 ? 61.477 2.614 -33.045 1.00 16.39 200 ALA B CA 1
ATOM 4316 C C . ALA B 1 221 ? 61.842 1.934 -34.338 1.00 17.56 200 ALA B C 1
ATOM 4317 O O . ALA B 1 221 ? 61.691 0.720 -34.465 1.00 17.26 200 ALA B O 1
ATOM 4319 N N . GLY B 1 222 ? 62.307 2.725 -35.308 1.00 18.20 201 GLY B N 1
ATOM 4320 C CA . GLY B 1 222 ? 62.598 2.207 -36.652 1.00 19.02 201 GLY B CA 1
ATOM 4321 C C . GLY B 1 222 ? 61.492 1.397 -37.295 1.00 18.79 201 GLY B C 1
ATOM 4322 O O . GLY B 1 222 ? 61.766 0.372 -37.939 1.00 20.58 201 GLY B O 1
ATOM 4323 N N . GLY B 1 223 ? 60.248 1.860 -37.153 1.00 18.88 202 GLY B N 1
ATOM 4324 C CA . GLY B 1 223 ? 59.044 1.256 -37.751 1.00 18.27 202 GLY B CA 1
ATOM 4325 C C . GLY B 1 223 ? 58.321 0.215 -36.908 1.00 17.86 202 GLY B C 1
ATOM 4326 O O . GLY B 1 223 ? 57.187 -0.159 -37.212 1.00 17.48 202 GLY B O 1
ATOM 4327 N N . LYS B 1 224 ? 58.989 -0.225 -35.847 1.00 16.83 203 LYS B N 1
ATOM 4328 C CA . LYS B 1 224 ? 58.501 -1.259 -34.915 1.00 16.18 203 LYS B CA 1
ATOM 4329 C C . LYS B 1 224 ? 57.950 -0.629 -33.634 1.00 15.43 203 LYS B C 1
ATOM 4330 O O . LYS B 1 224 ? 58.640 0.105 -32.949 1.00 15.03 203 LYS B O 1
ATOM 4332 N N . ALA B 1 225 ? 56.719 -0.983 -33.298 1.00 15.00 204 ALA B N 1
ATOM 4333 C CA . ALA B 1 225 ? 56.132 -0.555 -32.048 1.00 14.24 204 ALA B CA 1
ATOM 4334 C C . ALA B 1 225 ? 56.927 -1.104 -30.864 1.00 14.13 204 ALA B C 1
ATOM 4335 O O . ALA B 1 225 ? 57.204 -2.312 -30.767 1.00 14.52 204 ALA B O 1
ATOM 4337 N N . VAL B 1 226 ? 57.270 -0.210 -29.954 1.00 13.25 205 VAL B N 1
ATOM 4338 C CA . VAL B 1 226 ? 57.966 -0.581 -28.729 1.00 12.80 205 VAL B CA 1
ATOM 4339 C C . VAL B 1 226 ? 57.167 -0.263 -27.469 1.00 12.34 205 VAL B C 1
ATOM 4340 O O . VAL B 1 226 ? 57.474 -0.783 -26.388 1.00 12.62 205 VAL B O 1
ATOM 4344 N N . ASP B 1 227 ? 56.162 0.610 -27.571 1.00 11.75 206 ASP B N 1
ATOM 4345 C CA . ASP B 1 227 ? 55.246 0.785 -26.459 1.00 11.49 206 ASP B CA 1
ATOM 4346 C C . ASP B 1 227 ? 53.938 1.368 -26.983 1.00 11.01 206 ASP B C 1
ATOM 4347 O O . ASP B 1 227 ? 53.862 1.969 -28.061 1.00 10.93 206 ASP B O 1
ATOM 4352 N N . THR B 1 228 ? 52.894 1.162 -26.217 1.00 10.46 207 THR B N 1
ATOM 4353 C CA . THR B 1 228 ? 51.625 1.835 -26.525 1.00 10.28 207 THR B CA 1
ATOM 4354 C C . THR B 1 228 ? 50.767 1.896 -25.268 1.00 9.85 207 THR B C 1
ATOM 4355 O O . THR B 1 228 ? 50.969 1.115 -24.315 1.00 9.34 207 THR B O 1
ATOM 4359 N N . SER B 1 229 ? 49.784 2.783 -25.256 1.00 9.74 208 SER B N 1
ATOM 4360 C CA . SER B 1 229 ? 49.185 3.164 -23.978 1.00 9.59 208 SER B CA 1
ATOM 4361 C C . SER B 1 229 ? 47.971 2.340 -23.556 1.00 9.57 208 SER B C 1
ATOM 4362 O O . SER B 1 229 ? 47.694 2.210 -22.371 1.00 9.64 208 SER B O 1
ATOM 4365 N N . MET B 1 230 ? 47.203 1.844 -24.513 1.00 9.83 209 MET B N 1
ATOM 4366 C CA . MET B 1 230 ? 46.113 0.914 -24.187 1.00 10.00 209 MET B CA 1
ATOM 4367 C C . MET B 1 230 ? 46.685 -0.450 -23.827 1.00 10.17 209 MET B C 1
ATOM 4368 O O . MET B 1 230 ? 47.886 -0.703 -24.024 1.00 10.57 209 MET B O 1
ATOM 4373 N N . GLY B 1 231 ? 45.852 -1.310 -23.247 1.00 10.34 210 GLY B N 1
ATOM 4374 C CA . GLY B 1 231 ? 46.336 -2.446 -22.465 1.00 10.28 210 GLY B CA 1
ATOM 4375 C C . GLY B 1 231 ? 45.850 -3.779 -22.988 1.00 10.68 210 GLY B C 1
ATOM 4376 O O . GLY B 1 231 ? 45.888 -4.028 -24.186 1.00 10.64 210 GLY B O 1
ATOM 4377 N N . LEU B 1 232 ? 45.460 -4.667 -22.078 1.00 11.19 211 LEU B N 1
ATOM 4378 C CA . LEU B 1 232 ? 44.702 -5.861 -22.441 1.00 11.89 211 LEU B CA 1
ATOM 4379 C C . LEU B 1 232 ? 43.428 -5.447 -23.156 1.00 11.83 211 LEU B C 1
ATOM 4380 O O . LEU B 1 232 ? 42.945 -6.111 -24.092 1.00 12.27 211 LEU B O 1
ATOM 4385 N N . THR B 1 233 ? 42.914 -4.301 -22.714 1.00 11.52 212 THR B N 1
ATOM 4386 C CA . THR B 1 233 ? 41.703 -3.707 -23.223 1.00 11.16 212 THR B CA 1
ATOM 4387 C C . THR B 1 233 ? 41.935 -2.239 -23.608 1.00 10.94 212 THR B C 1
ATOM 4388 O O . THR B 1 233 ? 42.968 -1.644 -23.234 1.00 10.40 212 THR B O 1
ATOM 4392 N N . PRO B 1 234 ? 40.953 -1.635 -24.295 1.00 10.62 213 PRO B N 1
ATOM 4393 C CA . PRO B 1 234 ? 41.086 -0.212 -24.628 1.00 10.68 213 PRO B CA 1
ATOM 4394 C C . PRO B 1 234 ? 40.872 0.745 -23.467 1.00 10.49 213 PRO B C 1
ATOM 4395 O O . PRO B 1 234 ? 40.775 1.934 -23.714 1.00 10.70 213 PRO B O 1
ATOM 4399 N N . MET B 1 235 ? 40.923 0.282 -22.216 1.00 10.48 214 MET B N 1
ATOM 4400 C CA . MET B 1 235 ? 40.653 1.126 -21.080 1.00 10.42 214 MET B CA 1
ATOM 4401 C C . MET B 1 235 ? 41.898 1.858 -20.539 1.00 10.18 214 MET B C 1
ATOM 4402 O O . MET B 1 235 ? 41.779 2.863 -19.817 1.00 10.10 214 MET B O 1
ATOM 4407 N N . GLU B 1 236 ? 43.082 1.364 -20.849 1.00 9.73 215 GLU B N 1
ATOM 4408 C CA . GLU B 1 236 ? 44.295 1.912 -20.244 1.00 9.62 215 GLU B CA 1
ATOM 4409 C C . GLU B 1 236 ? 44.763 3.141 -21.022 1.00 9.33 215 GLU B C 1
ATOM 4410 O O . GLU B 1 236 ? 44.529 3.239 -22.213 1.00 9.56 215 GLU B O 1
ATOM 4416 N N . GLY B 1 237 ? 45.422 4.052 -20.333 1.00 9.11 216 GLY B N 1
ATOM 4417 C CA . GLY B 1 237 ? 46.270 5.070 -20.926 1.00 8.98 216 GLY B CA 1
ATOM 4418 C C . GLY B 1 237 ? 45.765 6.486 -20.827 1.00 8.84 216 GLY B C 1
ATOM 4419 O O . GLY B 1 237 ? 45.540 7.008 -19.753 1.00 8.54 216 GLY B O 1
ATOM 4420 N N . LEU B 1 238 ? 45.623 7.107 -21.992 1.00 9.09 217 LEU B N 1
ATOM 4421 C CA . LEU B 1 238 ? 45.214 8.515 -22.088 1.00 9.19 217 LEU B CA 1
ATOM 4422 C C . LEU B 1 238 ? 43.779 8.717 -21.617 1.00 9.22 217 LEU B C 1
ATOM 4423 O O . LEU B 1 238 ? 42.951 7.788 -21.606 1.00 9.41 217 LEU B O 1
ATOM 4428 N N . VAL B 1 239 ? 43.467 9.957 -21.260 1.00 9.24 218 VAL B N 1
ATOM 4429 C CA . VAL B 1 239 ? 42.060 10.351 -21.065 1.00 9.25 218 VAL B CA 1
ATOM 4430 C C . VAL B 1 239 ? 41.379 10.373 -22.443 1.00 9.58 218 VAL B C 1
ATOM 4431 O O . VAL B 1 239 ? 41.968 10.823 -23.452 1.00 10.06 218 VAL B O 1
ATOM 4435 N N . MET B 1 240 ? 40.129 9.901 -22.508 1.00 9.72 219 MET B N 1
ATOM 4436 C CA . MET B 1 240 ? 39.404 9.795 -23.753 1.00 9.87 219 MET B CA 1
ATOM 4437 C C . MET B 1 240 ? 38.035 10.466 -23.672 1.00 10.22 219 MET B C 1
ATOM 4438 O O . MET B 1 240 ? 37.758 11.217 -22.733 1.00 9.81 219 MET B O 1
ATOM 4443 N N . GLY B 1 241 ? 37.244 10.295 -24.726 1.00 10.43 220 GLY B N 1
ATOM 4444 C CA . GLY B 1 241 ? 35.936 10.939 -24.786 1.00 10.91 220 GLY B CA 1
ATOM 4445 C C . GLY B 1 241 ? 35.009 10.587 -23.652 1.00 11.00 220 GLY B C 1
ATOM 4446 O O . GLY B 1 241 ? 34.448 11.489 -23.019 1.00 11.43 220 GLY B O 1
ATOM 4447 N N . THR B 1 242 ? 34.876 9.291 -23.370 1.00 10.95 221 THR B N 1
ATOM 4448 C CA . THR B 1 242 ? 34.067 8.811 -22.279 1.00 11.33 221 THR B CA 1
ATOM 4449 C C . THR B 1 242 ? 34.801 7.820 -21.330 1.00 11.12 221 THR B C 1
ATOM 4450 O O . THR B 1 242 ? 34.211 7.372 -20.351 1.00 10.85 221 THR B O 1
ATOM 4454 N N . ARG B 1 243 ? 36.070 7.532 -21.642 1.00 11.25 222 ARG B N 1
ATOM 4455 C CA . ARG B 1 243 ? 36.899 6.590 -20.912 1.00 11.21 222 ARG B CA 1
ATOM 4456 C C . ARG B 1 243 ? 37.930 7.293 -20.043 1.00 10.56 222 ARG B C 1
ATOM 4457 O O . ARG B 1 243 ? 38.522 8.311 -20.447 1.00 10.66 222 ARG B O 1
ATOM 4465 N N . SER B 1 244 ? 38.175 6.698 -18.882 1.00 10.03 223 SER B N 1
ATOM 4466 C CA . SER B 1 244 ? 39.058 7.285 -17.862 1.00 9.62 223 SER B CA 1
ATOM 4467 C C . SER B 1 244 ? 40.521 7.246 -18.273 1.00 9.41 223 SER B C 1
ATOM 4468 O O . SER B 1 244 ? 41.301 8.036 -17.794 1.00 9.29 223 SER B O 1
ATOM 4471 N N . GLY B 1 245 ? 40.917 6.265 -19.079 1.00 9.13 224 GLY B N 1
ATOM 4472 C CA . GLY B 1 245 ? 42.329 5.922 -19.145 1.00 9.02 224 GLY B CA 1
ATOM 4473 C C . GLY B 1 245 ? 42.849 5.468 -17.796 1.00 9.03 224 GLY B C 1
ATOM 4474 O O . GLY B 1 245 ? 42.091 4.996 -16.919 1.00 8.96 224 GLY B O 1
ATOM 4475 N N . ASP B 1 246 ? 44.149 5.620 -17.632 1.00 9.00 225 ASP B N 1
ATOM 4476 C CA . ASP B 1 246 ? 44.832 5.218 -16.392 1.00 9.07 225 ASP B CA 1
ATOM 4477 C C . ASP B 1 246 ? 44.105 5.578 -15.112 1.00 9.14 225 ASP B C 1
ATOM 4478 O O . ASP B 1 246 ? 43.732 6.738 -14.871 1.00 9.09 225 ASP B O 1
ATOM 4483 N N . ILE B 1 247 ? 43.958 4.604 -14.222 1.00 9.15 226 ILE B N 1
ATOM 4484 C CA . ILE B 1 247 ? 43.403 4.892 -12.911 1.00 9.48 226 ILE B CA 1
ATOM 4485 C C . ILE B 1 247 ? 43.980 3.921 -11.887 1.00 9.13 226 ILE B C 1
ATOM 4486 O O . ILE B 1 247 ? 44.276 2.754 -12.222 1.00 9.06 226 ILE B O 1
ATOM 4491 N N . ASP B 1 248 ? 44.170 4.412 -10.656 1.00 8.66 227 ASP B N 1
ATOM 4492 C CA . ASP B 1 248 ? 44.667 3.613 -9.540 1.00 8.46 227 ASP B CA 1
ATOM 4493 C C . ASP B 1 248 ? 43.776 2.372 -9.397 1.00 8.49 227 ASP B C 1
ATOM 4494 O O . ASP B 1 248 ? 42.575 2.501 -9.278 1.00 8.34 227 ASP B O 1
ATOM 4499 N N . PRO B 1 249 ? 44.354 1.158 -9.409 1.00 8.63 228 PRO B N 1
ATOM 4500 C CA . PRO B 1 249 ? 43.470 0.019 -9.212 1.00 8.85 228 PRO B CA 1
ATOM 4501 C C . PRO B 1 249 ? 42.722 0.080 -7.878 1.00 8.87 228 PRO B C 1
ATOM 4502 O O . PRO B 1 249 ? 41.614 -0.472 -7.756 1.00 8.93 228 PRO B O 1
ATOM 4506 N N . GLY B 1 250 ? 43.315 0.723 -6.881 1.00 8.92 229 GLY B N 1
ATOM 4507 C CA . GLY B 1 250 ? 42.635 0.949 -5.613 1.00 9.11 229 GLY B CA 1
ATOM 4508 C C . GLY B 1 250 ? 41.294 1.655 -5.732 1.00 9.34 229 GLY B C 1
ATOM 4509 O O . GLY B 1 250 ? 40.450 1.504 -4.891 1.00 9.32 229 GLY B O 1
ATOM 4510 N N . VAL B 1 251 ? 41.139 2.515 -6.731 1.00 9.74 230 VAL B N 1
ATOM 4511 C CA . VAL B 1 251 ? 39.823 3.183 -6.915 1.00 9.96 230 VAL B CA 1
ATOM 4512 C C . VAL B 1 251 ? 38.718 2.162 -7.250 1.00 10.28 230 VAL B C 1
ATOM 4513 O O . VAL B 1 251 ? 37.580 2.252 -6.766 1.00 10.31 230 VAL B O 1
ATOM 4517 N N . ILE B 1 252 ? 39.030 1.192 -8.100 1.00 10.37 231 ILE B N 1
ATOM 4518 C CA . ILE B 1 252 ? 38.098 0.146 -8.446 1.00 10.91 231 ILE B CA 1
ATOM 4519 C C . ILE B 1 252 ? 37.733 -0.624 -7.180 1.00 10.89 231 ILE B C 1
ATOM 4520 O O . ILE B 1 252 ? 36.566 -0.891 -6.933 1.00 11.11 231 ILE B O 1
ATOM 4525 N N . MET B 1 253 ? 38.728 -0.988 -6.376 1.00 10.65 232 MET B N 1
ATOM 4526 C CA . MET B 1 253 ? 38.471 -1.773 -5.171 1.00 10.75 232 MET B CA 1
ATOM 4527 C C . MET B 1 253 ? 37.567 -0.995 -4.210 1.00 10.72 232 MET B C 1
ATOM 4528 O O . MET B 1 253 ? 36.646 -1.532 -3.625 1.00 10.87 232 MET B O 1
ATOM 4533 N N . TYR B 1 254 ? 37.826 0.300 -4.087 1.00 10.39 233 TYR B N 1
ATOM 4534 C CA . TYR B 1 254 ? 37.054 1.149 -3.212 1.00 10.64 233 TYR B CA 1
ATOM 4535 C C . TYR B 1 254 ? 35.626 1.359 -3.681 1.00 10.73 233 TYR B C 1
ATOM 4536 O O . TYR B 1 254 ? 34.692 1.355 -2.863 1.00 10.50 233 TYR B O 1
ATOM 4545 N N . LEU B 1 255 ? 35.432 1.567 -4.970 1.00 10.52 234 LEU B N 1
ATOM 4546 C CA . LEU B 1 255 ? 34.058 1.696 -5.499 1.00 11.01 234 LEU B CA 1
ATOM 4547 C C . LEU B 1 255 ? 33.260 0.425 -5.265 1.00 11.52 234 LEU B C 1
ATOM 4548 O O . LEU B 1 255 ? 32.089 0.472 -4.951 1.00 11.87 234 LEU B O 1
ATOM 4553 N N . TRP B 1 256 ? 33.918 -0.714 -5.377 1.00 11.98 235 TRP B N 1
ATOM 4554 C CA . TRP B 1 256 ? 33.249 -1.991 -5.095 1.00 12.52 235 TRP B CA 1
ATOM 4555 C C . TRP B 1 256 ? 32.958 -2.181 -3.588 1.00 12.92 235 TRP B C 1
ATOM 4556 O O . TRP B 1 256 ? 31.822 -2.483 -3.178 1.00 13.27 235 TRP B O 1
ATOM 4567 N N . ARG B 1 257 ? 33.975 -1.979 -2.757 1.00 12.70 236 ARG B N 1
ATOM 4568 C CA . ARG B 1 257 ? 33.903 -2.251 -1.347 1.00 13.26 236 ARG B CA 1
ATOM 4569 C C . ARG B 1 257 ? 33.030 -1.278 -0.567 1.00 13.56 236 ARG B C 1
ATOM 4570 O O . ARG B 1 257 ? 32.240 -1.695 0.289 1.00 13.92 236 ARG B O 1
ATOM 4578 N N . THR B 1 258 ? 33.185 0.003 -0.873 1.00 13.75 237 THR B N 1
ATOM 4579 C CA . THR B 1 258 ? 32.612 1.058 -0.060 1.00 14.32 237 THR B CA 1
ATOM 4580 C C . THR B 1 258 ? 31.464 1.788 -0.733 1.00 14.11 237 THR B C 1
ATOM 4581 O O . THR B 1 258 ? 30.444 2.025 -0.069 1.00 14.40 237 THR B O 1
ATOM 4585 N N . ALA B 1 259 ? 31.574 2.094 -2.022 1.00 13.77 238 ALA B N 1
ATOM 4586 C CA . ALA B 1 259 ? 30.433 2.665 -2.769 1.00 13.77 238 ALA B CA 1
ATOM 4587 C C . ALA B 1 259 ? 29.401 1.628 -3.199 1.00 13.61 238 ALA B C 1
ATOM 4588 O O . ALA B 1 259 ? 28.321 1.969 -3.654 1.00 14.19 238 ALA B O 1
ATOM 4590 N N . GLY B 1 260 ? 29.711 0.354 -3.034 1.00 13.71 239 GLY B N 1
ATOM 4591 C CA . GLY B 1 260 ? 28.729 -0.697 -3.261 1.00 13.67 239 GLY B CA 1
ATOM 4592 C C . GLY B 1 260 ? 28.371 -0.939 -4.700 1.00 13.28 239 GLY B C 1
ATOM 4593 O O . GLY B 1 260 ? 27.275 -1.449 -4.982 1.00 13.68 239 GLY B O 1
ATOM 4594 N N . MET B 1 261 ? 29.259 -0.576 -5.613 1.00 12.51 240 MET B N 1
ATOM 4595 C CA . MET B 1 261 ? 29.046 -0.732 -7.034 1.00 12.46 240 MET B CA 1
ATOM 4596 C C . MET B 1 261 ? 29.510 -2.108 -7.463 1.00 12.42 240 MET B C 1
ATOM 4597 O O . MET B 1 261 ? 30.528 -2.593 -6.993 1.00 12.84 240 MET B O 1
ATOM 4602 N N . SER B 1 262 ? 28.769 -2.715 -8.372 1.00 12.57 241 SER B N 1
ATOM 4603 C CA . SER B 1 262 ? 29.183 -3.990 -8.921 1.00 12.67 241 SER B CA 1
ATOM 4604 C C . SER B 1 262 ? 30.358 -3.796 -9.846 1.00 12.38 241 SER B C 1
ATOM 4605 O O . SER B 1 262 ? 30.595 -2.710 -10.375 1.00 11.75 241 SER B O 1
ATOM 4608 N N . VAL B 1 263 ? 31.095 -4.882 -10.077 1.00 12.86 242 VAL B N 1
ATOM 4609 C CA . VAL B 1 263 ? 32.258 -4.793 -10.971 1.00 13.04 242 VAL B CA 1
ATOM 4610 C C . VAL B 1 263 ? 31.793 -4.365 -12.359 1.00 13.64 242 VAL B C 1
ATOM 4611 O O . VAL B 1 263 ? 32.404 -3.454 -12.960 1.00 12.97 242 VAL B O 1
ATOM 4615 N N . ASP B 1 264 ? 30.692 -4.936 -12.870 1.00 14.68 243 ASP B N 1
ATOM 4616 C CA . ASP B 1 264 ? 30.177 -4.497 -14.175 1.00 15.55 243 ASP B CA 1
ATOM 4617 C C . ASP B 1 264 ? 29.848 -2.990 -14.188 1.00 14.33 243 ASP B C 1
ATOM 4618 O O . ASP B 1 264 ? 30.115 -2.310 -15.161 1.00 13.27 243 ASP B O 1
ATOM 4623 N N . ASP B 1 265 ? 29.203 -2.495 -13.144 1.00 14.12 244 ASP B N 1
ATOM 4624 C CA . ASP B 1 265 ? 28.873 -1.073 -13.067 1.00 13.77 244 ASP B CA 1
ATOM 4625 C C . ASP B 1 265 ? 30.119 -0.183 -12.955 1.00 12.51 244 ASP B C 1
ATOM 4626 O O . ASP B 1 265 ? 30.149 0.915 -13.471 1.00 11.82 244 ASP B O 1
ATOM 4631 N N . ILE B 1 266 ? 31.154 -0.655 -12.286 1.00 11.73 245 ILE B N 1
ATOM 4632 C CA . ILE B 1 266 ? 32.384 0.136 -12.239 1.00 11.05 245 ILE B CA 1
ATOM 4633 C C . ILE B 1 266 ? 32.993 0.210 -13.654 1.00 10.83 245 ILE B C 1
ATOM 4634 O O . ILE B 1 266 ? 33.368 1.282 -14.144 1.00 10.27 245 ILE B O 1
ATOM 4639 N N . GLU B 1 267 ? 33.071 -0.936 -14.321 1.00 10.78 246 GLU B N 1
ATOM 4640 C CA . GLU B 1 267 ? 33.544 -0.972 -15.712 1.00 10.84 246 GLU B CA 1
ATOM 4641 C C . GLU B 1 267 ? 32.746 -0.055 -16.629 1.00 10.59 246 GLU B C 1
ATOM 4642 O O . GLU B 1 267 ? 33.317 0.688 -17.447 1.00 10.33 246 GLU B O 1
ATOM 4648 N N . SER B 1 268 ? 31.419 -0.119 -16.498 1.00 10.64 247 SER B N 1
ATOM 4649 C CA A SER B 1 268 ? 30.551 0.737 -17.281 0.50 10.69 247 SER B CA 1
ATOM 4650 C CA B SER B 1 268 ? 30.572 0.731 -17.311 0.50 10.45 247 SER B CA 1
ATOM 4651 C C . SER B 1 268 ? 30.895 2.213 -17.056 1.00 10.28 247 SER B C 1
ATOM 4652 O O . SER B 1 268 ? 30.989 2.981 -18.000 1.00 10.23 247 SER B O 1
ATOM 4657 N N . MET B 1 269 ? 31.070 2.584 -15.798 1.00 10.26 248 MET B N 1
ATOM 4658 C CA . MET B 1 269 ? 31.380 4.002 -15.436 1.00 10.14 248 MET B CA 1
ATOM 4659 C C . MET B 1 269 ? 32.720 4.457 -16.059 1.00 9.99 248 MET B C 1
ATOM 4660 O O . MET B 1 269 ? 32.849 5.540 -16.635 1.00 9.79 248 MET B O 1
ATOM 4665 N N . LEU B 1 270 ? 33.696 3.566 -16.006 1.00 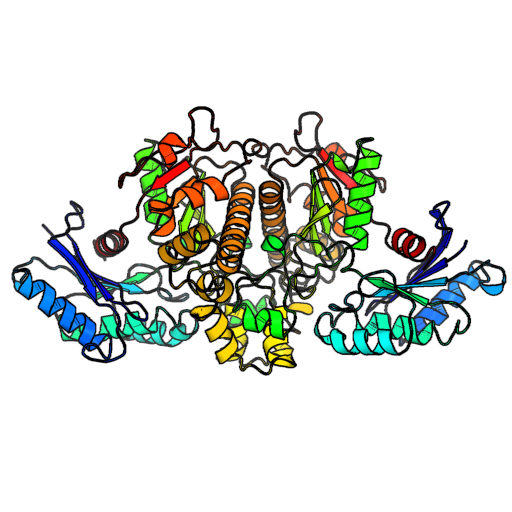9.99 249 LEU B N 1
ATOM 4666 C CA . LEU B 1 270 ? 35.010 3.864 -16.531 1.00 10.04 249 LEU B CA 1
ATOM 4667 C C . LEU B 1 270 ? 35.039 3.977 -18.066 1.00 10.38 249 LEU B C 1
ATOM 4668 O O . LEU B 1 270 ? 35.886 4.663 -18.633 1.00 10.29 249 LEU B O 1
ATOM 4673 N N . ASN B 1 271 ? 34.147 3.246 -18.726 1.00 10.77 250 ASN B N 1
ATOM 4674 C CA . ASN B 1 271 ? 34.053 3.232 -20.177 1.00 11.31 250 ASN B CA 1
ATOM 4675 C C . ASN B 1 271 ? 33.131 4.297 -20.743 1.00 11.56 250 ASN B C 1
ATOM 4676 O O . ASN B 1 271 ? 33.302 4.728 -21.883 1.00 11.37 250 ASN B O 1
ATOM 4681 N N . ARG B 1 272 ? 32.099 4.647 -20.004 1.00 12.61 251 ARG B N 1
ATOM 4682 C CA . ARG B 1 272 ? 31.002 5.429 -20.547 1.00 13.65 251 ARG B CA 1
ATOM 4683 C C . ARG B 1 272 ? 30.683 6.712 -19.789 1.00 13.49 251 ARG B C 1
ATOM 4684 O O . ARG B 1 272 ? 29.992 7.573 -20.344 1.00 13.27 251 ARG B O 1
ATOM 4692 N N . ARG B 1 273 ? 31.107 6.836 -18.533 1.00 13.05 252 ARG B N 1
ATOM 4693 C CA . ARG B 1 273 ? 30.841 8.066 -17.763 1.00 13.78 252 ARG B CA 1
ATOM 4694 C C . ARG B 1 273 ? 32.119 8.642 -17.155 1.00 12.29 252 ARG B C 1
ATOM 4695 O O . ARG B 1 273 ? 32.108 9.162 -16.039 1.00 12.34 252 ARG B O 1
ATOM 4703 N N . SER B 1 274 ? 33.186 8.558 -17.935 1.00 11.13 253 SER B N 1
ATOM 4704 C CA . SER B 1 274 ? 34.509 8.994 -17.539 1.00 10.50 253 SER B CA 1
ATOM 4705 C C . SER B 1 274 ? 35.084 9.891 -18.636 1.00 10.73 253 SER B C 1
ATOM 4706 O O . SER B 1 274 ? 34.355 10.388 -19.508 1.00 10.20 253 SER B O 1
ATOM 4709 N N . GLY B 1 275 ? 36.400 10.086 -18.642 1.00 10.61 254 GLY B N 1
ATOM 4710 C CA . GLY B 1 275 ? 37.010 10.946 -19.625 1.00 10.98 254 GLY B CA 1
ATOM 4711 C C . GLY B 1 275 ? 36.471 12.342 -19.591 1.00 11.50 254 GLY B C 1
ATOM 4712 O O . GLY B 1 275 ? 36.059 12.828 -18.516 1.00 11.76 254 GLY B O 1
ATOM 4713 N N . VAL B 1 276 ? 36.457 12.996 -20.754 1.00 11.96 255 VAL B N 1
ATOM 4714 C CA A VAL B 1 276 ? 36.020 14.385 -20.914 0.70 12.93 255 VAL B CA 1
ATOM 4715 C CA B VAL B 1 276 ? 36.042 14.397 -20.737 0.30 12.26 255 VAL B CA 1
ATOM 4716 C C . VAL B 1 276 ? 34.526 14.550 -20.592 1.00 12.54 255 VAL B C 1
ATOM 4717 O O . VAL B 1 276 ? 34.083 15.570 -20.063 1.00 13.42 255 VAL B O 1
ATOM 4724 N N . LEU B 1 277 ? 33.760 13.541 -20.947 1.00 12.52 256 LEU B N 1
ATOM 4725 C CA . LEU B 1 277 ? 32.312 13.530 -20.651 1.00 12.62 256 LEU B CA 1
ATOM 4726 C C . LEU B 1 277 ? 32.059 13.459 -19.156 1.00 12.59 256 LEU B C 1
ATOM 4727 O O . LEU B 1 277 ? 31.384 14.308 -18.574 1.00 12.89 256 LEU B O 1
ATOM 4732 N N . GLY B 1 278 ? 32.644 12.474 -18.484 1.00 12.27 257 GLY B N 1
ATOM 4733 C CA . GLY B 1 278 ? 32.359 12.282 -17.095 1.00 12.15 257 GLY B CA 1
ATOM 4734 C C . GLY B 1 278 ? 32.889 13.371 -16.175 1.00 12.39 257 GLY B C 1
ATOM 4735 O O . GLY B 1 278 ? 32.262 13.718 -15.181 1.00 12.39 257 GLY B O 1
ATOM 4736 N N . LEU B 1 279 ? 34.051 13.913 -16.499 1.00 12.74 258 LEU B N 1
ATOM 4737 C CA . LEU B 1 279 ? 34.681 14.887 -15.682 1.00 13.11 258 LEU B CA 1
ATOM 4738 C C . LEU B 1 279 ? 34.255 16.274 -16.115 1.00 13.88 258 LEU B C 1
ATOM 4739 O O . LEU B 1 279 ? 34.018 17.128 -15.274 1.00 14.66 258 LEU B O 1
ATOM 4744 N N . GLY B 1 280 ? 34.119 16.476 -17.424 1.00 14.62 259 GLY B N 1
ATOM 4745 C CA . GLY B 1 280 ? 33.954 17.806 -18.011 1.00 15.69 259 GLY B CA 1
ATOM 4746 C C . GLY B 1 280 ? 32.567 18.151 -18.486 1.00 17.02 259 GLY B C 1
ATOM 4747 O O . GLY B 1 280 ? 32.235 19.345 -18.644 1.00 17.19 259 GLY B O 1
ATOM 4748 N N . GLY B 1 281 ? 31.736 17.127 -18.667 1.00 18.89 260 GLY B N 1
ATOM 4749 C CA . GLY B 1 281 ? 30.334 17.323 -19.077 1.00 20.41 260 GLY B CA 1
ATOM 4750 C C . GLY B 1 281 ? 30.151 17.443 -20.575 1.00 22.33 260 GLY B C 1
ATOM 4751 O O . GLY B 1 281 ? 29.063 17.811 -21.048 1.00 23.62 260 GLY B O 1
ATOM 4752 N N . ALA B 1 282 ? 31.183 17.142 -21.352 1.00 21.92 261 ALA B N 1
ATOM 4753 C CA . ALA B 1 282 ? 31.132 17.404 -22.793 1.00 24.95 261 ALA B CA 1
ATOM 4754 C C . ALA B 1 282 ? 30.997 16.146 -23.615 1.00 27.29 261 ALA B C 1
ATOM 4755 O O . ALA B 1 282 ? 31.827 15.235 -23.497 1.00 27.57 261 ALA B O 1
ATOM 4757 N N . SER B 1 283 ? 29.985 16.145 -24.504 1.00 30.28 262 SER B N 1
ATOM 4758 C CA . SER B 1 283 ? 29.695 15.024 -25.423 1.00 31.00 262 SER B CA 1
ATOM 4759 C C . SER B 1 283 ? 30.841 14.687 -26.392 1.00 31.34 262 SER B C 1
ATOM 4760 O O . SER B 1 283 ? 30.972 13.542 -26.821 1.00 32.62 262 SER B O 1
ATOM 4762 N N . ASP B 1 284 ? 31.670 15.680 -26.701 1.00 31.32 263 ASP B N 1
ATOM 4763 C CA . ASP B 1 284 ? 32.786 15.538 -27.632 1.00 29.81 263 ASP B CA 1
ATOM 4764 C C . ASP B 1 284 ? 33.678 16.762 -27.523 1.00 27.14 263 ASP B C 1
ATOM 4765 O O . ASP B 1 284 ? 33.348 17.729 -26.838 1.00 24.26 263 ASP B O 1
ATOM 4770 N N . PHE B 1 285 ? 34.810 16.734 -28.210 1.00 25.14 264 PHE B N 1
ATOM 4771 C CA . PHE B 1 285 ? 35.839 17.691 -27.910 1.00 24.63 264 PHE B CA 1
ATOM 4772 C C . PHE B 1 285 ? 35.496 19.098 -28.380 1.00 26.69 264 PHE B C 1
ATOM 4773 O O . PHE B 1 285 ? 35.859 20.055 -27.724 1.00 25.79 264 PHE B O 1
ATOM 4781 N N . ARG B 1 286 ? 34.761 19.235 -29.485 1.00 29.02 265 ARG B N 1
ATOM 4782 C CA . ARG B 1 286 ? 34.278 20.560 -29.928 1.00 30.12 265 ARG B CA 1
ATOM 4783 C C . ARG B 1 286 ? 33.447 21.253 -28.851 1.00 27.66 265 ARG B C 1
ATOM 4784 O O . ARG B 1 286 ? 33.612 22.445 -28.556 1.00 27.16 265 ARG B O 1
ATOM 4792 N N . LYS B 1 287 ? 32.522 20.495 -28.278 1.00 26.21 266 LYS B N 1
ATOM 4793 C CA . LYS B 1 287 ? 31.655 21.004 -27.209 1.00 24.66 266 LYS B CA 1
ATOM 4794 C C . LYS B 1 287 ? 32.449 21.404 -25.981 1.00 23.74 266 LYS B C 1
ATOM 4795 O O . LYS B 1 287 ? 32.123 22.367 -25.309 1.00 24.12 266 LYS B O 1
ATOM 4797 N N . LEU B 1 288 ? 33.474 20.623 -25.653 1.00 22.65 267 LEU B N 1
ATOM 4798 C CA . LEU B 1 288 ? 34.277 20.933 -24.480 1.00 22.25 267 LEU B CA 1
ATOM 4799 C C . LEU B 1 288 ? 34.922 22.297 -24.637 1.00 22.27 267 LEU B C 1
ATOM 4800 O O . LEU B 1 288 ? 34.873 23.131 -23.742 1.00 21.80 267 LEU B O 1
ATOM 4805 N N . ARG B 1 289 ? 35.554 22.512 -25.782 1.00 23.57 268 ARG B N 1
ATOM 4806 C CA . ARG B 1 289 ? 36.270 23.761 -26.000 1.00 25.73 268 ARG B CA 1
ATOM 4807 C C . ARG B 1 289 ? 35.256 24.916 -25.933 1.00 26.52 268 ARG B C 1
ATOM 4808 O O . ARG B 1 289 ? 35.569 25.955 -25.379 1.00 28.99 268 ARG B O 1
ATOM 4816 N N . GLU B 1 290 ? 34.029 24.705 -26.420 1.00 27.48 269 GLU B N 1
ATOM 4817 C CA . GLU B 1 290 ? 32.941 25.726 -26.318 1.00 28.59 269 GLU B CA 1
ATOM 4818 C C . GLU B 1 290 ? 32.514 26.031 -24.876 1.00 28.36 269 GLU B C 1
ATOM 4819 O O . GLU B 1 290 ? 32.289 27.190 -24.478 1.00 28.96 269 GLU B O 1
ATOM 4821 N N . LEU B 1 291 ? 32.394 24.975 -24.081 1.00 26.20 270 LEU B N 1
ATOM 4822 C CA . LEU B 1 291 ? 32.164 25.119 -22.667 1.00 25.08 270 LEU B CA 1
ATOM 4823 C C . LEU B 1 291 ? 33.242 25.913 -21.969 1.00 25.28 270 LEU B C 1
ATOM 4824 O O . LEU B 1 291 ? 32.949 26.782 -21.154 1.00 25.42 270 LEU B O 1
ATOM 4829 N N . ILE B 1 292 ? 34.499 25.631 -22.300 1.00 25.29 271 ILE B N 1
ATOM 4830 C CA . ILE B 1 292 ? 35.604 26.328 -21.682 1.00 25.40 271 ILE B CA 1
ATOM 4831 C C . ILE B 1 292 ? 35.507 27.811 -22.034 1.00 28.00 271 ILE B C 1
ATOM 4832 O O . ILE B 1 292 ? 35.558 28.654 -21.142 1.00 27.93 271 ILE B O 1
ATOM 4837 N N . GLU B 1 293 ? 35.318 28.079 -23.324 1.00 30.25 272 GLU B N 1
ATOM 4838 C CA . GLU B 1 293 ? 35.130 29.449 -23.845 1.00 33.05 272 GLU B CA 1
ATOM 4839 C C . GLU B 1 293 ? 33.994 30.187 -23.151 1.00 35.44 272 GLU B C 1
ATOM 4840 O O . GLU B 1 293 ? 34.051 31.412 -23.018 1.00 39.12 272 GLU B O 1
ATOM 4842 N N . SER B 1 294 ? 32.976 29.455 -22.702 1.00 36.93 273 SER B N 1
ATOM 4843 C CA . SER B 1 294 ? 31.870 30.039 -21.940 1.00 37.89 273 SER B CA 1
ATOM 4844 C C . SER B 1 294 ? 32.133 30.159 -20.424 1.00 37.98 273 SER B C 1
ATOM 4845 O O . SER B 1 294 ? 31.223 30.541 -19.668 1.00 37.96 273 SER B O 1
ATOM 4848 N N . GLY B 1 295 ? 33.340 29.815 -19.965 1.00 34.85 274 GLY B N 1
ATOM 4849 C CA . GLY B 1 295 ? 33.698 29.965 -18.546 1.00 32.78 274 GLY B CA 1
ATOM 4850 C C . GLY B 1 295 ? 33.382 28.783 -17.630 1.00 31.00 274 GLY B C 1
ATOM 4851 O O . GLY B 1 295 ? 33.428 28.912 -16.403 1.00 30.44 274 GLY B O 1
ATOM 4852 N N . ASP B 1 296 ? 33.061 27.625 -18.213 1.00 29.24 275 ASP B N 1
ATOM 4853 C CA . ASP B 1 296 ? 32.720 26.443 -17.421 1.00 27.09 275 ASP B CA 1
ATOM 4854 C C . ASP B 1 296 ? 34.009 25.872 -16.802 1.00 25.87 275 ASP B C 1
ATOM 4855 O O . ASP B 1 296 ? 34.876 25.371 -17.521 1.00 24.98 275 ASP B O 1
ATOM 4860 N N . GLU B 1 297 ? 34.119 25.972 -15.479 1.00 24.31 276 GLU B N 1
ATOM 4861 C CA . GLU B 1 297 ? 35.315 25.530 -14.744 1.00 23.91 276 GLU B CA 1
ATOM 4862 C C . GLU B 1 297 ? 35.457 24.004 -14.770 1.00 21.53 276 GLU B C 1
ATOM 4863 O O . GLU B 1 297 ? 36.581 23.482 -14.851 1.00 20.20 276 GLU B O 1
ATOM 4869 N N . HIS B 1 298 ? 34.333 23.293 -14.732 1.00 20.41 277 HIS B N 1
ATOM 4870 C CA . HIS B 1 298 ? 34.398 21.826 -14.797 1.00 19.77 277 HIS B CA 1
ATOM 4871 C C . HIS B 1 298 ? 34.985 21.381 -16.149 1.00 17.95 277 HIS B C 1
ATOM 4872 O O . HIS B 1 298 ? 35.832 20.481 -16.235 1.00 17.11 277 HIS B O 1
ATOM 4879 N N . ALA B 1 299 ? 34.543 22.007 -17.224 1.00 16.90 278 ALA B N 1
ATOM 4880 C CA . ALA B 1 299 ? 35.096 21.693 -18.533 1.00 15.96 278 ALA B CA 1
ATOM 4881 C C . ALA B 1 299 ? 36.599 22.020 -18.620 1.00 15.28 278 ALA B C 1
ATOM 4882 O O . ALA B 1 299 ? 37.367 21.260 -19.199 1.00 14.19 278 ALA B O 1
ATOM 4884 N N . LYS B 1 300 ? 36.994 23.153 -18.045 1.00 15.45 279 LYS B N 1
ATOM 4885 C CA . LYS B 1 300 ? 38.394 23.536 -18.071 1.00 15.77 279 LYS B CA 1
ATOM 4886 C C . LYS B 1 300 ? 39.241 22.533 -17.279 1.00 14.55 279 LYS B C 1
ATOM 4887 O O . LYS B 1 300 ? 40.308 22.132 -17.768 1.00 14.31 279 LYS B O 1
ATOM 4893 N N . LEU B 1 301 ? 38.780 22.113 -16.102 1.00 14.02 280 LEU B N 1
ATOM 4894 C CA . LEU B 1 301 ? 39.515 21.069 -15.357 1.00 13.46 280 LEU B CA 1
ATOM 4895 C C . LEU B 1 301 ? 39.652 19.779 -16.177 1.00 12.65 280 LEU B C 1
ATOM 4896 O O . LEU B 1 301 ? 40.736 19.172 -16.207 1.00 11.81 280 LEU B O 1
ATOM 4901 N N . ALA B 1 302 ? 38.576 19.349 -16.842 1.00 12.21 281 ALA B N 1
ATOM 4902 C CA . ALA B 1 302 ? 38.612 18.097 -17.618 1.00 12.06 281 ALA B CA 1
ATOM 4903 C C . ALA B 1 302 ? 39.638 18.219 -18.740 1.00 11.67 281 ALA B C 1
ATOM 4904 O O . ALA B 1 302 ? 40.469 17.320 -18.971 1.00 11.14 281 ALA B O 1
ATOM 4906 N N . TYR B 1 303 ? 39.673 19.385 -19.374 1.00 11.84 282 TYR B N 1
ATOM 4907 C CA . TYR B 1 303 ? 40.695 19.665 -20.384 1.00 12.02 282 TYR B CA 1
ATOM 4908 C C . TYR B 1 303 ? 42.106 19.629 -19.800 1.00 11.75 282 TYR B C 1
ATOM 4909 O O . TYR B 1 303 ? 43.016 19.025 -20.400 1.00 12.03 282 TYR B O 1
ATOM 4918 N N . ASP B 1 304 ? 42.292 20.219 -18.628 1.00 12.00 283 ASP B N 1
ATOM 4919 C CA . ASP B 1 304 ? 43.625 20.287 -18.030 1.00 11.75 283 ASP B CA 1
ATOM 4920 C C . ASP B 1 304 ? 44.089 18.890 -17.582 1.00 11.48 283 ASP B C 1
ATOM 4921 O O . ASP B 1 304 ? 45.271 18.571 -17.671 1.00 11.10 283 ASP B O 1
ATOM 4926 N N . VAL B 1 305 ? 43.145 18.080 -17.119 1.00 11.26 284 VAL B N 1
ATOM 4927 C CA . VAL B 1 305 ? 43.433 16.695 -16.771 1.00 11.02 284 VAL B CA 1
ATOM 4928 C C . VAL B 1 305 ? 43.810 15.901 -18.014 1.00 10.76 284 VAL B C 1
ATOM 4929 O O . VAL B 1 305 ? 44.765 15.117 -17.996 1.00 10.57 284 VAL B O 1
ATOM 4933 N N . TYR B 1 306 ? 43.072 16.098 -19.097 1.00 10.73 285 TYR B N 1
ATOM 4934 C CA . TYR B 1 306 ? 43.403 15.469 -20.365 1.00 10.59 285 TYR B CA 1
ATOM 4935 C C . TYR B 1 306 ? 44.827 15.819 -20.834 1.00 10.25 285 TYR B C 1
ATOM 4936 O O . TYR B 1 306 ? 45.592 14.955 -21.209 1.00 9.92 285 TYR B O 1
ATOM 4945 N N . ILE B 1 307 ? 45.179 17.102 -20.802 1.00 10.20 286 ILE B N 1
ATOM 4946 C CA . ILE B 1 307 ? 46.503 17.536 -21.236 1.00 10.41 286 ILE B CA 1
ATOM 4947 C C . ILE B 1 307 ? 47.607 17.017 -20.288 1.00 10.39 286 ILE B C 1
ATOM 4948 O O . ILE B 1 307 ? 48.687 16.617 -20.742 1.00 10.47 286 ILE B O 1
ATOM 4953 N N . HIS B 1 308 ? 47.329 16.990 -18.990 1.00 10.47 287 HIS B N 1
ATOM 4954 C CA . HIS B 1 308 ? 48.336 16.580 -18.018 1.00 10.60 287 HIS B CA 1
ATOM 4955 C C . HIS B 1 308 ? 48.711 15.107 -18.306 1.00 10.36 287 HIS B C 1
ATOM 4956 O O . HIS B 1 308 ? 49.891 14.755 -18.366 1.00 10.25 287 HIS B O 1
ATOM 4963 N N . ARG B 1 309 ? 47.698 14.306 -18.590 1.00 9.73 288 ARG B N 1
ATOM 4964 C CA . ARG B 1 309 ? 47.911 12.873 -18.880 1.00 9.60 288 ARG B CA 1
ATOM 4965 C C . ARG B 1 309 ? 48.739 12.727 -20.163 1.00 9.65 288 ARG B C 1
ATOM 4966 O O . ARG B 1 309 ? 49.610 11.857 -20.279 1.00 9.17 288 ARG B O 1
ATOM 4974 N N . LEU B 1 310 ? 48.395 13.540 -21.152 1.00 9.72 289 LEU B N 1
ATOM 4975 C CA . LEU B 1 310 ? 49.025 13.478 -22.485 1.00 9.84 289 LEU B CA 1
ATOM 4976 C C . LEU B 1 310 ? 50.501 13.915 -22.409 1.00 9.90 289 LEU B C 1
ATOM 4977 O O . LEU B 1 310 ? 51.392 13.272 -22.997 1.00 9.52 289 LEU B O 1
ATOM 4982 N N . ARG B 1 311 ? 50.761 14.988 -21.644 1.00 10.15 290 ARG B N 1
ATOM 4983 C CA . ARG B 1 311 ? 52.141 15.421 -21.382 1.00 10.62 290 ARG B CA 1
ATOM 4984 C C . ARG B 1 311 ? 52.958 14.279 -20.777 1.00 10.64 290 ARG B C 1
ATOM 4985 O O . ARG B 1 311 ? 54.077 14.024 -21.204 1.00 10.97 290 ARG B O 1
ATOM 4993 N N . LYS B 1 312 ? 52.383 13.584 -19.811 1.00 10.55 291 LYS B N 1
ATOM 4994 C CA . LYS B 1 312 ? 53.077 12.479 -19.140 1.00 10.57 291 LYS B CA 1
ATOM 4995 C C . LYS B 1 312 ? 53.390 11.326 -20.127 1.00 10.21 291 LYS B C 1
ATOM 4996 O O . LYS B 1 312 ? 54.515 10.820 -20.144 1.00 9.96 291 LYS B O 1
ATOM 5002 N N . TYR B 1 313 ? 52.442 10.952 -20.989 1.00 9.42 292 TYR B N 1
ATOM 5003 C CA . TYR B 1 313 ? 52.741 9.907 -21.992 1.00 9.26 292 TYR B CA 1
ATOM 5004 C C . TYR B 1 313 ? 53.821 10.308 -23.031 1.00 9.52 292 TYR B C 1
ATOM 5005 O O . TYR B 1 313 ? 54.653 9.507 -23.457 1.00 9.44 292 TYR B O 1
ATOM 5014 N N . ILE B 1 314 ? 53.810 11.568 -23.433 1.00 9.54 293 ILE B N 1
ATOM 5015 C CA . ILE B 1 314 ? 54.823 12.051 -24.362 1.00 9.95 293 ILE B CA 1
ATOM 5016 C C . ILE B 1 314 ? 56.211 11.975 -23.696 1.00 9.90 293 ILE B C 1
ATOM 5017 O O . ILE B 1 314 ? 57.135 11.407 -24.269 1.00 10.25 293 ILE B O 1
ATOM 5022 N N . GLY B 1 315 ? 56.344 12.460 -22.463 1.00 9.57 294 GLY B N 1
ATOM 5023 C CA . GLY B 1 315 ? 57.630 12.407 -21.775 1.00 9.47 294 GLY B CA 1
ATOM 5024 C C . GLY B 1 315 ? 58.047 10.949 -21.559 1.00 9.41 294 GLY B C 1
ATOM 5025 O O . GLY B 1 315 ? 59.223 10.586 -21.797 1.00 9.32 294 GLY B O 1
ATOM 5026 N N . ALA B 1 316 ? 57.081 10.135 -21.136 1.00 9.12 295 ALA B N 1
ATOM 5027 C CA . ALA B 1 316 ? 57.343 8.716 -20.873 1.00 9.24 295 ALA B CA 1
ATOM 5028 C C . ALA B 1 316 ? 57.897 8.044 -22.123 1.00 9.57 295 ALA B C 1
ATOM 5029 O O . ALA B 1 316 ? 58.906 7.310 -22.096 1.00 9.85 295 ALA B O 1
ATOM 5031 N N . TYR B 1 317 ? 57.273 8.304 -23.241 1.00 9.96 296 TYR B N 1
ATOM 5032 C CA . TYR B 1 317 ? 57.705 7.646 -24.477 1.00 10.47 296 TYR B CA 1
ATOM 5033 C C . TYR B 1 317 ? 58.999 8.232 -25.068 1.00 11.08 296 TYR B C 1
ATOM 5034 O O . TYR B 1 317 ? 59.786 7.500 -25.693 1.00 11.30 296 TYR B O 1
ATOM 5043 N N . MET B 1 318 ? 59.273 9.506 -24.822 1.00 11.70 297 MET B N 1
ATOM 5044 C CA . MET B 1 318 ? 60.618 10.026 -25.107 1.00 12.29 297 MET B CA 1
ATOM 5045 C C . MET B 1 318 ? 61.709 9.253 -24.333 1.00 12.45 297 MET B C 1
ATOM 5046 O O . MET B 1 318 ? 62.780 8.941 -24.901 1.00 13.01 297 MET B O 1
ATOM 5051 N N . ALA B 1 319 ? 61.444 8.937 -23.084 1.00 12.47 298 ALA B N 1
ATOM 5052 C CA . ALA B 1 319 ? 62.377 8.144 -22.295 1.00 12.46 298 ALA B CA 1
ATOM 5053 C C . ALA B 1 319 ? 62.505 6.710 -22.840 1.00 12.71 298 ALA B C 1
ATOM 5054 O O . ALA B 1 319 ? 63.625 6.160 -22.833 1.00 13.20 298 ALA B O 1
ATOM 5056 N N . VAL B 1 320 ? 61.401 6.104 -23.239 1.00 12.33 299 VAL B N 1
ATOM 5057 C CA . VAL B 1 320 ? 61.424 4.750 -23.833 1.00 12.66 299 VAL B CA 1
ATOM 5058 C C . VAL B 1 320 ? 62.309 4.751 -25.079 1.00 13.13 299 VAL B C 1
ATOM 5059 O O . VAL B 1 320 ? 63.192 3.878 -25.241 1.00 13.44 299 VAL B O 1
ATOM 5063 N N . LEU B 1 321 ? 62.127 5.752 -25.934 1.00 13.30 300 LEU B N 1
ATOM 5064 C CA . LEU B 1 321 ? 62.892 5.832 -27.193 1.00 13.96 300 LEU B CA 1
ATOM 5065 C C . LEU B 1 321 ? 64.355 6.228 -27.015 1.00 14.87 300 LEU B C 1
ATOM 5066 O O . LEU B 1 321 ? 65.231 5.771 -27.786 1.00 14.94 300 LEU B O 1
ATOM 5071 N N . GLY B 1 322 ? 64.616 7.089 -26.034 1.00 15.33 301 GLY B N 1
ATOM 5072 C CA . GLY B 1 322 ? 65.970 7.569 -25.730 1.00 15.63 301 GLY B CA 1
ATOM 5073 C C . GLY B 1 322 ? 66.238 8.792 -26.557 1.00 16.64 301 GLY B C 1
ATOM 5074 O O . GLY B 1 322 ? 66.357 9.891 -26.029 1.00 17.94 301 GLY B O 1
ATOM 5075 N N . ARG B 1 323 ? 66.312 8.584 -27.872 1.00 16.99 302 ARG B N 1
ATOM 5076 C CA . ARG B 1 323 ? 66.317 9.666 -28.867 1.00 17.75 302 ARG B CA 1
ATOM 5077 C C . ARG B 1 323 ? 64.956 9.700 -29.543 1.00 16.52 302 ARG B C 1
ATOM 5078 O O . ARG B 1 323 ? 64.488 8.682 -30.002 1.00 16.34 302 ARG B O 1
ATOM 5086 N N . THR B 1 324 ? 64.327 10.870 -29.597 1.00 16.22 303 THR B N 1
ATOM 5087 C CA . THR B 1 324 ? 63.055 11.029 -30.286 1.00 16.04 303 THR B CA 1
ATOM 5088 C C . THR B 1 324 ? 63.222 11.976 -31.477 1.00 16.03 303 THR B C 1
ATOM 5089 O O . THR B 1 324 ? 63.660 13.135 -31.316 1.00 16.03 303 THR B O 1
ATOM 5093 N N . ASP B 1 325 ? 62.915 11.463 -32.657 1.00 16.18 304 ASP B N 1
ATOM 5094 C CA . ASP B 1 325 ? 63.055 12.224 -33.899 1.00 16.94 304 ASP B CA 1
ATOM 5095 C C . ASP B 1 325 ? 61.806 12.987 -34.270 1.00 16.77 304 ASP B C 1
ATOM 5096 O O . ASP B 1 325 ? 61.893 14.102 -34.800 1.00 17.44 304 ASP B O 1
ATOM 5101 N N . VAL B 1 326 ? 60.641 12.363 -34.059 1.00 16.33 305 VAL B N 1
ATOM 5102 C CA . VAL B 1 326 ? 59.375 12.911 -34.571 1.00 16.26 305 VAL B CA 1
ATOM 5103 C C . VAL B 1 326 ? 58.266 12.620 -33.588 1.00 15.46 305 VAL B C 1
ATOM 5104 O O . VAL B 1 326 ? 58.197 11.520 -33.054 1.00 15.20 305 VAL B O 1
ATOM 5108 N N . ILE B 1 327 ? 57.419 13.619 -33.347 1.00 14.90 306 ILE B N 1
ATOM 5109 C CA . ILE B 1 327 ? 56.121 13.429 -32.670 1.00 14.16 306 ILE B CA 1
ATOM 5110 C C . ILE B 1 327 ? 55.030 13.798 -33.684 1.00 14.35 306 ILE B C 1
ATOM 5111 O O . ILE B 1 327 ? 55.093 14.877 -34.260 1.00 14.41 306 ILE B O 1
ATOM 5116 N N . SER B 1 328 ? 54.049 12.914 -33.900 1.00 14.13 307 SER B N 1
ATOM 5117 C CA . SER B 1 328 ? 52.936 13.186 -34.791 1.00 14.37 307 SER B CA 1
ATOM 5118 C C . SER B 1 328 ? 51.571 13.077 -34.098 1.00 14.41 307 SER B C 1
ATOM 5119 O O . SER B 1 328 ? 51.283 12.113 -33.366 1.00 13.60 307 SER B O 1
ATOM 5122 N N . PHE B 1 329 ? 50.728 14.084 -34.351 1.00 14.13 308 PHE B N 1
ATOM 5123 C CA . PHE B 1 329 ? 49.350 14.120 -33.864 1.00 13.88 308 PHE B CA 1
ATOM 5124 C C . PHE B 1 329 ? 48.405 13.642 -34.938 1.00 14.16 308 PHE B C 1
ATOM 5125 O O . PHE B 1 329 ? 48.568 13.962 -36.126 1.00 14.92 308 PHE B O 1
ATOM 5133 N N . THR B 1 330 ? 47.422 12.866 -34.536 1.00 13.82 309 THR B N 1
ATOM 5134 C CA . THR B 1 330 ? 46.445 12.324 -35.468 1.00 14.09 309 THR B CA 1
ATOM 5135 C C . THR B 1 330 ? 45.085 12.064 -34.816 1.00 14.00 309 THR B C 1
ATOM 5136 O O . THR B 1 330 ? 44.921 12.212 -33.587 1.00 13.39 309 THR B O 1
ATOM 5140 N N . ALA B 1 331 ? 44.134 11.649 -35.660 1.00 14.28 310 ALA B N 1
ATOM 5141 C CA . ALA B 1 331 ? 42.717 11.398 -35.336 1.00 14.21 310 ALA B CA 1
ATOM 5142 C C . ALA B 1 331 ? 41.960 12.709 -35.109 1.00 14.35 310 ALA B C 1
ATOM 5143 O O . ALA B 1 331 ? 42.517 13.769 -35.323 1.00 14.13 310 ALA B O 1
ATOM 5145 N N . GLY B 1 332 ? 40.686 12.629 -34.727 1.00 14.41 311 GLY B N 1
ATOM 5146 C CA . GLY B 1 332 ? 39.823 13.798 -34.700 1.00 15.08 311 GLY B CA 1
ATOM 5147 C C . GLY B 1 332 ? 40.343 15.014 -33.994 1.00 15.37 311 GLY B C 1
ATOM 5148 O O . GLY B 1 332 ? 40.325 16.114 -34.527 1.00 16.33 311 GLY B O 1
ATOM 5149 N N . VAL B 1 333 ? 40.780 14.828 -32.758 1.00 15.05 312 VAL B N 1
ATOM 5150 C CA . VAL B 1 333 ? 41.314 15.927 -31.986 1.00 14.94 312 VAL B CA 1
ATOM 5151 C C . VAL B 1 333 ? 42.716 16.291 -32.436 1.00 15.01 312 VAL B C 1
ATOM 5152 O O . VAL B 1 333 ? 43.020 17.467 -32.599 1.00 15.84 312 VAL B O 1
ATOM 5156 N N . GLY B 1 334 ? 43.576 15.296 -32.642 1.00 14.57 313 GLY B N 1
ATOM 5157 C CA . GLY B 1 334 ? 44.964 15.560 -33.022 1.00 14.72 313 GLY B CA 1
ATOM 5158 C C . GLY B 1 334 ? 45.066 16.343 -34.325 1.00 15.20 313 GLY B C 1
ATOM 5159 O O . GLY B 1 334 ? 45.914 17.195 -34.478 1.00 15.35 313 GLY B O 1
ATOM 5160 N N . GLU B 1 335 ? 44.167 16.049 -35.257 1.00 15.78 314 GLU B N 1
ATOM 5161 C CA . GLU B 1 335 ? 44.219 16.664 -36.581 1.00 16.94 314 GLU B CA 1
ATOM 5162 C C . GLU B 1 335 ? 43.634 18.080 -36.602 1.00 17.79 314 GLU B C 1
ATOM 5163 O O . GLU B 1 335 ? 44.032 18.894 -37.452 1.00 19.67 314 GLU B O 1
ATOM 5169 N N . ASN B 1 336 ? 42.733 18.391 -35.668 1.00 18.30 315 ASN B N 1
ATOM 5170 C CA . ASN B 1 336 ? 41.867 19.566 -35.790 1.00 18.55 315 ASN B CA 1
ATOM 5171 C C . ASN B 1 336 ? 41.863 20.555 -34.657 1.00 18.95 315 ASN B C 1
ATOM 5172 O O . ASN B 1 336 ? 41.143 21.565 -34.720 1.00 19.54 315 ASN B O 1
ATOM 5177 N N . VAL B 1 337 ? 42.614 20.294 -33.598 1.00 18.54 316 VAL B 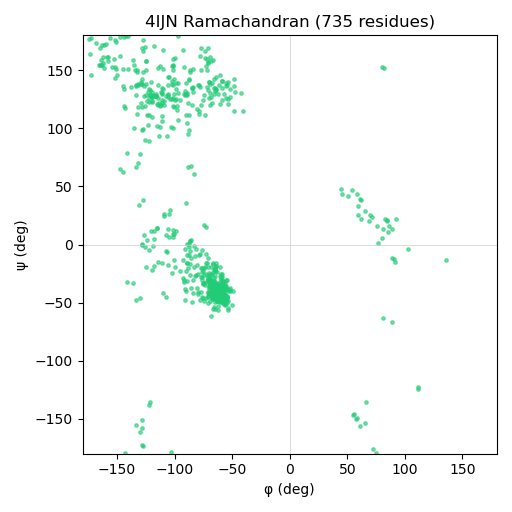N 1
ATOM 5178 C CA . VAL B 1 337 ? 42.526 21.172 -32.432 1.00 18.04 316 VAL B CA 1
ATOM 5179 C C . VAL B 1 337 ? 43.887 21.697 -32.052 1.00 17.54 316 VAL B C 1
ATOM 5180 O O . VAL B 1 337 ? 44.595 21.065 -31.269 1.00 16.04 316 VAL B O 1
ATOM 5184 N N . PRO B 1 338 ? 44.288 22.854 -32.614 1.00 17.08 317 PRO B N 1
ATOM 5185 C CA . PRO B 1 338 ? 45.630 23.367 -32.329 1.00 17.31 317 PRO B CA 1
ATOM 5186 C C . PRO B 1 338 ? 45.982 23.512 -30.845 1.00 17.21 317 PRO B C 1
ATOM 5187 O O . PRO B 1 338 ? 47.096 23.195 -30.463 1.00 17.05 317 PRO B O 1
ATOM 5191 N N . PRO B 1 339 ? 45.037 23.979 -30.017 1.00 16.66 318 PRO B N 1
ATOM 5192 C CA . PRO B 1 339 ? 45.396 24.160 -28.603 1.00 16.54 318 PRO B CA 1
ATOM 5193 C C . PRO B 1 339 ? 45.841 22.884 -27.885 1.00 15.61 318 PRO B C 1
ATOM 5194 O O . PRO B 1 339 ? 46.731 22.954 -27.035 1.00 16.33 318 PRO B O 1
ATOM 5198 N N . VAL B 1 340 ? 45.257 21.745 -28.227 1.00 15.03 319 VAL B N 1
ATOM 5199 C CA . VAL B 1 340 ? 45.717 20.468 -27.662 1.00 14.37 319 VAL B CA 1
ATOM 5200 C C . VAL B 1 340 ? 47.192 20.239 -27.964 1.00 14.53 319 VAL B C 1
ATOM 5201 O O . VAL B 1 340 ? 47.943 19.830 -27.091 1.00 14.33 319 VAL B O 1
ATOM 5205 N N . ARG B 1 341 ? 47.597 20.518 -29.193 1.00 14.56 320 ARG B N 1
ATOM 5206 C CA . ARG B 1 341 ? 48.978 20.224 -29.635 1.00 14.44 320 ARG B CA 1
ATOM 5207 C C . ARG B 1 341 ? 49.943 21.194 -28.955 1.00 14.49 320 ARG B C 1
ATOM 5208 O O . ARG B 1 341 ? 51.026 20.827 -28.513 1.00 14.09 320 ARG B O 1
ATOM 5216 N N . ARG B 1 342 ? 49.529 22.460 -28.880 1.00 14.68 321 ARG B N 1
ATOM 5217 C CA A ARG B 1 342 ? 50.276 23.501 -28.203 0.50 15.28 321 ARG B CA 1
ATOM 5218 C CA B ARG B 1 342 ? 50.299 23.467 -28.221 0.50 15.32 321 ARG B CA 1
ATOM 5219 C C . ARG B 1 342 ? 50.474 23.163 -26.728 1.00 14.95 321 ARG B C 1
ATOM 5220 O O . ARG B 1 342 ? 51.602 23.214 -26.210 1.00 15.05 321 ARG B O 1
ATOM 5235 N N . ASP B 1 343 ? 49.364 22.854 -26.075 1.00 14.53 322 ASP B N 1
ATOM 5236 C CA . ASP B 1 343 ? 49.330 22.626 -24.641 1.00 14.40 322 ASP B CA 1
ATOM 5237 C C . ASP B 1 343 ? 50.019 21.337 -24.221 1.00 14.05 322 ASP B C 1
ATOM 5238 O O . ASP B 1 343 ? 50.664 21.308 -23.160 1.00 13.99 322 ASP B O 1
ATOM 5243 N N . ALA B 1 344 ? 49.896 20.298 -25.040 1.00 13.85 323 ALA B N 1
ATOM 5244 C CA . ALA B 1 344 ? 50.625 19.037 -24.826 1.00 13.52 323 ALA B CA 1
ATOM 5245 C C . ALA B 1 344 ? 52.150 19.241 -24.786 1.00 13.96 323 ALA B C 1
ATOM 5246 O O . ALA B 1 344 ? 52.851 18.484 -24.136 1.00 13.75 323 ALA B O 1
ATOM 5248 N N . LEU B 1 345 ? 52.644 20.224 -25.522 1.00 14.54 324 LEU B N 1
ATOM 5249 C CA . LEU B 1 345 ? 54.083 20.370 -25.762 1.00 15.07 324 LEU B CA 1
ATOM 5250 C C . LEU B 1 345 ? 54.656 21.656 -25.219 1.00 15.59 324 LEU B C 1
ATOM 5251 O O . LEU B 1 345 ? 55.847 21.919 -25.387 1.00 16.37 324 LEU B O 1
ATOM 5256 N N . ALA B 1 346 ? 53.851 22.434 -24.527 1.00 15.87 325 ALA B N 1
ATOM 5257 C CA . ALA B 1 346 ? 54.322 23.722 -24.011 1.00 16.12 325 ALA B CA 1
ATOM 5258 C C . ALA B 1 346 ? 55.400 23.559 -22.958 1.00 16.08 325 ALA B C 1
ATOM 5259 O O . ALA B 1 346 ? 55.345 22.660 -22.122 1.00 14.81 325 ALA B O 1
ATOM 5261 N N . GLY B 1 347 ? 56.397 24.440 -22.955 1.00 16.23 326 GLY B N 1
ATOM 5262 C CA . GLY B 1 347 ? 57.380 24.406 -21.897 1.00 16.37 326 GLY B CA 1
ATOM 5263 C C . GLY B 1 347 ? 58.412 23.291 -21.979 1.00 16.49 326 GLY B C 1
ATOM 5264 O O . GLY B 1 347 ? 59.100 23.063 -20.988 1.00 16.44 326 GLY B O 1
ATOM 5265 N N . LEU B 1 348 ? 58.556 22.648 -23.146 1.00 16.27 327 LEU B N 1
ATOM 5266 C CA . LEU B 1 348 ? 59.447 21.482 -23.307 1.00 16.91 327 LEU B CA 1
ATOM 5267 C C . LEU B 1 348 ? 60.694 21.782 -24.135 1.00 17.96 327 LEU B C 1
ATOM 5268 O O . LEU B 1 348 ? 61.309 20.888 -24.715 1.00 17.42 327 LEU B O 1
ATOM 5273 N N . GLY B 1 349 ? 61.089 23.053 -24.169 1.00 20.17 328 GLY B N 1
ATOM 5274 C CA . GLY B 1 349 ? 62.341 23.426 -24.792 1.00 21.21 328 GLY B CA 1
ATOM 5275 C C . GLY B 1 349 ? 63.512 22.574 -24.334 1.00 22.14 328 GLY B C 1
ATOM 5276 O O . GLY B 1 349 ? 64.341 22.184 -25.151 1.00 23.94 328 GLY B O 1
ATOM 5277 N N . GLY B 1 350 ? 63.550 22.257 -23.045 1.00 23.58 329 GLY B N 1
ATOM 5278 C CA . GLY B 1 350 ? 64.612 21.442 -22.458 1.00 23.55 329 GLY B CA 1
ATOM 5279 C C . GLY B 1 350 ? 64.589 19.975 -22.829 1.00 23.65 329 GLY B C 1
ATOM 5280 O O . GLY B 1 350 ? 65.552 19.239 -22.545 1.00 24.08 329 GLY B O 1
ATOM 5281 N N . LEU B 1 351 ? 63.493 19.539 -23.442 1.00 21.96 330 LEU B N 1
ATOM 5282 C CA . LEU B 1 351 ? 63.428 18.224 -24.057 1.00 21.57 330 LEU B CA 1
ATOM 5283 C C . LEU B 1 351 ? 63.597 18.298 -25.578 1.00 20.89 330 LEU B C 1
ATOM 5284 O O . LEU B 1 351 ? 63.421 17.306 -26.245 1.00 21.17 330 LEU B O 1
ATOM 5289 N N . GLY B 1 352 ? 63.950 19.471 -26.117 1.00 20.08 331 GLY B N 1
ATOM 5290 C CA . GLY B 1 352 ? 64.189 19.602 -27.537 1.00 19.96 331 GLY B CA 1
ATOM 5291 C C . GLY B 1 352 ? 62.973 19.849 -28.421 1.00 19.05 331 GLY B C 1
ATOM 5292 O O . GLY B 1 352 ? 63.036 19.623 -29.622 1.00 19.17 331 GLY B O 1
ATOM 5293 N N . ILE B 1 353 ? 61.885 20.351 -27.832 1.00 18.60 332 ILE B N 1
ATOM 5294 C CA . ILE B 1 353 ? 60.614 20.526 -28.532 1.00 18.04 332 ILE B CA 1
ATOM 5295 C C . ILE B 1 353 ? 60.181 21.979 -28.505 1.00 18.98 332 ILE B C 1
ATOM 5296 O O . ILE B 1 353 ? 60.136 22.599 -27.468 1.00 18.94 332 ILE B O 1
ATOM 5301 N N . GLU B 1 354 ? 59.862 22.511 -29.670 1.00 19.82 333 GLU B N 1
ATOM 5302 C CA . GLU B 1 354 ? 59.322 23.863 -29.763 1.00 21.04 333 GLU B CA 1
ATOM 5303 C C . GLU B 1 354 ? 58.286 23.921 -30.868 1.00 20.65 333 GLU B C 1
ATOM 5304 O O . GLU B 1 354 ? 58.586 23.650 -32.034 1.00 20.28 333 GLU B O 1
ATOM 5310 N N . ILE B 1 355 ? 57.062 24.260 -30.478 1.00 20.98 334 ILE B N 1
ATOM 5311 C CA . ILE B 1 355 ? 55.970 24.507 -31.419 1.00 20.55 334 ILE B CA 1
ATOM 5312 C C . ILE B 1 355 ? 56.073 25.884 -32.068 1.00 21.25 334 ILE B C 1
ATOM 5313 O O . ILE B 1 355 ? 56.363 26.865 -31.399 1.00 21.08 334 ILE B O 1
ATOM 5318 N N . ASP B 1 356 ? 55.849 25.909 -33.387 1.00 20.96 335 ASP B N 1
ATOM 5319 C CA . ASP B 1 356 ? 55.676 27.144 -34.172 1.00 22.25 335 ASP B CA 1
ATOM 5320 C C . ASP B 1 356 ? 54.180 27.444 -34.140 1.00 21.73 335 ASP B C 1
ATOM 5321 O O . ASP B 1 356 ? 53.372 26.717 -34.703 1.00 20.58 335 ASP B O 1
ATOM 5326 N N . ASP B 1 357 ? 53.805 28.516 -33.460 1.00 22.59 336 ASP B N 1
ATOM 5327 C CA . ASP B 1 357 ? 52.390 28.798 -33.252 1.00 22.90 336 ASP B CA 1
ATOM 5328 C C . ASP B 1 357 ? 51.630 29.143 -34.523 1.00 22.86 336 ASP B C 1
ATOM 5329 O O . ASP B 1 357 ? 50.465 28.767 -34.658 1.00 22.07 336 ASP B O 1
ATOM 5334 N N . ALA B 1 358 ? 52.277 29.862 -35.437 1.00 23.77 337 ALA B N 1
ATOM 5335 C CA . ALA B 1 358 ? 51.656 30.181 -36.729 1.00 23.74 337 ALA B CA 1
ATOM 5336 C C . ALA B 1 358 ? 51.405 28.904 -37.537 1.00 23.36 337 ALA B C 1
ATOM 5337 O O . ALA B 1 358 ? 50.311 28.690 -38.068 1.00 23.80 337 ALA B O 1
ATOM 5339 N N . LEU B 1 359 ? 52.396 28.026 -37.586 1.00 23.12 338 LEU B N 1
ATOM 5340 C CA . LEU B 1 359 ? 52.225 26.746 -38.274 1.00 23.15 338 LEU B CA 1
ATOM 5341 C C . LEU B 1 359 ? 51.168 25.891 -37.587 1.00 22.15 338 LEU B C 1
ATOM 5342 O O . LEU B 1 359 ? 50.320 25.289 -38.243 1.00 21.34 338 LEU B O 1
ATOM 5347 N N . ASN B 1 360 ? 51.202 25.850 -36.256 1.00 21.08 339 ASN B N 1
ATOM 5348 C CA . ASN B 1 360 ? 50.249 25.027 -35.541 1.00 20.34 339 ASN B CA 1
ATOM 5349 C C . ASN B 1 360 ? 48.787 25.469 -35.760 1.00 21.02 339 ASN B C 1
ATOM 5350 O O . ASN B 1 360 ? 47.868 24.643 -35.813 1.00 19.18 339 ASN B O 1
ATOM 5355 N N . SER B 1 361 ? 48.600 26.776 -35.909 1.00 22.22 340 SER B N 1
ATOM 5356 C CA . SER B 1 361 ? 47.263 27.354 -36.060 1.00 24.10 340 SER B CA 1
ATOM 5357 C C . SER B 1 361 ? 46.740 27.369 -37.499 1.00 26.22 340 SER B C 1
ATOM 5358 O O . SER B 1 361 ? 45.548 27.610 -37.708 1.00 29.07 340 SER B O 1
ATOM 5361 N N . ALA B 1 362 ? 47.612 27.096 -38.465 1.00 27.17 341 ALA B N 1
ATOM 5362 C CA . ALA B 1 362 ? 47.228 27.049 -39.867 1.00 28.50 341 ALA B CA 1
ATOM 5363 C C . ALA B 1 362 ? 45.983 26.213 -40.089 1.00 28.99 341 ALA B C 1
ATOM 5364 O O . ALA B 1 362 ? 45.810 25.142 -39.507 1.00 27.89 341 ALA B O 1
ATOM 5366 N N . LYS B 1 363 ? 45.095 26.740 -40.921 1.00 31.47 342 LYS B N 1
ATOM 5367 C CA . LYS B 1 363 ? 43.925 26.011 -41.375 1.00 32.39 342 LYS B CA 1
ATOM 5368 C C . LYS B 1 363 ? 44.443 25.115 -42.485 1.00 33.05 342 LYS B C 1
ATOM 5369 O O . LYS B 1 363 ? 44.961 25.606 -43.478 1.00 33.84 342 LYS B O 1
ATOM 5371 N N . SER B 1 364 ? 44.355 23.804 -42.283 1.00 32.42 343 SER B N 1
ATOM 5372 C CA . SER B 1 364 ? 44.939 22.830 -43.206 1.00 31.61 343 SER B CA 1
ATOM 5373 C C . SER B 1 364 ? 44.495 21.440 -42.788 1.00 30.82 343 SER B C 1
ATOM 5374 O O . SER B 1 364 ? 44.317 21.161 -41.589 1.00 29.85 343 SER B O 1
ATOM 5377 N N . ASP B 1 365 ? 44.298 20.586 -43.786 1.00 30.41 344 ASP B N 1
ATOM 5378 C CA . ASP B 1 365 ? 43.985 19.181 -43.570 1.00 29.94 344 ASP B CA 1
ATOM 5379 C C . ASP B 1 365 ? 45.096 18.283 -44.088 1.00 27.52 344 ASP B C 1
ATOM 5380 O O . ASP B 1 365 ? 44.892 17.090 -44.246 1.00 26.29 344 ASP B O 1
ATOM 5385 N N . GLU B 1 366 ? 46.260 18.849 -44.372 1.00 27.27 345 GLU B N 1
ATOM 5386 C CA . GLU B 1 366 ? 47.333 18.078 -44.981 1.00 27.07 345 GLU B CA 1
ATOM 5387 C C . GLU B 1 366 ? 48.381 17.692 -43.954 1.00 24.54 345 GLU B C 1
ATOM 5388 O O . GLU B 1 366 ? 48.577 18.404 -42.983 1.00 22.18 345 GLU B O 1
ATOM 5394 N N . PRO B 1 367 ? 49.090 16.576 -44.204 1.00 23.94 346 PRO B N 1
ATOM 5395 C CA . PRO B 1 367 ? 50.287 16.295 -43.416 1.00 22.87 346 PRO B CA 1
ATOM 5396 C C . PRO B 1 367 ? 51.178 17.526 -43.442 1.00 21.90 346 PRO B C 1
ATOM 5397 O O . PRO B 1 367 ? 51.380 18.132 -44.512 1.00 21.73 346 PRO B O 1
ATOM 5401 N N . ARG B 1 368 ? 51.685 17.921 -42.279 1.00 20.57 347 ARG B N 1
ATOM 5402 C CA . ARG B 1 368 ? 52.310 19.235 -42.134 1.00 20.42 347 ARG B CA 1
ATOM 5403 C C . ARG B 1 368 ? 53.146 19.372 -40.856 1.00 20.06 347 ARG B C 1
ATOM 5404 O O . ARG B 1 368 ? 52.930 18.673 -39.857 1.00 19.18 347 ARG B O 1
ATOM 5412 N N . LEU B 1 369 ? 54.113 20.274 -40.937 1.00 20.10 348 LEU B N 1
ATOM 5413 C CA . LEU B 1 369 ? 55.021 20.592 -39.868 1.00 19.89 348 LEU B CA 1
ATOM 5414 C C . LEU B 1 369 ? 54.393 21.612 -38.929 1.00 19.54 348 LEU B C 1
ATOM 5415 O O . LEU B 1 369 ? 53.803 22.614 -39.376 1.00 19.51 348 LEU B O 1
ATOM 5420 N N . ILE B 1 370 ? 54.535 21.382 -37.620 1.00 19.05 349 ILE B N 1
ATOM 5421 C CA . ILE B 1 370 ? 54.128 22.387 -36.651 1.00 18.68 349 ILE B CA 1
ATOM 5422 C C . ILE B 1 370 ? 55.209 22.833 -35.685 1.00 19.12 349 ILE B C 1
ATOM 5423 O O . ILE B 1 370 ? 54.934 23.619 -34.786 1.00 19.41 349 ILE B O 1
ATOM 5428 N N . SER B 1 371 ? 56.442 22.345 -35.844 1.00 19.43 350 SER B N 1
ATOM 5429 C CA . SER B 1 371 ? 57.529 22.762 -34.961 1.00 19.44 350 SER B CA 1
ATOM 5430 C C . SER B 1 371 ? 58.367 23.826 -35.658 1.00 20.12 350 SER B C 1
ATOM 5431 O O . SER B 1 371 ? 58.354 23.956 -36.889 1.00 20.37 350 SER B O 1
ATOM 5434 N N . THR B 1 372 ? 59.104 24.567 -34.856 1.00 20.80 351 THR B N 1
ATOM 5435 C CA . THR B 1 372 ? 60.030 25.600 -35.355 1.00 22.70 351 THR B CA 1
ATOM 5436 C C . THR B 1 372 ? 61.267 24.994 -35.991 1.00 23.48 351 THR B C 1
ATOM 5437 O O . THR B 1 372 ? 61.586 23.844 -35.732 1.00 22.71 351 THR B O 1
ATOM 5441 N N . PRO B 1 373 ? 61.986 25.774 -36.835 1.00 25.59 352 PRO B N 1
ATOM 5442 C CA . PRO B 1 373 ? 63.214 25.241 -37.447 1.00 26.53 352 PRO B CA 1
ATOM 5443 C C . PRO B 1 373 ? 64.256 24.727 -36.440 1.00 27.08 352 PRO B C 1
ATOM 5444 O O . PRO B 1 373 ? 64.963 23.751 -36.725 1.00 28.12 352 PRO B O 1
ATOM 5448 N N . ASP B 1 374 ? 64.344 25.354 -35.268 1.00 27.58 353 ASP B N 1
ATOM 5449 C CA . ASP B 1 374 ? 65.351 24.979 -34.280 1.00 28.30 353 ASP B CA 1
ATOM 5450 C C . ASP B 1 374 ? 64.892 23.888 -33.318 1.00 25.94 353 ASP B C 1
ATOM 5451 O O . ASP B 1 374 ? 65.651 23.491 -32.423 1.00 26.28 353 ASP B O 1
ATOM 5456 N N . SER B 1 375 ? 63.659 23.406 -33.484 1.00 23.52 354 SER B N 1
ATOM 5457 C CA . SER B 1 375 ? 63.171 22.317 -32.638 1.00 22.05 354 SER B CA 1
ATOM 5458 C C . SER B 1 375 ? 63.962 21.066 -32.980 1.00 22.17 354 SER B C 1
ATOM 5459 O O . SER B 1 375 ? 64.003 20.661 -34.127 1.00 22.48 354 SER B O 1
ATOM 5462 N N . ARG B 1 376 ? 64.633 20.482 -31.993 1.00 22.04 355 ARG B N 1
ATOM 5463 C CA . ARG B 1 376 ? 65.424 19.286 -32.233 1.00 23.17 355 ARG B CA 1
ATOM 5464 C C . ARG B 1 376 ? 64.529 18.111 -32.609 1.00 22.11 355 ARG B C 1
ATOM 5465 O O . ARG B 1 376 ? 64.877 17.311 -33.478 1.00 22.69 355 ARG B O 1
ATOM 5473 N N . VAL B 1 377 ? 63.376 18.036 -31.956 1.00 20.19 356 VAL B N 1
ATOM 5474 C CA . VAL B 1 377 ? 62.331 17.059 -32.285 1.00 19.45 356 VAL B CA 1
ATOM 5475 C C . VAL B 1 377 ? 61.370 17.663 -33.322 1.00 18.71 356 VAL B C 1
ATOM 5476 O O . VAL B 1 377 ? 60.878 18.791 -33.164 1.00 18.05 356 VAL B O 1
ATOM 5480 N N . THR B 1 378 ? 61.113 16.933 -34.398 1.00 18.54 357 THR B N 1
ATOM 5481 C CA . THR B 1 378 ? 60.192 17.399 -35.415 1.00 18.57 357 THR B CA 1
ATOM 5482 C C . THR B 1 378 ? 58.766 17.055 -34.991 1.00 18.01 357 THR B C 1
ATOM 5483 O O . THR B 1 378 ? 58.512 15.918 -34.615 1.00 17.66 357 THR B O 1
ATOM 5487 N N . VAL B 1 379 ? 57.858 18.024 -35.063 1.00 17.58 358 VAL B N 1
ATOM 5488 C CA . VAL B 1 379 ? 56.462 17.784 -34.634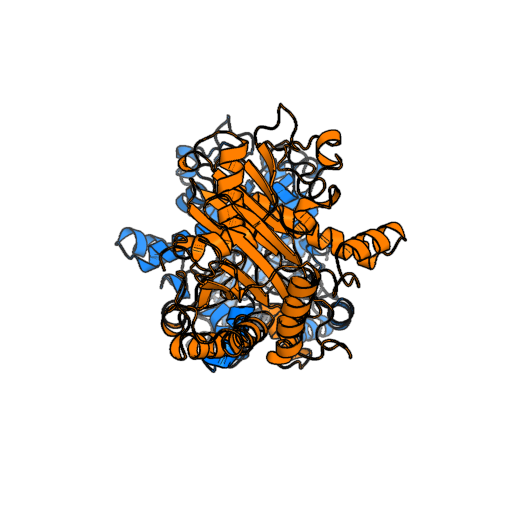 1.00 17.19 358 VAL B CA 1
ATOM 5489 C C . VAL B 1 379 ? 55.569 17.955 -35.823 1.00 17.17 358 VAL B C 1
ATOM 5490 O O . VAL B 1 379 ? 55.649 18.968 -36.520 1.00 17.66 358 VAL B O 1
ATOM 5494 N N . LEU B 1 380 ? 54.731 16.955 -36.077 1.00 16.62 359 LEU B N 1
ATOM 5495 C CA . LEU B 1 380 ? 53.850 16.939 -37.245 1.00 16.80 359 LEU B CA 1
ATOM 5496 C C . LEU B 1 380 ? 52.371 16.744 -36.906 1.00 16.48 359 LEU B C 1
ATOM 5497 O O . LEU B 1 380 ? 52.001 16.282 -35.817 1.00 15.89 359 LEU B O 1
ATOM 5502 N N . VAL B 1 381 ? 51.518 17.163 -37.830 1.00 16.62 360 VAL B N 1
ATOM 5503 C CA . VAL B 1 381 ? 50.176 16.649 -37.903 1.00 16.87 360 VAL B CA 1
ATOM 5504 C C . VAL B 1 381 ? 50.157 15.724 -39.110 1.00 17.14 360 VAL B C 1
ATOM 5505 O O . VAL B 1 381 ? 50.567 16.120 -40.193 1.00 17.92 360 VAL B O 1
ATOM 5509 N N . VAL B 1 382 ? 49.706 14.491 -38.913 1.00 16.92 361 VAL B N 1
ATOM 5510 C CA . VAL B 1 382 ? 49.662 13.493 -39.978 1.00 17.34 361 VAL B CA 1
ATOM 5511 C C . VAL B 1 382 ? 48.309 12.803 -39.904 1.00 17.98 361 VAL B C 1
ATOM 5512 O O . VAL B 1 382 ? 48.092 11.960 -39.028 1.00 17.73 361 VAL B O 1
ATOM 5516 N N . PRO B 1 383 ? 47.370 13.195 -40.771 1.00 18.46 362 PRO B N 1
ATOM 5517 C CA . PRO B 1 383 ? 46.031 12.624 -40.720 1.00 18.57 362 PRO B CA 1
ATOM 5518 C C . PRO B 1 383 ? 46.008 11.100 -40.898 1.00 19.31 362 PRO B C 1
ATOM 5519 O O . PRO B 1 383 ? 46.786 10.527 -41.693 1.00 18.82 362 PRO B O 1
ATOM 5523 N N . THR B 1 384 ? 45.141 10.470 -40.124 1.00 19.12 363 THR B N 1
ATOM 5524 C CA . THR B 1 384 ? 44.875 9.048 -40.185 1.00 20.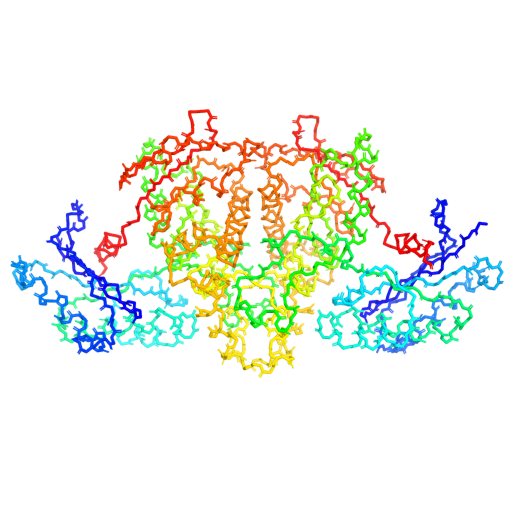31 363 THR B CA 1
ATOM 5525 C C . THR B 1 384 ? 43.982 8.756 -41.382 1.00 20.12 363 THR B C 1
ATOM 5526 O O . THR B 1 384 ? 43.198 9.604 -41.809 1.00 19.75 363 THR B O 1
ATOM 5530 N N . ASN B 1 385 ? 44.127 7.569 -41.936 1.00 20.46 364 ASN B N 1
ATOM 5531 C CA . ASN B 1 385 ? 43.237 7.102 -43.007 1.00 20.84 364 ASN B CA 1
ATOM 5532 C C . ASN B 1 385 ? 42.924 5.619 -42.830 1.00 20.94 364 ASN B C 1
ATOM 5533 O O . ASN B 1 385 ? 43.528 4.728 -43.456 1.00 20.13 364 ASN B O 1
ATOM 5538 N N . GLU B 1 386 ? 42.004 5.350 -41.918 1.00 21.71 365 GLU B N 1
ATOM 5539 C CA . GLU B 1 386 ? 41.695 3.984 -41.553 1.00 22.61 365 GLU B CA 1
ATOM 5540 C C . GLU B 1 386 ? 41.176 3.202 -42.741 1.00 21.61 365 GLU B C 1
ATOM 5541 O O . GLU B 1 386 ? 41.473 2.016 -42.884 1.00 21.16 365 GLU B O 1
ATOM 5547 N N . GLU B 1 387 ? 40.370 3.867 -43.560 1.00 21.59 366 GLU B N 1
ATOM 5548 C CA . GLU B 1 387 ? 39.725 3.205 -44.703 1.00 22.72 366 GLU B CA 1
ATOM 5549 C C . GLU B 1 387 ? 40.752 2.746 -45.731 1.00 23.06 366 GLU B C 1
ATOM 5550 O O . GLU B 1 387 ? 40.658 1.637 -46.269 1.00 22.40 366 GLU B O 1
ATOM 5556 N N . LEU B 1 388 ? 41.745 3.590 -45.980 1.00 22.79 367 LEU B N 1
ATOM 5557 C CA . LEU B 1 388 ? 42.833 3.207 -46.877 1.00 22.60 367 LEU B CA 1
ATOM 5558 C C . LEU B 1 388 ? 43.636 2.078 -46.258 1.00 22.20 367 LEU B C 1
ATOM 5559 O O . LEU B 1 388 ? 44.002 1.132 -46.927 1.00 21.63 367 LEU B O 1
ATOM 5564 N N . ALA B 1 389 ? 43.893 2.150 -44.948 1.00 21.34 368 ALA B N 1
ATOM 5565 C CA . ALA B 1 389 ? 44.674 1.099 -44.298 1.00 21.95 368 ALA B CA 1
ATOM 5566 C C . ALA B 1 389 ? 43.994 -0.279 -44.322 1.00 21.24 368 ALA B C 1
ATOM 5567 O O . ALA B 1 389 ? 44.645 -1.284 -44.581 1.00 22.90 368 ALA B O 1
ATOM 5569 N N . ILE B 1 390 ? 42.704 -0.313 -44.020 1.00 20.67 369 ILE B N 1
ATOM 5570 C CA . ILE B 1 390 ? 41.943 -1.557 -44.055 1.00 20.69 369 ILE B CA 1
ATOM 5571 C C . ILE B 1 390 ? 41.910 -2.086 -45.494 1.00 20.88 369 ILE B C 1
ATOM 5572 O O . ILE B 1 390 ? 42.106 -3.288 -45.728 1.00 20.89 369 ILE B O 1
ATOM 5577 N N . ALA B 1 391 ? 41.659 -1.199 -46.451 1.00 21.12 370 ALA B N 1
ATOM 5578 C CA . ALA B 1 391 ? 41.627 -1.630 -47.855 1.00 21.88 370 ALA B CA 1
ATOM 5579 C C . ALA B 1 391 ? 42.908 -2.331 -48.275 1.00 23.19 370 ALA B C 1
ATOM 5580 O O . ALA B 1 391 ? 42.878 -3.412 -48.898 1.00 23.44 370 ALA B O 1
ATOM 5582 N N . ARG B 1 392 ? 44.039 -1.703 -47.957 1.00 24.54 371 ARG B N 1
ATOM 5583 C CA . ARG B 1 392 ? 45.319 -2.285 -48.326 1.00 26.32 371 ARG B CA 1
ATOM 5584 C C . ARG B 1 392 ? 45.558 -3.592 -47.581 1.00 26.80 371 ARG B C 1
ATOM 5585 O O . ARG B 1 392 ? 46.158 -4.508 -48.128 1.00 27.46 371 ARG B O 1
ATOM 5593 N N . ALA B 1 393 ? 45.035 -3.716 -46.362 1.00 25.60 372 ALA B N 1
ATOM 5594 C CA . ALA B 1 393 ? 45.296 -4.919 -45.568 1.00 25.93 372 ALA B CA 1
ATOM 5595 C C . ALA B 1 393 ? 44.499 -6.102 -46.084 1.00 26.13 372 ALA B C 1
ATOM 5596 O O . ALA B 1 393 ? 44.846 -7.239 -45.808 1.00 26.60 372 ALA B O 1
ATOM 5598 N N . CYS B 1 394 ? 43.436 -5.841 -46.838 1.00 27.12 373 CYS B N 1
ATOM 5599 C CA . CYS B 1 394 ? 42.667 -6.911 -47.489 1.00 28.12 373 CYS B CA 1
ATOM 5600 C C . CYS B 1 394 ? 43.412 -7.591 -48.627 1.00 30.04 373 CYS B C 1
ATOM 5601 O O . CYS B 1 394 ? 43.202 -8.769 -48.858 1.00 30.30 373 CYS B O 1
ATOM 5604 N N . VAL B 1 395 ? 44.268 -6.850 -49.328 1.00 31.91 374 VAL B N 1
ATOM 5605 C CA . VAL B 1 395 ? 44.931 -7.352 -50.533 1.00 33.85 374 VAL B CA 1
ATOM 5606 C C . VAL B 1 395 ? 45.758 -8.619 -50.261 1.00 36.35 374 VAL B C 1
ATOM 5607 O O . VAL B 1 395 ? 46.633 -8.632 -49.403 1.00 35.85 374 VAL B O 1
ATOM 5611 N N . GLY B 1 396 ? 45.469 -9.679 -51.009 1.00 39.15 375 GLY B N 1
ATOM 5612 C CA . GLY B 1 396 ? 46.250 -10.907 -50.936 1.00 40.66 375 GLY B CA 1
ATOM 5613 C C . GLY B 1 396 ? 45.780 -11.914 -49.905 1.00 41.78 375 GLY B C 1
ATOM 5614 O O . GLY B 1 396 ? 46.232 -13.054 -49.921 1.00 44.02 375 GLY B O 1
ATOM 5615 N N . VAL B 1 397 ? 44.869 -11.524 -49.011 1.00 39.83 376 VAL B N 1
ATOM 5616 C CA . VAL B 1 397 ? 44.519 -12.390 -47.883 1.00 39.71 376 VAL B CA 1
ATOM 5617 C C . VAL B 1 397 ? 43.804 -13.664 -48.362 1.00 40.80 376 VAL B C 1
ATOM 5618 O O . VAL B 1 397 ? 42.637 -13.619 -48.752 1.00 42.90 376 VAL B O 1
#

Radius of gyration: 27.6 Å; Cα contacts (8 Å, |Δi|>4): 1816; chains: 2; bounding box: 69×50×94 Å